Protein AF-0000000087803925 (afdb_homodimer)

Radius of gyration: 28.61 Å; Cα contacts (8 Å, |Δi|>4): 1763; chains: 2; bounding box: 64×78×68 Å

Structure (mmCIF, N/CA/C/O backbone):
data_AF-0000000087803925-model_v1
#
loop_
_entity.id
_entity.type
_entity.pdbx_description
1 polymer 'NCS2 family permease'
#
loop_
_atom_site.group_PDB
_atom_site.id
_atom_site.type_symbol
_atom_site.label_atom_id
_atom_site.label_alt_id
_atom_site.label_comp_id
_atom_site.label_asym_id
_atom_site.label_entity_id
_atom_site.label_seq_id
_atom_site.pdbx_PDB_ins_code
_atom_site.Cartn_x
_atom_site.Cartn_y
_atom_site.Cartn_z
_atom_site.occupancy
_atom_site.B_iso_or_equiv
_atom_site.auth_seq_id
_atom_site.auth_comp_id
_atom_site.auth_asym_id
_atom_site.auth_atom_id
_atom_site.pdbx_PDB_model_num
ATOM 1 N N . MET A 1 1 ? -35.594 -33.969 -35 1 20.27 1 MET A N 1
ATOM 2 C CA . MET A 1 1 ? -34.344 -34.688 -35.156 1 20.27 1 MET A CA 1
ATOM 3 C C . MET A 1 1 ? -33.25 -34.031 -34.281 1 20.27 1 MET A C 1
ATOM 5 O O . MET A 1 1 ? -32.562 -33.125 -34.719 1 20.27 1 MET A O 1
ATOM 9 N N . ARG A 1 2 ? -33.688 -33.5 -33.094 1 35.59 2 ARG A N 1
ATOM 10 C CA . ARG A 1 2 ? -32.875 -33 -31.984 1 35.59 2 ARG A CA 1
ATOM 11 C C . ARG A 1 2 ? -31.703 -33.906 -31.719 1 35.59 2 ARG A C 1
ATOM 13 O O . ARG A 1 2 ? -31.875 -35.062 -31.266 1 35.59 2 ARG A O 1
ATOM 20 N N . GLU A 1 3 ? -30.766 -33.906 -32.75 1 31.03 3 GLU A N 1
ATOM 21 C CA . GLU A 1 3 ? -29.719 -34.906 -32.969 1 31.03 3 GLU A CA 1
ATOM 22 C C . GLU A 1 3 ? -29.078 -35.344 -31.672 1 31.03 3 GLU A C 1
ATOM 24 O O . GLU A 1 3 ? -28.844 -34.531 -30.781 1 31.03 3 GLU A O 1
ATOM 29 N N . GLN A 1 4 ? -29.219 -36.5 -31.156 1 35.94 4 GLN A N 1
ATOM 30 C CA . GLN A 1 4 ? -28.562 -37.344 -30.172 1 35.94 4 GLN A CA 1
ATOM 31 C C . GLN A 1 4 ? -27.047 -37.156 -30.25 1 35.94 4 GLN A C 1
ATOM 33 O O . GLN A 1 4 ? -26.375 -37.75 -31.109 1 35.94 4 GLN A O 1
ATOM 38 N N . VAL A 1 5 ? -26.578 -36 -30.359 1 41.31 5 VAL A N 1
ATOM 39 C CA . VAL A 1 5 ? -25.125 -35.875 -30.344 1 41.31 5 VAL A CA 1
ATOM 40 C C . VAL A 1 5 ? -24.5 -36.938 -29.453 1 41.31 5 VAL A C 1
ATOM 42 O O . VAL A 1 5 ? -24.875 -37.094 -28.281 1 41.31 5 VAL A O 1
ATOM 45 N N . GLN A 1 6 ? -24.234 -38.156 -29.828 1 41.91 6 GLN A N 1
ATOM 46 C CA . GLN A 1 6 ? -23.328 -39.188 -29.328 1 41.91 6 GLN A CA 1
ATOM 47 C C . GLN A 1 6 ? -22.297 -38.594 -28.375 1 41.91 6 GLN A C 1
ATOM 49 O O . GLN A 1 6 ? -21.469 -37.75 -28.766 1 41.91 6 GLN A O 1
ATOM 54 N N . GLY A 1 7 ? -22.547 -38.312 -27.125 1 51.47 7 GLY A N 1
ATOM 55 C CA . GLY A 1 7 ? -21.766 -37.75 -26.031 1 51.47 7 GLY A CA 1
ATOM 56 C C . GLY A 1 7 ? -20.328 -38.188 -26.031 1 51.47 7 GLY A C 1
ATOM 57 O O . GLY A 1 7 ? -20.062 -39.406 -25.938 1 51.47 7 GLY A O 1
ATOM 58 N N . SER A 1 8 ? -19.344 -37.594 -26.812 1 63.66 8 SER A N 1
ATOM 59 C CA . SER A 1 8 ? -17.906 -37.812 -26.891 1 63.66 8 SER A CA 1
ATOM 60 C C . SER A 1 8 ? -17.344 -38.344 -25.578 1 63.66 8 SER A C 1
ATOM 62 O O . SER A 1 8 ? -17.984 -38.219 -24.531 1 63.66 8 SER A O 1
ATOM 64 N N . VAL A 1 9 ? -16.547 -39.531 -25.625 1 76.12 9 VAL A N 1
ATOM 65 C CA . VAL A 1 9 ? -15.828 -40.125 -24.5 1 76.12 9 VAL A CA 1
ATOM 66 C C . VAL A 1 9 ? -15.477 -39.031 -23.484 1 76.12 9 VAL A C 1
ATOM 68 O O . VAL A 1 9 ? -15.594 -39.219 -22.281 1 76.12 9 VAL A O 1
ATOM 71 N N . TRP A 1 10 ? -15.391 -37.969 -24 1 81.5 10 TRP A N 1
ATOM 72 C CA . TRP A 1 10 ? -15.008 -36.844 -23.125 1 81.5 10 TRP A CA 1
ATOM 73 C C . TRP A 1 10 ? -16.203 -36.344 -22.328 1 81.5 10 TRP A C 1
ATOM 75 O O . TRP A 1 10 ? -16.062 -35.938 -21.172 1 81.5 10 TRP A O 1
ATOM 85 N N . ASP A 1 11 ? -17.344 -36.344 -22.922 1 84.06 11 ASP A N 1
ATOM 86 C CA . ASP A 1 11 ? -18.547 -35.844 -22.25 1 84.06 11 ASP A CA 1
ATOM 87 C C . ASP A 1 11 ? -18.922 -36.781 -21.078 1 84.06 11 ASP A C 1
ATOM 89 O O . ASP A 1 11 ? -19.422 -36.281 -20.062 1 84.06 11 ASP A O 1
ATOM 93 N N . LYS A 1 12 ? -18.656 -38.031 -21.297 1 79.56 12 LYS A N 1
ATOM 94 C CA . LYS A 1 12 ? -19 -39 -20.25 1 79.56 12 LYS A CA 1
ATOM 95 C C . LYS A 1 12 ? -18 -38.906 -19.094 1 79.56 12 LYS A C 1
ATOM 97 O O . LYS A 1 12 ? -18.375 -39 -17.922 1 79.56 12 LYS A O 1
ATOM 102 N N . VAL A 1 13 ? -16.766 -38.688 -19.438 1 82.5 13 VAL A N 1
ATOM 103 C CA . VAL A 1 13 ? -15.695 -38.688 -18.438 1 82.5 13 VAL A CA 1
ATOM 104 C C . VAL A 1 13 ? -15.75 -37.406 -17.609 1 82.5 13 VAL A C 1
ATOM 106 O O . VAL A 1 13 ? -15.633 -37.469 -16.375 1 82.5 13 VAL A O 1
ATOM 109 N N . PHE A 1 14 ? -16.078 -36.312 -18.25 1 87.19 14 PHE A N 1
ATOM 110 C CA . PHE A 1 14 ? -15.977 -35.031 -17.562 1 87.19 14 PHE A CA 1
ATOM 111 C C . PHE A 1 14 ? -17.359 -34.469 -17.281 1 87.19 14 PHE A C 1
ATOM 113 O O . PHE A 1 14 ? -17.484 -33.438 -16.625 1 87.19 14 PHE A O 1
ATOM 120 N N . LYS A 1 15 ? -18.406 -35.125 -17.734 1 86.75 15 LYS A N 1
ATOM 121 C CA . LYS A 1 15 ? -19.781 -34.688 -17.516 1 86.75 15 LYS A CA 1
ATOM 122 C C . LYS A 1 15 ? -20 -33.25 -18 1 86.75 15 LYS A C 1
ATOM 124 O O . LYS A 1 15 ? -20.516 -32.406 -17.266 1 86.75 15 LYS A O 1
ATOM 129 N N . ILE A 1 16 ? -19.641 -33.031 -19.188 1 84.62 16 ILE A N 1
ATOM 130 C CA . ILE A 1 16 ? -19.609 -31.703 -19.766 1 84.62 16 ILE A CA 1
ATOM 131 C C . ILE A 1 16 ? -21.031 -31.172 -19.938 1 84.62 16 ILE A C 1
ATOM 133 O O . ILE A 1 16 ? -21.328 -30.047 -19.516 1 84.62 16 ILE A O 1
ATOM 137 N N . SER A 1 17 ? -21.891 -31.969 -20.5 1 83.5 17 SER A N 1
ATOM 138 C CA . SER A 1 17 ? -23.266 -31.562 -20.766 1 83.5 17 SER A CA 1
ATOM 139 C C . SER A 1 17 ? -24.047 -31.344 -19.469 1 83.5 17 SER A C 1
ATOM 141 O O . SER A 1 17 ? -24.891 -30.453 -19.391 1 83.5 17 SER A O 1
ATOM 143 N N . GLU A 1 18 ? -23.672 -32.094 -18.547 1 85.56 18 GLU A N 1
ATOM 144 C CA . GLU A 1 18 ? -24.344 -31.984 -17.25 1 85.56 18 GLU A CA 1
ATOM 145 C C . GLU A 1 18 ? -24 -30.656 -16.578 1 85.56 18 GLU A C 1
ATOM 147 O O . GLU A 1 18 ? -24.812 -30.109 -15.828 1 85.56 18 GLU A O 1
ATOM 152 N N . ARG A 1 19 ? -22.891 -30.172 -16.922 1 89 19 ARG A N 1
ATOM 153 C CA . ARG A 1 19 ? -22.438 -28.922 -16.312 1 89 19 ARG A CA 1
ATOM 154 C C . ARG A 1 19 ? -22.781 -27.734 -17.188 1 89 19 ARG A C 1
ATOM 156 O O . ARG A 1 19 ? -22.391 -26.594 -16.891 1 89 19 ARG A O 1
ATOM 163 N N . GLY A 1 20 ? -23.469 -27.969 -18.297 1 85.25 20 GLY A N 1
ATOM 164 C CA . GLY A 1 20 ? -23.953 -26.891 -19.125 1 85.25 20 GLY A CA 1
ATOM 165 C C . GLY A 1 20 ? -22.891 -26.312 -20.062 1 85.25 20 GLY A C 1
ATOM 166 O O . GLY A 1 20 ? -22.891 -25.125 -20.344 1 85.25 20 GLY A O 1
ATOM 167 N N . SER A 1 21 ? -21.891 -27.094 -20.391 1 91 21 SER A N 1
ATOM 168 C CA . SER A 1 21 ? -20.828 -26.656 -21.281 1 91 21 SER A CA 1
ATOM 169 C C . SER A 1 21 ? -20.75 -27.547 -22.516 1 91 21 SER A C 1
ATOM 171 O O . SER A 1 21 ? -21.656 -28.344 -22.781 1 91 21 SER A O 1
ATOM 173 N N . SER A 1 22 ? -19.828 -27.203 -23.469 1 90.31 22 SER A N 1
ATOM 174 C CA . SER A 1 22 ? -19.578 -27.969 -24.688 1 90.31 22 SER A CA 1
ATOM 175 C C . SER A 1 22 ? -18.094 -28.188 -24.906 1 90.31 22 SER A C 1
ATOM 177 O O . SER A 1 22 ? -17.266 -27.531 -24.266 1 90.31 22 SER A O 1
ATOM 179 N N . ILE A 1 23 ? -17.797 -29.141 -25.734 1 91.44 23 ILE A N 1
ATOM 180 C CA . ILE A 1 23 ? -16.406 -29.484 -26 1 91.44 23 ILE A CA 1
ATOM 181 C C . ILE A 1 23 ? -15.688 -28.266 -26.594 1 91.44 23 ILE A C 1
ATOM 183 O O . ILE A 1 23 ? -14.562 -27.953 -26.188 1 91.44 23 ILE A O 1
ATOM 187 N N . SER A 1 24 ? -16.312 -27.625 -27.484 1 91.12 24 SER A N 1
ATOM 188 C CA . SER A 1 24 ? -15.727 -26.453 -28.109 1 91.12 24 SER A CA 1
ATOM 189 C C . SER A 1 24 ? -15.5 -25.328 -27.094 1 91.12 24 SER A C 1
ATOM 191 O O . SER A 1 24 ? -14.469 -24.656 -27.125 1 91.12 24 SER A O 1
ATOM 193 N N . ARG A 1 25 ? -16.406 -25.188 -26.234 1 91.19 25 ARG A N 1
ATOM 194 C CA . ARG A 1 25 ? -16.312 -24.156 -25.203 1 91.19 25 ARG A CA 1
ATOM 195 C C . ARG A 1 25 ? -15.188 -24.469 -24.219 1 91.19 25 ARG A C 1
ATOM 197 O O . ARG A 1 25 ? -14.469 -23.578 -23.781 1 91.19 25 ARG A O 1
ATOM 204 N N . GLU A 1 26 ? -15.109 -25.719 -23.953 1 93.88 26 GLU A N 1
ATOM 205 C CA . GLU A 1 26 ? -14.078 -26.141 -23.016 1 93.88 26 GLU A CA 1
ATOM 206 C C . GLU A 1 26 ? -12.68 -25.953 -23.609 1 93.88 26 GLU A C 1
ATOM 208 O O . GLU A 1 26 ? -11.75 -25.562 -22.906 1 93.88 26 GLU A O 1
ATOM 213 N N . LEU A 1 27 ? -12.547 -26.281 -24.859 1 93.75 27 LEU A N 1
ATOM 214 C CA . LEU A 1 27 ? -11.258 -26.109 -25.516 1 93.75 27 LEU A CA 1
ATOM 215 C C . LEU A 1 27 ? -10.883 -24.641 -25.594 1 93.75 27 LEU A C 1
ATOM 217 O O . LEU A 1 27 ? -9.727 -24.266 -25.359 1 93.75 27 LEU A O 1
ATOM 221 N N . PHE A 1 28 ? -11.867 -23.891 -25.891 1 91.69 28 PHE A N 1
ATOM 222 C CA . PHE A 1 28 ? -11.625 -22.453 -25.984 1 91.69 28 PHE A CA 1
ATOM 223 C C . PHE A 1 28 ? -11.328 -21.859 -24.625 1 91.69 28 PHE A C 1
ATOM 225 O O . PHE A 1 28 ? -10.469 -20.984 -24.484 1 91.69 28 PHE A O 1
ATOM 232 N N . ALA A 1 29 ? -12.031 -22.312 -23.656 1 93.25 29 ALA A N 1
ATOM 233 C CA . ALA A 1 29 ? -11.805 -21.875 -22.281 1 93.25 29 ALA A CA 1
ATOM 234 C C . ALA A 1 29 ? -10.406 -22.234 -21.797 1 93.25 29 ALA A C 1
ATOM 236 O O . ALA A 1 29 ? -9.75 -21.453 -21.109 1 93.25 29 ALA A O 1
ATOM 237 N N . GLY A 1 30 ? -10.023 -23.406 -22.172 1 94.81 30 GLY A N 1
ATOM 238 C CA . GLY A 1 30 ? -8.68 -23.844 -21.828 1 94.81 30 GLY A CA 1
ATOM 239 C C . GLY A 1 30 ? -7.59 -23.016 -22.484 1 94.81 30 GLY A C 1
ATOM 240 O O . GLY A 1 30 ? -6.598 -22.656 -21.844 1 94.81 30 GLY A O 1
ATOM 241 N N . ALA A 1 31 ? -7.797 -22.719 -23.719 1 93 31 ALA A N 1
ATOM 242 C CA . ALA A 1 31 ? -6.84 -21.891 -24.438 1 93 31 ALA A CA 1
ATOM 243 C C . ALA A 1 31 ? -6.77 -20.484 -23.844 1 93 31 ALA A C 1
ATOM 245 O O . ALA A 1 31 ? -5.684 -19.906 -23.719 1 93 31 ALA A O 1
ATOM 246 N N . THR A 1 32 ? -7.918 -20.062 -23.531 1 90.5 32 THR A N 1
ATOM 247 C CA . THR A 1 32 ? -7.992 -18.75 -22.922 1 90.5 32 THR A CA 1
ATOM 248 C C . THR A 1 32 ? -7.254 -18.719 -21.594 1 90.5 32 THR A C 1
ATOM 250 O O . THR A 1 32 ? -6.453 -17.812 -21.344 1 90.5 32 THR A O 1
ATOM 253 N N . THR A 1 33 ? -7.492 -19.672 -20.781 1 93 33 THR A N 1
ATOM 254 C CA . THR A 1 33 ? -6.832 -19.734 -19.484 1 93 33 THR A CA 1
ATOM 255 C C . THR A 1 33 ? -5.324 -19.875 -19.641 1 93 33 THR A C 1
ATOM 257 O O . THR A 1 33 ? -4.551 -19.203 -18.953 1 93 33 THR A O 1
ATOM 260 N N . PHE A 1 34 ? -4.965 -20.688 -20.562 1 94.12 34 PHE A N 1
ATOM 261 C CA . PHE A 1 34 ? -3.541 -20.906 -20.797 1 94.12 34 PHE A CA 1
ATOM 262 C C . PHE A 1 34 ? -2.859 -19.594 -21.172 1 94.12 34 PHE A C 1
ATOM 264 O O . PHE A 1 34 ? -1.785 -19.281 -20.656 1 94.12 34 PHE A O 1
ATOM 271 N N . LEU A 1 35 ? -3.455 -18.891 -22.047 1 88.06 35 LEU A N 1
ATOM 272 C CA . LEU A 1 35 ? -2.879 -17.625 -22.484 1 88.06 35 LEU A CA 1
ATOM 273 C C . LEU A 1 35 ? -2.752 -16.656 -21.312 1 88.06 35 LEU A C 1
ATOM 275 O O . LEU A 1 35 ? -1.814 -15.859 -21.266 1 88.06 35 LEU A O 1
ATOM 279 N N . CYS A 1 36 ? -3.613 -16.797 -20.406 1 86.06 36 CYS A N 1
ATOM 280 C CA . CYS A 1 36 ? -3.613 -15.891 -19.25 1 86.06 36 CYS A CA 1
ATOM 281 C C . CYS A 1 36 ? -2.545 -16.297 -18.25 1 86.06 36 CYS A C 1
ATOM 283 O O . CYS A 1 36 ? -2.043 -15.453 -17.5 1 86.06 36 CYS A O 1
ATOM 285 N N . VAL A 1 37 ? -2.158 -17.547 -18.234 1 91.38 37 VAL A N 1
ATOM 286 C CA . VAL A 1 37 ? -1.249 -17.984 -17.188 1 91.38 37 VAL A CA 1
ATOM 287 C C . VAL A 1 37 ? 0.13 -18.266 -17.781 1 91.38 37 VAL A C 1
ATOM 289 O O . VAL A 1 37 ? 1.095 -18.5 -17.047 1 91.38 37 VAL A O 1
ATOM 292 N N . SER A 1 38 ? 0.288 -18.156 -19.062 1 89.75 38 SER A N 1
ATOM 293 C CA . SER A 1 38 ? 1.5 -18.578 -19.766 1 89.75 38 SER A CA 1
ATOM 294 C C . SER A 1 38 ? 2.686 -17.688 -19.391 1 89.75 38 SER A C 1
ATOM 296 O O . SER A 1 38 ? 3.84 -18.094 -19.562 1 89.75 38 SER A O 1
ATOM 298 N N . TYR A 1 39 ? 2.389 -16.547 -18.859 1 85.44 39 TYR A N 1
ATOM 299 C CA . TYR A 1 39 ? 3.471 -15.656 -18.438 1 85.44 39 TYR A CA 1
ATOM 300 C C . TYR A 1 39 ? 4.324 -16.297 -17.359 1 85.44 39 TYR A C 1
ATOM 302 O O . TYR A 1 39 ? 5.484 -15.93 -17.172 1 85.44 39 TYR A O 1
ATOM 310 N N . VAL A 1 40 ? 3.805 -17.312 -16.656 1 90.56 40 VAL A N 1
ATOM 311 C CA . VAL A 1 40 ? 4.492 -17.969 -15.547 1 90.56 40 VAL A CA 1
ATOM 312 C C . VAL A 1 40 ? 5.742 -18.672 -16.047 1 90.56 40 VAL A C 1
ATOM 314 O O . VAL A 1 40 ? 6.738 -18.797 -15.336 1 90.56 40 VAL A O 1
ATOM 317 N N . LEU A 1 41 ? 5.754 -19.078 -17.297 1 90.25 41 LEU A N 1
ATOM 318 C CA . LEU A 1 41 ? 6.863 -19.812 -17.906 1 90.25 41 LEU A CA 1
ATOM 319 C C . LEU A 1 41 ? 8.078 -18.906 -18.078 1 90.25 41 LEU A C 1
ATOM 321 O O . LEU A 1 41 ? 9.211 -19.391 -18.125 1 90.25 41 LEU A O 1
ATOM 325 N N . ALA A 1 42 ? 7.816 -17.656 -18.125 1 86.69 42 ALA A N 1
ATOM 326 C CA . ALA A 1 42 ? 8.906 -16.688 -18.281 1 86.69 42 ALA A CA 1
ATOM 327 C C . ALA A 1 42 ? 9.25 -16.047 -16.938 1 86.69 42 ALA A C 1
ATOM 329 O O . ALA A 1 42 ? 10.422 -15.844 -16.625 1 86.69 42 ALA A O 1
ATOM 330 N N . VAL A 1 43 ? 8.281 -15.836 -16.156 1 87.69 43 VAL A N 1
ATOM 331 C CA . VAL A 1 43 ? 8.438 -15.008 -14.969 1 87.69 43 VAL A CA 1
ATOM 332 C C . VAL A 1 43 ? 9.008 -15.844 -13.828 1 87.69 43 VAL A C 1
ATOM 334 O O . VAL A 1 43 ? 9.883 -15.383 -13.086 1 87.69 43 VAL A O 1
ATOM 337 N N . ASN A 1 44 ? 8.484 -17.016 -13.68 1 92.25 44 ASN A N 1
ATOM 338 C CA . ASN A 1 44 ? 8.93 -17.859 -12.57 1 92.25 44 ASN A CA 1
ATOM 339 C C . ASN A 1 44 ? 10.422 -18.172 -12.672 1 92.25 44 ASN A C 1
ATOM 341 O O . ASN A 1 44 ? 11.156 -18.062 -11.695 1 92.25 44 ASN A O 1
ATOM 345 N N . PRO A 1 45 ? 10.922 -18.578 -13.852 1 90.38 45 PRO A N 1
ATOM 346 C CA . PRO A 1 45 ? 12.359 -18.828 -13.977 1 90.38 45 PRO A CA 1
ATOM 347 C C . PRO A 1 45 ? 13.195 -17.562 -13.742 1 90.38 45 PRO A C 1
ATOM 349 O O . PRO A 1 45 ? 14.297 -17.656 -13.188 1 90.38 45 PRO A O 1
ATOM 352 N N . ALA A 1 46 ? 12.688 -16.531 -14.156 1 87.25 46 ALA A N 1
ATOM 353 C CA . ALA A 1 46 ? 13.391 -15.273 -13.922 1 87.25 46 ALA A CA 1
ATOM 354 C C . ALA A 1 46 ? 13.516 -14.984 -12.43 1 87.25 46 ALA A C 1
ATOM 356 O O . ALA A 1 46 ? 14.57 -14.562 -11.961 1 87.25 46 ALA A O 1
ATOM 357 N N . ILE A 1 47 ? 12.492 -15.188 -11.688 1 88.56 47 ILE A N 1
ATOM 358 C CA . ILE A 1 47 ? 12.469 -14.93 -10.258 1 88.56 47 ILE A CA 1
ATOM 359 C C . ILE A 1 47 ? 13.375 -15.922 -9.531 1 88.56 47 ILE A C 1
ATOM 361 O O . ILE A 1 47 ? 14.219 -15.523 -8.727 1 88.56 47 ILE A O 1
ATOM 365 N N . LEU A 1 48 ? 13.25 -17.188 -9.867 1 92 48 LEU A N 1
ATOM 366 C CA . LEU A 1 48 ? 14.031 -18.219 -9.18 1 92 48 LEU A CA 1
ATOM 367 C C . LEU A 1 48 ? 15.484 -18.188 -9.633 1 92 48 LEU A C 1
ATOM 369 O O . LEU A 1 48 ? 16.375 -18.672 -8.93 1 92 48 LEU A O 1
ATOM 373 N N . GLY A 1 49 ? 15.672 -17.656 -10.828 1 89.31 49 GLY A N 1
ATOM 374 C CA . GLY A 1 49 ? 17.031 -17.422 -11.266 1 89.31 49 GLY A CA 1
ATOM 375 C C . GLY A 1 49 ? 17.797 -16.469 -10.367 1 89.31 49 GLY A C 1
ATOM 376 O O . GLY A 1 49 ? 19.016 -16.609 -10.195 1 89.31 49 GLY A O 1
ATOM 377 N N . ALA A 1 50 ? 17.125 -15.602 -9.828 1 85.56 50 ALA A N 1
ATOM 378 C CA . ALA A 1 50 ? 17.734 -14.656 -8.898 1 85.56 50 ALA A CA 1
ATOM 379 C C . ALA A 1 50 ? 18.203 -15.359 -7.621 1 85.56 50 ALA A C 1
ATOM 381 O O . ALA A 1 50 ? 19.031 -14.836 -6.883 1 85.56 50 ALA A O 1
ATOM 382 N N . ALA A 1 51 ? 17.656 -16.5 -7.359 1 88.75 51 ALA A N 1
ATOM 383 C CA . ALA A 1 51 ? 18.062 -17.312 -6.211 1 88.75 51 ALA A CA 1
ATOM 384 C C . ALA A 1 51 ? 19.266 -18.188 -6.543 1 88.75 51 ALA A C 1
ATOM 386 O O . ALA A 1 51 ? 19.703 -19 -5.723 1 88.75 51 ALA A O 1
ATOM 387 N N . GLY A 1 52 ? 19.781 -18.078 -7.773 1 88.31 52 GLY A N 1
ATOM 388 C CA . GLY A 1 52 ? 20.953 -18.828 -8.172 1 88.31 52 GLY A CA 1
ATOM 389 C C . GLY A 1 52 ? 20.609 -20.156 -8.836 1 88.31 52 GLY A C 1
ATOM 390 O O . GLY A 1 52 ? 21.484 -20.984 -9.078 1 88.31 52 GLY A O 1
ATOM 391 N N . MET A 1 53 ? 19.406 -20.328 -9.109 1 91.19 53 MET A N 1
ATOM 392 C CA . MET A 1 53 ? 18.984 -21.562 -9.758 1 91.19 53 MET A CA 1
ATOM 393 C C . MET A 1 53 ? 19.156 -21.484 -11.266 1 91.19 53 MET A C 1
ATOM 395 O O . MET A 1 53 ? 19.047 -20.391 -11.852 1 91.19 53 MET A O 1
ATOM 399 N N . ASP A 1 54 ? 19.422 -22.594 -11.836 1 89.62 54 ASP A N 1
ATOM 400 C CA . ASP A 1 54 ? 19.547 -22.641 -13.289 1 89.62 54 ASP A CA 1
ATOM 401 C C . ASP A 1 54 ? 18.219 -22.312 -13.961 1 89.62 54 ASP A C 1
ATOM 403 O O . ASP A 1 54 ? 17.234 -23.047 -13.812 1 89.62 54 ASP A O 1
ATOM 407 N N . VAL A 1 55 ? 18.188 -21.312 -14.734 1 88.81 55 VAL A N 1
ATOM 408 C CA . VAL A 1 55 ? 16.969 -20.766 -15.32 1 88.81 55 VAL A CA 1
ATOM 409 C C . VAL A 1 55 ? 16.344 -21.797 -16.25 1 88.81 55 VAL A C 1
ATOM 411 O O . VAL A 1 55 ? 15.109 -21.938 -16.281 1 88.81 55 VAL A O 1
ATOM 414 N N . GLY A 1 56 ? 17.156 -22.438 -16.984 1 87.81 56 GLY A N 1
ATOM 415 C CA . GLY A 1 56 ? 16.641 -23.453 -17.875 1 87.81 56 GLY A CA 1
ATOM 416 C C . GLY A 1 56 ? 15.992 -24.625 -17.141 1 87.81 56 GLY A C 1
ATOM 417 O O . GLY A 1 56 ? 14.922 -25.094 -17.531 1 87.81 56 GLY A O 1
ATOM 418 N N . ALA A 1 57 ? 16.625 -25.047 -16.141 1 90.06 57 ALA A N 1
ATOM 419 C CA . ALA A 1 57 ? 16.078 -26.141 -15.336 1 90.06 57 ALA A CA 1
ATOM 420 C C . ALA A 1 57 ? 14.781 -25.719 -14.664 1 90.06 57 ALA A C 1
ATOM 422 O O . ALA A 1 57 ? 13.844 -26.516 -14.562 1 90.06 57 ALA A O 1
ATOM 423 N N . VAL A 1 58 ? 14.789 -24.516 -14.219 1 91.5 58 VAL A N 1
ATOM 424 C CA . VAL A 1 58 ? 13.594 -24.016 -13.539 1 91.5 58 VAL A CA 1
ATOM 425 C C . VAL A 1 58 ? 12.445 -23.906 -14.539 1 91.5 58 VAL A C 1
ATOM 427 O O . VAL A 1 58 ? 11.281 -24.125 -14.188 1 91.5 58 VAL A O 1
ATOM 430 N N . PHE A 1 59 ? 12.727 -23.531 -15.734 1 90.88 59 PHE A N 1
ATOM 431 C CA . PHE A 1 59 ? 11.711 -23.484 -16.766 1 90.88 59 PHE A CA 1
ATOM 432 C C . PHE A 1 59 ? 11.031 -24.828 -16.938 1 90.88 59 PHE A C 1
ATOM 434 O O . PHE A 1 59 ? 9.805 -24.922 -16.922 1 90.88 59 PHE A O 1
ATOM 441 N N . THR A 1 60 ? 11.859 -25.797 -17.094 1 91.69 60 THR A N 1
ATOM 442 C CA . THR A 1 60 ? 11.336 -27.141 -17.25 1 91.69 60 THR A CA 1
ATOM 443 C C . THR A 1 60 ? 10.562 -27.578 -16.016 1 91.69 60 THR A C 1
ATOM 445 O O . THR A 1 60 ? 9.492 -28.188 -16.125 1 91.69 60 THR A O 1
ATOM 448 N N . ALA A 1 61 ? 11.109 -27.297 -14.906 1 92.75 61 ALA A N 1
ATOM 449 C CA . ALA A 1 61 ? 10.453 -27.656 -13.656 1 92.75 61 ALA A CA 1
ATOM 450 C C . ALA A 1 61 ? 9.094 -26.969 -13.531 1 92.75 61 ALA A C 1
ATOM 452 O O . ALA A 1 61 ? 8.125 -27.578 -13.062 1 92.75 61 ALA A O 1
ATOM 453 N N . THR A 1 62 ? 9.062 -25.719 -13.859 1 92.5 62 THR A N 1
ATOM 454 C CA . THR A 1 62 ? 7.832 -24.938 -13.797 1 92.5 62 THR A CA 1
ATOM 455 C C . THR A 1 62 ? 6.773 -25.531 -14.727 1 92.5 62 THR A C 1
ATOM 457 O O . THR A 1 62 ? 5.621 -25.703 -14.328 1 92.5 62 THR A O 1
ATOM 460 N N . ALA A 1 63 ? 7.152 -25.844 -15.922 1 93.06 63 ALA A N 1
ATOM 461 C CA . ALA A 1 63 ? 6.215 -26.375 -16.906 1 93.06 63 ALA A CA 1
ATOM 462 C C . ALA A 1 63 ? 5.738 -27.766 -16.484 1 93.06 63 ALA A C 1
ATOM 464 O O . ALA A 1 63 ? 4.535 -28.047 -16.5 1 93.06 63 ALA A O 1
ATOM 465 N N . VAL A 1 64 ? 6.641 -28.578 -16.141 1 94.12 64 VAL A N 1
ATOM 466 C CA . VAL A 1 64 ? 6.312 -29.969 -15.82 1 94.12 64 VAL A CA 1
ATOM 467 C C . VAL A 1 64 ? 5.43 -30.016 -14.578 1 94.12 64 VAL A C 1
ATOM 469 O O . VAL A 1 64 ? 4.449 -30.766 -14.531 1 94.12 64 VAL A O 1
ATOM 472 N N . SER A 1 65 ? 5.84 -29.297 -13.617 1 94.62 65 SER A N 1
ATOM 473 C CA . SER A 1 65 ? 5.035 -29.281 -12.406 1 94.62 65 SER A CA 1
ATOM 474 C C . SER A 1 65 ? 3.641 -28.719 -12.672 1 94.62 65 SER A C 1
ATOM 476 O O . SER A 1 65 ? 2.654 -29.203 -12.102 1 94.62 65 SER A O 1
ATOM 478 N N . ALA A 1 66 ? 3.539 -27.688 -13.453 1 95.19 66 ALA A N 1
ATOM 479 C CA . ALA A 1 66 ? 2.242 -27.125 -13.828 1 95.19 66 ALA A CA 1
ATOM 480 C C . ALA A 1 66 ? 1.393 -28.156 -14.57 1 95.19 66 ALA A C 1
ATOM 482 O O . ALA A 1 66 ? 0.179 -28.234 -14.359 1 95.19 66 ALA A O 1
ATOM 483 N N . ILE A 1 67 ? 2.037 -28.922 -15.461 1 96.12 67 ILE A N 1
ATOM 484 C CA . ILE A 1 67 ? 1.347 -29.969 -16.219 1 96.12 67 ILE A CA 1
ATOM 485 C C . ILE A 1 67 ? 0.772 -31 -15.242 1 96.12 67 ILE A C 1
ATOM 487 O O . ILE A 1 67 ? -0.412 -31.344 -15.32 1 96.12 67 ILE A O 1
ATOM 491 N N . ILE A 1 68 ? 1.56 -31.438 -14.375 1 96 68 ILE A N 1
ATOM 492 C CA . ILE A 1 68 ? 1.159 -32.5 -13.453 1 96 68 ILE A CA 1
ATOM 493 C C . ILE A 1 68 ? 0.006 -32 -12.578 1 96 68 ILE A C 1
ATOM 495 O O . ILE A 1 68 ? -1.011 -32.688 -12.445 1 96 68 ILE A O 1
ATOM 499 N N . MET A 1 69 ? 0.206 -30.859 -12.008 1 95.81 69 MET A N 1
ATOM 500 C CA . MET A 1 69 ? -0.841 -30.359 -11.117 1 95.81 69 MET A CA 1
ATOM 501 C C . MET A 1 69 ? -2.129 -30.109 -11.891 1 95.81 69 MET A C 1
ATOM 503 O O . MET A 1 69 ? -3.221 -30.406 -11.406 1 95.81 69 MET A O 1
ATOM 507 N N . THR A 1 70 ? -2.027 -29.484 -13.008 1 96.75 70 THR A N 1
ATOM 508 C CA . THR A 1 70 ? -3.207 -29.188 -13.812 1 96.75 70 THR A CA 1
ATOM 509 C C . THR A 1 70 ? -3.896 -30.484 -14.258 1 96.75 70 THR A C 1
ATOM 511 O O . THR A 1 70 ? -5.129 -30.547 -14.312 1 96.75 70 THR A O 1
ATOM 514 N N . LEU A 1 71 ? -3.148 -31.453 -14.547 1 96.56 71 LEU A N 1
ATOM 515 C CA . LEU A 1 71 ? -3.709 -32.75 -14.898 1 96.56 71 LEU A CA 1
ATOM 516 C C . LEU A 1 71 ? -4.461 -33.344 -13.719 1 96.56 71 LEU A C 1
ATOM 518 O O . LEU A 1 71 ? -5.516 -33.969 -13.898 1 96.56 71 LEU A O 1
ATOM 522 N N . LEU A 1 72 ? -3.91 -33.25 -12.57 1 96.06 72 LEU A N 1
ATOM 523 C CA . LEU A 1 72 ? -4.578 -33.75 -11.383 1 96.06 72 LEU A CA 1
ATOM 524 C C . LEU A 1 72 ? -5.887 -33 -11.133 1 96.06 72 LEU A C 1
ATOM 526 O O . LEU A 1 72 ? -6.875 -33.594 -10.695 1 96.06 72 LEU A O 1
ATOM 530 N N . LEU A 1 73 ? -5.875 -31.719 -11.344 1 95.69 73 LEU A N 1
ATOM 531 C CA . LEU A 1 73 ? -7.102 -30.938 -11.195 1 95.69 73 LEU A CA 1
ATOM 532 C C . LEU A 1 73 ? -8.141 -31.375 -12.219 1 95.69 73 LEU A C 1
ATOM 534 O O . LEU A 1 73 ? -9.344 -31.406 -11.922 1 95.69 73 LEU A O 1
ATOM 538 N N . ALA A 1 74 ? -7.66 -31.703 -13.391 1 94.62 74 ALA A N 1
ATOM 539 C CA . ALA A 1 74 ? -8.539 -32.125 -14.477 1 94.62 74 ALA A CA 1
ATOM 540 C C . ALA A 1 74 ? -9.164 -33.469 -14.188 1 94.62 74 ALA A C 1
ATOM 542 O O . ALA A 1 74 ? -10.375 -33.656 -14.312 1 94.62 74 ALA A O 1
ATOM 543 N N . LEU A 1 75 ? -8.336 -34.375 -13.766 1 94.12 75 LEU A N 1
ATOM 544 C CA . LEU A 1 75 ? -8.766 -35.75 -13.688 1 94.12 75 LEU A CA 1
ATOM 545 C C . LEU A 1 75 ? -9.312 -36.094 -12.305 1 94.12 75 LEU A C 1
ATOM 547 O O . LEU A 1 75 ? -10.242 -36.875 -12.172 1 94.12 75 LEU A O 1
ATOM 551 N N . TYR A 1 76 ? -8.703 -35.562 -11.328 1 93.19 76 TYR A N 1
ATOM 552 C CA . TYR A 1 76 ? -9.102 -35.906 -9.961 1 93.19 76 TYR A CA 1
ATOM 553 C C . TYR A 1 76 ? -10.219 -34.969 -9.492 1 93.19 76 TYR A C 1
ATOM 555 O O . TYR A 1 76 ? -11.18 -35.438 -8.867 1 93.19 76 TYR A O 1
ATOM 563 N N . SER A 1 77 ? -10.172 -33.75 -9.742 1 92.94 77 SER A N 1
ATOM 564 C CA . SER A 1 77 ? -11.148 -32.781 -9.234 1 92.94 77 SER A CA 1
ATOM 565 C C . SER A 1 77 ? -12.18 -32.438 -10.305 1 92.94 77 SER A C 1
ATOM 567 O O . SER A 1 77 ? -13.242 -31.891 -9.992 1 92.94 77 SER A O 1
ATOM 569 N N . ASN A 1 78 ? -11.961 -32.656 -11.555 1 94.38 78 ASN A N 1
ATOM 570 C CA . ASN A 1 78 ? -12.828 -32.312 -12.688 1 94.38 78 ASN A CA 1
ATOM 571 C C . ASN A 1 78 ? -13.281 -30.875 -12.648 1 94.38 78 ASN A C 1
ATOM 573 O O . ASN A 1 78 ? -14.477 -30.578 -12.695 1 94.38 78 ASN A O 1
ATOM 577 N N . MET A 1 79 ? -12.289 -30.016 -12.523 1 94 79 MET A N 1
ATOM 578 C CA . MET A 1 79 ? -12.57 -28.578 -12.477 1 94 79 MET A CA 1
ATOM 579 C C . MET A 1 79 ? -11.766 -27.828 -13.531 1 94 79 MET A C 1
ATOM 581 O O . MET A 1 79 ? -10.695 -28.297 -13.938 1 94 79 MET A O 1
ATOM 585 N N . PRO A 1 80 ? -12.281 -26.812 -13.977 1 95.56 80 PRO A N 1
ATOM 586 C CA . PRO A 1 80 ? -11.609 -26.031 -15.008 1 95.56 80 PRO A CA 1
ATOM 587 C C . PRO A 1 80 ? -10.547 -25.094 -14.438 1 95.56 80 PRO A C 1
ATOM 589 O O . PRO A 1 80 ? -10.477 -23.922 -14.82 1 95.56 80 PRO A O 1
ATOM 592 N N . PHE A 1 81 ? -9.656 -25.641 -13.594 1 96.06 81 PHE A N 1
ATOM 593 C CA . PHE A 1 81 ? -8.656 -24.828 -12.914 1 96.06 81 PHE A CA 1
ATOM 594 C C . PHE A 1 81 ? -7.258 -25.156 -13.43 1 96.06 81 PHE A C 1
ATOM 596 O O . PHE A 1 81 ? -6.996 -26.281 -13.852 1 96.06 81 PHE A O 1
ATOM 603 N N . ALA A 1 82 ? -6.465 -24.125 -13.453 1 96.19 82 ALA A N 1
ATOM 604 C CA . ALA A 1 82 ? -5.043 -24.312 -13.742 1 96.19 82 ALA A CA 1
ATOM 605 C C . ALA A 1 82 ? -4.215 -24.234 -12.461 1 96.19 82 ALA A C 1
ATOM 607 O O . ALA A 1 82 ? -4.492 -23.422 -11.578 1 96.19 82 ALA A O 1
ATOM 608 N N . GLY A 1 83 ? -3.291 -25.172 -12.297 1 95.44 83 GLY A N 1
ATOM 609 C CA . GLY A 1 83 ? -2.342 -25.156 -11.195 1 95.44 83 GLY A CA 1
ATOM 610 C C . GLY A 1 83 ? -0.939 -24.766 -11.625 1 95.44 83 GLY A C 1
ATOM 611 O O . GLY A 1 83 ? -0.416 -25.281 -12.609 1 95.44 83 GLY A O 1
ATOM 612 N N . LEU A 1 84 ? -0.365 -23.812 -10.977 1 93.94 84 LEU A N 1
ATOM 613 C CA . LEU A 1 84 ? 0.967 -23.344 -11.328 1 93.94 84 LEU A CA 1
ATOM 614 C C . LEU A 1 84 ? 1.647 -22.688 -10.133 1 93.94 84 LEU A C 1
ATOM 616 O O . LEU A 1 84 ? 1.057 -22.594 -9.055 1 93.94 84 LEU A O 1
ATOM 620 N N . SER A 1 85 ? 2.973 -22.359 -10.336 1 92.69 85 SER A N 1
ATOM 621 C CA . SER A 1 85 ? 3.738 -21.672 -9.297 1 92.69 85 SER A CA 1
ATOM 622 C C . SER A 1 85 ? 3.146 -20.312 -8.984 1 92.69 85 SER A C 1
ATOM 624 O O . SER A 1 85 ? 2.84 -19.531 -9.891 1 92.69 85 SER A O 1
ATOM 626 N N . GLY A 1 86 ? 2.971 -20.062 -7.711 1 88.88 86 GLY A N 1
ATOM 627 C CA . GLY A 1 86 ? 2.41 -18.797 -7.285 1 88.88 86 GLY A CA 1
ATOM 628 C C . GLY A 1 86 ? 3.406 -17.656 -7.348 1 88.88 86 GLY A C 1
ATOM 629 O O . GLY A 1 86 ? 4.57 -17.812 -6.973 1 88.88 86 GLY A O 1
ATOM 630 N N . MET A 1 87 ? 3.004 -16.531 -7.84 1 82.56 87 MET A N 1
ATOM 631 C CA . MET A 1 87 ? 3.889 -15.383 -8.016 1 82.56 87 MET A CA 1
ATOM 632 C C . MET A 1 87 ? 4.32 -14.82 -6.664 1 82.56 87 MET A C 1
ATOM 634 O O . MET A 1 87 ? 5.484 -14.469 -6.477 1 82.56 87 MET A O 1
ATOM 638 N N . GLY A 1 88 ? 3.486 -14.766 -5.812 1 82.19 88 GLY A N 1
ATOM 639 C CA . GLY A 1 88 ? 3.842 -14.258 -4.496 1 82.19 88 GLY A CA 1
ATOM 640 C C . GLY A 1 88 ? 4.773 -15.18 -3.734 1 82.19 88 GLY A C 1
ATOM 641 O O . GLY A 1 88 ? 5.766 -14.727 -3.158 1 82.19 88 GLY A O 1
ATOM 642 N N . ILE A 1 89 ? 4.598 -16.375 -3.783 1 88.25 89 ILE A N 1
ATOM 643 C CA . ILE A 1 89 ? 5.34 -17.359 -2.996 1 88.25 89 ILE A CA 1
ATOM 644 C C . ILE A 1 89 ? 6.715 -17.594 -3.621 1 88.25 89 ILE A C 1
ATOM 646 O O . ILE A 1 89 ? 7.695 -17.828 -2.91 1 88.25 89 ILE A O 1
ATOM 650 N N . ASN A 1 90 ? 6.754 -17.469 -4.922 1 92.81 90 ASN A N 1
ATOM 651 C CA . ASN A 1 90 ? 8.062 -17.594 -5.559 1 92.81 90 ASN A CA 1
ATOM 652 C C . ASN A 1 90 ? 8.969 -16.422 -5.211 1 92.81 90 ASN A C 1
ATOM 654 O O . ASN A 1 90 ? 10.18 -16.578 -5.086 1 92.81 90 ASN A O 1
ATOM 658 N N . ALA A 1 91 ? 8.359 -15.289 -5.086 1 86.94 91 ALA A N 1
ATOM 659 C CA . ALA A 1 91 ? 9.133 -14.125 -4.656 1 86.94 91 ALA A CA 1
ATOM 660 C C . ALA A 1 91 ? 9.656 -14.312 -3.236 1 86.94 91 ALA A C 1
ATOM 662 O O . ALA A 1 91 ? 10.789 -13.93 -2.932 1 86.94 91 ALA A O 1
ATOM 663 N N . PHE A 1 92 ? 8.859 -14.852 -2.418 1 87 92 PHE A N 1
ATOM 664 C CA . PHE A 1 92 ? 9.289 -15.164 -1.061 1 87 92 PHE A CA 1
ATOM 665 C C . PHE A 1 92 ? 10.461 -16.141 -1.076 1 87 92 PHE A C 1
ATOM 667 O O . PHE A 1 92 ? 11.445 -15.945 -0.353 1 87 92 PHE A O 1
ATOM 674 N N . PHE A 1 93 ? 10.336 -17.078 -1.911 1 91.56 93 PHE A N 1
ATOM 675 C CA . PHE A 1 93 ? 11.359 -18.094 -2.084 1 91.56 93 PHE A CA 1
ATOM 676 C C . PHE A 1 93 ? 12.688 -17.469 -2.494 1 91.56 93 PHE A C 1
ATOM 678 O O . PHE A 1 93 ? 13.703 -17.656 -1.822 1 91.56 93 PHE A O 1
ATOM 685 N N . ALA A 1 94 ? 12.672 -16.688 -3.453 1 90.19 94 ALA A N 1
ATOM 686 C CA . ALA A 1 94 ? 13.906 -16.203 -4.07 1 90.19 94 ALA A CA 1
ATOM 687 C C . ALA A 1 94 ? 14.461 -15 -3.309 1 90.19 94 ALA A C 1
ATOM 689 O O . ALA A 1 94 ? 15.633 -14.984 -2.932 1 90.19 94 ALA A O 1
ATOM 690 N N . TYR A 1 95 ? 13.625 -14.125 -2.996 1 84.25 95 TYR A N 1
ATOM 691 C CA . TYR A 1 95 ? 14.141 -12.836 -2.543 1 84.25 95 TYR A CA 1
ATOM 692 C C . TYR A 1 95 ? 14.219 -12.781 -1.022 1 84.25 95 TYR A C 1
ATOM 694 O O . TYR A 1 95 ? 15.141 -12.188 -0.461 1 84.25 95 TYR A O 1
ATOM 702 N N . THR A 1 96 ? 13.289 -13.391 -0.367 1 84.44 96 THR A N 1
ATOM 703 C CA . THR A 1 96 ? 13.328 -13.352 1.091 1 84.44 96 THR A CA 1
ATOM 704 C C . THR A 1 96 ? 14.242 -14.445 1.638 1 84.44 96 THR A C 1
ATOM 706 O O . THR A 1 96 ? 15.188 -14.164 2.379 1 84.44 96 THR A O 1
ATOM 709 N N . ILE A 1 97 ? 14.094 -15.664 1.285 1 88.56 97 ILE A N 1
ATOM 710 C CA . ILE A 1 97 ? 14.789 -16.797 1.886 1 88.56 97 ILE A CA 1
ATOM 711 C C . ILE A 1 97 ? 16.234 -16.812 1.405 1 88.56 97 ILE A C 1
ATOM 713 O O . ILE A 1 97 ? 17.156 -16.953 2.211 1 88.56 97 ILE A O 1
ATOM 717 N N . VAL A 1 98 ? 16.406 -16.641 0.099 1 88.69 98 VAL A N 1
ATOM 718 C CA . VAL A 1 98 ? 17.75 -16.828 -0.447 1 88.69 98 VAL A CA 1
ATOM 719 C C . VAL A 1 98 ? 18.516 -15.516 -0.418 1 88.69 98 VAL A C 1
ATOM 721 O O . VAL A 1 98 ? 19.609 -15.445 0.154 1 88.69 98 VAL A O 1
ATOM 724 N N . VAL A 1 99 ? 17.938 -14.523 -0.952 1 82.31 99 VAL A N 1
ATOM 725 C CA . VAL A 1 99 ? 18.688 -13.273 -1.113 1 82.31 99 VAL A CA 1
ATOM 726 C C . VAL A 1 99 ? 18.781 -12.555 0.23 1 82.31 99 VAL A C 1
ATOM 728 O O . VAL A 1 99 ? 19.875 -12.195 0.664 1 82.31 99 VAL A O 1
ATOM 731 N N . GLN A 1 100 ? 17.688 -12.406 0.919 1 78.56 100 GLN A N 1
ATOM 732 C CA . GLN A 1 100 ? 17.688 -11.617 2.146 1 78.56 100 GLN A CA 1
ATOM 733 C C . GLN A 1 100 ? 18.234 -12.422 3.32 1 78.56 100 GLN A C 1
ATOM 735 O O . GLN A 1 100 ? 19.125 -11.961 4.027 1 78.56 100 GLN A O 1
ATOM 740 N N . MET A 1 101 ? 17.719 -13.633 3.541 1 83.12 101 MET A N 1
ATOM 741 C CA . MET A 1 101 ? 18.125 -14.438 4.695 1 83.12 101 MET A CA 1
ATOM 742 C C . MET A 1 101 ? 19.453 -15.133 4.438 1 83.12 101 MET A C 1
ATOM 744 O O . MET A 1 101 ? 20.109 -15.586 5.375 1 83.12 101 MET A O 1
ATOM 748 N N . GLY A 1 102 ? 19.859 -15.258 3.16 1 87.12 102 GLY A N 1
ATOM 749 C CA . GLY A 1 102 ? 21.156 -15.805 2.805 1 87.12 102 GLY A CA 1
ATOM 750 C C . GLY A 1 102 ? 21.203 -17.328 2.801 1 87.12 102 GLY A C 1
ATOM 751 O O . GLY A 1 102 ? 22.266 -17.922 2.859 1 87.12 102 GLY A O 1
ATOM 752 N N . HIS A 1 103 ? 20.094 -17.938 2.809 1 90.94 103 HIS A N 1
ATOM 753 C CA . HIS A 1 103 ? 20.047 -19.406 2.762 1 90.94 103 HIS A CA 1
ATOM 754 C C . HIS A 1 103 ? 20.141 -19.906 1.328 1 90.94 103 HIS A C 1
ATOM 756 O O . HIS A 1 103 ? 19.969 -19.141 0.38 1 90.94 103 HIS A O 1
ATOM 762 N N . SER A 1 104 ? 20.438 -21.125 1.188 1 91.31 104 SER A N 1
ATOM 763 C CA . SER A 1 104 ? 20.531 -21.734 -0.137 1 91.31 104 SER A CA 1
ATOM 764 C C . SER A 1 104 ? 19.141 -22.078 -0.677 1 91.31 104 SER A C 1
ATOM 766 O O . SER A 1 104 ? 18.172 -22.172 0.083 1 91.31 104 SER A O 1
ATOM 768 N N . PHE A 1 105 ? 19.125 -22.234 -2.008 1 92.81 105 PHE A N 1
ATOM 769 C CA . PHE A 1 105 ? 17.844 -22.641 -2.598 1 92.81 105 PHE A CA 1
ATOM 770 C C . PHE A 1 105 ? 17.469 -24.047 -2.158 1 92.81 105 PHE A C 1
ATOM 772 O O . PHE A 1 105 ? 16.281 -24.375 -2.107 1 92.81 105 PHE A O 1
ATOM 779 N N . ALA A 1 106 ? 18.438 -24.828 -1.815 1 92.44 106 ALA A N 1
ATOM 780 C CA . ALA A 1 106 ? 18.156 -26.172 -1.28 1 92.44 106 ALA A CA 1
ATOM 781 C C . ALA A 1 106 ? 17.422 -26.078 0.052 1 92.44 106 ALA A C 1
ATOM 783 O O . ALA A 1 106 ? 16.547 -26.891 0.337 1 92.44 106 ALA A O 1
ATOM 784 N N . PHE A 1 107 ? 17.797 -25.172 0.792 1 92.94 107 PHE A N 1
ATOM 785 C CA . PHE A 1 107 ? 17.125 -24.906 2.055 1 92.94 107 PHE A CA 1
ATOM 786 C C . PHE A 1 107 ? 15.664 -24.547 1.816 1 92.94 107 PHE A C 1
ATOM 788 O O . PHE A 1 107 ? 14.773 -25.047 2.5 1 92.94 107 PHE A O 1
ATOM 795 N N . ALA A 1 108 ? 15.477 -23.688 0.873 1 92.81 108 ALA A N 1
ATOM 796 C CA . ALA A 1 108 ? 14.125 -23.234 0.556 1 92.81 108 ALA A CA 1
ATOM 797 C C . ALA A 1 108 ? 13.266 -24.391 0.042 1 92.81 108 ALA A C 1
ATOM 799 O O . ALA A 1 108 ? 12.086 -24.5 0.387 1 92.81 108 ALA A O 1
ATOM 800 N N . LEU A 1 109 ? 13.883 -25.234 -0.762 1 93.88 109 LEU A N 1
ATOM 801 C CA . LEU A 1 109 ? 13.164 -26.375 -1.3 1 93.88 109 LEU A CA 1
ATOM 802 C C . LEU A 1 109 ? 12.781 -27.359 -0.188 1 93.88 109 LEU A C 1
ATOM 804 O O . LEU A 1 109 ? 11.703 -27.953 -0.224 1 93.88 109 LEU A O 1
ATOM 808 N N . THR A 1 110 ? 13.602 -27.5 0.708 1 93.62 110 THR A N 1
ATOM 809 C CA . THR A 1 110 ? 13.32 -28.359 1.842 1 93.62 110 THR A CA 1
ATOM 810 C C . THR A 1 110 ? 12.164 -27.812 2.674 1 93.62 110 THR A C 1
ATOM 812 O O . THR A 1 110 ? 11.273 -28.562 3.088 1 93.62 110 THR A O 1
ATOM 815 N N . ALA A 1 111 ? 12.258 -26.562 2.916 1 92.88 111 ALA A N 1
ATOM 816 C CA . ALA A 1 111 ? 11.172 -25.922 3.654 1 92.88 111 ALA A CA 1
ATOM 817 C C . ALA A 1 111 ? 9.844 -26.078 2.918 1 92.88 111 ALA A C 1
ATOM 819 O O . ALA A 1 111 ? 8.805 -26.266 3.545 1 92.88 111 ALA A O 1
ATOM 820 N N . GLN A 1 112 ? 9.922 -25.953 1.689 1 93.81 112 GLN A N 1
ATOM 821 C CA . GLN A 1 112 ? 8.734 -26.109 0.858 1 93.81 112 GLN A CA 1
ATOM 822 C C . GLN A 1 112 ? 8.18 -27.531 0.952 1 93.81 112 GLN A C 1
ATOM 824 O O . GLN A 1 112 ? 6.965 -27.734 0.961 1 93.81 112 GLN A O 1
ATOM 829 N N . LEU A 1 113 ? 9.023 -28.453 0.926 1 94.19 113 LEU A N 1
ATOM 830 C CA . LEU A 1 113 ? 8.602 -29.844 1.075 1 94.19 113 LEU A CA 1
ATOM 831 C C . LEU A 1 113 ? 7.871 -30.047 2.398 1 94.19 113 LEU A C 1
ATOM 833 O O . LEU A 1 113 ? 6.812 -30.672 2.438 1 94.19 113 LEU A O 1
ATOM 837 N N . ILE A 1 114 ? 8.445 -29.547 3.389 1 93.88 114 ILE A N 1
ATOM 838 C CA . ILE A 1 114 ? 7.836 -29.656 4.711 1 93.88 114 ILE A CA 1
ATOM 839 C C . ILE A 1 114 ? 6.473 -28.969 4.715 1 93.88 114 ILE A C 1
ATOM 841 O O . ILE A 1 114 ? 5.5 -29.516 5.238 1 93.88 114 ILE A O 1
ATOM 845 N N . ALA A 1 115 ? 6.477 -27.812 4.18 1 93.06 115 ALA A N 1
ATOM 846 C CA . ALA A 1 115 ? 5.227 -27.062 4.098 1 93.06 115 ALA A CA 1
ATOM 847 C C . ALA A 1 115 ? 4.188 -27.812 3.27 1 93.06 115 ALA A C 1
ATOM 849 O O . ALA A 1 115 ? 3.002 -27.812 3.605 1 93.06 115 ALA A O 1
ATOM 850 N N . GLY A 1 116 ? 4.637 -28.375 2.154 1 93.75 116 GLY A N 1
ATOM 851 C CA . GLY A 1 116 ? 3.742 -29.141 1.312 1 93.75 116 GLY A CA 1
ATOM 852 C C . GLY A 1 116 ? 3.176 -30.375 2.014 1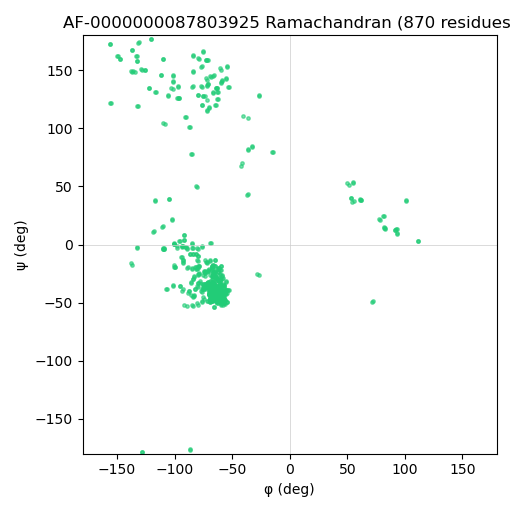 93.75 116 GLY A C 1
ATOM 853 O O . GLY A 1 116 ? 1.992 -30.688 1.866 1 93.75 116 GLY A O 1
ATOM 854 N N . LEU A 1 117 ? 3.984 -31.016 2.756 1 94.69 117 LEU A N 1
ATOM 855 C CA . LEU A 1 117 ? 3.537 -32.188 3.516 1 94.69 117 LEU A CA 1
ATOM 856 C C . LEU A 1 117 ? 2.539 -31.781 4.594 1 94.69 117 LEU A C 1
ATOM 858 O O . LEU A 1 117 ? 1.53 -32.469 4.801 1 94.69 117 LEU A O 1
ATOM 862 N N . ALA A 1 118 ? 2.877 -30.766 5.234 1 91.88 118 ALA A N 1
ATOM 863 C CA . ALA A 1 118 ? 1.948 -30.25 6.234 1 91.88 118 ALA A CA 1
ATOM 864 C C . ALA A 1 118 ? 0.621 -29.844 5.598 1 91.88 118 ALA A C 1
ATOM 866 O O . ALA A 1 118 ? -0.447 -30.094 6.168 1 91.88 118 ALA A O 1
ATOM 867 N N . PHE A 1 119 ? 0.74 -29.188 4.496 1 91.75 119 PHE A N 1
ATOM 868 C CA . PHE A 1 119 ? -0.454 -28.781 3.768 1 91.75 119 PHE A CA 1
ATOM 869 C C . PHE A 1 119 ? -1.29 -30 3.373 1 91.75 119 PHE A C 1
ATOM 871 O O . PHE A 1 119 ? -2.518 -29.969 3.48 1 91.75 119 PHE A O 1
ATOM 878 N N . LEU A 1 120 ? -0.673 -31.016 2.92 1 93.25 120 LEU A N 1
ATOM 879 C CA . LEU A 1 120 ? -1.372 -32.219 2.547 1 93.25 120 LEU A CA 1
ATOM 880 C C . LEU A 1 120 ? -2.062 -32.844 3.758 1 93.25 120 LEU A C 1
ATOM 882 O O . LEU A 1 120 ? -3.199 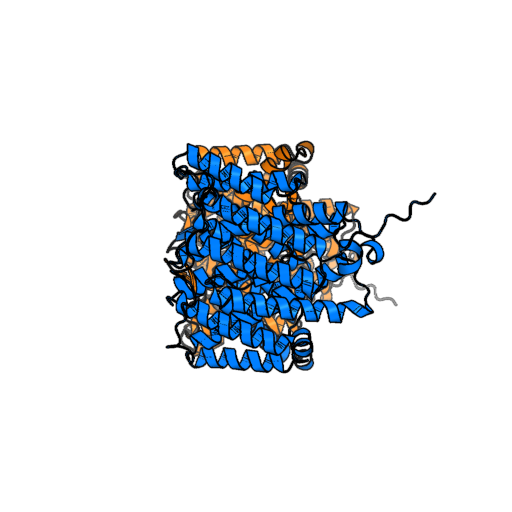-33.312 3.658 1 93.25 120 LEU A O 1
ATOM 886 N N . LEU A 1 121 ? -1.377 -32.844 4.832 1 92.44 121 LEU A N 1
ATOM 887 C CA . LEU A 1 121 ? -1.953 -33.375 6.066 1 92.44 121 LEU A CA 1
ATOM 888 C C . LEU A 1 121 ? -3.201 -32.562 6.461 1 92.44 121 LEU A C 1
ATOM 890 O O . LEU A 1 121 ? -4.203 -33.156 6.871 1 92.44 121 LEU A O 1
ATOM 894 N N . ILE A 1 122 ? -3.127 -31.359 6.328 1 87.81 122 ILE A N 1
ATOM 895 C CA . ILE A 1 122 ? -4.258 -30.5 6.664 1 87.81 122 ILE A CA 1
ATOM 896 C C . ILE A 1 122 ? -5.398 -30.734 5.676 1 87.81 122 ILE A C 1
ATOM 898 O O . ILE A 1 122 ? -6.566 -30.797 6.07 1 87.81 122 ILE A O 1
ATOM 902 N N . ALA A 1 123 ? -5.051 -30.828 4.449 1 87.69 123 ALA A N 1
ATOM 903 C CA . ALA A 1 123 ? -6.039 -30.969 3.385 1 87.69 123 ALA A CA 1
ATOM 904 C C . ALA A 1 123 ? -6.809 -32.281 3.523 1 87.69 123 ALA A C 1
ATOM 906 O O . ALA A 1 123 ? -7.973 -32.375 3.127 1 87.69 123 ALA A O 1
ATOM 907 N N . VAL A 1 124 ? -6.18 -33.25 4.074 1 90.06 124 VAL A N 1
ATOM 908 C CA . VAL A 1 124 ? -6.812 -34.562 4.168 1 90.06 124 VAL A CA 1
ATOM 909 C C . VAL A 1 124 ? -7.508 -34.719 5.523 1 90.06 124 VAL A C 1
ATOM 911 O O . VAL A 1 124 ? -8.281 -35.656 5.734 1 90.06 124 VAL A O 1
ATOM 914 N N . THR A 1 125 ? -7.25 -33.812 6.406 1 86.94 125 THR A N 1
ATOM 915 C CA . THR A 1 125 ? -7.84 -33.875 7.742 1 86.94 125 THR A CA 1
ATOM 916 C C . THR A 1 125 ? -8.883 -32.75 7.918 1 86.94 125 THR A C 1
ATOM 918 O O . THR A 1 125 ? -8.914 -31.797 7.148 1 86.94 125 THR A O 1
ATOM 921 N N . PRO A 1 126 ? -9.766 -32.906 8.867 1 80.56 126 PRO A N 1
ATOM 922 C CA . PRO A 1 126 ? -10.758 -31.859 9.125 1 80.56 126 PRO A CA 1
ATOM 923 C C . PRO A 1 126 ? -10.141 -30.578 9.703 1 80.56 126 PRO A C 1
ATOM 925 O O . PRO A 1 126 ? -10.844 -29.609 9.938 1 80.56 126 PRO A O 1
ATOM 928 N N . LEU A 1 127 ? -8.844 -30.562 9.859 1 77.25 127 LEU A N 1
ATOM 929 C CA . LEU A 1 127 ? -8.125 -29.391 10.352 1 77.25 127 LEU A CA 1
ATOM 930 C C . LEU A 1 127 ? -8.289 -28.219 9.391 1 77.25 127 LEU A C 1
ATOM 932 O O . LEU A 1 127 ? -8.133 -27.062 9.789 1 77.25 127 LEU A O 1
ATOM 936 N N . LYS A 1 128 ? -8.57 -28.609 8.195 1 73.81 128 LYS A N 1
ATOM 937 C CA . LYS A 1 128 ? -8.688 -27.547 7.195 1 73.81 128 LYS A CA 1
ATOM 938 C C . LYS A 1 128 ? -9.828 -26.594 7.535 1 73.81 128 LYS A C 1
ATOM 940 O O . LYS A 1 128 ? -9.703 -25.375 7.375 1 73.81 128 LYS A O 1
ATOM 945 N N . GLU A 1 129 ? -10.883 -27.109 8.008 1 71.06 129 GLU A N 1
ATOM 946 C CA . GLU A 1 129 ? -12.039 -26.297 8.383 1 71.06 129 GLU A CA 1
ATOM 947 C C . GLU A 1 129 ? -11.711 -25.406 9.57 1 71.06 129 GLU A C 1
ATOM 949 O O . GLU A 1 129 ? -12.133 -24.25 9.617 1 71.06 129 GLU A O 1
ATOM 954 N N . TYR A 1 130 ? -10.922 -25.984 10.461 1 71.31 130 TYR A N 1
ATOM 955 C CA . TYR A 1 130 ? -10.547 -25.234 11.656 1 71.31 130 TYR A CA 1
ATOM 956 C C . TYR A 1 130 ? -9.617 -24.078 11.305 1 71.31 130 TYR A C 1
ATOM 958 O O . TYR A 1 130 ? -9.766 -22.969 11.82 1 71.31 130 TYR A O 1
ATOM 966 N N . LEU A 1 131 ? -8.711 -24.328 10.5 1 69 131 LEU A N 1
ATOM 967 C CA . LEU A 1 131 ? -7.738 -23.297 10.125 1 69 131 LEU A CA 1
ATOM 968 C C . LEU A 1 131 ? -8.398 -22.203 9.289 1 69 131 LEU A C 1
ATOM 970 O O . LEU A 1 131 ? -8.055 -21.031 9.422 1 69 131 LEU A O 1
ATOM 974 N N . PHE A 1 132 ? -9.375 -22.656 8.555 1 65.19 132 PHE A N 1
ATOM 975 C CA . PHE A 1 132 ? -10.102 -21.719 7.707 1 65.19 132 PHE A CA 1
ATOM 976 C C . PHE A 1 132 ? -10.891 -20.734 8.555 1 65.19 132 PHE A C 1
ATOM 978 O O . PHE A 1 132 ? -10.984 -19.547 8.211 1 65.19 132 PHE A O 1
ATOM 985 N N . ASN A 1 133 ? -11.328 -21.203 9.578 1 69.75 133 ASN A N 1
ATOM 986 C CA . ASN A 1 133 ? -12.203 -20.391 10.406 1 69.75 133 ASN A CA 1
ATOM 987 C C . ASN A 1 133 ? -11.422 -19.641 11.477 1 69.75 133 ASN A C 1
ATOM 989 O O . ASN A 1 133 ? -11.93 -18.688 12.062 1 69.75 133 ASN A O 1
ATOM 993 N N . ALA A 1 134 ? -10.227 -20.078 11.648 1 73.81 134 ALA A N 1
ATOM 994 C CA . ALA A 1 134 ? -9.453 -19.516 12.758 1 73.81 134 ALA A CA 1
ATOM 995 C C . ALA A 1 134 ? -8.805 -18.203 12.359 1 73.81 134 ALA A C 1
ATOM 997 O O . ALA A 1 134 ? -8.555 -17.344 13.203 1 73.81 134 ALA A O 1
ATOM 998 N N . ILE A 1 135 ? -8.516 -18 11.133 1 76.19 135 ILE A N 1
ATOM 999 C CA . ILE A 1 135 ? -7.824 -16.781 10.719 1 76.19 135 ILE A CA 1
ATOM 1000 C C . ILE A 1 135 ? -8.844 -15.742 10.242 1 76.19 135 ILE A C 1
ATOM 1002 O O . ILE A 1 135 ? -9.648 -16.016 9.352 1 76.19 135 ILE A O 1
ATOM 1006 N N . PRO A 1 136 ? -8.781 -14.594 10.797 1 83.06 136 PRO A N 1
ATOM 1007 C CA . PRO A 1 136 ? -9.734 -13.539 10.438 1 83.06 136 PRO A CA 1
ATOM 1008 C C . PRO A 1 136 ? -9.672 -13.172 8.953 1 83.06 136 PRO A C 1
ATOM 1010 O O . PRO A 1 136 ? -8.586 -13.125 8.367 1 83.06 136 PRO A O 1
ATOM 1013 N N . TYR A 1 137 ? -10.805 -12.961 8.398 1 82.31 137 TYR A N 1
ATOM 1014 C CA . TYR A 1 137 ? -10.953 -12.617 6.988 1 82.31 137 TYR A CA 1
ATOM 1015 C C . TYR A 1 137 ? -10.133 -11.383 6.641 1 82.31 137 TYR A C 1
ATOM 1017 O O . TYR A 1 137 ? -9.547 -11.305 5.559 1 82.31 137 TYR A O 1
ATOM 1025 N N . THR A 1 138 ? -10 -10.523 7.566 1 88.81 138 THR A N 1
ATOM 1026 C CA . THR A 1 138 ? -9.266 -9.281 7.363 1 88.81 138 THR A CA 1
ATOM 1027 C C . THR A 1 138 ? -7.785 -9.555 7.133 1 88.81 138 THR A C 1
ATOM 1029 O O . THR A 1 138 ? -7.156 -8.914 6.289 1 88.81 138 THR A O 1
ATOM 1032 N N . ILE A 1 139 ? -7.281 -10.469 7.805 1 87.56 139 ILE A N 1
ATOM 1033 C CA . ILE A 1 139 ? -5.859 -10.789 7.688 1 87.56 139 ILE A CA 1
ATOM 1034 C C . ILE A 1 139 ? -5.602 -11.492 6.359 1 87.56 139 ILE A C 1
ATOM 1036 O O . ILE A 1 139 ? -4.57 -11.273 5.723 1 87.56 139 ILE A O 1
ATOM 1040 N N . LYS A 1 140 ? -6.52 -12.297 5.949 1 83.81 140 LYS A N 1
ATOM 1041 C CA . LYS A 1 140 ? -6.395 -12.977 4.664 1 83.81 140 LYS A CA 1
ATOM 1042 C C . LYS A 1 140 ? -6.309 -11.969 3.518 1 83.81 140 LYS A C 1
ATOM 1044 O O . LYS A 1 140 ? -5.449 -12.094 2.643 1 83.81 140 LYS A O 1
ATOM 1049 N N . LEU A 1 141 ? -7.176 -11.047 3.527 1 88.19 141 LEU A N 1
ATOM 1050 C CA . LEU A 1 141 ? -7.199 -10 2.51 1 88.19 141 LEU A CA 1
ATOM 1051 C C . LEU A 1 141 ? -5.926 -9.164 2.561 1 88.19 141 LEU A C 1
ATOM 1053 O O . LEU A 1 141 ? -5.387 -8.781 1.52 1 88.19 141 LEU A O 1
ATOM 1057 N N . ALA A 1 142 ? -5.48 -8.953 3.779 1 92.38 142 ALA A N 1
ATOM 1058 C CA . ALA A 1 142 ? -4.289 -8.133 3.977 1 92.38 142 ALA A CA 1
ATOM 1059 C C . ALA A 1 142 ? -3.049 -8.828 3.424 1 92.38 142 ALA A C 1
ATOM 1061 O O . ALA A 1 142 ? -2.17 -8.18 2.852 1 92.38 142 ALA A O 1
ATOM 1062 N N . VAL A 1 143 ? -3.012 -10.078 3.637 1 88.25 143 VAL A N 1
ATOM 1063 C CA . VAL A 1 143 ? -1.869 -10.844 3.148 1 88.25 143 VAL A CA 1
ATOM 1064 C C . VAL A 1 143 ? -1.815 -10.781 1.624 1 88.25 143 VAL A C 1
ATOM 1066 O O . VAL A 1 143 ? -0.749 -10.57 1.042 1 88.25 143 VAL A O 1
ATOM 1069 N N . THR A 1 144 ? -2.902 -10.922 1.013 1 85.12 144 THR A N 1
ATOM 1070 C CA . THR A 1 144 ? -2.963 -10.852 -0.442 1 85.12 144 THR A CA 1
ATOM 1071 C C . THR A 1 144 ? -2.52 -9.477 -0.934 1 85.12 144 THR A C 1
ATOM 1073 O O . THR A 1 144 ? -1.704 -9.367 -1.853 1 85.12 144 THR A O 1
ATOM 1076 N N . ALA A 1 145 ? -3.014 -8.469 -0.344 1 91.19 145 ALA A N 1
ATOM 1077 C CA . ALA A 1 145 ? -2.66 -7.102 -0.721 1 91.19 145 ALA A CA 1
ATOM 1078 C C . ALA A 1 145 ? -1.183 -6.824 -0.456 1 91.19 145 ALA A C 1
ATOM 1080 O O . ALA A 1 145 ? -0.513 -6.176 -1.262 1 91.19 145 ALA A O 1
ATOM 1081 N N . GLY A 1 146 ? -0.723 -7.305 0.685 1 92.25 146 GLY A N 1
ATOM 1082 C CA . GLY A 1 146 ? 0.677 -7.121 1.031 1 92.25 146 GLY A CA 1
ATOM 1083 C C . GLY A 1 146 ? 1.626 -7.812 0.071 1 92.25 146 GLY A C 1
ATOM 1084 O O . GLY A 1 146 ? 2.662 -7.254 -0.294 1 92.25 146 GLY A O 1
ATOM 1085 N N . ILE A 1 147 ? 1.275 -8.992 -0.299 1 88.31 147 ILE A N 1
ATOM 1086 C CA . ILE A 1 147 ? 2.072 -9.727 -1.278 1 88.31 147 ILE A CA 1
ATOM 1087 C C . ILE A 1 147 ? 2.096 -8.961 -2.6 1 88.31 147 ILE A C 1
ATOM 1089 O O . ILE A 1 147 ? 3.137 -8.875 -3.256 1 88.31 147 ILE A O 1
ATOM 1093 N N . GLY A 1 148 ? 0.979 -8.477 -2.963 1 89.81 148 GLY A N 1
ATOM 1094 C CA . GLY A 1 148 ? 0.914 -7.672 -4.172 1 89.81 148 GLY A CA 1
ATOM 1095 C C . GLY A 1 148 ? 1.891 -6.512 -4.176 1 89.81 148 GLY A C 1
ATOM 1096 O O . GLY A 1 148 ? 2.615 -6.305 -5.148 1 89.81 148 GLY A O 1
ATOM 1097 N N . LEU A 1 149 ? 1.901 -5.742 -3.092 1 93.31 149 LEU A N 1
ATOM 1098 C CA . LEU A 1 149 ? 2.826 -4.617 -2.977 1 93.31 149 LEU A CA 1
ATOM 1099 C C . LEU A 1 149 ? 4.273 -5.102 -2.998 1 93.31 149 LEU A C 1
ATOM 1101 O O . LEU A 1 149 ? 5.141 -4.445 -3.576 1 93.31 149 LEU A O 1
ATOM 1105 N N . PHE A 1 150 ? 4.426 -6.168 -2.342 1 89.81 150 PHE A N 1
ATOM 1106 C CA . PHE A 1 150 ? 5.77 -6.734 -2.277 1 89.81 150 PHE A CA 1
ATOM 1107 C C . PHE A 1 150 ? 6.258 -7.129 -3.666 1 89.81 150 PHE A C 1
ATOM 1109 O O . PHE A 1 150 ? 7.379 -6.789 -4.055 1 89.81 150 PHE A O 1
ATOM 1116 N N . ILE A 1 151 ? 5.484 -7.816 -4.414 1 88.44 151 ILE A N 1
ATOM 1117 C CA . ILE A 1 151 ? 5.859 -8.266 -5.75 1 88.44 151 ILE A CA 1
ATOM 1118 C C . ILE A 1 151 ? 6.039 -7.066 -6.672 1 88.44 151 ILE A C 1
ATOM 1120 O O . ILE A 1 151 ? 6.891 -7.082 -7.566 1 88.44 151 ILE A O 1
ATOM 1124 N N . ALA A 1 152 ? 5.207 -6.09 -6.516 1 92.19 152 ALA A N 1
ATOM 1125 C CA . ALA A 1 152 ? 5.359 -4.867 -7.297 1 92.19 152 ALA A CA 1
ATOM 1126 C C . ALA A 1 152 ? 6.719 -4.219 -7.039 1 92.19 152 ALA A C 1
ATOM 1128 O O . ALA A 1 152 ? 7.355 -3.711 -7.961 1 92.19 152 ALA A O 1
ATOM 1129 N N . LEU A 1 153 ? 7.113 -4.203 -5.793 1 91.12 153 LEU A N 1
ATOM 1130 C CA . LEU A 1 153 ? 8.414 -3.65 -5.441 1 91.12 153 LEU A CA 1
ATOM 1131 C C . LEU A 1 153 ? 9.539 -4.434 -6.113 1 91.12 153 LEU A C 1
ATOM 1133 O O . LEU A 1 153 ? 10.492 -3.846 -6.625 1 91.12 153 LEU A O 1
ATOM 1137 N N . ILE A 1 154 ? 9.422 -5.699 -6.098 1 86.19 154 ILE A N 1
ATOM 1138 C CA . ILE A 1 154 ? 10.406 -6.559 -6.738 1 86.19 154 ILE A CA 1
ATOM 1139 C C . ILE A 1 154 ? 10.461 -6.258 -8.234 1 86.19 154 ILE A C 1
ATOM 1141 O O . ILE A 1 154 ? 11.547 -6.168 -8.82 1 86.19 154 ILE A O 1
ATOM 1145 N N . GLY A 1 155 ? 9.305 -6.172 -8.844 1 88.19 155 GLY A N 1
ATOM 1146 C CA . GLY A 1 155 ? 9.258 -5.824 -10.25 1 88.19 155 GLY A CA 1
ATOM 1147 C C . GLY A 1 155 ? 9.93 -4.5 -10.57 1 88.19 155 GLY A C 1
ATOM 1148 O O . GLY A 1 155 ? 10.719 -4.41 -11.516 1 88.19 155 GLY A O 1
ATOM 1149 N N . LEU A 1 156 ? 9.641 -3.502 -9.773 1 90.94 156 LEU A N 1
ATOM 1150 C CA . LEU A 1 156 ? 10.219 -2.18 -9.984 1 90.94 156 LEU A CA 1
ATOM 1151 C C . LEU A 1 156 ? 11.727 -2.211 -9.781 1 90.94 156 LEU A C 1
ATOM 1153 O O . LEU A 1 156 ? 12.469 -1.57 -10.531 1 90.94 156 LEU A O 1
ATOM 1157 N N . SER A 1 157 ? 12.141 -2.895 -8.797 1 87.94 157 SER A N 1
ATOM 1158 C CA . SER A 1 157 ? 13.562 -2.988 -8.492 1 87.94 157 SER A CA 1
ATOM 1159 C C . SER A 1 157 ? 14.305 -3.791 -9.555 1 87.94 157 SER A C 1
ATOM 1161 O O . SER A 1 157 ? 15.43 -3.445 -9.93 1 87.94 157 SER A O 1
ATOM 1163 N N . SER A 1 158 ? 13.711 -4.879 -10.047 1 83.56 158 SER A N 1
ATOM 1164 C CA . SER A 1 158 ? 14.344 -5.727 -11.055 1 83.56 158 SER A CA 1
ATOM 1165 C C . SER A 1 158 ? 14.492 -4.992 -12.383 1 83.56 158 SER A C 1
ATOM 1167 O O . SER A 1 158 ? 15.406 -5.277 -13.156 1 83.56 158 SER A O 1
ATOM 1169 N N . ALA A 1 159 ? 13.586 -4.078 -12.625 1 86.88 159 ALA A N 1
ATOM 1170 C CA . ALA A 1 159 ? 13.625 -3.301 -13.867 1 86.88 159 ALA A CA 1
ATOM 1171 C C . ALA A 1 159 ? 14.57 -2.109 -13.734 1 86.88 159 ALA A C 1
ATOM 1173 O O . ALA A 1 159 ? 14.797 -1.383 -14.703 1 86.88 159 ALA A O 1
ATOM 1174 N N . GLY A 1 160 ? 15.031 -1.876 -12.562 1 84.06 160 GLY A N 1
ATOM 1175 C CA . GLY A 1 160 ? 15.914 -0.741 -12.344 1 84.06 160 GLY A CA 1
ATOM 1176 C C . GLY A 1 160 ? 15.172 0.567 -12.164 1 84.06 160 GLY A C 1
ATOM 1177 O O . GLY A 1 160 ? 15.773 1.642 -12.203 1 84.06 160 GLY A O 1
ATOM 1178 N N . LEU A 1 161 ? 13.938 0.486 -11.961 1 87.69 161 LEU A N 1
ATOM 1179 C CA . LEU A 1 161 ? 13.133 1.69 -11.781 1 87.69 161 LEU A CA 1
ATOM 1180 C C . LEU A 1 161 ? 13.273 2.225 -10.359 1 87.69 161 LEU A C 1
ATOM 1182 O O . LEU A 1 161 ? 13.133 3.428 -10.125 1 87.69 161 LEU A O 1
ATOM 1186 N N . ILE A 1 162 ? 13.445 1.325 -9.414 1 87.31 162 ILE A N 1
ATOM 1187 C CA . ILE A 1 162 ? 13.672 1.666 -8.016 1 87.31 162 ILE A CA 1
ATOM 1188 C C . ILE A 1 162 ? 15 1.062 -7.551 1 87.31 162 ILE A C 1
ATOM 1190 O O . ILE A 1 162 ? 15.297 -0.095 -7.852 1 87.31 162 ILE A O 1
ATOM 1194 N N . VAL A 1 163 ? 15.758 1.872 -6.867 1 81.19 163 VAL A N 1
ATOM 1195 C CA . VAL A 1 163 ? 17.078 1.417 -6.43 1 81.19 163 VAL A CA 1
ATOM 1196 C C . VAL A 1 163 ? 17.266 1.754 -4.953 1 81.19 163 VAL A C 1
ATOM 1198 O O . VAL A 1 163 ? 16.562 2.6 -4.402 1 81.19 163 VAL A O 1
ATOM 1201 N N . SER A 1 164 ? 18.156 1.039 -4.352 1 77.06 164 SER A N 1
ATOM 1202 C CA . SER A 1 164 ? 18.469 1.295 -2.947 1 77.06 164 SER A CA 1
ATOM 1203 C C . SER A 1 164 ? 19.25 2.596 -2.783 1 77.06 164 SER A C 1
ATOM 1205 O O . SER A 1 164 ? 20.062 2.959 -3.645 1 77.06 164 SER A O 1
ATOM 1207 N N . ASN A 1 165 ? 18.828 3.291 -1.795 1 73.5 165 ASN A N 1
ATOM 1208 C CA . ASN A 1 165 ? 19.516 4.523 -1.427 1 73.5 165 ASN A CA 1
ATOM 1209 C C . ASN A 1 165 ? 19.781 4.586 0.073 1 73.5 165 ASN A C 1
ATOM 1211 O O . ASN A 1 165 ? 18.859 4.496 0.882 1 73.5 165 ASN A O 1
ATOM 1215 N N . PRO A 1 166 ? 20.953 4.645 0.417 1 70 166 PRO A N 1
ATOM 1216 C CA . PRO A 1 166 ? 21.266 4.656 1.847 1 70 166 PRO A CA 1
ATOM 1217 C C . PRO A 1 166 ? 20.609 5.816 2.588 1 70 166 PRO A C 1
ATOM 1219 O O . PRO A 1 166 ? 20.297 5.695 3.773 1 70 166 PRO A O 1
ATOM 1222 N N . ALA A 1 167 ? 20.375 6.887 1.96 1 60.97 167 ALA A N 1
ATOM 1223 C CA . ALA A 1 167 ? 19.828 8.062 2.631 1 60.97 167 ALA A CA 1
ATOM 1224 C C . ALA A 1 167 ? 18.312 7.953 2.758 1 60.97 167 ALA A C 1
ATOM 1226 O O . ALA A 1 167 ? 17.734 8.312 3.791 1 60.97 167 ALA A O 1
ATOM 1227 N N . THR A 1 168 ? 17.703 7.438 1.764 1 67.25 168 THR A N 1
ATOM 1228 C CA . THR A 1 168 ? 16.234 7.434 1.749 1 67.25 168 THR A CA 1
ATOM 1229 C C . THR A 1 168 ? 15.703 6.008 1.715 1 67.25 168 THR A C 1
ATOM 1231 O O . THR A 1 168 ? 14.508 5.797 1.505 1 67.25 168 THR A O 1
ATOM 1234 N N . ILE A 1 169 ? 16.578 5.031 1.933 1 69.06 169 ILE A N 1
ATOM 1235 C CA . ILE A 1 169 ? 16.25 3.607 1.915 1 69.06 169 ILE A CA 1
ATOM 1236 C C . ILE A 1 169 ? 15.992 3.154 0.48 1 69.06 169 ILE A C 1
ATOM 1238 O O . ILE A 1 169 ? 16.625 2.211 -0.001 1 69.06 169 ILE A O 1
ATOM 1242 N N . VAL A 1 170 ? 15.055 4.062 -0.24 1 75.12 170 VAL A N 1
ATOM 1243 C CA . VAL A 1 170 ? 14.703 3.748 -1.621 1 75.12 170 VAL A CA 1
ATOM 1244 C C . VAL A 1 170 ? 14.711 5.023 -2.461 1 75.12 170 VAL A C 1
ATOM 1246 O O . VAL A 1 170 ? 14.586 6.125 -1.925 1 75.12 170 VAL A O 1
ATOM 1249 N N . SER A 1 171 ? 15.031 4.922 -3.748 1 75.06 171 SER A N 1
ATOM 1250 C CA . SER A 1 171 ? 14.992 6.055 -4.66 1 75.06 171 SER A CA 1
ATOM 1251 C C . SER A 1 171 ? 14.672 5.613 -6.082 1 75.06 171 SER A C 1
ATOM 1253 O O . SER A 1 171 ? 14.742 4.422 -6.398 1 75.06 171 SER A O 1
ATOM 1255 N N . ILE A 1 172 ? 14.273 6.57 -6.812 1 79.38 172 ILE A N 1
ATOM 1256 C CA . ILE A 1 172 ? 13.992 6.312 -8.219 1 79.38 172 ILE A CA 1
ATOM 1257 C C . ILE A 1 172 ? 15.305 6.078 -8.969 1 79.38 172 ILE A C 1
ATOM 1259 O O . ILE A 1 172 ? 16.312 6.719 -8.68 1 79.38 172 ILE A O 1
ATOM 1263 N N . GLY A 1 173 ? 15.273 5.098 -9.836 1 76.56 173 GLY A N 1
ATOM 1264 C CA . GLY A 1 173 ? 16.438 4.805 -10.648 1 76.56 173 GLY A CA 1
ATOM 1265 C C . GLY A 1 173 ? 16.5 5.621 -11.93 1 76.56 173 GLY A C 1
ATOM 1266 O O . GLY A 1 173 ? 15.703 6.539 -12.117 1 76.56 173 GLY A O 1
ATOM 1267 N N . ASP A 1 174 ? 17.5 5.309 -12.695 1 77.94 174 ASP A N 1
ATOM 1268 C CA . ASP A 1 174 ? 17.641 5.977 -13.992 1 77.94 174 ASP A CA 1
ATOM 1269 C C . ASP A 1 174 ? 16.594 5.492 -14.977 1 77.94 174 ASP A C 1
ATOM 1271 O O . ASP A 1 174 ? 16.594 4.328 -15.383 1 77.94 174 ASP A O 1
ATOM 1275 N N . LEU A 1 175 ? 15.75 6.352 -15.367 1 82.12 175 LEU A N 1
ATOM 1276 C CA . LEU A 1 175 ? 14.625 6.008 -16.219 1 82.12 175 LEU A CA 1
ATOM 1277 C C . LEU A 1 175 ? 15.055 5.926 -17.688 1 82.12 175 LEU A C 1
ATOM 1279 O O . LEU A 1 175 ? 14.305 5.426 -18.531 1 82.12 175 LEU A O 1
ATOM 1283 N N . GLN A 1 176 ? 16.188 6.297 -17.922 1 79.56 176 GLN A N 1
ATOM 1284 C CA . GLN A 1 176 ? 16.625 6.375 -19.312 1 79.56 176 GLN A CA 1
ATOM 1285 C C . GLN A 1 176 ? 17.406 5.133 -19.703 1 79.56 176 GLN A C 1
ATOM 1287 O O . GLN A 1 176 ? 17.75 4.961 -20.875 1 79.56 176 GLN A O 1
ATOM 1292 N N . THR A 1 177 ? 17.641 4.254 -18.875 1 84.31 177 THR A N 1
ATOM 1293 C CA . THR A 1 177 ? 18.297 3.004 -19.234 1 84.31 177 THR A CA 1
ATOM 1294 C C . THR A 1 177 ? 17.391 2.141 -20.109 1 84.31 177 THR A C 1
ATOM 1296 O O . THR A 1 177 ? 16.172 2.188 -19.984 1 84.31 177 THR A O 1
ATOM 1299 N N . PRO A 1 178 ? 17.953 1.489 -20.984 1 85.56 178 PRO A N 1
ATOM 1300 C CA . PRO A 1 178 ? 17.141 0.629 -21.844 1 85.56 178 PRO A CA 1
ATOM 1301 C C . PRO A 1 178 ? 16.25 -0.326 -21.062 1 85.56 178 PRO A C 1
ATOM 1303 O O . PRO A 1 178 ? 15.117 -0.591 -21.469 1 85.56 178 PRO A O 1
ATOM 1306 N N . SER A 1 179 ? 16.75 -0.834 -20.031 1 85.69 179 SER A N 1
ATOM 1307 C CA . SER A 1 179 ? 15.961 -1.738 -19.203 1 85.69 179 SER A CA 1
ATOM 1308 C C . SER A 1 179 ? 14.727 -1.042 -18.656 1 85.69 179 SER A C 1
ATOM 1310 O O . SER A 1 179 ? 13.633 -1.612 -18.656 1 85.69 179 SER A O 1
ATOM 1312 N N . SER A 1 180 ? 14.945 0.137 -18.234 1 88.19 180 SER A N 1
ATOM 1313 C CA . SER A 1 180 ? 13.836 0.906 -17.688 1 88.19 180 SER A CA 1
ATOM 1314 C C . SER A 1 180 ? 12.805 1.233 -18.766 1 88.19 180 SER A C 1
ATOM 1316 O O . SER A 1 180 ? 11.602 1.163 -18.516 1 88.19 180 SER A O 1
ATOM 1318 N N . LEU A 1 181 ? 13.242 1.57 -19.875 1 88 181 LEU A N 1
ATOM 1319 C CA . LEU A 1 181 ? 12.359 1.947 -20.969 1 88 181 LEU A CA 1
ATOM 1320 C C . LEU A 1 181 ? 11.531 0.753 -21.438 1 88 181 LEU A C 1
ATOM 1322 O O . LEU A 1 181 ? 10.352 0.897 -21.75 1 88 181 LEU A O 1
ATOM 1326 N N . ILE A 1 182 ? 12.195 -0.342 -21.469 1 89.19 182 ILE A N 1
ATOM 1327 C CA . ILE A 1 182 ? 11.5 -1.558 -21.875 1 89.19 182 ILE A CA 1
ATOM 1328 C C . ILE A 1 182 ? 10.422 -1.9 -20.844 1 89.19 182 ILE A C 1
ATOM 1330 O O . ILE A 1 182 ? 9.328 -2.328 -21.203 1 89.19 182 ILE A O 1
ATOM 1334 N N . SER A 1 183 ? 10.75 -1.737 -19.625 1 90.38 183 SER A N 1
ATOM 1335 C CA . SER A 1 183 ? 9.789 -2.023 -18.562 1 90.38 183 SER A CA 1
ATOM 1336 C C . SER A 1 183 ? 8.594 -1.079 -18.625 1 90.38 183 SER A C 1
ATOM 1338 O O . SER A 1 183 ? 7.457 -1.5 -18.422 1 90.38 183 SER A O 1
ATOM 1340 N N . ILE A 1 184 ? 8.875 0.15 -18.891 1 90.5 184 ILE A N 1
ATOM 1341 C CA . ILE A 1 184 ? 7.805 1.13 -19.016 1 90.5 184 ILE A CA 1
ATOM 1342 C C . ILE A 1 184 ? 6.906 0.765 -20.203 1 90.5 184 ILE A C 1
ATOM 1344 O O . ILE A 1 184 ? 5.676 0.808 -20.078 1 90.5 184 ILE A O 1
ATOM 1348 N N . LEU A 1 185 ? 7.508 0.411 -21.219 1 90.69 185 LEU A N 1
ATOM 1349 C CA . LEU A 1 185 ? 6.75 -0.034 -22.375 1 90.69 185 LEU A CA 1
ATOM 1350 C C . LEU A 1 185 ? 5.887 -1.242 -22.031 1 90.69 185 LEU A C 1
ATOM 1352 O O . LEU A 1 185 ? 4.723 -1.313 -22.438 1 90.69 185 LEU A O 1
ATOM 1356 N N . GLY A 1 186 ? 6.531 -2.178 -21.375 1 91.25 186 GLY A N 1
ATOM 1357 C CA . GLY A 1 186 ? 5.789 -3.361 -20.969 1 91.25 186 GLY A CA 1
ATOM 1358 C C . GLY A 1 186 ? 4.566 -3.037 -20.141 1 91.25 186 GLY A C 1
ATOM 1359 O O . GLY A 1 186 ? 3.494 -3.607 -20.344 1 91.25 186 GLY A O 1
ATOM 1360 N N . ILE A 1 187 ? 4.719 -2.131 -19.234 1 92.44 187 ILE A N 1
ATOM 1361 C CA . ILE A 1 187 ? 3.617 -1.729 -18.375 1 92.44 187 ILE A CA 1
ATOM 1362 C C . ILE A 1 187 ? 2.49 -1.132 -19.203 1 92.44 187 ILE A C 1
ATOM 1364 O O . ILE A 1 187 ? 1.32 -1.473 -19.016 1 92.44 187 ILE A O 1
ATOM 1368 N N . ILE A 1 188 ? 2.834 -0.351 -20.078 1 91.62 188 ILE A N 1
ATOM 1369 C CA . ILE A 1 188 ? 1.856 0.31 -20.938 1 91.62 188 ILE A CA 1
ATOM 1370 C C . ILE A 1 188 ? 1.142 -0.729 -21.797 1 91.62 188 ILE A C 1
ATOM 1372 O O . ILE A 1 188 ? -0.083 -0.694 -21.938 1 91.62 188 ILE A O 1
ATOM 1376 N N . LEU A 1 189 ? 1.888 -1.605 -22.344 1 92.19 189 LEU A N 1
ATOM 1377 C CA . LEU A 1 189 ? 1.312 -2.623 -23.219 1 92.19 189 LEU A CA 1
ATOM 1378 C C . LEU A 1 189 ? 0.329 -3.504 -22.453 1 92.19 189 LEU A C 1
ATOM 1380 O O . LEU A 1 189 ? -0.752 -3.816 -22.953 1 92.19 189 LEU A O 1
ATOM 1384 N N . ILE A 1 190 ? 0.742 -3.898 -21.281 1 91.25 190 ILE A N 1
ATOM 1385 C CA . ILE A 1 190 ? -0.149 -4.73 -20.469 1 91.25 190 ILE A CA 1
ATOM 1386 C C . ILE A 1 190 ? -1.436 -3.965 -20.172 1 91.25 190 ILE A C 1
ATOM 1388 O O . ILE A 1 190 ? -2.533 -4.52 -20.266 1 91.25 190 ILE A O 1
ATOM 1392 N N . ALA A 1 191 ? -1.264 -2.756 -19.844 1 90.38 191 ALA A N 1
ATOM 1393 C CA . ALA A 1 191 ? -2.426 -1.927 -19.531 1 90.38 191 ALA A CA 1
ATOM 1394 C C . ALA A 1 191 ? -3.342 -1.791 -20.75 1 90.38 191 ALA A C 1
ATOM 1396 O O . ALA A 1 191 ? -4.562 -1.897 -20.625 1 90.38 191 ALA A O 1
ATOM 1397 N N . VAL A 1 192 ? -2.783 -1.576 -21.859 1 90.69 192 VAL A N 1
ATOM 1398 C CA . VAL A 1 192 ? -3.553 -1.362 -23.078 1 90.69 192 VAL A CA 1
ATOM 1399 C C . VAL A 1 192 ? -4.25 -2.66 -23.484 1 90.69 192 VAL A C 1
ATOM 1401 O O . VAL A 1 192 ? -5.441 -2.658 -23.812 1 90.69 192 VAL A O 1
ATOM 1404 N N . PHE A 1 193 ? -3.535 -3.705 -23.469 1 91.75 193 PHE A N 1
ATOM 1405 C CA . PHE A 1 193 ? -4.113 -4.98 -23.875 1 91.75 193 PHE A CA 1
ATOM 1406 C C . PHE A 1 193 ? -5.207 -5.41 -22.891 1 91.75 193 PHE A C 1
ATOM 1408 O O . PHE A 1 193 ? -6.238 -5.941 -23.312 1 91.75 193 PHE A O 1
ATOM 1415 N N . THR A 1 194 ? -4.926 -5.227 -21.688 1 85.94 194 THR A N 1
ATOM 1416 C CA . THR A 1 194 ? -5.93 -5.57 -20.688 1 85.94 194 THR A CA 1
ATOM 1417 C C . THR A 1 194 ? -7.148 -4.66 -20.797 1 85.94 194 THR A C 1
ATOM 1419 O O . THR A 1 194 ? -8.289 -5.117 -20.688 1 85.94 194 THR A O 1
ATOM 1422 N N . GLY A 1 195 ? -6.941 -3.4 -20.984 1 86 195 GLY A N 1
ATOM 1423 C CA . GLY A 1 195 ? -8.031 -2.449 -21.156 1 86 195 GLY A CA 1
ATOM 1424 C C . GLY A 1 195 ? -8.883 -2.73 -22.391 1 86 195 GLY A C 1
ATOM 1425 O O . GLY A 1 195 ? -10.086 -2.461 -22.391 1 86 195 GLY A O 1
ATOM 1426 N N . ARG A 1 196 ? -8.242 -3.266 -23.359 1 88.88 196 ARG A N 1
ATOM 1427 C CA . ARG A 1 196 ? -8.961 -3.6 -24.594 1 88.88 196 ARG A CA 1
ATOM 1428 C C . ARG A 1 196 ? -9.477 -5.035 -24.547 1 88.88 196 ARG A C 1
ATOM 1430 O O . ARG A 1 196 ? -9.953 -5.559 -25.547 1 88.88 196 ARG A O 1
ATOM 1437 N N . ASN A 1 197 ? -9.305 -5.707 -23.484 1 85.31 197 ASN A N 1
ATOM 1438 C CA . ASN A 1 197 ? -9.797 -7.055 -23.234 1 85.31 197 ASN A CA 1
ATOM 1439 C C . ASN A 1 197 ? -9.219 -8.062 -24.219 1 85.31 197 ASN A C 1
ATOM 1441 O O . ASN A 1 197 ? -9.953 -8.859 -24.812 1 85.31 197 ASN A O 1
ATOM 1445 N N . VAL A 1 198 ? -7.98 -7.852 -24.5 1 86.31 198 VAL A N 1
ATOM 1446 C CA . VAL A 1 198 ? -7.285 -8.82 -25.344 1 86.31 198 VAL A CA 1
ATOM 1447 C C . VAL A 1 198 ? -6.945 -10.062 -24.531 1 86.31 198 VAL A C 1
ATOM 1449 O O . VAL A 1 198 ? -6.262 -9.977 -23.516 1 86.31 198 VAL A O 1
ATOM 1452 N N . LYS A 1 199 ? -7.449 -11.211 -24.953 1 82.94 199 LYS A N 1
ATOM 1453 C CA . LYS A 1 199 ? -7.133 -12.453 -24.266 1 82.94 199 LYS A CA 1
ATOM 1454 C C . LYS A 1 199 ? -5.641 -12.75 -24.328 1 82.94 199 LYS A C 1
ATOM 1456 O O . LYS A 1 199 ? -5.051 -12.742 -25.422 1 82.94 199 LYS A O 1
ATOM 1461 N N . GLY A 1 200 ? -4.992 -12.953 -23.188 1 81.81 200 GLY A N 1
ATOM 1462 C CA . GLY A 1 200 ? -3.559 -13.188 -23.141 1 81.81 200 GLY A CA 1
ATOM 1463 C C . GLY A 1 200 ? -2.742 -11.922 -23.297 1 81.81 200 GLY A C 1
ATOM 1464 O O . GLY A 1 200 ? -1.602 -11.961 -23.766 1 81.81 200 GLY A O 1
ATOM 1465 N N . GLY A 1 201 ? -3.371 -10.883 -23.016 1 86.88 201 GLY A N 1
ATOM 1466 C CA . GLY A 1 201 ? -2.738 -9.586 -23.219 1 86.88 201 GLY A CA 1
ATOM 1467 C C . GLY A 1 201 ? -1.436 -9.438 -22.453 1 86.88 201 GLY A C 1
ATOM 1468 O O . GLY A 1 201 ? -0.475 -8.852 -22.969 1 86.88 201 GLY A O 1
ATOM 1469 N N . ILE A 1 202 ? -1.362 -10.031 -21.297 1 85.62 202 ILE A N 1
ATOM 1470 C CA . ILE A 1 202 ? -0.161 -9.914 -20.484 1 85.62 202 ILE A CA 1
ATOM 1471 C C . ILE A 1 202 ? 0.995 -10.648 -21.156 1 85.62 202 ILE A C 1
ATOM 1473 O O . ILE A 1 202 ? 2.096 -10.109 -21.281 1 85.62 202 ILE A O 1
ATOM 1477 N N . PHE A 1 203 ? 0.701 -11.859 -21.625 1 84.94 203 PHE A N 1
ATOM 1478 C CA . PHE A 1 203 ? 1.726 -12.648 -22.297 1 84.94 203 PHE A CA 1
ATOM 1479 C C . PHE A 1 203 ? 2.193 -11.945 -23.562 1 84.94 203 PHE A C 1
ATOM 1481 O O . PHE A 1 203 ? 3.391 -11.898 -23.859 1 84.94 203 PHE A O 1
ATOM 1488 N N . LEU A 1 204 ? 1.292 -11.438 -24.281 1 87.94 204 LEU A N 1
ATOM 1489 C CA . LEU A 1 204 ? 1.628 -10.734 -25.516 1 87.94 204 LEU A CA 1
ATOM 1490 C C . LEU A 1 204 ? 2.516 -9.523 -25.219 1 87.94 204 LEU A C 1
ATOM 1492 O O . LEU A 1 204 ? 3.439 -9.234 -25.984 1 87.94 204 LEU A O 1
ATOM 1496 N N . ALA A 1 205 ? 2.217 -8.859 -24.203 1 90.25 205 ALA A N 1
ATOM 1497 C CA . ALA A 1 205 ? 3.016 -7.703 -23.812 1 90.25 205 ALA A CA 1
ATOM 1498 C C . ALA A 1 205 ? 4.453 -8.109 -23.484 1 90.25 205 ALA A C 1
ATOM 1500 O O . ALA A 1 205 ? 5.398 -7.406 -23.844 1 90.25 205 ALA A O 1
ATOM 1501 N N . VAL A 1 206 ? 4.609 -9.227 -22.844 1 86.31 206 VAL A N 1
ATOM 1502 C CA . VAL A 1 206 ? 5.93 -9.727 -22.469 1 86.31 206 VAL A CA 1
ATOM 1503 C C . VAL A 1 206 ? 6.73 -10.039 -23.734 1 86.31 206 VAL A C 1
ATOM 1505 O O . VAL A 1 206 ? 7.91 -9.688 -23.828 1 86.31 206 VAL A O 1
ATOM 1508 N N . ILE A 1 207 ? 6.074 -10.617 -24.672 1 87.06 207 ILE A N 1
ATOM 1509 C CA . ILE A 1 207 ? 6.738 -11 -25.906 1 87.06 207 ILE A CA 1
ATOM 1510 C C . ILE A 1 207 ? 7.156 -9.75 -26.688 1 87.06 207 ILE A C 1
ATOM 1512 O O . ILE A 1 207 ? 8.289 -9.664 -27.172 1 87.06 207 ILE A O 1
ATOM 1516 N N . ILE A 1 208 ? 6.273 -8.859 -26.812 1 90.12 208 ILE A N 1
ATOM 1517 C CA . ILE A 1 208 ? 6.578 -7.629 -27.531 1 90.12 208 ILE A CA 1
ATOM 1518 C C . ILE A 1 208 ? 7.715 -6.883 -26.844 1 90.12 208 ILE A C 1
ATOM 1520 O O . ILE A 1 208 ? 8.641 -6.398 -27.5 1 90.12 208 ILE A O 1
ATOM 1524 N N . ALA A 1 209 ? 7.625 -6.793 -25.547 1 88.62 209 ALA A N 1
ATOM 1525 C CA . ALA A 1 209 ? 8.68 -6.121 -24.781 1 88.62 209 ALA A CA 1
ATOM 1526 C C . ALA A 1 209 ? 10.023 -6.828 -24.969 1 88.62 209 ALA A C 1
ATOM 1528 O O . ALA A 1 209 ? 11.062 -6.18 -25.062 1 88.62 209 ALA A O 1
ATOM 1529 N N . ALA A 1 210 ? 9.992 -8.102 -25 1 86.44 210 ALA A N 1
ATOM 1530 C CA . ALA A 1 210 ? 11.211 -8.883 -25.188 1 86.44 210 ALA A CA 1
ATOM 1531 C C . ALA A 1 210 ? 11.805 -8.641 -26.578 1 86.44 210 ALA A C 1
ATOM 1533 O O . ALA A 1 210 ? 13.023 -8.531 -26.734 1 86.44 210 ALA A O 1
ATOM 1534 N N . VAL A 1 211 ? 10.922 -8.57 -27.531 1 87.62 211 VAL A N 1
ATOM 1535 C CA . VAL A 1 211 ? 11.367 -8.336 -28.891 1 87.62 211 VAL A CA 1
ATOM 1536 C C . VAL A 1 211 ? 11.992 -6.953 -29.016 1 87.62 211 VAL A C 1
ATOM 1538 O O . VAL A 1 211 ? 13.047 -6.793 -29.641 1 87.62 211 VAL A O 1
ATOM 1541 N N . VAL A 1 212 ? 11.375 -6.008 -28.438 1 88.31 212 VAL A N 1
ATOM 1542 C CA . VAL A 1 212 ? 11.922 -4.652 -28.453 1 88.31 212 VAL A CA 1
ATOM 1543 C C . VAL A 1 212 ? 13.25 -4.625 -27.703 1 88.31 212 VAL A C 1
ATOM 1545 O O . VAL A 1 212 ? 14.18 -3.922 -28.109 1 88.31 212 VAL A O 1
ATOM 1548 N N . GLY A 1 213 ? 13.297 -5.301 -26.625 1 84 213 GLY A N 1
ATOM 1549 C CA . GLY A 1 213 ? 14.547 -5.402 -25.891 1 84 213 GLY A CA 1
ATOM 1550 C C . GLY A 1 213 ? 15.672 -6 -26.703 1 84 213 GLY A C 1
ATOM 1551 O O . GLY A 1 213 ? 16.828 -5.602 -26.562 1 84 213 GLY A O 1
ATOM 1552 N N . PHE A 1 214 ? 15.344 -6.918 -27.516 1 82 214 PHE A N 1
ATOM 1553 C CA . PHE A 1 214 ? 16.328 -7.527 -28.406 1 82 214 PHE A CA 1
ATOM 1554 C C . PHE A 1 214 ? 16.906 -6.492 -29.359 1 82 214 PHE A C 1
ATOM 1556 O O . PHE A 1 214 ? 18.125 -6.445 -29.578 1 82 214 PHE A O 1
ATOM 1563 N N . PHE A 1 215 ? 16.047 -5.711 -29.812 1 82.56 215 PHE A N 1
ATOM 1564 C CA . PHE A 1 215 ? 16.484 -4.699 -30.766 1 82.56 215 PHE A CA 1
ATOM 1565 C C . PHE A 1 215 ? 17.297 -3.609 -30.078 1 82.56 215 PHE A C 1
ATOM 1567 O O . PHE A 1 215 ? 18.172 -2.99 -30.688 1 82.56 215 PHE A O 1
ATOM 1574 N N . CYS A 1 216 ? 17.094 -3.457 -28.812 1 81.69 216 CYS A N 1
ATOM 1575 C CA . CYS A 1 216 ? 17.828 -2.449 -28.062 1 81.69 216 CYS A CA 1
ATOM 1576 C C . CYS A 1 216 ? 19.125 -3.018 -27.5 1 81.69 216 CYS A C 1
ATOM 1578 O O . CYS A 1 216 ? 19.891 -2.305 -26.859 1 81.69 216 CYS A O 1
ATOM 1580 N N . GLY A 1 217 ? 19.375 -4.246 -27.703 1 75.5 217 GLY A N 1
ATOM 1581 C CA . GLY A 1 217 ? 20.641 -4.859 -27.344 1 75.5 217 GLY A CA 1
ATOM 1582 C C . GLY A 1 217 ? 20.656 -5.473 -25.969 1 75.5 217 GLY A C 1
ATOM 1583 O O . GLY A 1 217 ? 21.719 -5.773 -25.422 1 75.5 217 GLY A O 1
ATOM 1584 N N . ILE A 1 218 ? 19.609 -5.613 -25.422 1 74.38 218 ILE A N 1
ATOM 1585 C CA . ILE A 1 218 ? 19.562 -6.113 -24.047 1 74.38 218 ILE A CA 1
ATOM 1586 C C . ILE A 1 218 ? 19.578 -7.641 -24.062 1 74.38 218 ILE A C 1
ATOM 1588 O O . ILE A 1 218 ? 20.141 -8.266 -23.156 1 74.38 218 ILE A O 1
ATOM 1592 N N . THR A 1 219 ? 18.969 -8.25 -25.078 1 70.81 219 THR A N 1
ATOM 1593 C CA . THR A 1 219 ? 18.906 -9.711 -25.125 1 70.81 219 THR A CA 1
ATOM 1594 C C . THR A 1 219 ? 19.406 -10.227 -26.469 1 70.81 219 THR A C 1
ATOM 1596 O O . THR A 1 219 ? 19.422 -9.484 -27.469 1 70.81 219 THR A O 1
ATOM 1599 N N . LYS A 1 220 ? 19.953 -11.438 -26.375 1 72.62 220 LYS A N 1
ATOM 1600 C CA . LYS A 1 220 ? 20.406 -12.086 -27.609 1 72.62 220 LYS A CA 1
ATOM 1601 C C . LYS A 1 220 ? 19.359 -13.055 -28.141 1 72.62 220 LYS A C 1
ATOM 1603 O O . LYS A 1 220 ? 18.641 -13.68 -27.359 1 72.62 220 LYS A O 1
ATOM 1608 N N . LEU A 1 221 ? 19.172 -12.977 -29.328 1 70.31 221 LEU A N 1
ATOM 1609 C CA . LEU A 1 221 ? 18.234 -13.906 -29.953 1 70.31 221 LEU A CA 1
ATOM 1610 C C . LEU A 1 221 ? 18.719 -15.344 -29.812 1 70.31 221 LEU A C 1
ATOM 1612 O O . LEU A 1 221 ? 19.906 -15.617 -29.922 1 70.31 221 LEU A O 1
ATOM 1616 N N . PRO A 1 222 ? 17.719 -16.172 -29.438 1 69.94 222 PRO A N 1
ATOM 1617 C CA . PRO A 1 222 ? 18.125 -17.578 -29.328 1 69.94 222 PRO A CA 1
ATOM 1618 C C . PRO A 1 222 ? 18.5 -18.188 -30.688 1 69.94 222 PRO A C 1
ATOM 1620 O O . PRO A 1 222 ? 18.031 -17.719 -31.719 1 69.94 222 PRO A O 1
ATOM 1623 N N . SER A 1 223 ? 19.391 -18.984 -30.672 1 69.06 223 SER A N 1
ATOM 1624 C CA . SER A 1 223 ? 19.859 -19.641 -31.875 1 69.06 223 SER A CA 1
ATOM 1625 C C . SER A 1 223 ? 18.797 -20.578 -32.469 1 69.06 223 SER A C 1
ATOM 1627 O O . SER A 1 223 ? 18.766 -20.797 -33.688 1 69.06 223 SER A O 1
ATOM 1629 N N . THR A 1 224 ? 17.922 -21.094 -31.562 1 73.62 224 THR A N 1
ATOM 1630 C CA . THR A 1 224 ? 16.891 -22.016 -32.031 1 73.62 224 THR A CA 1
ATOM 1631 C C . THR A 1 224 ? 15.531 -21.656 -31.422 1 73.62 224 THR A C 1
ATOM 1633 O O . THR A 1 224 ? 15.469 -21.125 -30.312 1 73.62 224 THR A O 1
ATOM 1636 N N . ILE A 1 225 ? 14.555 -21.938 -32.188 1 73.69 225 ILE A N 1
ATOM 1637 C CA . ILE A 1 225 ? 13.195 -21.656 -31.75 1 73.69 225 ILE A CA 1
ATOM 1638 C C . ILE A 1 225 ? 12.656 -22.844 -30.953 1 73.69 225 ILE A C 1
ATOM 1640 O O . ILE A 1 225 ? 12.016 -22.656 -29.922 1 73.69 225 ILE A O 1
ATOM 1644 N N . PHE A 1 226 ? 12.961 -24.094 -31.406 1 78.19 226 PHE A N 1
ATOM 1645 C CA . PHE A 1 226 ? 12.484 -25.297 -30.75 1 78.19 226 PHE A CA 1
ATOM 1646 C C . PHE A 1 226 ? 13.648 -26.125 -30.203 1 78.19 226 PHE A C 1
ATOM 1648 O O . PHE A 1 226 ? 14.703 -26.203 -30.844 1 78.19 226 PHE A O 1
ATOM 1655 N N . SER A 1 227 ? 13.602 -26.547 -29 1 77.19 227 SER A N 1
ATOM 1656 C CA . SER A 1 227 ? 14.609 -27.438 -28.453 1 77.19 227 SER A CA 1
ATOM 1657 C C . SER A 1 227 ? 14 -28.391 -27.422 1 77.19 227 SER A C 1
ATOM 1659 O O . SER A 1 227 ? 12.852 -28.219 -27.016 1 77.19 227 SER A O 1
ATOM 1661 N N . MET A 1 228 ? 14.719 -29.469 -27.203 1 79.31 228 MET A N 1
ATOM 1662 C CA . MET A 1 228 ? 14.336 -30.312 -26.078 1 79.31 228 MET A CA 1
ATOM 1663 C C . MET A 1 228 ? 14.359 -29.547 -24.766 1 79.31 228 MET A C 1
ATOM 1665 O O . MET A 1 228 ? 15.188 -28.641 -24.578 1 79.31 228 MET A O 1
ATOM 1669 N N . PRO A 1 229 ? 13.336 -29.891 -23.969 1 83.25 229 PRO A N 1
ATOM 1670 C CA . PRO A 1 229 ? 13.312 -29.203 -22.672 1 83.25 229 PRO A CA 1
ATOM 1671 C C . PRO A 1 229 ? 14.633 -29.328 -21.906 1 83.25 229 PRO A C 1
ATOM 1673 O O . PRO A 1 229 ? 15.273 -30.375 -21.953 1 83.25 229 PRO A O 1
ATOM 1676 N N . PRO A 1 230 ? 15.102 -28.25 -21.344 1 79.94 230 PRO A N 1
ATOM 1677 C CA . PRO A 1 230 ? 16.328 -28.297 -20.547 1 79.94 230 PRO A CA 1
ATOM 1678 C C . PRO A 1 230 ? 16.266 -29.344 -19.438 1 79.94 230 PRO A C 1
ATOM 1680 O O . PRO A 1 230 ? 15.18 -29.656 -18.938 1 79.94 230 PRO A O 1
ATOM 1683 N N . SER A 1 231 ? 17.422 -29.797 -19.094 1 81.19 231 SER A N 1
ATOM 1684 C CA . SER A 1 231 ? 17.516 -30.875 -18.109 1 81.19 231 SER A CA 1
ATOM 1685 C C . SER A 1 231 ? 17.172 -30.375 -16.703 1 81.19 231 SER A C 1
ATOM 1687 O O . SER A 1 231 ? 17.484 -29.25 -16.344 1 81.19 231 SER A O 1
ATOM 1689 N N . LEU A 1 232 ? 16.5 -31.203 -15.977 1 83 232 LEU A N 1
ATOM 1690 C CA . LEU A 1 232 ? 16.109 -30.953 -14.594 1 83 232 LEU A CA 1
ATOM 1691 C C . LEU A 1 232 ? 17.234 -31.312 -13.633 1 83 232 LEU A C 1
ATOM 1693 O O . LEU A 1 232 ? 17.156 -31.016 -12.438 1 83 232 LEU A O 1
ATOM 1697 N N . ALA A 1 233 ? 18.297 -31.797 -14.031 1 79.5 233 ALA A N 1
ATOM 1698 C CA . ALA A 1 233 ? 19.344 -32.438 -13.234 1 79.5 233 ALA A CA 1
ATOM 1699 C C . ALA A 1 233 ? 19.938 -31.453 -12.234 1 79.5 233 ALA A C 1
ATOM 1701 O O . ALA A 1 233 ? 20.203 -31.812 -11.078 1 79.5 233 ALA A O 1
ATOM 1702 N N . PRO A 1 234 ? 20.062 -30.297 -12.539 1 78.94 234 PRO A N 1
ATOM 1703 C CA . PRO A 1 234 ? 20.734 -29.391 -11.609 1 78.94 234 PRO A CA 1
ATOM 1704 C C . PRO A 1 234 ? 19.875 -29.047 -10.391 1 78.94 234 PRO A C 1
ATOM 1706 O O . PRO A 1 234 ? 20.406 -28.594 -9.375 1 78.94 234 PRO A O 1
ATOM 1709 N N . ILE A 1 235 ? 18.609 -29.344 -10.438 1 81.81 235 ILE A N 1
ATOM 1710 C CA . ILE A 1 235 ? 17.781 -28.812 -9.367 1 81.81 235 ILE A CA 1
ATOM 1711 C C . ILE A 1 235 ? 16.891 -29.922 -8.82 1 81.81 235 ILE A C 1
ATOM 1713 O O . ILE A 1 235 ? 16.188 -29.734 -7.824 1 81.81 235 ILE A O 1
ATOM 1717 N N . TRP A 1 236 ? 17 -31.016 -9.414 1 82 236 TRP A N 1
ATOM 1718 C CA . TRP A 1 236 ? 16.109 -32.125 -9.062 1 82 236 TRP A CA 1
ATOM 1719 C C . TRP A 1 236 ? 16.469 -32.688 -7.699 1 82 236 TRP A C 1
ATOM 1721 O O . TRP A 1 236 ? 17.609 -33.062 -7.465 1 82 236 TRP A O 1
ATOM 1731 N N . PHE A 1 237 ? 15.516 -32.719 -6.832 1 80.38 237 PHE A N 1
ATOM 1732 C CA . PHE A 1 237 ? 15.617 -33.312 -5.496 1 80.38 237 PHE A CA 1
ATOM 1733 C C . PHE A 1 237 ? 16.781 -32.688 -4.727 1 80.38 237 PHE A C 1
ATOM 1735 O O . PHE A 1 237 ? 17.547 -33.406 -4.078 1 80.38 237 PHE A O 1
ATOM 1742 N N . HIS A 1 238 ? 17.016 -31.453 -4.871 1 81.5 238 HIS A N 1
ATOM 1743 C CA . HIS A 1 238 ? 18.078 -30.75 -4.152 1 81.5 238 HIS A CA 1
ATOM 1744 C C . HIS A 1 238 ? 17.609 -30.281 -2.785 1 81.5 238 HIS A C 1
ATOM 1746 O O . HIS A 1 238 ? 17.297 -29.094 -2.607 1 81.5 238 HIS A O 1
ATOM 1752 N N . TYR A 1 239 ? 17.578 -31.234 -1.872 1 86.31 239 TYR A N 1
ATOM 1753 C CA . TYR A 1 239 ? 17.141 -30.906 -0.515 1 86.31 239 TYR A CA 1
ATOM 1754 C C . TYR A 1 239 ? 18.344 -30.766 0.413 1 86.31 239 TYR A C 1
ATOM 1756 O O . TYR A 1 239 ? 19.391 -31.406 0.201 1 86.31 239 TYR A O 1
ATOM 1764 N N . ASP A 1 240 ? 18.266 -29.812 1.258 1 83.94 240 ASP A N 1
ATOM 1765 C CA . ASP A 1 240 ? 19.25 -29.672 2.328 1 83.94 240 ASP A CA 1
ATOM 1766 C C . ASP A 1 240 ? 18.641 -29.984 3.688 1 83.94 240 ASP A C 1
ATOM 1768 O O . ASP A 1 240 ? 17.938 -29.156 4.277 1 83.94 240 ASP A O 1
ATOM 1772 N N . MET A 1 241 ? 18.969 -31.188 4.219 1 84.06 241 MET A N 1
ATOM 1773 C CA . MET A 1 241 ? 18.344 -31.625 5.461 1 84.06 241 MET A CA 1
ATOM 1774 C C . MET A 1 241 ? 19.188 -31.203 6.668 1 84.06 241 MET A C 1
ATOM 1776 O O . MET A 1 241 ? 18.828 -31.5 7.809 1 84.06 241 MET A O 1
ATOM 1780 N N . SER A 1 242 ? 20.156 -30.453 6.492 1 79.5 242 SER A N 1
ATOM 1781 C CA . SER A 1 242 ? 21.078 -30.109 7.57 1 79.5 242 SER A CA 1
ATOM 1782 C C . SER A 1 242 ? 20.453 -29.125 8.555 1 79.5 242 SER A C 1
ATOM 1784 O O . SER A 1 242 ? 20.734 -29.172 9.75 1 79.5 242 SER A O 1
ATOM 1786 N N . GLU A 1 243 ? 19.516 -28.328 8.086 1 79.25 243 GLU A N 1
ATOM 1787 C CA . GLU A 1 243 ? 18.953 -27.297 8.953 1 79.25 243 GLU A CA 1
ATOM 1788 C C . GLU A 1 243 ? 17.453 -27.531 9.18 1 79.25 243 GLU A C 1
ATOM 1790 O O . GLU A 1 243 ? 16.688 -26.578 9.297 1 79.25 243 GLU A O 1
ATOM 1795 N N . LEU A 1 244 ? 17.125 -28.734 9.312 1 81.88 244 LEU A N 1
ATOM 1796 C CA . LEU A 1 244 ? 15.719 -29.094 9.414 1 81.88 244 LEU A CA 1
ATOM 1797 C C . LEU A 1 244 ? 15.109 -28.562 10.711 1 81.88 244 LEU A C 1
ATOM 1799 O O . LEU A 1 244 ? 13.938 -28.188 10.75 1 81.88 244 LEU A O 1
ATOM 1803 N N . LEU A 1 245 ? 15.914 -28.391 11.695 1 79.94 245 LEU A N 1
ATOM 1804 C CA . LEU A 1 245 ? 15.359 -28.031 12.992 1 79.94 245 LEU A CA 1
ATOM 1805 C C . LEU A 1 245 ? 15.734 -26.594 13.359 1 79.94 245 LEU A C 1
ATOM 1807 O O . LEU A 1 245 ? 15.555 -26.172 14.5 1 79.94 245 LEU A O 1
ATOM 1811 N N . SER A 1 246 ? 16.141 -25.938 12.453 1 82.06 246 SER A N 1
ATOM 1812 C CA . SER A 1 246 ? 16.5 -24.547 12.727 1 82.06 246 SER A CA 1
ATOM 1813 C C . SER A 1 246 ? 15.25 -23.672 12.844 1 82.06 246 SER A C 1
ATOM 1815 O O . SER A 1 246 ? 14.203 -24.016 12.281 1 82.06 246 SER A O 1
ATOM 1817 N N . VAL A 1 247 ? 15.383 -22.609 13.594 1 82.25 247 VAL A N 1
ATOM 1818 C CA . VAL A 1 247 ? 14.297 -21.656 13.789 1 82.25 247 VAL A CA 1
ATOM 1819 C C . VAL A 1 247 ? 13.891 -21.047 12.453 1 82.25 247 VAL A C 1
ATOM 1821 O O . VAL A 1 247 ? 12.711 -20.828 12.195 1 82.25 247 VAL A O 1
ATOM 1824 N N . ASP A 1 248 ? 14.875 -20.859 11.664 1 85.06 248 ASP A N 1
ATOM 1825 C CA . ASP A 1 248 ? 14.609 -20.281 10.344 1 85.06 248 ASP A CA 1
ATOM 1826 C C . ASP A 1 248 ? 13.758 -21.234 9.5 1 85.06 248 ASP A C 1
ATOM 1828 O O . ASP A 1 248 ? 12.883 -20.797 8.758 1 85.06 248 ASP A O 1
ATOM 1832 N N . MET A 1 249 ? 14.047 -22.5 9.664 1 89.06 249 MET A N 1
ATOM 1833 C CA . MET A 1 249 ? 13.312 -23.5 8.898 1 89.06 249 MET A CA 1
ATOM 1834 C C . MET A 1 249 ? 11.852 -23.531 9.312 1 89.06 249 MET A C 1
ATOM 1836 O O . MET A 1 249 ? 10.961 -23.594 8.461 1 89.06 249 MET A O 1
ATOM 1840 N N . VAL A 1 250 ? 11.656 -23.469 10.516 1 85.5 250 VAL A N 1
ATOM 1841 C CA . VAL A 1 250 ? 10.289 -23.5 11.023 1 85.5 250 VAL A CA 1
ATOM 1842 C C . VAL A 1 250 ? 9.539 -22.234 10.57 1 85.5 250 VAL A C 1
ATOM 1844 O O . VAL A 1 250 ? 8.383 -22.312 10.156 1 85.5 250 VAL A O 1
ATOM 1847 N N . PHE A 1 251 ? 10.234 -21.172 10.648 1 82.12 251 PHE A N 1
ATOM 1848 C CA . PHE A 1 251 ? 9.641 -19.891 10.242 1 82.12 251 PHE A CA 1
ATOM 1849 C C . PHE A 1 251 ? 9.305 -19.906 8.758 1 82.12 251 PHE A C 1
ATOM 1851 O O . PHE A 1 251 ? 8.203 -19.516 8.359 1 82.12 251 PHE A O 1
ATOM 1858 N N . VAL A 1 252 ? 10.242 -20.344 7.988 1 88.12 252 VAL A N 1
ATOM 1859 C CA . VAL A 1 252 ? 10.078 -20.344 6.535 1 88.12 252 VAL A CA 1
ATOM 1860 C C . VAL A 1 252 ? 9 -21.359 6.137 1 88.12 252 VAL A C 1
ATOM 1862 O O . VAL A 1 252 ? 8.141 -21.062 5.305 1 88.12 252 VAL A O 1
ATOM 1865 N N . ALA A 1 253 ? 9.055 -22.5 6.746 1 89.75 253 ALA A N 1
ATOM 1866 C CA . ALA A 1 253 ? 8.07 -23.531 6.449 1 89.75 253 ALA A CA 1
ATOM 1867 C C . ALA A 1 253 ? 6.664 -23.094 6.832 1 89.75 253 ALA A C 1
ATOM 1869 O O . ALA A 1 253 ? 5.703 -23.344 6.102 1 89.75 253 ALA A O 1
ATOM 1870 N N . PHE A 1 254 ? 6.578 -22.453 7.848 1 84.56 254 PHE A N 1
ATOM 1871 C CA . PHE A 1 254 ? 5.289 -21.938 8.305 1 84.56 254 PHE A CA 1
ATOM 1872 C C . PHE A 1 254 ? 4.754 -20.875 7.352 1 84.56 254 PHE A C 1
ATOM 1874 O O . PHE A 1 254 ? 3.562 -20.859 7.035 1 84.56 254 PHE A O 1
ATOM 1881 N N . THR A 1 255 ? 5.621 -20 7 1 85.25 255 THR A N 1
ATOM 1882 C CA . THR A 1 255 ? 5.219 -18.922 6.094 1 85.25 255 THR A CA 1
ATOM 1883 C C . THR A 1 255 ? 4.738 -19.5 4.762 1 85.25 255 THR A C 1
ATOM 1885 O O . THR A 1 255 ? 3.711 -19.078 4.23 1 85.25 255 THR A O 1
ATOM 1888 N N . PHE A 1 256 ? 5.5 -20.453 4.277 1 90.19 256 PHE A N 1
ATOM 1889 C CA . PHE A 1 256 ? 5.086 -21.141 3.053 1 90.19 256 PHE A CA 1
ATOM 1890 C C . PHE A 1 256 ? 3.703 -21.75 3.215 1 90.19 256 PHE A C 1
ATOM 1892 O O . PHE A 1 256 ? 2.846 -21.609 2.34 1 90.19 256 PHE A O 1
ATOM 1899 N N . LEU A 1 257 ? 3.545 -22.406 4.277 1 87.44 257 LEU A N 1
ATOM 1900 C CA . LEU A 1 257 ? 2.295 -23.109 4.539 1 87.44 257 LEU A CA 1
ATOM 1901 C C . LEU A 1 257 ? 1.131 -22.141 4.637 1 87.44 257 LEU A C 1
ATOM 1903 O O . LEU A 1 257 ? 0.094 -22.328 3.996 1 87.44 257 LEU A O 1
ATOM 1907 N N . PHE A 1 258 ? 1.357 -21.125 5.355 1 80.44 258 PHE A N 1
ATOM 1908 C CA . PHE A 1 258 ? 0.295 -20.156 5.621 1 80.44 258 PHE A CA 1
ATOM 1909 C C . PHE A 1 258 ? -0.095 -19.422 4.344 1 80.44 258 PHE A C 1
ATOM 1911 O O . PHE A 1 258 ? -1.281 -19.297 4.035 1 80.44 258 PHE A O 1
ATOM 1918 N N . VAL A 1 259 ? 0.847 -18.953 3.67 1 83.19 259 VAL A N 1
ATOM 1919 C CA . VAL A 1 259 ? 0.59 -18.188 2.457 1 83.19 259 VAL A CA 1
ATOM 1920 C C . VAL A 1 259 ? -0.059 -19.078 1.403 1 83.19 259 VAL A C 1
ATOM 1922 O O . VAL A 1 259 ? -0.998 -18.672 0.72 1 83.19 259 VAL A O 1
ATOM 1925 N N . ASN A 1 260 ? 0.478 -20.25 1.307 1 87.19 260 ASN A N 1
ATOM 1926 C CA . ASN A 1 260 ? -0.061 -21.188 0.326 1 87.19 260 ASN A CA 1
ATOM 1927 C C . ASN A 1 260 ? -1.499 -21.578 0.654 1 87.19 260 ASN A C 1
ATOM 1929 O O . ASN A 1 260 ? -2.355 -21.609 -0.232 1 87.19 260 ASN A O 1
ATOM 1933 N N . LEU A 1 261 ? -1.74 -21.938 1.843 1 82.44 261 LEU A N 1
ATOM 1934 C CA . LEU A 1 261 ? -3.068 -22.359 2.271 1 82.44 261 LEU A CA 1
ATOM 1935 C C . LEU A 1 261 ? -4.098 -21.266 2.012 1 82.44 261 LEU A C 1
ATOM 1937 O O . LEU A 1 261 ? -5.164 -21.531 1.452 1 82.44 261 LEU A O 1
ATOM 1941 N N . PHE A 1 262 ? -3.775 -20.141 2.297 1 75.69 262 PHE A N 1
ATOM 1942 C CA . PHE A 1 262 ? -4.738 -19.047 2.195 1 75.69 262 PHE A CA 1
ATOM 1943 C C . PHE A 1 262 ? -4.941 -18.641 0.741 1 75.69 262 PHE A C 1
ATOM 1945 O O . PHE A 1 262 ? -6.051 -18.281 0.339 1 75.69 262 PHE A O 1
ATOM 1952 N N . ASN A 1 263 ? -3.859 -18.609 0.041 1 81.25 263 ASN A N 1
ATOM 1953 C CA . ASN A 1 263 ? -3.986 -18.312 -1.382 1 81.25 263 ASN A CA 1
ATOM 1954 C C . ASN A 1 263 ? -4.883 -19.328 -2.088 1 81.25 263 ASN A C 1
ATOM 1956 O O . ASN A 1 263 ? -5.742 -18.953 -2.889 1 81.25 263 ASN A O 1
ATOM 1960 N N . VAL A 1 264 ? -4.711 -20.547 -1.725 1 86.31 264 VAL A N 1
ATOM 1961 C CA . VAL A 1 264 ? -5.469 -21.609 -2.379 1 86.31 264 VAL A CA 1
ATOM 1962 C C . VAL A 1 264 ? -6.934 -21.547 -1.953 1 86.31 264 VAL A C 1
ATOM 1964 O O . VAL A 1 264 ? -7.832 -21.578 -2.797 1 86.31 264 VAL A O 1
ATOM 1967 N N . VAL A 1 265 ? -7.219 -21.453 -0.73 1 79.69 265 VAL A N 1
ATOM 1968 C CA . VAL A 1 265 ? -8.586 -21.438 -0.218 1 79.69 265 VAL A CA 1
ATOM 1969 C C . VAL A 1 265 ? -9.328 -20.219 -0.766 1 79.69 265 VAL A C 1
ATOM 1971 O O . VAL A 1 265 ? -10.477 -20.328 -1.204 1 79.69 265 VAL A O 1
ATOM 1974 N N . GLY A 1 266 ? -8.75 -19.141 -0.674 1 75.12 266 GLY A N 1
ATOM 1975 C CA . GLY A 1 266 ? -9.383 -17.938 -1.166 1 75.12 266 GLY A CA 1
ATOM 1976 C C . GLY A 1 266 ? -9.742 -18 -2.637 1 75.12 266 GLY A C 1
ATOM 1977 O O . GLY A 1 266 ? -10.844 -17.609 -3.029 1 75.12 266 GLY A O 1
ATOM 1978 N N . VAL A 1 267 ? -8.875 -18.438 -3.416 1 84.56 267 VAL A N 1
ATOM 1979 C CA . VAL A 1 267 ? -9.086 -18.531 -4.859 1 84.56 267 VAL A CA 1
ATOM 1980 C C . VAL A 1 267 ? -10.141 -19.594 -5.164 1 84.56 267 VAL A C 1
ATOM 1982 O O . VAL A 1 267 ? -10.992 -19.391 -6.039 1 84.56 267 VAL A O 1
ATOM 1985 N N . LEU A 1 268 ? -10.172 -20.641 -4.398 1 87.62 268 LEU A N 1
ATOM 1986 C CA . LEU A 1 268 ? -11.102 -21.734 -4.652 1 87.62 268 LEU A CA 1
ATOM 1987 C C . LEU A 1 268 ? -12.539 -21.297 -4.359 1 87.62 268 LEU A C 1
ATOM 1989 O O . LEU A 1 268 ? -13.461 -21.672 -5.086 1 87.62 268 LEU A O 1
ATOM 1993 N N . ILE A 1 269 ? -12.68 -20.641 -3.322 1 79.94 269 ILE A N 1
ATOM 1994 C CA . ILE A 1 269 ? -14.023 -20.156 -2.998 1 79.94 269 ILE A CA 1
ATOM 1995 C C . ILE A 1 269 ? -14.547 -19.281 -4.133 1 79.94 269 ILE A C 1
ATOM 1997 O O . ILE A 1 269 ? -15.68 -19.453 -4.582 1 79.94 269 ILE A O 1
ATOM 2001 N N . GLY A 1 270 ? -13.797 -18.438 -4.59 1 80 270 GLY A N 1
ATOM 2002 C CA . GLY A 1 270 ? -14.195 -17.562 -5.684 1 80 270 GLY A CA 1
ATOM 2003 C C . GLY A 1 270 ? -14.445 -18.312 -6.98 1 80 270 GLY A C 1
ATOM 2004 O O . GLY A 1 270 ? -15.461 -18.094 -7.645 1 80 270 GLY A O 1
ATOM 2005 N N . LEU A 1 271 ? -13.562 -19.172 -7.312 1 89.5 271 LEU A N 1
ATOM 2006 C CA . LEU A 1 271 ? -13.617 -19.859 -8.602 1 89.5 271 LEU A CA 1
ATOM 2007 C C . LEU A 1 271 ? -14.75 -20.875 -8.625 1 89.5 271 LEU A C 1
ATOM 2009 O O . LEU A 1 271 ? -15.375 -21.094 -9.664 1 89.5 271 LEU A O 1
ATOM 2013 N N . THR A 1 272 ? -14.992 -21.5 -7.488 1 90.25 272 THR A N 1
ATOM 2014 C CA . THR A 1 272 ? -16.062 -22.484 -7.453 1 90.25 272 THR A CA 1
ATOM 2015 C C . THR A 1 272 ? -17.422 -21.812 -7.602 1 90.25 272 THR A C 1
ATOM 2017 O O . THR A 1 272 ? -18.328 -22.359 -8.227 1 90.25 272 THR A O 1
ATOM 2020 N N . ASN A 1 273 ? -17.516 -20.719 -7.039 1 85.81 273 ASN A N 1
ATOM 2021 C CA . ASN A 1 273 ? -18.75 -19.938 -7.215 1 85.81 273 ASN A CA 1
ATOM 2022 C C . ASN A 1 273 ? -18.922 -19.484 -8.656 1 85.81 273 ASN A C 1
ATOM 2024 O O . ASN A 1 273 ? -20.016 -19.562 -9.211 1 85.81 273 ASN A O 1
ATOM 2028 N N . GLN A 1 274 ? -17.922 -19.078 -9.219 1 88.12 274 GLN A N 1
ATOM 2029 C CA . GLN A 1 274 ? -17.984 -18.594 -10.594 1 88.12 274 GLN A CA 1
ATOM 2030 C C . GLN A 1 274 ? -18.25 -19.734 -11.57 1 88.12 274 GLN A C 1
ATOM 2032 O O . GLN A 1 274 ? -18.891 -19.531 -12.602 1 88.12 274 GLN A O 1
ATOM 2037 N N . ALA A 1 275 ? -17.703 -20.828 -11.258 1 91.06 275 ALA A N 1
ATOM 2038 C CA . ALA A 1 275 ? -17.875 -22.016 -12.109 1 91.06 275 ALA A CA 1
ATOM 2039 C C . ALA A 1 275 ? -19.266 -22.625 -11.891 1 91.06 275 ALA A C 1
ATOM 2041 O O . ALA A 1 275 ? -19.594 -23.656 -12.5 1 91.06 275 ALA A O 1
ATOM 2042 N N . GLU A 1 276 ? -20.047 -22 -10.945 1 88.81 276 GLU A N 1
ATOM 2043 C CA . GLU A 1 276 ? -21.422 -22.391 -10.672 1 88.81 276 GLU A CA 1
ATOM 2044 C C . GLU A 1 276 ? -21.5 -23.828 -10.172 1 88.81 276 GLU A C 1
ATOM 2046 O O . GLU A 1 276 ? -22.312 -24.625 -10.641 1 88.81 276 GLU A O 1
ATOM 2051 N N . VAL A 1 277 ? -20.578 -24.203 -9.383 1 89.81 277 VAL A N 1
ATOM 2052 C CA . VAL A 1 277 ? -20.656 -25.484 -8.695 1 89.81 277 VAL A CA 1
ATOM 2053 C C . VAL A 1 277 ? -21.812 -25.469 -7.695 1 89.81 277 VAL A C 1
ATOM 2055 O O . VAL A 1 277 ? -21.953 -24.516 -6.93 1 89.81 277 VAL A O 1
ATOM 2058 N N . PRO A 1 278 ? -22.641 -26.453 -7.719 1 88.06 278 PRO A N 1
ATOM 2059 C CA . PRO A 1 278 ? -23.75 -26.484 -6.758 1 88.06 278 PRO A CA 1
ATOM 2060 C C . PRO A 1 278 ? -23.281 -26.375 -5.312 1 88.06 278 PRO A C 1
ATOM 2062 O O . PRO A 1 278 ? -22.25 -26.953 -4.949 1 88.06 278 PRO A O 1
ATOM 2065 N N . GLN A 1 279 ? -23.984 -25.703 -4.527 1 85 279 GLN A N 1
ATOM 2066 C CA . GLN A 1 279 ? -23.625 -25.375 -3.152 1 85 279 GLN A CA 1
ATOM 2067 C C . GLN A 1 279 ? -23.328 -26.625 -2.338 1 85 279 GLN A C 1
ATOM 2069 O O . GLN A 1 279 ? -22.422 -26.625 -1.489 1 85 279 GLN A O 1
ATOM 2074 N N . ASP A 1 280 ? -24.047 -27.625 -2.562 1 85.69 280 ASP A N 1
ATOM 2075 C CA . ASP A 1 280 ? -23.891 -28.859 -1.804 1 85.69 280 ASP A CA 1
ATOM 2076 C C . ASP A 1 280 ? -22.609 -29.594 -2.182 1 85.69 280 ASP A C 1
ATOM 2078 O O . ASP A 1 280 ? -22.125 -30.453 -1.435 1 85.69 280 ASP A O 1
ATOM 2082 N N . LYS A 1 281 ? -22 -29.234 -3.285 1 89.56 281 LYS A N 1
ATOM 2083 C CA . LYS A 1 281 ? -20.797 -29.922 -3.752 1 89.56 281 LYS A CA 1
ATOM 2084 C C . LYS A 1 281 ? -19.562 -29.031 -3.609 1 89.56 281 LYS A C 1
ATOM 2086 O O . LYS A 1 281 ? -18.453 -29.484 -3.854 1 89.56 281 LYS A O 1
ATOM 2091 N N . GLN A 1 282 ? -19.75 -27.875 -3.211 1 88.06 282 GLN A N 1
ATOM 2092 C CA . GLN A 1 282 ? -18.672 -26.891 -3.178 1 88.06 282 GLN A CA 1
ATOM 2093 C C . GLN A 1 282 ? -17.578 -27.312 -2.209 1 88.06 282 GLN A C 1
ATOM 2095 O O . GLN A 1 282 ? -16.391 -27.25 -2.541 1 88.06 282 GLN A O 1
ATOM 2100 N N . LEU A 1 283 ? -17.984 -27.812 -1.125 1 81.94 283 LEU A N 1
ATOM 2101 C CA . LEU A 1 283 ? -17.016 -28.203 -0.117 1 81.94 283 LEU A CA 1
ATOM 2102 C C . LEU A 1 283 ? -16.188 -29.391 -0.586 1 81.94 283 LEU A C 1
ATOM 2104 O O . LEU A 1 283 ? -14.984 -29.469 -0.326 1 81.94 283 LEU A O 1
ATOM 2108 N N . GLY A 1 284 ? -16.812 -30.281 -1.148 1 86.38 284 GLY A N 1
ATOM 2109 C CA . GLY A 1 284 ? -16.125 -31.453 -1.684 1 86.38 284 GLY A CA 1
ATOM 2110 C C . GLY A 1 284 ? -15.117 -31.094 -2.77 1 86.38 284 GLY A C 1
ATOM 2111 O O . GLY A 1 284 ? -14 -31.625 -2.779 1 86.38 284 GLY A O 1
ATOM 2112 N N . VAL A 1 285 ? -15.547 -30.266 -3.631 1 90.38 285 VAL A N 1
ATOM 2113 C CA . VAL A 1 285 ? -14.695 -29.844 -4.734 1 90.38 285 VAL A CA 1
ATOM 2114 C C . VAL A 1 285 ? -13.5 -29.047 -4.188 1 90.38 285 VAL A C 1
ATOM 2116 O O . VAL A 1 285 ? -12.367 -29.266 -4.617 1 90.38 285 VAL A O 1
ATOM 2119 N N . GLN A 1 286 ? -13.781 -28.188 -3.268 1 88.5 286 GLN A N 1
ATOM 2120 C CA . GLN A 1 286 ? -12.711 -27.391 -2.672 1 88.5 286 GLN A CA 1
ATOM 2121 C C . GLN A 1 286 ? -11.703 -28.281 -1.944 1 88.5 286 GLN A C 1
ATOM 2123 O O . GLN A 1 286 ? -10.492 -28.031 -2.023 1 88.5 286 GLN A O 1
ATOM 2128 N N . SER A 1 287 ? -12.203 -29.219 -1.288 1 88.62 287 SER A N 1
ATOM 2129 C CA . SER A 1 287 ? -11.328 -30.156 -0.583 1 88.62 287 SER A CA 1
ATOM 2130 C C . SER A 1 287 ? -10.445 -30.922 -1.555 1 88.62 287 SER A C 1
ATOM 2132 O O . SER A 1 287 ? -9.25 -31.125 -1.3 1 88.62 287 SER A O 1
ATOM 2134 N N . SER A 1 288 ? -11.016 -31.406 -2.564 1 92.75 288 SER A N 1
ATOM 2135 C CA . SER A 1 288 ? -10.258 -32.125 -3.578 1 92.75 288 SER A CA 1
ATOM 2136 C C . SER A 1 288 ? -9.18 -31.25 -4.199 1 92.75 288 SER A C 1
ATOM 2138 O O . SER A 1 288 ? -8.047 -31.703 -4.406 1 92.75 288 SER A O 1
ATOM 2140 N N . CYS A 1 289 ? -9.508 -30.047 -4.5 1 93.44 289 CYS A N 1
ATOM 2141 C CA . CYS A 1 289 ? -8.555 -29.109 -5.098 1 93.44 289 CYS A CA 1
ATOM 2142 C C . CYS A 1 289 ? -7.441 -28.766 -4.117 1 93.44 289 CYS A C 1
ATOM 2144 O O . CYS A 1 289 ? -6.297 -28.547 -4.527 1 93.44 289 CYS A O 1
ATOM 2146 N N . MET A 1 290 ? -7.773 -28.734 -2.898 1 91.44 290 MET A N 1
ATOM 2147 C CA . MET A 1 290 ? -6.766 -28.469 -1.875 1 91.44 290 MET A CA 1
ATOM 2148 C C . MET A 1 290 ? -5.75 -29.594 -1.803 1 91.44 290 MET A C 1
ATOM 2150 O O . MET A 1 290 ? -4.551 -29.359 -1.667 1 91.44 290 MET A O 1
ATOM 2154 N N . LYS A 1 291 ? -6.238 -30.75 -1.861 1 93.69 291 LYS A N 1
ATOM 2155 C CA . LYS A 1 291 ? -5.352 -31.906 -1.863 1 93.69 291 LYS A CA 1
ATOM 2156 C C . LYS A 1 291 ? -4.395 -31.859 -3.055 1 93.69 291 LYS A C 1
ATOM 2158 O O . LYS A 1 291 ? -3.201 -32.125 -2.908 1 93.69 291 LYS A O 1
ATOM 2163 N N . VAL A 1 292 ? -4.996 -31.516 -4.148 1 95.44 292 VAL A N 1
ATOM 2164 C CA . VAL A 1 292 ? -4.195 -31.453 -5.367 1 95.44 292 VAL A CA 1
ATOM 2165 C C . VAL A 1 292 ? -3.16 -30.344 -5.242 1 95.44 292 VAL A C 1
ATOM 2167 O O . VAL A 1 292 ? -2.023 -30.484 -5.703 1 95.44 292 VAL A O 1
ATOM 2170 N N . SER A 1 293 ? -3.521 -29.234 -4.691 1 93.94 293 SER A N 1
ATOM 2171 C CA . SER A 1 293 ? -2.594 -28.125 -4.504 1 93.94 293 SER A CA 1
ATOM 2172 C C . SER A 1 293 ? -1.443 -28.516 -3.582 1 93.94 293 SER A C 1
ATOM 2174 O O . SER A 1 293 ? -0.297 -28.125 -3.811 1 93.94 293 SER A O 1
ATOM 2176 N N . ALA A 1 294 ? -1.782 -29.219 -2.527 1 94.31 294 ALA A N 1
ATOM 2177 C CA . ALA A 1 294 ? -0.747 -29.719 -1.623 1 94.31 294 ALA A CA 1
ATOM 2178 C C . ALA A 1 294 ? 0.218 -30.656 -2.35 1 94.31 294 ALA A C 1
ATOM 2180 O O . ALA A 1 294 ? 1.437 -30.547 -2.189 1 94.31 294 ALA A O 1
ATOM 2181 N N . LEU A 1 295 ? -0.318 -31.516 -3.117 1 94.94 295 LEU A N 1
ATOM 2182 C CA . LEU A 1 295 ? 0.505 -32.438 -3.895 1 94.94 295 LEU A CA 1
ATOM 2183 C C . LEU A 1 295 ? 1.354 -31.688 -4.91 1 94.94 295 LEU A C 1
ATOM 2185 O O . LEU A 1 295 ? 2.506 -32.031 -5.156 1 94.94 295 LEU A O 1
ATOM 2189 N N . GLY A 1 296 ? 0.709 -30.75 -5.547 1 93.94 296 GLY A N 1
ATOM 2190 C CA . GLY A 1 296 ? 1.46 -29.922 -6.473 1 93.94 296 GLY A CA 1
ATOM 2191 C C . GLY A 1 296 ? 2.652 -29.234 -5.832 1 93.94 296 GLY A C 1
ATOM 2192 O O . GLY A 1 296 ? 3.713 -29.125 -6.449 1 93.94 296 GLY A O 1
ATOM 2193 N N . THR A 1 297 ? 2.471 -28.766 -4.652 1 93.88 297 THR A N 1
ATOM 2194 C CA . THR A 1 297 ? 3.545 -28.109 -3.916 1 93.88 297 THR A CA 1
ATOM 2195 C C . THR A 1 297 ? 4.664 -29.109 -3.602 1 93.88 297 THR A C 1
ATOM 2197 O O . THR A 1 297 ? 5.848 -28.766 -3.691 1 93.88 297 THR A O 1
ATOM 2200 N N . ILE A 1 298 ? 4.32 -30.297 -3.252 1 95.25 298 ILE A N 1
ATOM 2201 C CA . ILE A 1 298 ? 5.301 -31.328 -2.967 1 95.25 298 ILE A CA 1
ATOM 2202 C C . ILE A 1 298 ? 6.07 -31.688 -4.238 1 95.25 298 ILE A C 1
ATOM 2204 O O . ILE A 1 298 ? 7.301 -31.75 -4.227 1 95.25 298 ILE A O 1
ATOM 2208 N N . ILE A 1 299 ? 5.34 -31.828 -5.293 1 94.5 299 ILE A N 1
ATOM 2209 C CA . ILE A 1 299 ? 5.953 -32.156 -6.574 1 94.5 299 ILE A CA 1
ATOM 2210 C C . ILE A 1 299 ? 6.832 -31 -7.039 1 94.5 299 ILE A C 1
ATOM 2212 O O . ILE A 1 299 ? 7.93 -31.219 -7.559 1 94.5 299 ILE A O 1
ATOM 2216 N N . GLY A 1 300 ? 6.324 -29.844 -6.875 1 92.88 300 GLY A N 1
ATOM 2217 C CA . GLY A 1 300 ? 7.125 -28.672 -7.211 1 92.88 300 GLY A CA 1
ATOM 2218 C C . GLY A 1 300 ? 8.438 -28.609 -6.461 1 92.88 300 GLY A C 1
ATOM 2219 O O . GLY A 1 300 ? 9.469 -28.25 -7.035 1 92.88 300 GLY A O 1
ATOM 2220 N N . SER A 1 301 ? 8.375 -28.938 -5.227 1 93.25 301 SER A N 1
ATOM 2221 C CA . SER A 1 301 ? 9.594 -28.938 -4.422 1 93.25 301 SER A CA 1
ATOM 2222 C C . SER A 1 301 ? 10.578 -30 -4.902 1 93.25 301 SER A C 1
ATOM 2224 O O . SER A 1 301 ? 11.789 -29.797 -4.887 1 93.25 301 SER A O 1
ATOM 2226 N N . ALA A 1 302 ? 10.094 -31.125 -5.289 1 92.75 302 ALA A N 1
ATOM 2227 C CA . ALA A 1 302 ? 10.938 -32.219 -5.766 1 92.75 302 ALA A CA 1
ATOM 2228 C C . ALA A 1 302 ? 11.57 -31.875 -7.113 1 92.75 302 ALA A C 1
ATOM 2230 O O . ALA A 1 302 ? 12.719 -32.219 -7.375 1 92.75 302 ALA A O 1
ATOM 2231 N N . LEU A 1 303 ? 10.828 -31.203 -7.953 1 93.06 303 LEU A N 1
ATOM 2232 C CA . LEU A 1 303 ? 11.312 -30.844 -9.281 1 93.06 303 LEU A CA 1
ATOM 2233 C C . LEU A 1 303 ? 12.203 -29.609 -9.227 1 93.06 303 LEU A C 1
ATOM 2235 O O . LEU A 1 303 ? 12.992 -29.359 -10.141 1 93.06 303 LEU A O 1
ATOM 2239 N N . GLY A 1 304 ? 12.07 -28.844 -8.203 1 92.44 304 GLY A N 1
ATOM 2240 C CA . GLY A 1 304 ? 12.938 -27.688 -8.039 1 92.44 304 GLY A CA 1
ATOM 2241 C C . GLY A 1 304 ? 12.281 -26.375 -8.445 1 92.44 304 GLY A C 1
ATOM 2242 O O . GLY A 1 304 ? 12.898 -25.547 -9.109 1 92.44 304 GLY A O 1
ATOM 2243 N N . THR A 1 305 ? 11.047 -26.25 -8.172 1 92.75 305 THR A N 1
ATOM 2244 C CA . THR A 1 305 ? 10.352 -24.984 -8.43 1 92.75 305 THR A CA 1
ATOM 2245 C C . THR A 1 305 ? 9.555 -24.547 -7.207 1 92.75 305 THR A C 1
ATOM 2247 O O . THR A 1 305 ? 9.578 -25.219 -6.172 1 92.75 305 THR A O 1
ATOM 2250 N N . SER A 1 306 ? 8.984 -23.375 -7.258 1 92.19 306 SER A N 1
ATOM 2251 C CA . SER A 1 306 ? 8.289 -22.766 -6.129 1 92.19 306 SER A CA 1
ATOM 2252 C C . SER A 1 306 ? 6.926 -23.406 -5.906 1 92.19 306 SER A C 1
ATOM 2254 O O . SER A 1 306 ? 6.449 -24.172 -6.746 1 92.19 306 SER A O 1
ATOM 2256 N N . PRO A 1 307 ? 6.309 -23.141 -4.73 1 90.75 307 PRO A N 1
ATOM 2257 C CA . PRO A 1 307 ? 5.035 -23.781 -4.406 1 90.75 307 PRO A CA 1
ATOM 2258 C C . PRO A 1 307 ? 3.938 -23.469 -5.418 1 90.75 307 PRO A C 1
ATOM 2260 O O . PRO A 1 307 ? 3.906 -22.359 -5.98 1 90.75 307 PRO A O 1
ATOM 2263 N N . HIS A 1 308 ? 3.041 -24.438 -5.531 1 92.94 308 HIS A N 1
ATOM 2264 C CA . HIS A 1 308 ? 1.977 -24.344 -6.523 1 92.94 308 HIS A CA 1
ATOM 2265 C C . HIS A 1 308 ? 0.667 -23.906 -5.883 1 92.94 308 HIS A C 1
ATOM 2267 O O . HIS A 1 308 ? 0.401 -24.203 -4.723 1 92.94 308 HIS A O 1
ATOM 2273 N N . ILE A 1 309 ? -0.043 -23.156 -6.652 1 91.81 309 ILE A N 1
ATOM 2274 C CA . ILE A 1 309 ? -1.364 -22.688 -6.25 1 91.81 309 ILE A CA 1
ATOM 2275 C C . ILE A 1 309 ? -2.338 -22.812 -7.422 1 91.81 309 ILE A C 1
ATOM 2277 O O . ILE A 1 309 ? -1.931 -23.125 -8.539 1 91.81 309 ILE A O 1
ATOM 2281 N N . VAL A 1 310 ? -3.637 -22.656 -7.062 1 93.62 310 VAL A N 1
ATOM 2282 C CA . VAL A 1 310 ? -4.652 -22.562 -8.109 1 93.62 310 VAL A CA 1
ATOM 2283 C C . VAL A 1 310 ? -4.668 -21.156 -8.695 1 93.62 310 VAL A C 1
ATOM 2285 O O . VAL A 1 310 ? -4.734 -20.172 -7.957 1 93.62 310 VAL A O 1
ATOM 2288 N N . ALA A 1 311 ? -4.59 -21.125 -9.953 1 92.06 311 ALA A N 1
ATOM 2289 C CA . ALA A 1 311 ? -4.461 -19.828 -10.617 1 92.06 311 ALA A CA 1
ATOM 2290 C C . ALA A 1 311 ? -5.793 -19.078 -10.625 1 92.06 311 ALA A C 1
ATOM 2292 O O . ALA A 1 311 ? -6.805 -19.609 -11.094 1 92.06 311 ALA A O 1
ATOM 2293 N N . VAL A 1 312 ? -5.723 -17.922 -10.188 1 86.94 312 VAL A N 1
ATOM 2294 C CA . VAL A 1 312 ? -6.914 -17.078 -10.195 1 86.94 312 VAL A CA 1
ATOM 2295 C C . VAL A 1 312 ? -7.309 -16.766 -11.641 1 86.94 312 VAL A C 1
ATOM 2297 O O . VAL A 1 312 ? -8.484 -16.531 -11.93 1 86.94 312 VAL A O 1
ATOM 2300 N N . GLU A 1 313 ? -6.406 -16.828 -12.555 1 87.12 313 GLU A N 1
ATOM 2301 C CA . GLU A 1 313 ? -6.629 -16.562 -13.969 1 87.12 313 GLU A CA 1
ATOM 2302 C C . GLU A 1 313 ? -7.578 -17.578 -14.594 1 87.12 313 GLU A C 1
ATOM 2304 O O . GLU A 1 313 ? -8.109 -17.359 -15.688 1 87.12 313 GLU A O 1
ATOM 2309 N N . SER A 1 314 ? -7.801 -18.625 -13.867 1 93.94 314 SER A N 1
ATOM 2310 C CA . SER A 1 314 ? -8.766 -19.609 -14.336 1 93.94 314 SER A CA 1
ATOM 2311 C C . SER A 1 314 ? -10.148 -19 -14.508 1 93.94 314 SER A C 1
ATOM 2313 O O . SER A 1 314 ? -10.984 -19.531 -15.242 1 93.94 314 SER A O 1
ATOM 2315 N N . ALA A 1 315 ? -10.367 -17.969 -13.859 1 88.81 315 ALA A N 1
ATOM 2316 C CA . ALA A 1 315 ? -11.633 -17.25 -13.961 1 88.81 315 ALA A CA 1
ATOM 2317 C C . ALA A 1 315 ? -11.914 -16.844 -15.406 1 88.81 315 ALA A C 1
ATOM 2319 O O . ALA A 1 315 ? -13.062 -16.812 -15.844 1 88.81 315 ALA A O 1
ATOM 2320 N N . ALA A 1 316 ? -10.883 -16.531 -16.125 1 87.69 316 ALA A N 1
ATOM 2321 C CA . ALA A 1 316 ? -11.039 -16.125 -17.531 1 87.69 316 ALA A CA 1
ATOM 2322 C C . ALA A 1 316 ? -11.617 -17.25 -18.359 1 87.69 316 ALA A C 1
ATOM 2324 O O . ALA A 1 316 ? -12.477 -17.031 -19.219 1 87.69 316 ALA A O 1
ATOM 2325 N N . GLY A 1 317 ? -11.117 -18.406 -18.141 1 92.06 317 GLY A N 1
ATOM 2326 C CA . GLY A 1 317 ? -11.664 -19.562 -18.844 1 92.06 317 GLY A CA 1
ATOM 2327 C C . GLY A 1 317 ? -13.086 -19.891 -18.438 1 92.06 317 GLY A C 1
ATOM 2328 O O . GLY A 1 317 ? -13.906 -20.266 -19.281 1 92.06 317 GLY A O 1
ATOM 2329 N N . ILE A 1 318 ? -13.359 -19.75 -17.188 1 92.75 318 ILE A N 1
ATOM 2330 C CA . ILE A 1 318 ? -14.711 -19.984 -16.688 1 92.75 318 ILE A CA 1
ATOM 2331 C C . ILE A 1 318 ? -15.688 -19 -17.328 1 92.75 318 ILE A C 1
ATOM 2333 O O . ILE A 1 318 ? -16.812 -19.375 -17.672 1 92.75 318 ILE A O 1
ATOM 2337 N N . ALA A 1 319 ? -15.266 -17.844 -17.484 1 87.69 319 ALA A N 1
ATOM 2338 C CA . ALA A 1 319 ? -16.109 -16.797 -18.094 1 87.69 319 ALA A CA 1
ATOM 2339 C C . ALA A 1 319 ? -16.438 -17.141 -19.531 1 87.69 319 ALA A C 1
ATOM 2341 O O . ALA A 1 319 ? -17.484 -16.75 -20.047 1 87.69 319 ALA A O 1
ATOM 2342 N N . GLU A 1 320 ? -15.492 -17.844 -20.156 1 90.25 320 GLU A N 1
ATOM 2343 C CA . GLU A 1 320 ? -15.711 -18.266 -21.531 1 90.25 320 GLU A CA 1
ATOM 2344 C C . GLU A 1 320 ? -16.594 -19.5 -21.609 1 90.25 320 GLU A C 1
ATOM 2346 O O . GLU A 1 320 ? -16.891 -20 -22.688 1 90.25 320 GLU A O 1
ATOM 2351 N N . GLY A 1 321 ? -16.922 -19.984 -20.422 1 89.81 321 GLY A N 1
ATOM 2352 C CA . GLY A 1 321 ? -17.859 -21.109 -20.391 1 89.81 321 GLY A CA 1
ATOM 2353 C C . GLY A 1 321 ? -17.219 -22.406 -19.938 1 89.81 321 GLY A C 1
ATOM 2354 O O . GLY A 1 321 ? -17.859 -23.453 -19.953 1 89.81 321 GLY A O 1
ATOM 2355 N N . GLY A 1 322 ? -15.945 -22.391 -19.562 1 93.44 322 GLY A N 1
ATOM 2356 C CA . GLY A 1 322 ? -15.32 -23.578 -19.016 1 93.44 322 GLY A CA 1
ATOM 2357 C C . GLY A 1 322 ? -15.922 -24.016 -17.703 1 93.44 322 GLY A C 1
ATOM 2358 O O . GLY A 1 322 ? -16.172 -23.188 -16.812 1 93.44 322 GLY A O 1
ATOM 2359 N N . ARG A 1 323 ? -16.188 -25.344 -17.578 1 93.19 323 ARG A N 1
ATOM 2360 C CA . ARG A 1 323 ? -16.859 -25.812 -16.375 1 93.19 323 ARG A CA 1
ATOM 2361 C C . ARG A 1 323 ? -16.219 -27.094 -15.867 1 93.19 323 ARG A C 1
ATOM 2363 O O . ARG A 1 323 ? -16.344 -27.438 -14.695 1 93.19 323 ARG A O 1
ATOM 2370 N N . THR A 1 324 ? -15.492 -27.703 -16.719 1 93.19 324 THR A N 1
ATOM 2371 C CA . THR A 1 324 ? -15.086 -29.062 -16.359 1 93.19 324 THR A CA 1
ATOM 2372 C C . THR A 1 324 ? -13.578 -29.219 -16.5 1 93.19 324 THR A C 1
ATOM 2374 O O . THR A 1 324 ? -12.867 -28.266 -16.828 1 93.19 324 THR A O 1
ATOM 2377 N N . GLY A 1 325 ? -13.188 -30.453 -16.219 1 94.31 325 GLY A N 1
ATOM 2378 C CA . GLY A 1 325 ? -11.781 -30.797 -16.281 1 94.31 325 GLY A CA 1
ATOM 2379 C C . GLY A 1 325 ? -11.227 -30.812 -17.688 1 94.31 325 GLY A C 1
ATOM 2380 O O . GLY A 1 325 ? -10.016 -30.734 -17.891 1 94.31 325 GLY A O 1
ATOM 2381 N N . LEU A 1 326 ? -12.055 -30.797 -18.641 1 94 326 LEU A N 1
ATOM 2382 C CA . LEU A 1 326 ? -11.57 -30.734 -20.016 1 94 326 LEU A CA 1
ATOM 2383 C C . LEU A 1 326 ? -10.844 -29.422 -20.281 1 94 326 LEU A C 1
ATOM 2385 O O . LEU A 1 326 ? -9.883 -29.375 -21.047 1 94 326 LEU A O 1
ATOM 2389 N N . THR A 1 327 ? -11.336 -28.406 -19.688 1 95.12 327 THR A N 1
ATOM 2390 C CA . THR A 1 327 ? -10.641 -27.125 -19.734 1 95.12 327 THR A CA 1
ATOM 2391 C C . THR A 1 327 ? -9.227 -27.25 -19.188 1 95.12 327 THR A C 1
ATOM 2393 O O . THR A 1 327 ? -8.266 -26.797 -19.812 1 95.12 327 THR A O 1
ATOM 2396 N N . ALA A 1 328 ? -9.109 -27.875 -18.062 1 96.44 328 ALA A N 1
ATOM 2397 C CA . ALA A 1 328 ? -7.812 -28.078 -17.422 1 96.44 328 ALA A CA 1
ATOM 2398 C C . ALA A 1 328 ? -6.914 -28.969 -18.281 1 96.44 328 ALA A C 1
ATOM 2400 O O . ALA A 1 328 ? -5.703 -28.766 -18.344 1 96.44 328 ALA A O 1
ATOM 2401 N N . LEU A 1 329 ? -7.504 -29.938 -18.844 1 95.69 329 LEU A N 1
ATOM 2402 C CA . LEU A 1 329 ? -6.75 -30.828 -19.719 1 95.69 329 LEU A CA 1
ATOM 2403 C C . LEU A 1 329 ? -6.18 -30.062 -20.906 1 95.69 329 LEU A C 1
ATOM 2405 O O . LEU A 1 329 ? -5.051 -30.328 -21.328 1 95.69 329 LEU A O 1
ATOM 2409 N N . THR A 1 330 ? -6.988 -29.266 -21.453 1 95.81 330 THR A N 1
ATOM 2410 C CA . THR A 1 330 ? -6.531 -28.438 -22.547 1 95.81 330 THR A CA 1
ATOM 2411 C C . THR A 1 330 ? -5.359 -27.562 -22.125 1 95.81 330 THR A C 1
ATOM 2413 O O . THR A 1 330 ? -4.387 -27.406 -22.859 1 95.81 330 THR A O 1
ATOM 2416 N N . ILE A 1 331 ? -5.449 -26.969 -20.953 1 96.44 331 ILE A N 1
ATOM 2417 C CA . ILE A 1 331 ? -4.375 -26.141 -20.422 1 96.44 331 ILE A CA 1
ATOM 2418 C C . ILE A 1 331 ? -3.096 -26.969 -20.312 1 96.44 331 ILE A C 1
ATOM 2420 O O . ILE A 1 331 ? -2.025 -26.531 -20.734 1 96.44 331 ILE A O 1
ATOM 2424 N N . ALA A 1 332 ? -3.229 -28.156 -19.734 1 96.62 332 ALA A N 1
ATOM 2425 C CA . ALA A 1 332 ? -2.084 -29.062 -19.578 1 96.62 332 ALA A CA 1
ATOM 2426 C C . ALA A 1 332 ? -1.456 -29.391 -20.922 1 96.62 332 ALA A C 1
ATOM 2428 O O . ALA A 1 332 ? -0.23 -29.453 -21.047 1 96.62 332 ALA A O 1
ATOM 2429 N N . GLY A 1 333 ? -2.275 -29.625 -21.844 1 95.31 333 GLY A N 1
ATOM 2430 C CA . GLY A 1 333 ? -1.781 -29.891 -23.188 1 95.31 333 GLY A CA 1
ATOM 2431 C C . GLY A 1 333 ? -0.984 -28.75 -23.781 1 95.31 333 GLY A C 1
ATOM 2432 O O . GLY A 1 333 ? 0.042 -28.969 -24.422 1 95.31 333 GLY A O 1
ATOM 2433 N N . LEU A 1 334 ? -1.465 -27.656 -23.562 1 94.5 334 LEU A N 1
ATOM 2434 C CA . LEU A 1 334 ? -0.779 -26.484 -24.094 1 94.5 334 LEU A CA 1
ATOM 2435 C C . LEU A 1 334 ? 0.528 -26.234 -23.344 1 94.5 334 LEU A C 1
ATOM 2437 O O . LEU A 1 334 ? 1.497 -25.75 -23.922 1 94.5 334 LEU A O 1
ATOM 2441 N N . PHE A 1 335 ? 0.592 -26.547 -22.094 1 94.38 335 PHE A N 1
ATOM 2442 C CA . PHE A 1 335 ? 1.841 -26.484 -21.359 1 94.38 335 PHE A CA 1
ATOM 2443 C C . PHE A 1 335 ? 2.859 -27.469 -21.906 1 94.38 335 PHE A C 1
ATOM 2445 O O . PHE A 1 335 ? 4.055 -27.172 -21.969 1 94.38 335 PHE A O 1
ATOM 2452 N N . ILE A 1 336 ? 2.404 -28.641 -22.25 1 94.25 336 ILE A N 1
ATOM 2453 C CA . ILE A 1 336 ? 3.293 -29.625 -22.844 1 94.25 336 ILE A CA 1
ATOM 2454 C C . ILE A 1 336 ? 3.895 -29.078 -24.141 1 94.25 336 ILE A C 1
ATOM 2456 O O . ILE A 1 336 ? 5.098 -29.219 -24.375 1 94.25 336 ILE A O 1
ATOM 2460 N N . ALA A 1 337 ? 3.084 -28.469 -24.859 1 91 337 ALA A N 1
ATOM 2461 C CA . ALA A 1 337 ? 3.549 -27.875 -26.109 1 91 337 ALA A CA 1
ATOM 2462 C C . ALA A 1 337 ? 4.555 -26.75 -25.828 1 91 337 ALA A C 1
ATOM 2464 O O . ALA A 1 337 ? 5.492 -26.562 -26.609 1 91 337 ALA A O 1
ATOM 2465 N N . SER A 1 338 ? 4.34 -26.062 -24.812 1 90.31 338 SER A N 1
ATOM 2466 C CA . SER A 1 338 ? 5.184 -24.922 -24.484 1 90.31 338 SER A CA 1
ATOM 2467 C C . SER A 1 338 ? 6.57 -25.359 -24.047 1 90.31 338 SER A C 1
ATOM 2469 O O . SER A 1 338 ? 7.52 -24.578 -24.078 1 90.31 338 SER A O 1
ATOM 2471 N N . LEU A 1 339 ? 6.754 -26.609 -23.594 1 90 339 LEU A N 1
ATOM 2472 C CA . LEU A 1 339 ? 8.039 -27.156 -23.172 1 90 339 LEU A CA 1
ATOM 2473 C C . LEU A 1 339 ? 9.047 -27.094 -24.328 1 90 339 LEU A C 1
ATOM 2475 O O . LEU A 1 339 ? 10.25 -26.938 -24.094 1 90 339 LEU A O 1
ATOM 2479 N N . PHE A 1 340 ? 8.531 -27.125 -25.469 1 87.75 340 PHE A N 1
ATOM 2480 C CA . PHE A 1 340 ? 9.398 -27.172 -26.641 1 87.75 340 PHE A CA 1
ATOM 2481 C C . PHE A 1 340 ? 9.742 -25.766 -27.109 1 87.75 340 PHE A C 1
ATOM 2483 O O . PHE A 1 340 ? 10.578 -25.594 -28 1 87.75 340 PHE A O 1
ATOM 2490 N N . LEU A 1 341 ? 9.211 -24.812 -26.5 1 83.25 341 LEU A N 1
ATOM 2491 C CA . LEU A 1 341 ? 9.48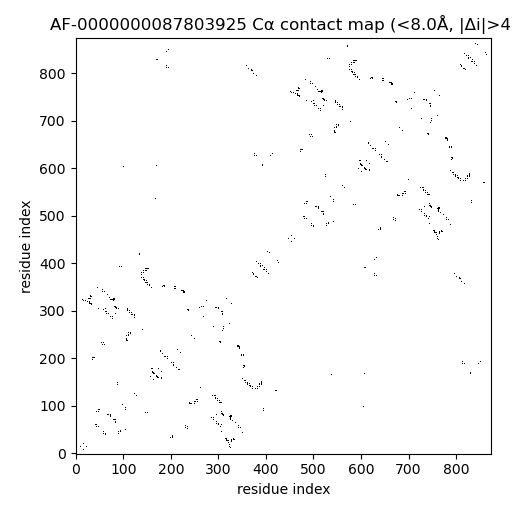4 -23.422 -26.844 1 83.25 341 LEU A CA 1
ATOM 2492 C C . LEU A 1 341 ? 10.453 -22.797 -25.859 1 83.25 341 LEU A C 1
ATOM 2494 O O . LEU A 1 341 ? 10.594 -21.578 -25.797 1 83.25 341 LEU A O 1
ATOM 2498 N N . ALA A 1 342 ? 11.188 -23.531 -25.188 1 81.25 342 ALA A N 1
ATOM 2499 C CA . ALA A 1 342 ? 12.094 -23.125 -24.109 1 81.25 342 ALA A CA 1
ATOM 2500 C C . ALA A 1 342 ? 13.109 -22.094 -24.609 1 81.25 342 ALA A C 1
ATOM 2502 O O . ALA A 1 342 ? 13.383 -21.109 -23.938 1 81.25 342 ALA A O 1
ATOM 2503 N N . PRO A 1 343 ? 13.711 -22.297 -25.766 1 77.69 343 PRO A N 1
ATOM 2504 C CA . PRO A 1 343 ? 14.727 -21.344 -26.203 1 77.69 343 PRO A CA 1
ATOM 2505 C C . PRO A 1 343 ? 14.18 -19.922 -26.391 1 77.69 343 PRO A C 1
ATOM 2507 O O . PRO A 1 343 ? 14.898 -18.953 -26.156 1 77.69 343 PRO A O 1
ATOM 2510 N N . LEU A 1 344 ? 12.977 -19.844 -26.703 1 77 344 LEU A N 1
ATOM 2511 C CA . LEU A 1 344 ? 12.359 -18.531 -26.891 1 77 344 LEU A CA 1
ATOM 2512 C C . LEU A 1 344 ? 12.094 -17.859 -25.547 1 77 344 LEU A C 1
ATOM 2514 O O . LEU A 1 344 ? 12.281 -16.656 -25.406 1 77 344 LEU A O 1
ATOM 2518 N N . LEU A 1 345 ? 11.734 -18.594 -24.688 1 77.12 345 LEU A N 1
ATOM 2519 C CA . LEU A 1 345 ? 11.258 -18.047 -23.422 1 77.12 345 LEU A CA 1
ATOM 2520 C C . LEU A 1 345 ? 12.43 -17.766 -22.484 1 77.12 345 LEU A C 1
ATOM 2522 O O . LEU A 1 345 ? 12.336 -16.891 -21.609 1 77.12 345 LEU A O 1
ATOM 2526 N N . MET A 1 346 ? 13.523 -18.406 -22.75 1 74.88 346 MET A N 1
ATOM 2527 C CA . MET A 1 346 ? 14.695 -18.234 -21.891 1 74.88 346 MET A CA 1
ATOM 2528 C C . MET A 1 346 ? 15.438 -16.953 -22.234 1 74.88 346 MET A C 1
ATOM 2530 O O . MET A 1 346 ? 16.234 -16.453 -21.438 1 74.88 346 MET A O 1
ATOM 2534 N N . VAL A 1 347 ? 15.109 -16.406 -23.328 1 77.38 347 VAL A N 1
ATOM 2535 C CA . VAL A 1 347 ? 15.82 -15.211 -23.75 1 77.38 347 VAL A CA 1
ATOM 2536 C C . VAL A 1 347 ? 15.07 -13.969 -23.281 1 77.38 347 VAL A C 1
ATOM 2538 O O . VAL A 1 347 ? 15.562 -12.844 -23.406 1 77.38 347 VAL A O 1
ATOM 2541 N N . ILE A 1 348 ? 14.016 -14.188 -22.672 1 80.69 348 ILE A N 1
ATOM 2542 C CA . ILE A 1 348 ? 13.227 -13.047 -22.219 1 80.69 348 ILE A CA 1
ATOM 2543 C C . ILE A 1 348 ? 13.945 -12.336 -21.078 1 80.69 348 ILE A C 1
ATOM 2545 O O . ILE A 1 348 ? 14.203 -12.938 -20.031 1 80.69 348 ILE A O 1
ATOM 2549 N N . PRO A 1 349 ? 14.297 -11.133 -21.281 1 81.19 349 PRO A N 1
ATOM 2550 C CA . PRO A 1 349 ? 15.008 -10.398 -20.234 1 81.19 349 PRO A CA 1
ATOM 2551 C C . PRO A 1 349 ? 14.109 -10.039 -19.047 1 81.19 349 PRO A C 1
ATOM 2553 O O . PRO A 1 349 ? 12.891 -9.969 -19.188 1 81.19 349 PRO A O 1
ATOM 2556 N N . VAL A 1 350 ? 14.734 -9.805 -18 1 80.56 350 VAL A N 1
ATOM 2557 C CA . VAL A 1 350 ? 14.047 -9.445 -16.766 1 80.56 350 VAL A CA 1
ATOM 2558 C C . VAL A 1 350 ? 13.242 -8.164 -16.984 1 80.56 350 VAL A C 1
ATOM 2560 O O . VAL A 1 350 ? 12.148 -8.016 -16.438 1 80.56 350 VAL A O 1
ATOM 2563 N N . ALA A 1 351 ? 13.742 -7.328 -17.75 1 85.88 351 ALA A N 1
ATOM 2564 C CA . ALA A 1 351 ? 13.078 -6.059 -18.031 1 85.88 351 ALA A CA 1
ATOM 2565 C C . ALA A 1 351 ? 11.711 -6.289 -18.672 1 85.88 351 ALA A C 1
ATOM 2567 O O . ALA A 1 351 ? 10.805 -5.465 -18.531 1 85.88 351 ALA A O 1
ATOM 2568 N N . ALA A 1 352 ? 11.578 -7.387 -19.312 1 87.31 352 ALA A N 1
ATOM 2569 C CA . ALA A 1 352 ? 10.328 -7.684 -20.016 1 87.31 352 ALA A CA 1
ATOM 2570 C C . ALA A 1 352 ? 9.336 -8.391 -19.094 1 87.31 352 ALA A C 1
ATOM 2572 O O . ALA A 1 352 ? 8.133 -8.383 -19.359 1 87.31 352 ALA A O 1
ATOM 2573 N N . THR A 1 353 ? 9.82 -8.969 -18.031 1 85 353 THR A N 1
ATOM 2574 C CA . THR A 1 353 ? 8.938 -9.695 -17.141 1 85 353 THR A CA 1
ATOM 2575 C C . THR A 1 353 ? 8.578 -8.836 -15.922 1 85 353 THR A C 1
ATOM 2577 O O . THR A 1 353 ? 7.551 -9.055 -15.281 1 85 353 THR A O 1
ATOM 2580 N N . ALA A 1 354 ? 9.352 -7.832 -15.664 1 89.31 354 ALA A N 1
ATOM 2581 C CA . ALA A 1 354 ? 9.156 -6.957 -14.508 1 89.31 354 ALA A CA 1
ATOM 2582 C C . ALA A 1 354 ? 7.773 -6.309 -14.547 1 89.31 354 ALA A C 1
ATOM 2584 O O . ALA A 1 354 ? 7.09 -6.23 -13.523 1 89.31 354 ALA A O 1
ATOM 2585 N N . PRO A 1 355 ? 7.324 -5.898 -15.719 1 91.5 355 PRO A N 1
ATOM 2586 C CA . PRO A 1 355 ? 6.012 -5.254 -15.789 1 91.5 355 PRO A CA 1
ATOM 2587 C C . PRO A 1 355 ? 4.879 -6.18 -15.344 1 91.5 355 PRO A C 1
ATOM 2589 O O . PRO A 1 355 ? 3.871 -5.711 -14.805 1 91.5 355 PRO A O 1
ATOM 2592 N N . VAL A 1 356 ? 5.078 -7.438 -15.57 1 88.44 356 VAL A N 1
ATOM 2593 C CA . VAL A 1 356 ? 4.062 -8.414 -15.18 1 88.44 356 VAL A CA 1
ATOM 2594 C C . VAL A 1 356 ? 3.912 -8.422 -13.664 1 88.44 356 VAL A C 1
ATOM 2596 O O . VAL A 1 356 ? 2.795 -8.445 -13.148 1 88.44 356 VAL A O 1
ATOM 2599 N N . LEU A 1 357 ? 4.996 -8.344 -13.016 1 87.06 357 LEU A N 1
ATOM 2600 C CA . LEU A 1 357 ? 4.977 -8.344 -11.555 1 87.06 357 LEU A CA 1
ATOM 2601 C C . LEU A 1 357 ? 4.254 -7.113 -11.023 1 87.06 357 LEU A C 1
ATOM 2603 O O . LEU A 1 357 ? 3.484 -7.207 -10.062 1 87.06 357 LEU A O 1
ATOM 2607 N N . ILE A 1 358 ? 4.438 -6.043 -11.656 1 91.69 358 ILE A N 1
ATOM 2608 C CA . ILE A 1 358 ? 3.822 -4.793 -11.227 1 91.69 358 ILE A CA 1
ATOM 2609 C C . ILE A 1 358 ? 2.309 -4.875 -11.414 1 91.69 358 ILE A C 1
ATOM 2611 O O . ILE A 1 358 ? 1.547 -4.562 -10.5 1 91.69 358 ILE A O 1
ATOM 2615 N N . VAL A 1 359 ? 1.883 -5.344 -12.539 1 89.94 359 VAL A N 1
ATOM 2616 C CA . VAL A 1 359 ? 0.458 -5.348 -12.852 1 89.94 359 VAL A CA 1
ATOM 2617 C C . VAL A 1 359 ? -0.244 -6.438 -12.047 1 89.94 359 VAL A C 1
ATOM 2619 O O . VAL A 1 359 ? -1.386 -6.262 -11.617 1 89.94 359 VAL A O 1
ATOM 2622 N N . VAL A 1 360 ? 0.383 -7.543 -11.891 1 85.25 360 VAL A N 1
ATOM 2623 C CA . VAL A 1 360 ? -0.177 -8.586 -11.039 1 85.25 360 VAL A CA 1
ATOM 2624 C C . VAL A 1 360 ? -0.331 -8.07 -9.609 1 85.25 360 VAL A C 1
ATOM 2626 O O . VAL A 1 360 ? -1.317 -8.367 -8.938 1 85.25 360 VAL A O 1
ATOM 2629 N N . GLY A 1 361 ? 0.678 -7.34 -9.164 1 89.12 361 GLY A N 1
ATOM 2630 C CA . GLY A 1 361 ? 0.572 -6.699 -7.867 1 89.12 361 GLY A CA 1
ATOM 2631 C C . GLY A 1 361 ? -0.656 -5.82 -7.734 1 89.12 361 GLY A C 1
ATOM 2632 O O . GLY A 1 361 ? -1.299 -5.797 -6.68 1 89.12 361 GLY A O 1
ATOM 2633 N N . LEU A 1 362 ? -0.958 -5.133 -8.797 1 91 362 LEU A N 1
ATOM 2634 C CA . LEU A 1 362 ? -2.152 -4.297 -8.828 1 91 362 LEU A CA 1
ATOM 2635 C C . LEU A 1 362 ? -3.408 -5.133 -8.594 1 91 362 LEU A C 1
ATOM 2637 O O . LEU A 1 362 ? -4.262 -4.766 -7.781 1 91 362 LEU A O 1
ATOM 2641 N N . PHE A 1 363 ? -3.518 -6.254 -9.258 1 84.94 363 PHE A N 1
ATOM 2642 C CA . PHE A 1 363 ? -4.699 -7.098 -9.141 1 84.94 363 PHE A CA 1
ATOM 2643 C C . PHE A 1 363 ? -4.824 -7.664 -7.73 1 84.94 363 PHE A C 1
ATOM 2645 O O . PHE A 1 363 ? -5.93 -7.805 -7.207 1 84.94 363 PHE A O 1
ATOM 2652 N N . MET A 1 364 ? -3.715 -7.918 -7.164 1 83.81 364 MET A N 1
ATOM 2653 C CA . MET A 1 364 ? -3.721 -8.469 -5.812 1 83.81 364 MET A CA 1
ATOM 2654 C C . MET A 1 364 ? -4.047 -7.395 -4.785 1 83.81 364 MET A C 1
ATOM 2656 O O . MET A 1 364 ? -4.758 -7.652 -3.811 1 83.81 364 MET A O 1
ATOM 2660 N N . MET A 1 365 ? -3.621 -6.188 -5.016 1 88.38 365 MET A N 1
ATOM 2661 C CA . MET A 1 365 ? -3.863 -5.07 -4.105 1 88.38 365 MET A CA 1
ATOM 2662 C C . MET A 1 365 ? -5.348 -4.73 -4.047 1 88.38 365 MET A C 1
ATOM 2664 O O . MET A 1 365 ? -5.824 -4.172 -3.059 1 88.38 365 MET A O 1
ATOM 2668 N N . ALA A 1 366 ? -6.086 -5.062 -5.043 1 86.62 366 ALA A N 1
ATOM 2669 C CA . ALA A 1 366 ? -7.512 -4.754 -5.121 1 86.62 366 ALA A CA 1
ATOM 2670 C C . ALA A 1 366 ? -8.273 -5.379 -3.957 1 86.62 366 ALA A C 1
ATOM 2672 O O . ALA A 1 366 ? -9.359 -4.918 -3.6 1 86.62 366 ALA A O 1
ATOM 2673 N N . SER A 1 367 ? -7.676 -6.363 -3.309 1 86.31 367 SER A N 1
ATOM 2674 C CA . SER A 1 367 ? -8.344 -7.031 -2.195 1 86.31 367 SER A CA 1
ATOM 2675 C C . SER A 1 367 ? -8.523 -6.086 -1.011 1 86.31 367 SER A C 1
ATOM 2677 O O . SER A 1 367 ? -9.359 -6.32 -0.141 1 86.31 367 SER A O 1
ATOM 2679 N N . VAL A 1 368 ? -7.805 -5.016 -0.983 1 90 368 VAL A N 1
ATOM 2680 C CA . VAL A 1 368 ? -7.832 -4.062 0.122 1 90 368 VAL A CA 1
ATOM 2681 C C . VAL A 1 368 ? -9.211 -3.414 0.213 1 90 368 VAL A C 1
ATOM 2683 O O . VAL A 1 368 ? -9.609 -2.939 1.278 1 90 368 VAL A O 1
ATOM 2686 N N . LYS A 1 369 ? -9.953 -3.4 -0.867 1 88 369 LYS A N 1
ATOM 2687 C CA . LYS A 1 369 ? -11.266 -2.76 -0.926 1 88 369 LYS A CA 1
ATOM 2688 C C . LYS A 1 369 ? -12.242 -3.42 0.042 1 88 369 LYS A C 1
ATOM 2690 O O . LYS A 1 369 ? -13.188 -2.783 0.504 1 88 369 LYS A O 1
ATOM 2695 N N . ASP A 1 370 ? -11.961 -4.598 0.428 1 88.12 370 ASP A N 1
ATOM 2696 C CA . ASP A 1 370 ? -12.898 -5.355 1.254 1 88.12 370 ASP A CA 1
ATOM 2697 C C . ASP A 1 370 ? -12.484 -5.316 2.725 1 88.12 370 ASP A C 1
ATOM 2699 O O . ASP A 1 370 ? -13.148 -5.914 3.574 1 88.12 370 ASP A O 1
ATOM 2703 N N . ILE A 1 371 ? -11.445 -4.648 3.016 1 90.12 371 ILE A N 1
ATOM 2704 C CA . ILE A 1 371 ? -10.992 -4.527 4.398 1 90.12 371 ILE A CA 1
ATOM 2705 C C . ILE A 1 371 ? -11.742 -3.389 5.09 1 90.12 371 ILE A C 1
ATOM 2707 O O . ILE A 1 371 ? -11.922 -2.314 4.512 1 90.12 371 ILE A O 1
ATOM 2711 N N . ASP A 1 372 ? -12.156 -3.625 6.277 1 87.81 372 ASP A N 1
ATOM 2712 C CA . ASP A 1 372 ? -12.812 -2.588 7.07 1 87.81 372 ASP A CA 1
ATOM 2713 C C . ASP A 1 372 ? -11.781 -1.763 7.844 1 87.81 372 ASP A C 1
ATOM 2715 O O . ASP A 1 372 ? -11.43 -2.1 8.977 1 87.81 372 ASP A O 1
ATOM 2719 N N . PHE A 1 373 ? -11.477 -0.639 7.371 1 86.75 373 PHE A N 1
ATOM 2720 C CA . PHE A 1 373 ? -10.484 0.227 8 1 86.75 373 PHE A CA 1
ATOM 2721 C C . PHE A 1 373 ? -11.133 1.098 9.07 1 86.75 373 PHE A C 1
ATOM 2723 O O . PHE A 1 373 ? -10.438 1.766 9.844 1 86.75 373 PHE A O 1
ATOM 2730 N N . GLY A 1 374 ? -12.438 1.075 9.141 1 82.38 374 GLY A N 1
ATOM 2731 C CA . GLY A 1 374 ? -13.133 1.854 10.156 1 82.38 374 GLY A CA 1
ATOM 2732 C C . GLY A 1 374 ? -12.969 1.299 11.555 1 82.38 374 GLY A C 1
ATOM 2733 O O . GLY A 1 374 ? -12.969 2.051 12.531 1 82.38 374 GLY A O 1
ATOM 2734 N N . ASP A 1 375 ? -12.867 0.01 11.648 1 87.88 375 ASP A N 1
ATOM 2735 C CA . ASP A 1 375 ? -12.578 -0.652 12.914 1 87.88 375 ASP A CA 1
ATOM 2736 C C . ASP A 1 375 ? -11.07 -0.824 13.109 1 87.88 375 ASP A C 1
ATOM 2738 O O . ASP A 1 375 ? -10.453 -1.683 12.484 1 87.88 375 ASP A O 1
ATOM 2742 N N . ILE A 1 376 ? -10.555 -0.075 14.023 1 89.56 376 ILE A N 1
ATOM 2743 C CA . ILE A 1 376 ? -9.109 -0.025 14.203 1 89.56 376 ILE A CA 1
ATOM 2744 C C . ILE A 1 376 ? -8.594 -1.397 14.633 1 89.56 376 ILE A C 1
ATOM 2746 O O . ILE A 1 376 ? -7.453 -1.76 14.336 1 89.56 376 ILE A O 1
ATOM 2750 N N . SER A 1 377 ? -9.453 -2.197 15.328 1 90.81 377 SER A N 1
ATOM 2751 C CA . SER A 1 377 ? -9.031 -3.521 15.773 1 90.81 377 SER A CA 1
ATOM 2752 C C . SER A 1 377 ? -8.82 -4.461 14.594 1 90.81 377 SER A C 1
ATOM 2754 O O . SER A 1 377 ? -8.102 -5.457 14.703 1 90.81 377 SER A O 1
ATOM 2756 N N . GLU A 1 378 ? -9.375 -4.125 13.453 1 91.88 378 GLU A N 1
ATOM 2757 C CA . GLU A 1 378 ? -9.195 -4.887 12.219 1 91.88 378 GLU A CA 1
ATOM 2758 C C . GLU A 1 378 ? -8.289 -4.148 11.242 1 91.88 378 GLU A C 1
ATOM 2760 O O . GLU A 1 378 ? -7.434 -4.758 10.594 1 91.88 378 GLU A O 1
ATOM 2765 N N . GLY A 1 379 ? -8.484 -2.902 11.25 1 93 379 GLY A N 1
ATOM 2766 C CA . GLY A 1 379 ? -7.805 -2.078 10.266 1 93 379 GLY A CA 1
ATOM 2767 C C . GLY A 1 379 ? -6.312 -1.972 10.508 1 93 379 GLY A C 1
ATOM 2768 O O . GLY A 1 379 ? -5.52 -2.055 9.562 1 93 379 GLY A O 1
ATOM 2769 N N . LEU A 1 380 ? -5.934 -1.807 11.695 1 94.56 380 LEU A N 1
ATOM 2770 C CA . LEU A 1 380 ? -4.52 -1.6 11.992 1 94.56 380 LEU A CA 1
ATOM 2771 C C . LEU A 1 380 ? -3.719 -2.875 11.75 1 94.56 380 LEU A C 1
ATOM 2773 O O . LEU A 1 380 ? -2.676 -2.842 11.094 1 94.56 380 LEU A O 1
ATOM 2777 N N . PRO A 1 381 ? -4.184 -3.988 12.297 1 94.31 381 PRO A N 1
ATOM 2778 C CA . PRO A 1 381 ? -3.461 -5.223 11.992 1 94.31 381 PRO A CA 1
ATOM 2779 C C . PRO A 1 381 ? -3.361 -5.488 10.492 1 94.31 381 PRO A C 1
ATOM 2781 O O . PRO A 1 381 ? -2.32 -5.941 10.008 1 94.31 381 PRO A O 1
ATOM 2784 N N . ALA A 1 382 ? -4.449 -5.238 9.789 1 94.62 382 ALA A N 1
ATOM 2785 C CA . ALA A 1 382 ? -4.438 -5.41 8.336 1 94.62 382 ALA A CA 1
ATOM 2786 C C . ALA A 1 382 ? -3.424 -4.477 7.68 1 94.62 382 ALA A C 1
ATOM 2788 O O . ALA A 1 382 ? -2.674 -4.891 6.793 1 94.62 382 ALA A O 1
ATOM 2789 N N . PHE A 1 383 ? -3.447 -3.309 8.102 1 95.56 383 PHE A N 1
ATOM 2790 C CA . PHE A 1 383 ? -2.547 -2.307 7.543 1 95.56 383 PHE A CA 1
ATOM 2791 C C . PHE A 1 383 ? -1.093 -2.68 7.805 1 95.56 383 PHE A C 1
ATOM 2793 O O . PHE A 1 383 ? -0.25 -2.582 6.91 1 95.56 383 PHE A O 1
ATOM 2800 N N . LEU A 1 384 ? -0.787 -3.094 9.008 1 95.5 384 LEU A N 1
ATOM 2801 C CA . LEU A 1 384 ? 0.572 -3.488 9.359 1 95.5 384 LEU A CA 1
ATOM 2802 C C . LEU A 1 384 ? 1.019 -4.695 8.539 1 95.5 384 LEU A C 1
ATOM 2804 O O . LEU A 1 384 ? 2.182 -4.781 8.141 1 95.5 384 LEU A O 1
ATOM 2808 N N . THR A 1 385 ? 0.128 -5.605 8.359 1 93.69 385 THR A N 1
ATOM 2809 C CA . THR A 1 385 ? 0.434 -6.746 7.504 1 93.69 385 THR A CA 1
ATOM 2810 C C . THR A 1 385 ? 0.812 -6.285 6.102 1 93.69 385 THR A C 1
ATOM 2812 O O . THR A 1 385 ? 1.806 -6.746 5.535 1 93.69 385 THR A O 1
ATOM 2815 N N . ILE A 1 386 ? 0.062 -5.387 5.555 1 94.44 386 ILE A N 1
ATOM 2816 C CA . ILE A 1 386 ? 0.198 -4.922 4.18 1 94.44 386 ILE A CA 1
ATOM 2817 C C . ILE A 1 386 ? 1.523 -4.184 4.012 1 94.44 386 ILE A C 1
ATOM 2819 O O . ILE A 1 386 ? 2.281 -4.461 3.08 1 94.44 386 ILE A O 1
ATOM 2823 N N . ILE A 1 387 ? 1.845 -3.299 4.895 1 94.88 387 ILE A N 1
ATOM 2824 C CA . ILE A 1 387 ? 2.965 -2.393 4.66 1 94.88 387 ILE A CA 1
ATOM 2825 C C . ILE A 1 387 ? 4.27 -3.072 5.062 1 94.88 387 ILE A C 1
ATOM 2827 O O . ILE A 1 387 ? 5.328 -2.783 4.496 1 94.88 387 ILE A O 1
ATOM 2831 N N . MET A 1 388 ? 4.242 -3.961 6.02 1 93.12 388 MET A N 1
ATOM 2832 C CA . MET A 1 388 ? 5.484 -4.547 6.523 1 93.12 388 MET A CA 1
ATOM 2833 C C . MET A 1 388 ? 6.062 -5.539 5.52 1 93.12 388 MET A C 1
ATOM 2835 O O . MET A 1 388 ? 7.27 -5.781 5.504 1 93.12 388 MET A O 1
ATOM 2839 N N . MET A 1 389 ? 5.305 -6.117 4.656 1 91.12 389 MET A N 1
ATOM 2840 C CA . MET A 1 389 ? 5.805 -7.082 3.686 1 91.12 389 MET A CA 1
ATOM 2841 C C . MET A 1 389 ? 6.758 -6.418 2.695 1 91.12 389 MET A C 1
ATOM 2843 O O . MET A 1 389 ? 7.914 -6.824 2.568 1 91.12 389 MET A O 1
ATOM 2847 N N . PRO A 1 390 ? 6.293 -5.336 2.053 1 91.19 390 PRO A N 1
ATOM 2848 C CA . PRO A 1 390 ? 7.238 -4.688 1.145 1 91.19 390 PRO A CA 1
ATOM 2849 C C . PRO A 1 390 ? 8.328 -3.906 1.883 1 91.19 390 PRO A C 1
ATOM 2851 O O . PRO A 1 390 ? 9.484 -3.902 1.46 1 91.19 390 PRO A O 1
ATOM 2854 N N . PHE A 1 391 ? 8.016 -3.316 3.023 1 91.62 391 PHE A N 1
ATOM 2855 C CA . PHE A 1 391 ? 8.953 -2.424 3.689 1 91.62 391 PHE A CA 1
ATOM 2856 C C . PHE A 1 391 ? 10.008 -3.221 4.461 1 91.62 391 PHE A C 1
ATOM 2858 O O . PHE A 1 391 ? 11.094 -2.713 4.742 1 91.62 391 PHE A O 1
ATOM 2865 N N . ALA A 1 392 ? 9.68 -4.391 4.852 1 87.81 392 ALA A N 1
ATOM 2866 C CA . ALA A 1 392 ? 10.672 -5.254 5.488 1 87.81 392 ALA A CA 1
ATOM 2867 C C . ALA A 1 392 ? 11.219 -6.281 4.5 1 87.81 392 ALA A C 1
ATOM 2869 O O . ALA A 1 392 ? 12.047 -7.121 4.867 1 87.81 392 ALA A O 1
ATOM 2870 N N . TYR A 1 393 ? 10.734 -6.207 3.301 1 84 393 TYR A N 1
ATOM 2871 C CA . TYR A 1 393 ? 11.148 -7.121 2.24 1 84 393 TYR A CA 1
ATOM 2872 C C . TYR A 1 393 ? 10.992 -8.57 2.678 1 84 393 TYR A C 1
ATOM 2874 O O . TYR A 1 393 ? 11.898 -9.391 2.49 1 84 393 TYR A O 1
ATOM 2882 N N . SER A 1 394 ? 9.898 -8.859 3.391 1 84 394 SER A N 1
ATOM 2883 C CA . SER A 1 394 ? 9.648 -10.195 3.912 1 84 394 SER A CA 1
ATOM 2884 C C . SER A 1 394 ? 8.164 -10.438 4.145 1 84 394 SER A C 1
ATOM 2886 O O . SER A 1 394 ? 7.527 -9.711 4.918 1 84 394 SER A O 1
ATOM 2888 N N . ILE A 1 395 ? 7.684 -11.484 3.459 1 87 395 ILE A N 1
ATOM 2889 C CA . ILE A 1 395 ? 6.289 -11.867 3.645 1 87 395 ILE A CA 1
ATOM 2890 C C . ILE A 1 395 ? 6.074 -12.367 5.07 1 87 395 ILE A C 1
ATOM 2892 O O . ILE A 1 395 ? 5.062 -12.047 5.703 1 87 395 ILE A O 1
ATOM 2896 N N . GLY A 1 396 ? 7.094 -13.055 5.598 1 83.69 396 GLY A N 1
ATOM 2897 C CA . GLY A 1 396 ? 7.02 -13.594 6.945 1 83.69 396 GLY A CA 1
ATOM 2898 C C . GLY A 1 396 ? 6.879 -12.523 8.008 1 83.69 396 GLY A C 1
ATOM 2899 O O . GLY A 1 396 ? 6.055 -12.641 8.922 1 83.69 396 GLY A O 1
ATOM 2900 N N . VAL A 1 397 ? 7.605 -11.484 7.879 1 87.38 397 VAL A N 1
ATOM 2901 C CA . VAL A 1 397 ? 7.566 -10.391 8.844 1 87.38 397 VAL A CA 1
ATOM 2902 C C . VAL A 1 397 ? 6.199 -9.703 8.797 1 87.38 397 VAL A C 1
ATOM 2904 O O . VAL A 1 397 ? 5.656 -9.32 9.828 1 87.38 397 VAL A O 1
ATOM 2907 N N . GLY A 1 398 ? 5.672 -9.555 7.609 1 90.12 398 GLY A N 1
ATOM 2908 C CA . GLY A 1 398 ? 4.344 -8.977 7.473 1 90.12 398 GLY A CA 1
ATOM 2909 C C . GLY A 1 398 ? 3.271 -9.766 8.203 1 90.12 398 GLY A C 1
ATOM 2910 O O . GLY A 1 398 ? 2.447 -9.195 8.914 1 90.12 398 GLY A O 1
ATOM 2911 N N . ILE A 1 399 ? 3.326 -11.023 8.008 1 87.25 399 ILE A N 1
ATOM 2912 C CA . ILE A 1 399 ? 2.346 -11.898 8.648 1 87.25 399 ILE A CA 1
ATOM 2913 C C . ILE A 1 399 ? 2.523 -11.852 10.164 1 87.25 399 ILE A C 1
ATOM 2915 O O . ILE A 1 399 ? 1.542 -11.789 10.906 1 87.25 399 ILE A O 1
ATOM 2919 N N . GLU A 1 400 ? 3.727 -11.906 10.57 1 88.12 400 GLU A N 1
ATOM 2920 C CA . GLU A 1 400 ? 4.031 -11.852 11.992 1 88.12 400 GLU A CA 1
ATOM 2921 C C . GLU A 1 400 ? 3.463 -10.586 12.633 1 88.12 400 GLU A C 1
ATOM 2923 O O . GLU A 1 400 ? 2.781 -10.656 13.656 1 88.12 400 GLU A O 1
ATOM 2928 N N . TRP A 1 401 ? 3.719 -9.492 12.07 1 91.31 401 TRP A N 1
ATOM 2929 C CA . TRP A 1 401 ? 3.256 -8.219 12.617 1 91.31 401 TRP A CA 1
ATOM 2930 C C . TRP A 1 401 ? 1.734 -8.133 12.578 1 91.31 401 TRP A C 1
ATOM 2932 O O . TRP A 1 401 ? 1.115 -7.582 13.492 1 91.31 401 TRP A O 1
ATOM 2942 N N . GLY A 1 402 ? 1.18 -8.641 11.523 1 91.62 402 GLY A N 1
ATOM 2943 C CA . GLY A 1 402 ? -0.271 -8.648 11.422 1 91.62 402 GLY A CA 1
ATOM 2944 C C . GLY A 1 402 ? -0.943 -9.516 12.469 1 91.62 402 GLY A C 1
ATOM 2945 O O . GLY A 1 402 ? -1.868 -9.062 13.148 1 91.62 402 GLY A O 1
ATOM 2946 N N . LEU A 1 403 ? -0.438 -10.664 12.633 1 88.94 403 LEU A N 1
ATOM 2947 C CA . LEU A 1 403 ? -1.041 -11.609 13.562 1 88.94 403 LEU A CA 1
ATOM 2948 C C . LEU A 1 403 ? -0.856 -11.156 15.008 1 88.94 403 LEU A C 1
ATOM 2950 O O . LEU A 1 403 ? -1.799 -11.195 15.805 1 88.94 403 LEU A O 1
ATOM 2954 N N . ILE A 1 404 ? 0.31 -10.766 15.359 1 91.94 404 ILE A N 1
ATOM 2955 C CA . ILE A 1 404 ? 0.597 -10.344 16.719 1 91.94 404 ILE A CA 1
ATOM 2956 C C . ILE A 1 404 ? -0.227 -9.102 17.062 1 91.94 404 ILE A C 1
ATOM 2958 O O . ILE A 1 404 ? -0.825 -9.016 18.141 1 91.94 404 ILE A O 1
ATOM 2962 N N . SER A 1 405 ? -0.215 -8.18 16.188 1 93.44 405 SER A N 1
ATOM 2963 C CA . SER A 1 405 ? -0.97 -6.957 16.438 1 93.44 405 SER A CA 1
ATOM 2964 C C . SER A 1 405 ? -2.463 -7.246 16.562 1 93.44 405 SER A C 1
ATOM 2966 O O . SER A 1 405 ? -3.15 -6.648 17.391 1 93.44 405 SER A O 1
ATOM 2968 N N . TYR A 1 406 ? -2.951 -8.109 15.695 1 93 406 TYR A N 1
ATOM 2969 C CA . TYR A 1 406 ? -4.363 -8.469 15.734 1 93 406 TYR A CA 1
ATOM 2970 C C . TYR A 1 406 ? -4.742 -9.008 17.109 1 93 406 TYR A C 1
ATOM 2972 O O . TYR A 1 406 ? -5.723 -8.562 17.719 1 93 406 TYR A O 1
ATOM 2980 N N . VAL A 1 407 ? -3.979 -9.906 17.625 1 92.88 407 VAL A N 1
ATOM 2981 C CA . VAL A 1 407 ? -4.258 -10.539 18.906 1 92.88 407 VAL A CA 1
ATOM 2982 C C . VAL A 1 407 ? -4.109 -9.523 20.047 1 92.88 407 VAL A C 1
ATOM 2984 O O . VAL A 1 407 ? -4.973 -9.422 20.922 1 92.88 407 VAL A O 1
ATOM 2987 N N . LEU A 1 408 ? -3.072 -8.766 20.016 1 92.19 408 LEU A N 1
ATOM 2988 C CA . LEU A 1 408 ? -2.801 -7.801 21.078 1 92.19 408 LEU A CA 1
ATOM 2989 C C . LEU A 1 408 ? -3.891 -6.734 21.125 1 92.19 408 LEU A C 1
ATOM 2991 O O . LEU A 1 408 ? -4.383 -6.398 22.219 1 92.19 408 LEU A O 1
ATOM 2995 N N . ILE A 1 409 ? -4.254 -6.227 20 1 91.69 409 ILE A N 1
ATOM 2996 C CA . ILE A 1 409 ? -5.223 -5.133 19.953 1 91.69 409 ILE A CA 1
ATOM 2997 C C . ILE A 1 409 ? -6.602 -5.652 20.344 1 91.69 409 ILE A C 1
ATOM 2999 O O . ILE A 1 409 ? -7.344 -4.984 21.078 1 91.69 409 ILE A O 1
ATOM 3003 N N . LYS A 1 410 ? -6.945 -6.812 19.844 1 93.19 410 LYS A N 1
ATOM 3004 C CA . LYS A 1 410 ? -8.242 -7.391 20.188 1 93.19 410 LYS A CA 1
ATOM 3005 C C . LYS A 1 410 ? -8.336 -7.664 21.688 1 93.19 410 LYS A C 1
ATOM 3007 O O . LYS A 1 410 ? -9.367 -7.398 22.312 1 93.19 410 LYS A O 1
ATOM 3012 N N . VAL A 1 411 ? -7.289 -8.133 22.281 1 92.06 411 VAL A N 1
ATOM 3013 C CA . VAL A 1 411 ? -7.273 -8.453 23.703 1 92.06 411 VAL A CA 1
ATOM 3014 C C . VAL A 1 411 ? -7.332 -7.164 24.531 1 92.06 411 VAL A C 1
ATOM 3016 O O . VAL A 1 411 ? -8.094 -7.066 25.484 1 92.06 411 VAL A O 1
ATOM 3019 N N . LEU A 1 412 ? -6.656 -6.152 24.141 1 91.81 412 LEU A N 1
ATOM 3020 C CA . LEU A 1 412 ? -6.539 -4.922 24.906 1 91.81 412 LEU A CA 1
ATOM 3021 C C . LEU A 1 412 ? -7.754 -4.023 24.688 1 91.81 412 LEU A C 1
ATOM 3023 O O . LEU A 1 412 ? -8.008 -3.107 25.484 1 91.81 412 LEU A O 1
ATOM 3027 N N . THR A 1 413 ? -8.445 -4.273 23.641 1 90.06 413 THR A N 1
ATOM 3028 C CA . THR A 1 413 ? -9.664 -3.516 23.406 1 90.06 413 THR A CA 1
ATOM 3029 C C . THR A 1 413 ? -10.875 -4.262 23.969 1 90.06 413 THR A C 1
ATOM 3031 O O . THR A 1 413 ? -12.016 -3.816 23.797 1 90.06 413 THR A O 1
ATOM 3034 N N . GLY A 1 414 ? -10.688 -5.375 24.516 1 87.12 414 GLY A N 1
ATOM 3035 C CA . GLY A 1 414 ? -11.742 -6.117 25.203 1 87.12 414 GLY A CA 1
ATOM 3036 C C . GLY A 1 414 ? -12.469 -7.086 24.281 1 87.12 414 GLY A C 1
ATOM 3037 O O . GLY A 1 414 ? -13.531 -7.598 24.641 1 87.12 414 GLY A O 1
ATOM 3038 N N . LYS A 1 415 ? -11.961 -7.324 23.172 1 90.69 415 LYS A N 1
ATOM 3039 C CA . LYS A 1 415 ? -12.586 -8.242 22.219 1 90.69 415 LYS A CA 1
ATOM 3040 C C . LYS A 1 415 ? -11.836 -9.57 22.172 1 90.69 415 LYS A C 1
ATOM 3042 O O . LYS A 1 415 ? -11.609 -10.109 21.078 1 90.69 415 LYS A O 1
ATOM 3047 N N . TYR A 1 416 ? -11.406 -10.031 23.25 1 87.88 416 TYR A N 1
ATOM 3048 C CA . TYR A 1 416 ? -10.578 -11.234 23.328 1 87.88 416 TYR A CA 1
ATOM 3049 C C . TYR A 1 416 ? -11.359 -12.461 22.875 1 87.88 416 TYR A C 1
ATOM 3051 O O . TYR A 1 416 ? -10.766 -13.453 22.438 1 87.88 416 TYR A O 1
ATOM 3059 N N . ARG A 1 417 ? -12.672 -12.484 22.812 1 85.12 417 ARG A N 1
ATOM 3060 C CA . ARG A 1 417 ? -13.492 -13.633 22.422 1 85.12 417 ARG A CA 1
ATOM 3061 C C . ARG A 1 417 ? -13.516 -13.797 20.906 1 85.12 417 ARG A C 1
ATOM 3063 O O . ARG A 1 417 ? -13.844 -14.875 20.406 1 85.12 417 ARG A O 1
ATOM 3070 N N . ASP A 1 418 ? -13.164 -12.75 20.234 1 85.31 418 ASP A N 1
ATOM 3071 C CA . ASP A 1 418 ? -13.18 -12.789 18.781 1 85.31 418 ASP A CA 1
ATOM 3072 C C . ASP A 1 418 ? -11.938 -13.492 18.234 1 85.31 418 ASP A C 1
ATOM 3074 O O . ASP A 1 418 ? -11.891 -13.852 17.062 1 85.31 418 ASP A O 1
ATOM 3078 N N . VAL A 1 419 ? -11.023 -13.734 19.125 1 88.62 419 VAL A N 1
ATOM 3079 C CA . VAL A 1 419 ? -9.75 -14.297 18.703 1 88.62 419 VAL A CA 1
ATOM 3080 C C . VAL A 1 419 ? -9.758 -15.812 18.891 1 88.62 419 VAL A C 1
ATOM 3082 O O . VAL A 1 419 ? -10.109 -16.312 19.969 1 88.62 419 VAL A O 1
ATOM 3085 N N . SER A 1 420 ? -9.461 -16.531 17.844 1 85.25 420 SER A N 1
ATOM 3086 C CA . SER A 1 420 ? -9.422 -17.984 17.906 1 85.25 420 SER A CA 1
ATOM 3087 C C . SER A 1 420 ? -8.195 -18.484 18.672 1 85.25 420 SER A C 1
ATOM 3089 O O . SER A 1 420 ? -7.219 -17.75 18.828 1 85.25 420 SER A O 1
ATOM 3091 N N . GLY A 1 421 ? -8.281 -19.688 19.156 1 84.19 421 GLY A N 1
ATOM 3092 C CA . GLY A 1 421 ? -7.16 -20.297 19.859 1 84.19 421 GLY A CA 1
ATOM 3093 C C . GLY A 1 421 ? -5.918 -20.438 19 1 84.19 421 GLY A C 1
ATOM 3094 O O . GLY A 1 421 ? -4.797 -20.266 19.484 1 84.19 421 GLY A O 1
ATOM 3095 N N . VAL A 1 422 ? -6.172 -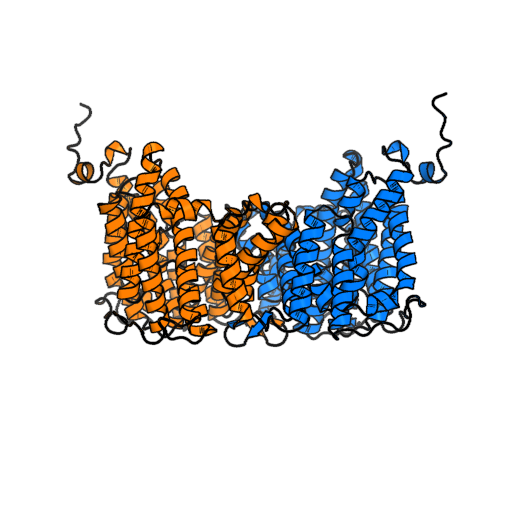20.672 17.797 1 78.44 422 VAL A N 1
ATOM 3096 C CA . VAL A 1 422 ? -5.066 -20.828 16.859 1 78.44 422 VAL A CA 1
ATOM 3097 C C . VAL A 1 422 ? -4.297 -19.516 16.75 1 78.44 422 VAL A C 1
ATOM 3099 O O . VAL A 1 422 ? -3.066 -19.5 16.719 1 78.44 422 VAL A O 1
ATOM 3102 N N . MET A 1 423 ? -5.035 -18.453 16.719 1 84.94 423 MET A N 1
ATOM 3103 C CA . MET A 1 423 ? -4.395 -17.156 16.609 1 84.94 423 MET A CA 1
ATOM 3104 C C . MET A 1 423 ? -3.551 -16.844 17.844 1 84.94 423 MET A C 1
ATOM 3106 O O . MET A 1 423 ? -2.469 -16.266 17.719 1 84.94 423 MET A O 1
ATOM 3110 N N . TYR A 1 424 ? -4.078 -17.219 19 1 88.38 424 TYR A N 1
ATOM 3111 C CA . TYR A 1 424 ? -3.324 -17.031 20.234 1 88.38 424 TYR A CA 1
ATOM 3112 C C . TYR A 1 424 ? -2.043 -17.859 20.234 1 88.38 424 TYR A C 1
ATOM 3114 O O . TYR A 1 424 ? -0.983 -17.375 20.641 1 88.38 424 TYR A O 1
ATOM 3122 N N . PHE A 1 425 ? -2.229 -19 19.766 1 84.06 425 PHE A N 1
ATOM 3123 C CA . PHE A 1 425 ? -1.09 -19.906 19.719 1 84.06 425 PHE A CA 1
ATOM 3124 C C . PHE A 1 425 ? -0.022 -19.375 18.766 1 84.06 425 PHE A C 1
ATOM 3126 O O . PHE A 1 425 ? 1.163 -19.359 19.094 1 84.06 425 PHE A O 1
ATOM 3133 N N . LEU A 1 426 ? -0.415 -18.984 17.656 1 79.31 426 LEU A N 1
ATOM 3134 C CA . LEU A 1 426 ? 0.519 -18.469 16.672 1 79.31 426 LEU A CA 1
ATOM 3135 C C . LEU A 1 426 ? 1.201 -17.203 17.156 1 79.31 426 LEU A C 1
ATOM 3137 O O . LEU A 1 426 ? 2.406 -17.031 16.969 1 79.31 426 LEU A O 1
ATOM 3141 N N . ALA A 1 427 ? 0.42 -16.328 17.672 1 86.31 427 ALA A N 1
ATOM 3142 C CA . ALA A 1 427 ? 0.983 -15.086 18.203 1 86.31 427 ALA A CA 1
ATOM 3143 C C . ALA A 1 427 ? 2.051 -15.375 19.25 1 86.31 427 ALA A C 1
ATOM 3145 O O . ALA A 1 427 ? 3.096 -14.727 19.281 1 86.31 427 ALA A O 1
ATOM 3146 N N . LEU A 1 428 ? 1.782 -16.328 20.094 1 85.81 428 LEU A N 1
ATOM 3147 C CA . LEU A 1 428 ? 2.721 -16.688 21.156 1 85.81 428 LEU A CA 1
ATOM 3148 C C . LEU A 1 428 ? 4.02 -17.219 20.562 1 85.81 428 LEU A C 1
ATOM 3150 O O . LEU A 1 428 ? 5.109 -16.875 21.031 1 85.81 428 LEU A O 1
ATOM 3154 N N . ILE A 1 429 ? 3.9 -18.016 19.594 1 79.44 429 ILE A N 1
ATOM 3155 C CA . ILE A 1 429 ? 5.074 -18.594 18.953 1 79.44 429 ILE A CA 1
ATOM 3156 C C . ILE A 1 429 ? 5.934 -17.484 18.344 1 79.44 429 ILE A C 1
ATOM 3158 O O . ILE A 1 429 ? 7.16 -17.516 18.469 1 79.44 429 ILE A O 1
ATOM 3162 N N . PHE A 1 430 ? 5.309 -16.562 17.703 1 82.38 430 PHE A N 1
ATOM 3163 C CA . PHE A 1 430 ? 6.051 -15.5 17.047 1 82.38 430 PHE A CA 1
ATOM 3164 C C . PHE A 1 430 ? 6.684 -14.562 18.062 1 82.38 430 PHE A C 1
ATOM 3166 O O . PHE A 1 430 ? 7.781 -14.055 17.844 1 82.38 430 PHE A O 1
ATOM 3173 N N . ILE A 1 431 ? 6.008 -14.32 19.094 1 84.5 431 ILE A N 1
ATOM 3174 C CA . ILE A 1 431 ? 6.555 -13.469 20.141 1 84.5 431 ILE A CA 1
ATOM 3175 C C . ILE A 1 431 ? 7.77 -14.148 20.766 1 84.5 431 ILE A C 1
ATOM 3177 O O . ILE A 1 431 ? 8.789 -13.508 21.031 1 84.5 431 ILE A O 1
ATOM 3181 N N . LEU A 1 432 ? 7.641 -15.422 20.984 1 79.94 432 LEU A N 1
ATOM 3182 C CA . LEU A 1 432 ? 8.742 -16.188 21.578 1 79.94 432 LEU A CA 1
ATOM 3183 C C . LEU A 1 432 ? 9.938 -16.203 20.625 1 79.94 432 LEU A C 1
ATOM 3185 O O . LEU A 1 432 ? 11.086 -16.141 21.078 1 79.94 432 LEU A O 1
ATOM 3189 N N . LYS A 1 433 ? 9.648 -16.266 19.422 1 76.62 433 LYS A N 1
ATOM 3190 C CA . LYS A 1 433 ? 10.727 -16.219 18.438 1 76.62 433 LYS A CA 1
ATOM 3191 C C . LYS A 1 433 ? 11.484 -14.898 18.5 1 76.62 433 LYS A C 1
ATOM 3193 O O . LYS A 1 433 ? 12.711 -14.875 18.391 1 76.62 433 LYS A O 1
ATOM 3198 N N . GLU A 1 434 ? 10.789 -13.883 18.641 1 76.5 434 GLU A N 1
ATOM 3199 C CA . GLU A 1 434 ? 11.398 -12.562 18.656 1 76.5 434 GLU A CA 1
ATOM 3200 C C . GLU A 1 434 ? 12.203 -12.352 19.938 1 76.5 434 GLU A C 1
ATOM 3202 O O . GLU A 1 434 ? 13.234 -11.672 19.938 1 76.5 434 GLU A O 1
ATOM 3207 N N . ILE A 1 435 ? 11.695 -12.938 20.938 1 75.38 435 ILE A N 1
ATOM 3208 C CA . ILE A 1 435 ? 12.375 -12.773 22.219 1 75.38 435 ILE A CA 1
ATOM 3209 C C . ILE A 1 435 ? 13.641 -13.633 22.25 1 75.38 435 ILE A C 1
ATOM 3211 O O . ILE A 1 435 ? 14.672 -13.203 22.766 1 75.38 435 ILE A O 1
ATOM 3215 N N . PHE A 1 436 ? 13.547 -14.766 21.641 1 68.31 436 PHE A N 1
ATOM 3216 C CA . PHE A 1 436 ? 14.672 -15.68 21.75 1 68.31 436 PHE A CA 1
ATOM 3217 C C . PHE A 1 436 ? 15.641 -15.508 20.594 1 68.31 436 PHE A C 1
ATOM 3219 O O . PHE A 1 436 ? 16.75 -16.047 20.609 1 68.31 436 PHE A O 1
ATOM 3226 N N . MET A 1 437 ? 15.258 -14.828 19.578 1 60.72 437 MET A N 1
ATOM 3227 C CA . MET A 1 437 ? 16.188 -14.602 18.484 1 60.72 437 MET A CA 1
ATOM 3228 C C . MET A 1 437 ? 16.922 -13.266 18.656 1 60.72 437 MET A C 1
ATOM 3230 O O . MET A 1 437 ? 16.312 -12.273 19.047 1 60.72 437 MET A O 1
ATOM 3234 N N . MET B 1 1 ? -42.781 29.375 30.062 1 20.81 1 MET B N 1
ATOM 3235 C CA . MET B 1 1 ? -41.781 30.406 30.281 1 20.81 1 MET B CA 1
ATOM 3236 C C . MET B 1 1 ? -40.469 30 29.641 1 20.81 1 MET B C 1
ATOM 3238 O O . MET B 1 1 ? -39.688 29.281 30.25 1 20.81 1 MET B O 1
ATOM 3242 N N . ARG B 1 2 ? -40.531 29.422 28.422 1 35.41 2 ARG B N 1
ATOM 3243 C CA . ARG B 1 2 ? -39.5 28.984 27.5 1 35.41 2 ARG B CA 1
ATOM 3244 C C . ARG B 1 2 ? -38.344 30 27.422 1 35.41 2 ARG B C 1
ATOM 3246 O O . ARG B 1 2 ? -38.562 31.125 26.984 1 35.41 2 ARG B O 1
ATOM 3253 N N . GLU B 1 3 ? -37.562 30.078 28.562 1 31.69 3 GLU B N 1
ATOM 3254 C CA . GLU B 1 3 ? -36.625 31.141 28.938 1 31.69 3 GLU B CA 1
ATOM 3255 C C . GLU B 1 3 ? -35.906 31.703 27.719 1 31.69 3 GLU B C 1
ATOM 3257 O O . GLU B 1 3 ? -35.5 30.938 26.844 1 31.69 3 GLU B O 1
ATOM 3262 N N . GLN B 1 4 ? -36.094 32.844 27.219 1 36.25 4 GLN B N 1
ATOM 3263 C CA . GLN B 1 4 ? -35.406 33.781 26.328 1 36.25 4 GLN B CA 1
ATOM 3264 C C . GLN B 1 4 ? -33.906 33.781 26.562 1 36.25 4 GLN B C 1
ATOM 3266 O O . GLN B 1 4 ? -33.406 34.406 27.5 1 36.25 4 GLN B O 1
ATOM 3271 N N . VAL B 1 5 ? -33.344 32.688 26.719 1 41.88 5 VAL B N 1
ATOM 3272 C CA . VAL B 1 5 ? -31.891 32.719 26.859 1 41.88 5 VAL B CA 1
ATOM 3273 C C . VAL B 1 5 ? -31.297 33.844 26.047 1 41.88 5 VAL B C 1
ATOM 3275 O O . VAL B 1 5 ? -31.578 33.969 24.844 1 41.88 5 VAL B O 1
ATOM 3278 N N . GLN B 1 6 ? -31.172 35.094 26.438 1 41.97 6 GLN B N 1
ATOM 3279 C CA . GLN B 1 6 ? -30.328 36.219 26.047 1 41.97 6 GLN B CA 1
ATOM 3280 C C . GLN B 1 6 ? -29.156 35.75 25.188 1 41.97 6 GLN B C 1
ATOM 3282 O O . GLN B 1 6 ? -28.312 35 25.656 1 41.97 6 GLN B O 1
ATOM 3287 N N . GLY B 1 7 ? -29.234 35.469 23.922 1 51.59 7 GLY B N 1
ATOM 3288 C CA . GLY B 1 7 ? -28.328 35.031 22.891 1 51.59 7 GLY B CA 1
ATOM 3289 C C . GLY B 1 7 ? -26.938 35.625 23.016 1 51.59 7 GLY B C 1
ATOM 3290 O O . GLY B 1 7 ? -26.766 36.844 22.953 1 51.59 7 GLY B O 1
ATOM 3291 N N . SER B 1 8 ? -25.969 35.094 23.906 1 64.06 8 SER B N 1
ATOM 3292 C CA . SER B 1 8 ? -24.578 35.438 24.141 1 64.06 8 SER B CA 1
ATOM 3293 C C . SER B 1 8 ? -23.938 36.062 22.891 1 64.06 8 SER B C 1
ATOM 3295 O O . SER B 1 8 ? -24.422 35.875 21.781 1 64.06 8 SER B O 1
ATOM 3297 N N . VAL B 1 9 ? -23.25 37.312 23.047 1 76.44 9 VAL B N 1
ATOM 3298 C CA . VAL B 1 9 ? -22.469 37.969 22 1 76.44 9 VAL B CA 1
ATOM 3299 C C . VAL B 1 9 ? -21.891 36.938 21.047 1 76.44 9 VAL B C 1
ATOM 3301 O O . VAL B 1 9 ? -21.906 37.125 19.828 1 76.44 9 VAL B O 1
ATOM 3304 N N . TRP B 1 10 ? -21.75 35.875 21.547 1 81.94 10 TRP B N 1
ATOM 3305 C CA . TRP B 1 10 ? -21.172 34.812 20.734 1 81.94 10 TRP B CA 1
ATOM 3306 C C . TRP B 1 10 ? -22.219 34.188 19.812 1 81.94 10 TRP B C 1
ATOM 3308 O O . TRP B 1 10 ? -21.906 33.844 18.672 1 81.94 10 TRP B O 1
ATOM 3318 N N . ASP B 1 11 ? -23.406 34.094 20.281 1 84.25 11 ASP B N 1
ATOM 3319 C CA . ASP B 1 11 ? -24.469 33.5 19.469 1 84.25 11 ASP B CA 1
ATOM 3320 C C . ASP B 1 11 ? -24.812 34.375 18.266 1 84.25 11 ASP B C 1
ATOM 3322 O O . ASP B 1 11 ? -25.141 33.875 17.203 1 84.25 11 ASP B O 1
ATOM 3326 N N . LYS B 1 12 ? -24.703 35.656 18.531 1 80.12 12 LYS B N 1
ATOM 3327 C CA . LYS B 1 12 ? -25 36.594 17.438 1 80.12 12 LYS B CA 1
ATOM 3328 C C . LYS B 1 12 ? -23.891 36.625 16.406 1 80.12 12 LYS B C 1
ATOM 3330 O O . LYS B 1 12 ? -24.141 36.688 15.203 1 80.12 12 LYS B O 1
ATOM 3335 N N . VAL B 1 13 ? -22.672 36.5 16.875 1 82.69 13 VAL B N 1
ATOM 3336 C CA . VAL B 1 13 ? -21.5 36.625 16.016 1 82.69 13 VAL B CA 1
ATOM 3337 C C . VAL B 1 13 ? -21.344 35.344 15.18 1 82.69 13 VAL B C 1
ATOM 3339 O O . VAL B 1 13 ? -21.094 35.406 13.977 1 82.69 13 VAL B O 1
ATOM 3342 N N . PHE B 1 14 ? -21.625 34.219 15.789 1 87.5 14 PHE B N 1
ATOM 3343 C CA . PHE B 1 14 ? -21.328 32.969 15.125 1 87.5 14 PHE B CA 1
ATOM 3344 C C . PHE B 1 14 ? -22.594 32.25 14.688 1 87.5 14 PHE B C 1
ATOM 3346 O O . PHE B 1 14 ? -22.547 31.203 14.031 1 87.5 14 PHE B O 1
ATOM 3353 N N . LYS B 1 15 ? -23.75 32.781 15.023 1 86.88 15 LYS B N 1
ATOM 3354 C CA . LYS B 1 15 ? -25.047 32.219 14.656 1 86.88 15 LYS B CA 1
ATOM 3355 C C . LYS B 1 15 ? -25.156 30.781 15.117 1 86.88 15 LYS B C 1
ATOM 3357 O O . LYS B 1 15 ? -25.5 29.891 14.328 1 86.88 15 LYS B O 1
ATOM 3362 N N . ILE B 1 16 ? -24.922 30.578 16.328 1 84.81 16 ILE B N 1
ATOM 3363 C CA . ILE B 1 16 ? -24.812 29.25 16.922 1 84.81 16 ILE B CA 1
ATOM 3364 C C . ILE B 1 16 ? -26.188 28.578 16.938 1 84.81 16 ILE B C 1
ATOM 3366 O O . ILE B 1 16 ? -26.344 27.438 16.5 1 84.81 16 ILE B O 1
ATOM 3370 N N . SER B 1 17 ? -27.188 29.281 17.406 1 83.62 17 SER B N 1
ATOM 3371 C CA . SER B 1 17 ? -28.531 28.734 17.516 1 83.62 17 SER B CA 1
ATOM 3372 C C . SER B 1 17 ? -29.141 28.453 16.141 1 83.62 17 SER B C 1
ATOM 3374 O O . SER B 1 17 ? -29.875 27.484 15.977 1 83.62 17 SER B O 1
ATOM 3376 N N . GLU B 1 18 ? -28.75 29.25 15.258 1 85.62 18 GLU B N 1
ATOM 3377 C CA . GLU B 1 18 ? -29.25 29.062 13.906 1 85.62 18 GLU B CA 1
ATOM 3378 C C . GLU B 1 18 ? -28.719 27.766 13.281 1 85.62 18 GLU B C 1
ATOM 3380 O O . GLU B 1 18 ? -29.375 27.156 12.445 1 85.62 18 GLU B O 1
ATOM 3385 N N . ARG B 1 19 ? -27.594 27.391 13.742 1 89.06 19 ARG B N 1
ATOM 3386 C CA . ARG B 1 19 ? -26.969 26.203 13.195 1 89.06 19 ARG B CA 1
ATOM 3387 C C . ARG B 1 19 ? -27.281 24.984 14.039 1 89.06 19 ARG B C 1
ATOM 3389 O O . ARG B 1 19 ? -26.719 23.906 13.805 1 89.06 19 ARG B O 1
ATOM 3396 N N . GLY B 1 20 ? -28.094 25.156 15.07 1 85.19 20 GLY B N 1
ATOM 3397 C CA . GLY B 1 20 ? -28.562 24.016 15.852 1 85.19 20 GLY B CA 1
ATOM 3398 C C . GLY B 1 20 ? -27.547 23.562 16.891 1 85.19 20 GLY B C 1
ATOM 3399 O O . GLY B 1 20 ? -27.469 22.359 17.188 1 85.19 20 GLY B O 1
ATOM 3400 N N . SER B 1 21 ? -26.672 24.438 17.328 1 91.06 21 SER B N 1
ATOM 3401 C CA . SER B 1 21 ? -25.672 24.109 18.344 1 91.06 21 SER B CA 1
ATOM 3402 C C . SER B 1 21 ? -25.828 25 19.562 1 91.06 21 SER B C 1
ATOM 3404 O O . SER B 1 21 ? -26.828 25.688 19.719 1 91.06 21 SER B O 1
ATOM 3406 N N . SER B 1 22 ? -24.984 24.75 20.609 1 90.31 22 SER B N 1
ATOM 3407 C CA . SER B 1 22 ? -24.953 25.531 21.828 1 90.31 22 SER B CA 1
ATOM 3408 C C . SER B 1 22 ? -23.516 25.891 22.219 1 90.31 22 SER B C 1
ATOM 3410 O O . SER B 1 22 ? -22.562 25.344 21.672 1 90.31 22 SER B O 1
ATOM 3412 N N . ILE B 1 23 ? -23.422 26.875 23.062 1 91.5 23 ILE B N 1
ATOM 3413 C CA . ILE B 1 23 ? -22.109 27.344 23.484 1 91.5 23 ILE B CA 1
ATOM 3414 C C . ILE B 1 23 ? -21.344 26.219 24.156 1 91.5 23 ILE B C 1
ATOM 3416 O O . ILE B 1 23 ? -20.156 26.016 23.875 1 91.5 23 ILE B O 1
ATOM 3420 N N . SER B 1 24 ? -22 25.5 24.984 1 91.25 24 SER B N 1
ATOM 3421 C CA . SER B 1 24 ? -21.359 24.391 25.672 1 91.25 24 SER B CA 1
ATOM 3422 C C . SER B 1 24 ? -20.906 23.312 24.703 1 91.25 24 SER B C 1
ATOM 3424 O O . SER B 1 24 ? -19.828 22.75 24.844 1 91.25 24 SER B O 1
ATOM 3426 N N . ARG B 1 25 ? -21.688 23.078 23.75 1 91.25 25 ARG B N 1
ATOM 3427 C CA . ARG B 1 25 ? -21.375 22.078 22.734 1 91.25 25 ARG B CA 1
ATOM 3428 C C . ARG B 1 25 ? -20.188 22.516 21.875 1 91.25 25 ARG B C 1
ATOM 3430 O O . ARG B 1 25 ? -19.344 21.703 21.531 1 91.25 25 ARG B O 1
ATOM 3437 N N . GLU B 1 26 ? -20.219 23.75 21.609 1 93.94 26 GLU B N 1
ATOM 3438 C CA . GLU B 1 26 ? -19.141 24.281 20.781 1 93.94 26 GLU B CA 1
ATOM 3439 C C . GLU B 1 26 ? -17.812 24.25 21.531 1 93.94 26 GLU B C 1
ATOM 3441 O O . GLU B 1 26 ? -16.766 23.953 20.938 1 93.94 26 GLU B O 1
ATOM 3446 N N . LEU B 1 27 ? -17.844 24.578 22.781 1 93.81 27 LEU B N 1
ATOM 3447 C CA . LEU B 1 27 ? -16.625 24.531 23.578 1 93.81 27 LEU B CA 1
ATOM 3448 C C . LEU B 1 27 ? -16.109 23.109 23.719 1 93.81 27 LEU B C 1
ATOM 3450 O O . LEU B 1 27 ? -14.906 22.859 23.594 1 93.81 27 LEU B O 1
ATOM 3454 N N . PHE B 1 28 ? -17.031 22.25 23.891 1 91.75 28 PHE B N 1
ATOM 3455 C CA . PHE B 1 28 ? -16.656 20.844 24.031 1 91.75 28 PHE B CA 1
ATOM 3456 C C . PHE B 1 28 ? -16.156 20.297 22.688 1 91.75 28 PHE B C 1
ATOM 3458 O O . PHE B 1 28 ? -15.195 19.531 22.656 1 91.75 28 PHE B O 1
ATOM 3465 N N . ALA B 1 29 ? -16.781 20.688 21.656 1 93.44 29 ALA B N 1
ATOM 3466 C CA . ALA B 1 29 ? -16.359 20.281 20.312 1 93.44 29 ALA B CA 1
ATOM 3467 C C . ALA B 1 29 ? -14.961 20.797 20 1 93.44 29 ALA B C 1
ATOM 3469 O O . ALA B 1 29 ? -14.156 20.094 19.391 1 93.44 29 ALA B O 1
ATOM 3470 N N . GLY B 1 30 ? -14.75 21.984 20.406 1 94.94 30 GLY B N 1
ATOM 3471 C CA . GLY B 1 30 ? -13.43 22.578 20.203 1 94.94 30 GLY B CA 1
ATOM 3472 C C . GLY B 1 30 ? -12.344 21.859 20.984 1 94.94 30 GLY B C 1
ATOM 3473 O O . GLY B 1 30 ? -11.25 21.609 20.453 1 94.94 30 GLY B O 1
ATOM 3474 N N . ALA B 1 31 ? -12.641 21.547 22.188 1 93.12 31 ALA B N 1
ATOM 3475 C CA . ALA B 1 31 ? -11.688 20.812 23.016 1 93.12 31 ALA B CA 1
ATOM 3476 C C . ALA B 1 31 ? -11.414 19.422 22.438 1 93.12 31 ALA B C 1
ATOM 3478 O O . ALA B 1 31 ? -10.266 18.969 22.438 1 93.12 31 ALA B O 1
ATOM 3479 N N . THR B 1 32 ? -12.477 18.891 22 1 90.75 32 THR B N 1
ATOM 3480 C CA . THR B 1 32 ? -12.344 17.562 21.391 1 90.75 32 THR B CA 1
ATOM 3481 C C . THR B 1 32 ? -11.461 17.625 20.156 1 90.75 32 THR B C 1
ATOM 3483 O O . THR B 1 32 ? -10.555 16.797 19.984 1 90.75 32 THR B O 1
ATOM 3486 N N . THR B 1 33 ? -11.703 18.547 19.312 1 93.19 33 THR B N 1
ATOM 3487 C CA . THR B 1 33 ? -10.914 18.688 18.094 1 93.19 33 THR B CA 1
ATOM 3488 C C . THR B 1 33 ? -9.453 18.984 18.422 1 93.19 33 THR B C 1
ATOM 3490 O O . THR B 1 33 ? -8.547 18.406 17.812 1 93.19 33 THR B O 1
ATOM 3493 N N . PHE B 1 34 ? -9.289 19.828 19.359 1 94.25 34 PHE B N 1
ATOM 3494 C CA . PHE B 1 34 ? -7.934 20.188 19.75 1 94.25 34 PHE B CA 1
ATOM 3495 C C . PHE B 1 34 ? -7.168 18.953 20.219 1 94.25 34 PHE B C 1
ATOM 3497 O O . PHE B 1 34 ? -6.016 18.75 19.828 1 94.25 34 PHE B O 1
ATOM 3504 N N . LEU B 1 35 ? -7.777 18.188 21.016 1 88.38 35 LEU B N 1
ATOM 3505 C CA . LEU B 1 35 ? -7.125 16.984 21.516 1 88.38 35 LEU B CA 1
ATOM 3506 C C . LEU B 1 35 ? -6.77 16.047 20.375 1 88.38 35 LEU B C 1
ATOM 3508 O O . LEU B 1 35 ? -5.758 15.344 20.438 1 88.38 35 LEU B O 1
ATOM 3512 N N . CYS B 1 36 ? -7.531 16.094 19.375 1 86.25 36 CYS B N 1
ATOM 3513 C CA . CYS B 1 36 ? -7.312 15.203 18.234 1 86.25 36 CYS B CA 1
ATOM 3514 C C . CYS B 1 36 ? -6.191 15.719 17.344 1 86.25 36 CYS B C 1
ATOM 3516 O O . CYS B 1 36 ? -5.527 14.938 16.672 1 86.25 36 CYS B O 1
ATOM 3518 N N . VAL B 1 37 ? -5.941 17 17.375 1 91.5 37 VAL B N 1
ATOM 3519 C CA . VAL B 1 37 ? -4.973 17.547 16.422 1 91.5 37 VAL B CA 1
ATOM 3520 C C . VAL B 1 37 ? -3.703 17.969 17.156 1 91.5 37 VAL B C 1
ATOM 3522 O O . VAL B 1 37 ? -2.697 18.312 16.531 1 91.5 37 VAL B O 1
ATOM 3525 N N . SER B 1 38 ? -3.678 17.859 18.453 1 89.94 38 SER B N 1
ATOM 3526 C CA . SER B 1 38 ? -2.6 18.391 19.281 1 89.94 38 SER B CA 1
ATOM 3527 C C . SER B 1 38 ? -1.294 17.641 19.031 1 89.94 38 SER B C 1
ATOM 3529 O O . SER B 1 38 ? -0.213 18.156 19.328 1 89.94 38 SER B O 1
ATOM 3531 N N . TYR B 1 39 ? -1.401 16.469 18.484 1 85.62 39 TYR B N 1
ATOM 3532 C CA . TYR B 1 39 ? -0.194 15.711 18.203 1 85.62 39 TYR B CA 1
ATOM 3533 C C . TYR B 1 39 ? 0.701 16.453 17.219 1 85.62 39 TYR B C 1
ATOM 3535 O O . TYR B 1 39 ? 1.908 16.203 17.156 1 85.62 39 TYR B O 1
ATOM 3543 N N . VAL B 1 40 ? 0.149 17.406 16.453 1 90.81 40 VAL B N 1
ATOM 3544 C CA . VAL B 1 40 ? 0.886 18.125 15.414 1 90.81 40 VAL B CA 1
ATOM 3545 C C . VAL B 1 40 ? 1.993 18.969 16.062 1 90.81 40 VAL B C 1
ATOM 3547 O O . VAL B 1 40 ? 3.041 19.188 15.453 1 90.81 40 VAL B O 1
ATOM 3550 N N . LEU B 1 41 ? 1.832 19.359 17.297 1 90.38 41 LEU B N 1
ATOM 3551 C CA . LEU B 1 41 ? 2.785 20.203 18.016 1 90.38 41 LEU B CA 1
ATOM 3552 C C . LEU B 1 41 ? 4.062 19.422 18.328 1 90.38 41 LEU B C 1
ATOM 3554 O O . LEU B 1 41 ? 5.125 20.016 18.5 1 90.38 41 LEU B O 1
ATOM 3558 N N . ALA B 1 42 ? 3.924 18.141 18.344 1 86.81 42 ALA B N 1
ATOM 3559 C CA . ALA B 1 42 ? 5.086 17.297 18.609 1 86.81 42 ALA B CA 1
ATOM 3560 C C . ALA B 1 42 ? 5.637 16.703 17.328 1 86.81 42 ALA B C 1
ATOM 3562 O O . ALA B 1 42 ? 6.852 16.625 17.141 1 86.81 42 ALA B O 1
ATOM 3563 N N . VAL B 1 43 ? 4.785 16.406 16.453 1 87.88 43 VAL B N 1
ATOM 3564 C CA . VAL B 1 43 ? 5.156 15.602 15.289 1 87.88 43 VAL B CA 1
ATOM 3565 C C . VAL B 1 43 ? 5.766 16.5 14.211 1 87.88 43 VAL B C 1
ATOM 3567 O O . VAL B 1 43 ? 6.758 16.141 13.578 1 87.88 43 VAL B O 1
ATOM 3570 N N . ASN B 1 44 ? 5.133 17.609 13.992 1 92.44 44 ASN B N 1
ATOM 3571 C CA . ASN B 1 44 ? 5.613 18.5 12.945 1 92.44 44 ASN B CA 1
ATOM 3572 C C . ASN B 1 44 ? 7.039 18.969 13.211 1 92.44 44 ASN B C 1
ATOM 3574 O O . ASN B 1 44 ? 7.891 18.938 12.32 1 92.44 44 ASN B O 1
ATOM 3578 N N . PRO B 1 45 ? 7.371 19.406 14.43 1 90.44 45 PRO B N 1
ATOM 3579 C CA . PRO B 1 45 ? 8.75 19.797 14.719 1 90.44 45 PRO B CA 1
ATOM 3580 C C . PRO B 1 45 ? 9.734 18.641 14.578 1 90.44 45 PRO B C 1
ATOM 3582 O O . PRO B 1 45 ? 10.875 18.844 14.148 1 90.44 45 PRO B O 1
ATOM 3585 N N . ALA B 1 46 ? 9.281 17.562 14.953 1 87.38 46 ALA B N 1
ATOM 3586 C CA . ALA B 1 46 ? 10.141 16.375 14.805 1 87.38 46 ALA B CA 1
ATOM 3587 C C . ALA B 1 46 ? 10.453 16.109 13.336 1 87.38 46 ALA B C 1
ATOM 3589 O O . ALA B 1 46 ? 11.602 15.805 12.984 1 87.38 46 ALA B O 1
ATOM 3590 N N . ILE B 1 47 ? 9.516 16.219 12.484 1 88.69 47 ILE B N 1
ATOM 3591 C CA . ILE B 1 47 ? 9.672 15.969 11.062 1 88.69 47 ILE B CA 1
ATOM 3592 C C . ILE B 1 47 ? 10.547 17.047 10.438 1 88.69 47 ILE B C 1
ATOM 3594 O O . ILE B 1 47 ? 11.508 16.75 9.727 1 88.69 47 ILE B O 1
ATOM 3598 N N . LEU B 1 48 ? 10.258 18.312 10.742 1 92 48 LEU B N 1
ATOM 3599 C CA . LEU B 1 48 ? 11 19.406 10.141 1 92 48 LEU B CA 1
ATOM 3600 C C . LEU B 1 48 ? 12.391 19.531 10.75 1 92 48 LEU B C 1
ATOM 3602 O O . LEU B 1 48 ? 13.297 20.109 10.148 1 92 48 LEU B O 1
ATOM 3606 N N . GLY B 1 49 ? 12.492 19 11.961 1 89.38 49 GLY B N 1
ATOM 3607 C CA . GLY B 1 49 ? 13.82 18.906 12.547 1 89.38 49 GLY B CA 1
ATOM 3608 C C . GLY B 1 49 ? 14.773 18.047 11.742 1 89.38 49 GLY B C 1
ATOM 3609 O O . GLY B 1 49 ? 15.977 18.312 11.695 1 89.38 49 GLY B O 1
ATOM 3610 N N . ALA B 1 50 ? 14.258 17.109 11.141 1 85.56 50 ALA B N 1
ATOM 3611 C CA . ALA B 1 50 ? 15.055 16.234 10.289 1 85.56 50 ALA B CA 1
ATOM 3612 C C . ALA B 1 50 ? 15.57 17 9.062 1 85.56 50 ALA B C 1
ATOM 3614 O O . ALA B 1 50 ? 16.531 16.562 8.422 1 85.56 50 ALA B O 1
ATOM 3615 N N . ALA B 1 51 ? 14.953 18.078 8.742 1 88.69 51 ALA B N 1
ATOM 3616 C CA . ALA B 1 51 ? 15.391 18.938 7.637 1 88.69 51 ALA B CA 1
ATOM 3617 C C . ALA B 1 51 ? 16.469 19.922 8.094 1 88.69 51 ALA B C 1
ATOM 3619 O O . ALA B 1 51 ? 16.891 20.781 7.32 1 88.69 51 ALA B O 1
ATOM 3620 N N . GLY B 1 52 ? 16.844 19.859 9.375 1 88.38 52 GLY B N 1
ATOM 3621 C CA . GLY B 1 52 ? 17.875 20.734 9.898 1 88.38 52 GLY B CA 1
ATOM 3622 C C . GLY B 1 52 ? 17.328 22 10.516 1 88.38 52 GLY B C 1
ATOM 3623 O O . GLY B 1 52 ? 18.094 22.906 10.852 1 88.38 52 GLY B O 1
ATOM 3624 N N . MET B 1 53 ? 16.094 22.047 10.648 1 91.19 53 MET B N 1
ATOM 3625 C CA . MET B 1 53 ? 15.484 23.234 11.242 1 91.19 53 MET B CA 1
ATOM 3626 C C . MET B 1 53 ? 15.508 23.156 12.766 1 91.19 53 MET B C 1
ATOM 3628 O O . MET B 1 53 ? 15.445 22.062 13.328 1 91.19 53 MET B O 1
ATOM 3632 N N . ASP B 1 54 ? 15.594 24.297 13.359 1 89.62 54 ASP B N 1
ATOM 3633 C CA . ASP B 1 54 ? 15.539 24.344 14.812 1 89.62 54 ASP B CA 1
ATOM 3634 C C . ASP B 1 54 ? 14.188 23.875 15.336 1 89.62 54 ASP B C 1
ATOM 3636 O O . ASP B 1 54 ? 13.164 24.5 15.078 1 89.62 54 ASP B O 1
ATOM 3640 N N . VAL B 1 55 ? 14.18 22.875 16.109 1 88.81 55 VAL B N 1
ATOM 3641 C CA . VAL B 1 55 ? 12.961 22.203 16.562 1 88.81 55 VAL B CA 1
ATOM 3642 C C . VAL B 1 55 ? 12.125 23.156 17.406 1 88.81 55 VAL B C 1
ATOM 3644 O O . VAL B 1 55 ? 10.898 23.172 17.297 1 88.81 55 VAL B O 1
ATOM 3647 N N . GLY B 1 56 ? 12.797 23.859 18.234 1 87.75 56 GLY B N 1
ATOM 3648 C CA . GLY B 1 56 ? 12.086 24.828 19.062 1 87.75 56 GLY B CA 1
ATOM 3649 C C . GLY B 1 56 ? 11.406 25.922 18.25 1 87.75 56 GLY B C 1
ATOM 3650 O O . GLY B 1 56 ? 10.258 26.281 18.531 1 87.75 56 GLY B O 1
ATOM 3651 N N . ALA B 1 57 ? 12.086 26.406 17.312 1 90.06 57 ALA B N 1
ATOM 3652 C CA . ALA B 1 57 ? 11.531 27.438 16.453 1 90.06 57 ALA B CA 1
ATOM 3653 C C . ALA B 1 57 ? 10.359 26.906 15.633 1 90.06 57 ALA B C 1
ATOM 3655 O O . ALA B 1 57 ? 9.359 27.594 15.422 1 90.06 57 ALA B O 1
ATOM 3656 N N . VAL B 1 58 ? 10.539 25.703 15.203 1 91.5 58 VAL B N 1
ATOM 3657 C CA . VAL B 1 58 ? 9.484 25.078 14.406 1 91.5 58 VAL B CA 1
ATOM 3658 C C . VAL B 1 58 ? 8.25 24.844 15.266 1 91.5 58 VAL B C 1
ATOM 3660 O O . VAL B 1 58 ? 7.117 24.953 14.789 1 91.5 58 VAL B O 1
ATOM 3663 N N . PHE B 1 59 ? 8.438 24.516 16.484 1 90.94 59 PHE B N 1
ATOM 3664 C CA . PHE B 1 59 ? 7.32 24.344 17.406 1 90.94 59 PHE B CA 1
ATOM 3665 C C . PHE B 1 59 ? 6.492 25.625 17.484 1 90.94 59 PHE B C 1
ATOM 3667 O O . PHE B 1 59 ? 5.27 25.594 17.344 1 90.94 59 PHE B O 1
ATOM 3674 N N . THR B 1 60 ? 7.199 26.656 17.734 1 91.75 60 THR B N 1
ATOM 3675 C CA . THR B 1 60 ? 6.527 27.953 17.844 1 91.75 60 THR B CA 1
ATOM 3676 C C . THR B 1 60 ? 5.852 28.312 16.516 1 91.75 60 THR B C 1
ATOM 3678 O O . THR B 1 60 ? 4.719 28.797 16.516 1 91.75 60 THR B O 1
ATOM 3681 N N . ALA B 1 61 ? 6.543 28.094 15.477 1 92.81 61 ALA B N 1
ATOM 3682 C CA . ALA B 1 61 ? 5.992 28.391 14.156 1 92.81 61 ALA B CA 1
ATOM 3683 C C . ALA B 1 61 ? 4.734 27.578 13.898 1 92.81 61 ALA B C 1
ATOM 3685 O O . ALA B 1 61 ? 3.768 28.078 13.312 1 92.81 61 ALA B O 1
ATOM 3686 N N . THR B 1 62 ? 4.793 26.312 14.219 1 92.62 62 THR B N 1
ATOM 3687 C CA . THR B 1 62 ? 3.662 25.406 14.031 1 92.62 62 THR B CA 1
ATOM 3688 C C . THR B 1 62 ? 2.453 25.875 14.836 1 92.62 62 THR B C 1
ATOM 3690 O O . THR B 1 62 ? 1.341 25.953 14.305 1 92.62 62 THR B O 1
ATOM 3693 N N . ALA B 1 63 ? 2.666 26.234 16.062 1 93.12 63 ALA B N 1
ATOM 3694 C CA . ALA B 1 63 ? 1.577 26.672 16.922 1 93.12 63 ALA B CA 1
ATOM 3695 C C . ALA B 1 63 ? 1.005 28 16.469 1 93.12 63 ALA B C 1
ATOM 3697 O O . ALA B 1 63 ? -0.213 28.156 16.328 1 93.12 63 ALA B O 1
ATOM 3698 N N . VAL B 1 64 ? 1.849 28.906 16.203 1 94.19 64 VAL B N 1
ATOM 3699 C CA . VAL B 1 64 ? 1.418 30.25 15.844 1 94.19 64 VAL B CA 1
ATOM 3700 C C . VAL B 1 64 ? 0.676 30.219 14.516 1 94.19 64 VAL B C 1
ATOM 3702 O O . VAL B 1 64 ? -0.365 30.859 14.359 1 94.19 64 VAL B O 1
ATOM 3705 N N . SER B 1 65 ? 1.265 29.562 13.617 1 94.75 65 SER B N 1
ATOM 3706 C CA . SER B 1 65 ? 0.604 29.469 12.32 1 94.75 65 SER B CA 1
ATOM 3707 C C . SER B 1 65 ? -0.745 28.766 12.438 1 94.75 65 SER B C 1
ATOM 3709 O O . SER B 1 65 ? -1.704 29.141 11.758 1 94.75 65 SER B O 1
ATOM 3711 N N . ALA B 1 66 ? -0.827 27.719 13.203 1 95.25 66 ALA B N 1
ATOM 3712 C CA . ALA B 1 66 ? -2.092 27.016 13.43 1 95.25 66 ALA B CA 1
ATOM 3713 C C . ALA B 1 66 ? -3.121 27.953 14.07 1 95.25 66 ALA B C 1
ATOM 3715 O O . ALA B 1 66 ? -4.305 27.906 13.727 1 95.25 66 ALA B O 1
ATOM 3716 N N . ILE B 1 67 ? -2.658 28.766 15.023 1 96.19 67 ILE B N 1
ATOM 3717 C CA . ILE B 1 67 ? -3.531 29.734 15.688 1 96.19 67 ILE B CA 1
ATOM 3718 C C . ILE B 1 67 ? -4.102 30.703 14.656 1 96.19 67 ILE B C 1
ATOM 3720 O O . ILE B 1 67 ? -5.316 30.922 14.602 1 96.19 67 ILE B O 1
ATOM 3724 N N . ILE B 1 68 ? -3.271 31.234 13.891 1 96.12 68 ILE B N 1
ATOM 3725 C CA . ILE B 1 68 ? -3.678 32.25 12.922 1 96.12 68 ILE B CA 1
ATOM 3726 C C . ILE B 1 68 ? -4.668 31.641 11.93 1 96.12 68 ILE B C 1
ATOM 3728 O O . ILE B 1 68 ? -5.73 32.219 11.68 1 96.12 68 ILE B O 1
ATOM 3732 N N . MET B 1 69 ? -4.297 30.531 11.383 1 95.94 69 MET B N 1
ATOM 3733 C CA . MET B 1 69 ? -5.18 29.938 10.383 1 95.94 69 MET B CA 1
ATOM 3734 C C . MET B 1 69 ? -6.512 29.531 11.016 1 95.94 69 MET B C 1
ATOM 3736 O O . MET B 1 69 ? -7.57 29.719 10.414 1 95.94 69 MET B O 1
ATOM 3740 N N . THR B 1 70 ? -6.469 28.922 12.141 1 96.81 70 THR B N 1
ATOM 3741 C CA . THR B 1 70 ? -7.691 28.5 12.812 1 96.81 70 THR B CA 1
ATOM 3742 C C . THR B 1 70 ? -8.555 29.703 13.172 1 96.81 70 THR B C 1
ATOM 3744 O O . THR B 1 70 ? -9.789 29.641 13.094 1 96.81 70 THR B O 1
ATOM 3747 N N . LEU B 1 71 ? -7.953 30.75 13.539 1 96.56 71 LEU B N 1
ATOM 3748 C CA . LEU B 1 71 ? -8.68 31.984 13.82 1 96.56 71 LEU B CA 1
ATOM 3749 C C . LEU B 1 71 ? -9.359 32.5 12.562 1 96.56 71 LEU B C 1
ATOM 3751 O O . LEU B 1 71 ? -10.484 33 12.625 1 96.56 71 LEU B O 1
ATOM 3755 N N . LEU B 1 72 ? -8.672 32.469 11.492 1 96.12 72 LEU B N 1
ATOM 3756 C CA . LEU B 1 72 ? -9.258 32.906 10.227 1 96.12 72 LEU B CA 1
ATOM 3757 C C . LEU B 1 72 ? -10.445 32.031 9.836 1 96.12 72 LEU B C 1
ATOM 3759 O O . LEU B 1 72 ? -11.438 32.5 9.305 1 96.12 72 LEU B O 1
ATOM 3763 N N . LEU B 1 73 ? -10.32 30.75 10.055 1 95.75 73 LEU B N 1
ATOM 3764 C CA . LEU B 1 73 ? -11.438 29.844 9.773 1 95.75 73 LEU B CA 1
ATOM 3765 C C . LEU B 1 73 ? -12.625 30.156 10.68 1 95.75 73 LEU B C 1
ATOM 3767 O O . LEU B 1 73 ? -13.773 30.062 10.25 1 95.75 73 LEU B O 1
ATOM 3771 N N . ALA B 1 74 ? -12.312 30.531 11.891 1 94.69 74 ALA B N 1
ATOM 3772 C CA . ALA B 1 74 ? -13.344 30.859 12.875 1 94.69 74 ALA B CA 1
ATOM 3773 C C . ALA B 1 74 ? -14.07 32.156 12.516 1 94.69 74 ALA B C 1
ATOM 3775 O O . ALA B 1 74 ? -15.305 32.188 12.508 1 94.69 74 ALA B O 1
ATOM 3776 N N . LEU B 1 75 ? -13.297 33.125 12.172 1 94.19 75 LEU B N 1
ATOM 3777 C CA . LEU B 1 75 ? -13.859 34.469 12.047 1 94.19 75 LEU B CA 1
ATOM 3778 C C . LEU B 1 75 ? -14.281 34.719 10.602 1 94.19 75 LEU B C 1
ATOM 3780 O O . LEU B 1 75 ? -15.258 35.438 10.367 1 94.19 75 LEU B O 1
ATOM 3784 N N . TYR B 1 76 ? -13.516 34.281 9.711 1 93.25 76 TYR B N 1
ATOM 3785 C CA . TYR B 1 76 ? -13.789 34.562 8.312 1 93.25 76 TYR B CA 1
ATOM 3786 C C . TYR B 1 76 ? -14.75 33.531 7.723 1 93.25 76 TYR B C 1
ATOM 3788 O O . TYR B 1 76 ? -15.688 33.906 7.004 1 93.25 76 TYR B O 1
ATOM 3796 N N . SER B 1 77 ? -14.594 32.312 7.98 1 92.94 77 SER B N 1
ATOM 3797 C CA . SER B 1 77 ? -15.406 31.266 7.371 1 92.94 77 SER B CA 1
ATOM 3798 C C . SER B 1 77 ? -16.5 30.797 8.328 1 92.94 77 SER B C 1
ATOM 3800 O O . SER B 1 77 ? -17.469 30.156 7.906 1 92.94 77 SER B O 1
ATOM 3802 N N . ASN B 1 78 ? -16.453 31.031 9.594 1 94.44 78 ASN B N 1
ATOM 3803 C CA . ASN B 1 78 ? -17.406 30.609 10.617 1 94.44 78 ASN B CA 1
ATOM 3804 C C . ASN B 1 78 ? -17.688 29.125 10.547 1 94.44 78 ASN B C 1
ATOM 3806 O O . ASN B 1 78 ? -18.859 28.703 10.461 1 94.44 78 ASN B O 1
ATOM 3810 N N . MET B 1 79 ? -16.625 28.359 10.531 1 94 79 MET B N 1
ATOM 3811 C CA . MET B 1 79 ? -16.75 26.906 10.469 1 94 79 MET B CA 1
ATOM 3812 C C . MET B 1 79 ? -15.977 26.25 11.609 1 94 79 MET B C 1
ATOM 3814 O O . MET B 1 79 ? -15.016 26.812 12.125 1 94 79 MET B O 1
ATOM 3818 N N . PRO B 1 80 ? -16.438 25.188 12.008 1 95.62 80 PRO B N 1
ATOM 3819 C CA . PRO B 1 80 ? -15.797 24.469 13.109 1 95.62 80 PRO B CA 1
ATOM 3820 C C . PRO B 1 80 ? -14.594 23.656 12.664 1 95.62 80 PRO B C 1
ATOM 3822 O O . PRO B 1 80 ? -14.445 22.484 13.062 1 95.62 80 PRO B O 1
ATOM 3825 N N . PHE B 1 81 ? -13.68 24.281 11.914 1 96.12 81 PHE B N 1
ATOM 3826 C CA . PHE B 1 81 ? -12.531 23.578 11.359 1 96.12 81 PHE B CA 1
ATOM 3827 C C . PHE B 1 81 ? -11.234 24.047 12.016 1 96.12 81 PHE B C 1
ATOM 3829 O O . PHE B 1 81 ? -11.141 25.203 12.453 1 96.12 81 PHE B O 1
ATOM 3836 N N . ALA B 1 82 ? -10.344 23.109 12.141 1 96.25 82 ALA B N 1
ATOM 3837 C CA . ALA B 1 82 ? -8.992 23.438 12.578 1 96.25 82 ALA B CA 1
ATOM 3838 C C . ALA B 1 82 ? -8.023 23.469 11.398 1 96.25 82 ALA B C 1
ATOM 3840 O O . ALA B 1 82 ? -8.125 22.641 10.484 1 96.25 82 ALA B O 1
ATOM 3841 N N . GLY B 1 83 ? -7.203 24.484 11.328 1 95.5 83 GLY B N 1
ATOM 3842 C CA . GLY B 1 83 ? -6.145 24.578 10.336 1 95.5 83 GLY B CA 1
ATOM 3843 C C . GLY B 1 83 ? -4.762 24.328 10.914 1 95.5 83 GLY B C 1
ATOM 3844 O O . GLY B 1 83 ? -4.406 24.906 11.953 1 95.5 83 GLY B O 1
ATOM 3845 N N . LEU B 1 84 ? -4.02 23.469 10.336 1 94.06 84 LEU B N 1
ATOM 3846 C CA . LEU B 1 84 ? -2.689 23.125 10.828 1 94.06 84 LEU B CA 1
ATOM 3847 C C . LEU B 1 84 ? -1.82 22.562 9.711 1 94.06 84 LEU B C 1
ATOM 3849 O O . LEU B 1 84 ? -2.275 22.438 8.57 1 94.06 84 LEU B O 1
ATOM 3853 N N . SER B 1 85 ? -0.499 22.359 10.062 1 92.81 85 SER B N 1
ATOM 3854 C CA . SER B 1 85 ? 0.441 21.781 9.109 1 92.81 85 SER B CA 1
ATOM 3855 C C . SER B 1 85 ? 0.033 20.359 8.734 1 92.81 85 SER B C 1
ATOM 3857 O O . SER B 1 85 ? -0.289 19.547 9.602 1 92.81 85 SER B O 1
ATOM 3859 N N . GLY B 1 86 ? 0.022 20.125 7.449 1 89.12 86 GLY B N 1
ATOM 3860 C CA . GLY B 1 86 ? -0.352 18.797 6.969 1 89.12 86 GLY B CA 1
ATOM 3861 C C . GLY B 1 86 ? 0.744 17.766 7.148 1 89.12 86 GLY B C 1
ATOM 3862 O O . GLY B 1 86 ? 1.918 18.047 6.906 1 89.12 86 GLY B O 1
ATOM 3863 N N . MET B 1 87 ? 0.41 16.609 7.609 1 82.69 87 MET B N 1
ATOM 3864 C CA . MET B 1 87 ? 1.385 15.555 7.887 1 82.69 87 MET B CA 1
ATOM 3865 C C . MET B 1 87 ? 2.014 15.039 6.598 1 82.69 87 MET B C 1
ATOM 3867 O O . MET B 1 87 ? 3.225 14.812 6.539 1 82.69 87 MET B O 1
ATOM 3871 N N . GLY B 1 88 ? 1.302 14.891 5.656 1 82.25 88 GLY B N 1
ATOM 3872 C CA . GLY B 1 88 ? 1.85 14.43 4.391 1 82.25 88 GLY B CA 1
ATOM 3873 C C . GLY B 1 88 ? 2.756 15.445 3.727 1 82.25 88 GLY B C 1
ATOM 3874 O O . GLY B 1 88 ? 3.842 15.102 3.256 1 82.25 88 GLY B O 1
ATOM 3875 N N . ILE B 1 89 ? 2.457 16.625 3.752 1 88.31 89 ILE B N 1
ATOM 3876 C CA . ILE B 1 89 ? 3.176 17.688 3.047 1 88.31 89 ILE B CA 1
ATOM 3877 C C . ILE B 1 89 ? 4.445 18.047 3.814 1 88.31 89 ILE B C 1
ATOM 3879 O O . ILE B 1 89 ? 5.465 18.391 3.213 1 88.31 89 ILE B O 1
ATOM 3883 N N . ASN B 1 90 ? 4.355 17.938 5.109 1 92.88 90 ASN B N 1
ATOM 3884 C CA . ASN B 1 90 ? 5.566 18.188 5.887 1 92.88 90 ASN B CA 1
ATOM 3885 C C . ASN B 1 90 ? 6.625 17.109 5.641 1 92.88 90 ASN B C 1
ATOM 3887 O O . ASN B 1 90 ? 7.82 17.406 5.648 1 92.88 90 ASN B O 1
ATOM 3891 N N . ALA B 1 91 ? 6.16 15.922 5.445 1 86.94 91 ALA B N 1
ATOM 3892 C CA . ALA B 1 91 ? 7.094 14.852 5.105 1 86.94 91 ALA B CA 1
ATOM 3893 C C . ALA B 1 91 ? 7.742 15.102 3.748 1 86.94 91 ALA B C 1
ATOM 3895 O O . ALA B 1 91 ? 8.938 14.844 3.57 1 86.94 91 ALA B O 1
ATOM 3896 N N . PHE B 1 92 ? 6.969 15.555 2.854 1 87.06 92 PHE B N 1
ATOM 3897 C CA . PHE B 1 92 ? 7.504 15.93 1.55 1 87.06 92 PHE B CA 1
ATOM 3898 C C . PHE B 1 92 ? 8.562 17.016 1.69 1 87.06 92 PHE B C 1
ATOM 3900 O O . PHE B 1 92 ? 9.625 16.938 1.069 1 87.06 92 PHE B O 1
ATOM 3907 N N . PHE B 1 93 ? 8.266 17.938 2.508 1 91.44 93 PHE B N 1
ATOM 3908 C CA . PHE B 1 93 ? 9.156 19.062 2.793 1 91.44 93 PHE B CA 1
ATOM 3909 C C . PHE B 1 93 ? 10.484 18.562 3.344 1 91.44 93 PHE B C 1
ATOM 3911 O O . PHE B 1 93 ? 11.547 18.859 2.785 1 91.44 93 PHE B O 1
ATOM 3918 N N . ALA B 1 94 ? 10.445 17.781 4.297 1 90.25 94 ALA B N 1
ATOM 3919 C CA . ALA B 1 94 ? 11.648 17.422 5.043 1 90.25 94 ALA B CA 1
ATOM 3920 C C . ALA B 1 94 ? 12.406 16.281 4.352 1 90.25 94 ALA B C 1
ATOM 3922 O O . ALA B 1 94 ? 13.609 16.391 4.109 1 90.25 94 ALA B O 1
ATOM 3923 N N . TYR B 1 95 ? 11.703 15.336 3.951 1 84.31 95 TYR B N 1
ATOM 3924 C CA . TYR B 1 95 ? 12.391 14.109 3.562 1 84.31 95 TYR B CA 1
ATOM 3925 C C . TYR B 1 95 ? 12.633 14.078 2.059 1 84.31 95 TYR B C 1
ATOM 3927 O O . TYR B 1 95 ? 13.664 13.57 1.6 1 84.31 95 TYR B O 1
ATOM 3935 N N . THR B 1 96 ? 11.734 14.594 1.299 1 84.38 96 THR B N 1
ATOM 3936 C CA . THR B 1 96 ? 11.938 14.578 -0.146 1 84.38 96 THR B CA 1
ATOM 3937 C C . THR B 1 96 ? 12.781 15.766 -0.589 1 84.38 96 THR B C 1
ATOM 3939 O O . THR B 1 96 ? 13.82 15.586 -1.227 1 84.38 96 THR B O 1
ATOM 3942 N N . ILE B 1 97 ? 12.469 16.953 -0.253 1 88.56 97 ILE B N 1
ATOM 3943 C CA . ILE B 1 97 ? 13.109 18.156 -0.775 1 88.56 97 ILE B CA 1
ATOM 3944 C C . ILE B 1 97 ? 14.484 18.328 -0.14 1 88.56 97 ILE B C 1
ATOM 3946 O O . ILE B 1 97 ? 15.469 18.562 -0.839 1 88.56 97 ILE B O 1
ATOM 3950 N N . VAL B 1 98 ? 14.531 18.141 1.176 1 88.62 98 VAL B N 1
ATOM 3951 C CA . VAL B 1 98 ? 15.773 18.484 1.864 1 88.62 98 VAL B CA 1
ATOM 3952 C C . VAL B 1 98 ? 16.672 17.25 1.926 1 88.62 98 VAL B C 1
ATOM 3954 O O . VAL B 1 98 ? 17.828 17.297 1.484 1 88.62 98 VAL B O 1
ATOM 3957 N N . VAL B 1 99 ? 16.156 16.203 2.395 1 82.25 99 VAL B N 1
ATOM 3958 C CA . VAL B 1 99 ? 17 15.039 2.641 1 82.25 99 VAL B CA 1
ATOM 3959 C C . VAL B 1 99 ? 17.312 14.352 1.318 1 82.25 99 VAL B C 1
ATOM 3961 O O . VAL B 1 99 ? 18.484 14.102 1.011 1 82.25 99 VAL B O 1
ATOM 3964 N N . GLN B 1 100 ? 16.328 14.094 0.517 1 78.06 100 GLN B N 1
ATOM 3965 C CA . GLN B 1 100 ? 16.531 13.32 -0.701 1 78.06 100 GLN B CA 1
ATOM 3966 C C . GLN B 1 100 ? 17.125 14.188 -1.809 1 78.06 100 GLN B C 1
ATOM 3968 O O . GLN B 1 100 ? 18.141 13.828 -2.416 1 78.06 100 GLN B O 1
ATOM 3973 N N . MET B 1 101 ? 16.516 15.336 -2.094 1 82.94 101 MET B N 1
ATOM 3974 C CA . MET B 1 101 ? 16.953 16.188 -3.197 1 82.94 101 MET B CA 1
ATOM 3975 C C . MET B 1 101 ? 18.172 17.016 -2.799 1 82.94 101 MET B C 1
ATOM 3977 O O . MET B 1 101 ? 18.891 17.531 -3.66 1 82.94 101 MET B O 1
ATOM 3981 N N . GLY B 1 102 ? 18.422 17.188 -1.479 1 87.19 102 GLY B N 1
ATOM 3982 C CA . GLY B 1 102 ? 19.625 17.859 -0.986 1 87.19 102 GLY B CA 1
ATOM 3983 C C . GLY B 1 102 ? 19.484 19.359 -0.986 1 87.19 102 GLY B C 1
ATOM 3984 O O . GLY B 1 102 ? 20.5 20.078 -0.925 1 87.19 102 GLY B O 1
ATOM 3985 N N . HIS B 1 103 ? 18.328 19.859 -1.117 1 91 103 HIS B N 1
ATOM 3986 C CA . HIS B 1 103 ? 18.125 21.312 -1.08 1 91 103 HIS B CA 1
ATOM 3987 C C . HIS B 1 103 ? 18 21.812 0.354 1 91 103 HIS B C 1
ATOM 3989 O O . HIS B 1 103 ? 17.812 21.016 1.281 1 91 103 HIS B O 1
ATOM 3995 N N . SER B 1 104 ? 18.172 23.062 0.532 1 91.25 104 SER B N 1
ATOM 3996 C CA . SER B 1 104 ? 18.047 23.656 1.855 1 91.25 104 SER B CA 1
ATOM 3997 C C . SER B 1 104 ? 16.578 23.859 2.238 1 91.25 104 SER B C 1
ATOM 3999 O O . SER B 1 104 ? 15.703 23.844 1.375 1 91.25 104 SER B O 1
ATOM 4001 N N . PHE B 1 105 ? 16.391 23.984 3.553 1 92.88 105 PHE B N 1
ATOM 4002 C CA . PHE B 1 105 ? 15.031 24.25 3.998 1 92.88 105 PHE B CA 1
ATOM 4003 C C . PHE B 1 105 ? 14.547 25.609 3.514 1 92.88 105 PHE B C 1
ATOM 4005 O O . PHE B 1 105 ? 13.344 25.828 3.338 1 92.88 105 PHE B O 1
ATOM 4012 N N . ALA B 1 106 ? 15.461 26.5 3.281 1 92.56 106 ALA B N 1
ATOM 4013 C CA . ALA B 1 106 ? 15.109 27.797 2.715 1 92.56 106 ALA B CA 1
ATOM 4014 C C . ALA B 1 106 ? 14.531 27.641 1.31 1 92.56 106 ALA B C 1
ATOM 4016 O O . ALA B 1 106 ? 13.617 28.375 0.926 1 92.56 106 ALA B O 1
ATOM 4017 N N . PHE B 1 107 ? 15.086 26.781 0.613 1 92.94 107 PHE B N 1
ATOM 4018 C CA . PHE B 1 107 ? 14.578 26.469 -0.714 1 92.94 107 PHE B CA 1
ATOM 4019 C C . PHE B 1 107 ? 13.148 25.953 -0.634 1 92.94 107 PHE B C 1
ATOM 4021 O O . PHE B 1 107 ? 12.289 26.375 -1.413 1 92.94 107 PHE B O 1
ATOM 4028 N N . ALA B 1 108 ? 12.945 25.062 0.287 1 92.81 108 ALA B N 1
ATOM 4029 C CA . ALA B 1 108 ? 11.617 24.484 0.456 1 92.81 108 ALA B CA 1
ATOM 4030 C C . ALA B 1 108 ? 10.594 25.531 0.87 1 92.81 108 ALA B C 1
ATOM 4032 O O . ALA B 1 108 ? 9.461 25.531 0.397 1 92.81 108 ALA B O 1
ATOM 4033 N N . LEU B 1 109 ? 11.031 26.422 1.735 1 93.88 109 LEU B N 1
ATOM 4034 C CA . LEU B 1 109 ? 10.148 27.5 2.188 1 93.88 109 LEU B CA 1
ATOM 4035 C C . LEU B 1 109 ? 9.789 28.422 1.038 1 93.88 109 LEU B C 1
ATOM 4037 O O . LEU B 1 109 ? 8.656 28.906 0.952 1 93.88 109 LEU B O 1
ATOM 4041 N N . THR B 1 110 ? 10.688 28.656 0.239 1 93.69 110 THR B N 1
ATOM 4042 C CA . THR B 1 110 ? 10.438 29.516 -0.922 1 93.69 110 THR B CA 1
ATOM 4043 C C . THR B 1 110 ? 9.445 28.859 -1.874 1 93.69 110 THR B C 1
ATOM 4045 O O . THR B 1 110 ? 8.539 29.516 -2.385 1 93.69 110 THR B O 1
ATOM 4048 N N . ALA B 1 111 ? 9.695 27.609 -2.1 1 92.94 111 ALA B N 1
ATOM 4049 C CA . ALA B 1 111 ? 8.773 26.875 -2.951 1 92.94 111 ALA B CA 1
ATOM 4050 C C . ALA B 1 111 ? 7.363 26.875 -2.369 1 92.94 111 ALA B C 1
ATOM 4052 O O . ALA B 1 111 ? 6.379 26.953 -3.107 1 92.94 111 ALA B O 1
ATOM 4053 N N . GLN B 1 112 ? 7.312 26.75 -1.142 1 93.88 112 GLN B N 1
ATOM 4054 C CA . GLN B 1 112 ? 6.027 26.781 -0.448 1 93.88 112 GLN B CA 1
ATOM 4055 C C . GLN B 1 112 ? 5.348 28.141 -0.604 1 93.88 112 GLN B C 1
ATOM 4057 O O . GLN B 1 112 ? 4.125 28.219 -0.748 1 93.88 112 GLN B O 1
ATOM 4062 N N . LEU B 1 113 ? 6.082 29.141 -0.487 1 94.25 113 LEU B N 1
ATOM 4063 C CA . LEU B 1 113 ? 5.535 30.469 -0.685 1 94.25 113 LEU B CA 1
ATOM 4064 C C . LEU B 1 113 ? 4.938 30.609 -2.08 1 94.25 113 LEU B C 1
ATOM 4066 O O . LEU B 1 113 ? 3.826 31.125 -2.234 1 94.25 113 LEU B O 1
ATOM 4070 N N . ILE B 1 114 ? 5.664 30.188 -3.004 1 93.94 114 ILE B N 1
ATOM 4071 C CA . ILE B 1 114 ? 5.195 30.25 -4.387 1 93.94 114 ILE B CA 1
ATOM 4072 C C . ILE B 1 114 ? 3.92 29.422 -4.535 1 93.94 114 ILE B C 1
ATOM 4074 O O . ILE B 1 114 ? 2.957 29.875 -5.164 1 93.94 114 ILE B O 1
ATOM 4078 N N . ALA B 1 115 ? 3.986 28.266 -3.996 1 93.12 115 ALA B N 1
ATOM 4079 C CA . ALA B 1 115 ? 2.818 27.391 -4.051 1 93.12 115 ALA B CA 1
ATOM 4080 C C . ALA B 1 115 ? 1.624 28.016 -3.344 1 93.12 115 ALA B C 1
ATOM 4082 O O . ALA B 1 115 ? 0.487 27.906 -3.807 1 93.12 115 ALA B O 1
ATOM 4083 N N . GLY B 1 116 ? 1.884 28.609 -2.186 1 93.81 116 GLY B N 1
ATOM 4084 C CA . GLY B 1 116 ? 0.826 29.281 -1.45 1 93.81 116 GLY B CA 1
ATOM 4085 C C . GLY B 1 116 ? 0.214 30.438 -2.215 1 93.81 116 GLY B C 1
ATOM 4086 O O . GLY B 1 116 ? -1.005 30.625 -2.199 1 93.81 116 GLY B O 1
ATOM 4087 N N . LEU B 1 117 ? 1.026 31.188 -2.865 1 94.69 117 LEU B N 1
ATOM 4088 C CA . LEU B 1 117 ? 0.547 32.312 -3.674 1 94.69 117 LEU B CA 1
ATOM 4089 C C . LEU B 1 117 ? -0.278 31.797 -4.855 1 94.69 117 LEU B C 1
ATOM 4091 O O . LEU B 1 117 ? -1.325 32.375 -5.172 1 94.69 117 LEU B O 1
ATOM 4095 N N . ALA B 1 118 ? 0.234 30.828 -5.449 1 91.88 118 ALA B N 1
ATOM 4096 C CA . ALA B 1 118 ? -0.519 30.234 -6.551 1 91.88 118 ALA B CA 1
ATOM 4097 C C . ALA B 1 118 ? -1.859 29.688 -6.062 1 91.88 118 ALA B C 1
ATOM 4099 O O . ALA B 1 118 ? -2.877 29.828 -6.746 1 91.88 118 ALA B O 1
ATOM 4100 N N . PHE B 1 119 ? -1.796 29.047 -4.945 1 91.75 119 PHE B N 1
ATOM 4101 C CA . PHE B 1 119 ? -3.014 28.5 -4.352 1 91.75 119 PHE B CA 1
ATOM 4102 C C . PHE B 1 119 ? -4.012 29.609 -4.059 1 91.75 119 PHE B C 1
ATOM 4104 O O . PHE B 1 119 ? -5.211 29.469 -4.301 1 91.75 119 PHE B O 1
ATOM 4111 N N . LEU B 1 120 ? -3.555 30.688 -3.541 1 93.25 120 LEU B N 1
ATOM 4112 C CA . LEU B 1 120 ? -4.414 31.828 -3.252 1 93.25 120 LEU B CA 1
ATOM 4113 C C . LEU B 1 120 ? -5.027 32.375 -4.531 1 93.25 120 LEU B C 1
ATOM 4115 O O . LEU B 1 120 ? -6.211 32.719 -4.559 1 93.25 120 LEU B O 1
ATOM 4119 N N . LEU B 1 121 ? -4.234 32.438 -5.531 1 92.44 121 LEU B N 1
ATOM 4120 C CA . LEU B 1 121 ? -4.723 32.906 -6.824 1 92.44 121 LEU B CA 1
ATOM 4121 C C . LEU B 1 121 ? -5.828 32 -7.352 1 92.44 121 LEU B C 1
ATOM 4123 O O . LEU B 1 121 ? -6.836 32.5 -7.875 1 92.44 121 LEU B O 1
ATOM 4127 N N . ILE B 1 122 ? -5.641 30.812 -7.195 1 87.81 122 ILE B N 1
ATOM 4128 C CA . ILE B 1 122 ? -6.633 29.844 -7.656 1 87.81 122 ILE B CA 1
ATOM 4129 C C . ILE B 1 122 ? -7.895 29.938 -6.805 1 87.81 122 ILE B C 1
ATOM 4131 O O . ILE B 1 122 ? -9.008 29.891 -7.324 1 87.81 122 ILE B O 1
ATOM 4135 N N . ALA B 1 123 ? -7.695 30.062 -5.543 1 87.75 123 ALA B N 1
ATOM 4136 C CA . ALA B 1 123 ? -8.805 30.094 -4.598 1 87.75 123 ALA B CA 1
ATOM 4137 C C . ALA B 1 123 ? -9.688 31.328 -4.824 1 87.75 123 ALA B C 1
ATOM 4139 O O . ALA B 1 123 ? -10.891 31.281 -4.57 1 87.75 123 ALA B O 1
ATOM 4140 N N . VAL B 1 124 ? -9.109 32.375 -5.305 1 90.25 124 VAL B N 1
ATOM 4141 C CA . VAL B 1 124 ? -9.852 33.594 -5.477 1 90.25 124 VAL B CA 1
ATOM 4142 C C . VAL B 1 124 ? -10.414 33.688 -6.895 1 90.25 124 VAL B C 1
ATOM 4144 O O . VAL B 1 124 ? -11.258 34.531 -7.191 1 90.25 124 VAL B O 1
ATOM 4147 N N . THR B 1 125 ? -9.969 32.812 -7.746 1 86.88 125 THR B N 1
ATOM 4148 C CA . THR B 1 125 ? -10.414 32.812 -9.141 1 86.88 125 THR B CA 1
ATOM 4149 C C . THR B 1 125 ? -11.305 31.609 -9.422 1 86.88 125 THR B C 1
ATOM 4151 O O . THR B 1 125 ? -11.32 30.641 -8.656 1 86.88 125 THR B O 1
ATOM 4154 N N . PRO B 1 126 ? -12.086 31.656 -10.445 1 80.56 126 PRO B N 1
ATOM 4155 C CA . PRO B 1 126 ? -12.93 30.516 -10.805 1 80.56 126 PRO B CA 1
ATOM 4156 C C . PRO B 1 126 ? -12.117 29.328 -11.312 1 80.56 126 PRO B C 1
ATOM 4158 O O . PRO B 1 126 ? -12.688 28.281 -11.625 1 80.56 126 PRO B O 1
ATOM 4161 N N . LEU B 1 127 ? -10.82 29.453 -11.336 1 77.25 127 LEU B N 1
ATOM 4162 C CA . LEU B 1 127 ? -9.938 28.359 -11.742 1 77.25 127 LEU B CA 1
ATOM 4163 C C . LEU B 1 127 ? -10.078 27.172 -10.805 1 77.25 127 LEU B C 1
ATOM 4165 O O . LEU B 1 127 ? -9.75 26.047 -11.18 1 77.25 127 LEU B O 1
ATOM 4169 N N . LYS B 1 128 ? -10.523 27.5 -9.641 1 73.75 128 LYS B N 1
ATOM 4170 C CA . LYS B 1 128 ? -10.633 26.422 -8.664 1 73.75 128 LYS B CA 1
ATOM 4171 C C . LYS B 1 128 ? -11.625 25.359 -9.125 1 73.75 128 LYS B C 1
ATOM 4173 O O . LYS B 1 128 ? -11.391 24.172 -8.953 1 73.75 128 LYS B O 1
ATOM 4178 N N . GLU B 1 129 ? -12.664 25.766 -9.711 1 71 129 GLU B N 1
ATOM 4179 C CA . GLU B 1 129 ? -13.672 24.828 -10.203 1 71 129 GLU B CA 1
ATOM 4180 C C . GLU B 1 129 ? -13.125 23.984 -11.359 1 71 129 GLU B C 1
ATOM 4182 O O . GLU B 1 129 ? -13.414 22.797 -11.445 1 71 129 GLU B O 1
ATOM 4187 N N . TYR B 1 130 ? -12.312 24.672 -12.156 1 71.31 130 TYR B N 1
ATOM 4188 C CA . TYR B 1 130 ? -11.734 23.969 -13.305 1 71.31 130 TYR B CA 1
ATOM 4189 C C . TYR B 1 130 ? -10.727 22.922 -12.852 1 71.31 130 TYR B C 1
ATOM 4191 O O . TYR B 1 130 ? -10.695 21.812 -13.375 1 71.31 130 TYR B O 1
ATOM 4199 N N . LEU B 1 131 ? -9.945 23.25 -11.945 1 69 131 LEU B N 1
ATOM 4200 C CA . LEU B 1 131 ? -8.914 22.344 -11.469 1 69 131 LEU B CA 1
ATOM 4201 C C . LEU B 1 131 ? -9.539 21.172 -10.711 1 69 131 LEU B C 1
ATOM 4203 O O . LEU B 1 131 ? -9.07 20.031 -10.812 1 69 131 LEU B O 1
ATOM 4207 N N . PHE B 1 132 ? -10.633 21.516 -10.086 1 65.19 132 PHE B N 1
ATOM 4208 C CA . PHE B 1 132 ? -11.344 20.484 -9.328 1 65.19 132 PHE B CA 1
ATOM 4209 C C . PHE B 1 132 ? -11.93 19.438 -10.258 1 65.19 132 PHE B C 1
ATOM 4211 O O . PHE B 1 132 ? -11.938 18.25 -9.93 1 65.19 132 PHE B O 1
ATOM 4218 N N . ASN B 1 133 ? -12.297 19.859 -11.32 1 69.69 133 ASN B N 1
ATOM 4219 C CA . ASN B 1 133 ? -12.984 18.969 -12.242 1 69.69 133 ASN B CA 1
ATOM 4220 C C . ASN B 1 133 ? -12.016 18.312 -13.219 1 69.69 133 ASN B C 1
ATOM 4222 O O . ASN B 1 133 ? -12.352 17.312 -13.852 1 69.69 133 ASN B O 1
ATOM 4226 N N . ALA B 1 134 ? -10.867 18.875 -13.273 1 73.81 134 ALA B N 1
ATOM 4227 C CA . ALA B 1 134 ? -9.922 18.406 -14.281 1 73.81 134 ALA B CA 1
ATOM 4228 C C . ALA B 1 134 ? -9.18 17.172 -13.805 1 73.81 134 ALA B C 1
ATOM 4230 O O . ALA B 1 134 ? -8.758 16.344 -14.617 1 73.81 134 ALA B O 1
ATOM 4231 N N . ILE B 1 135 ? -9.008 16.984 -12.562 1 76.31 135 ILE B N 1
ATOM 4232 C CA . ILE B 1 135 ? -8.242 15.844 -12.062 1 76.31 135 ILE B CA 1
ATOM 4233 C C . ILE B 1 135 ? -9.195 14.703 -11.695 1 76.31 135 ILE B C 1
ATOM 4235 O O . ILE B 1 135 ? -10.117 14.898 -10.898 1 76.31 135 ILE B O 1
ATOM 4239 N N . PRO B 1 136 ? -8.953 13.562 -12.227 1 83.12 136 PRO B N 1
ATOM 4240 C CA . PRO B 1 136 ? -9.82 12.414 -11.961 1 83.12 136 PRO B CA 1
ATOM 4241 C C . PRO B 1 136 ? -9.891 12.047 -10.484 1 83.12 136 PRO B C 1
ATOM 4243 O O . PRO B 1 136 ? -8.875 12.109 -9.781 1 83.12 136 PRO B O 1
ATOM 4246 N N . TYR B 1 137 ? -11.047 11.727 -10.055 1 82.25 137 TYR B N 1
ATOM 4247 C CA . TYR B 1 137 ? -11.312 11.367 -8.672 1 82.25 137 TYR B CA 1
ATOM 4248 C C . TYR B 1 137 ? -10.422 10.211 -8.219 1 82.25 137 TYR B C 1
ATOM 4250 O O . TYR B 1 137 ? -9.953 10.188 -7.082 1 82.25 137 TYR B O 1
ATOM 4258 N N . THR B 1 138 ? -10.102 9.383 -9.133 1 88.88 138 THR B N 1
ATOM 4259 C CA . THR B 1 138 ? -9.273 8.219 -8.844 1 88.88 138 THR B CA 1
ATOM 4260 C C . THR B 1 138 ? -7.863 8.633 -8.445 1 88.88 138 THR B C 1
ATOM 4262 O O . THR B 1 138 ? -7.266 8.055 -7.539 1 88.88 138 THR B O 1
ATOM 4265 N N . ILE B 1 139 ? -7.383 9.602 -9.07 1 87.56 139 ILE B N 1
ATOM 4266 C CA . ILE B 1 139 ? -6.027 10.062 -8.797 1 87.56 139 ILE B CA 1
ATOM 4267 C C . ILE B 1 139 ? -5.988 10.781 -7.449 1 87.56 139 ILE B C 1
ATOM 4269 O O . ILE B 1 139 ? -5.012 10.664 -6.703 1 87.56 139 ILE B O 1
ATOM 4273 N N . LYS B 1 140 ? -7.023 11.492 -7.148 1 83.75 140 LYS B N 1
ATOM 4274 C CA . LYS B 1 140 ? -7.109 12.172 -5.859 1 83.75 140 LYS B CA 1
ATOM 4275 C C . LYS B 1 140 ? -7.051 11.172 -4.707 1 83.75 140 LYS B C 1
ATOM 4277 O O . LYS B 1 140 ? -6.309 11.375 -3.744 1 83.75 140 LYS B O 1
ATOM 4282 N N . LEU B 1 141 ? -7.809 10.164 -4.809 1 88.19 141 LEU B N 1
ATOM 4283 C CA . LEU B 1 141 ? -7.84 9.109 -3.795 1 88.19 141 LEU B CA 1
ATOM 4284 C C . LEU B 1 141 ? -6.488 8.406 -3.701 1 88.19 141 LEU B C 1
ATOM 4286 O O . LEU B 1 141 ? -6.031 8.078 -2.605 1 88.19 141 LEU B O 1
ATOM 4290 N N . ALA B 1 142 ? -5.898 8.258 -4.863 1 92.38 142 ALA B N 1
ATOM 4291 C CA . ALA B 1 142 ? -4.613 7.562 -4.922 1 92.38 142 ALA B CA 1
ATOM 4292 C C . ALA B 1 142 ? -3.518 8.375 -4.238 1 92.38 142 ALA B C 1
ATOM 4294 O O . ALA B 1 142 ? -2.645 7.82 -3.572 1 92.38 142 ALA B O 1
ATOM 4295 N N . VAL B 1 143 ? -3.582 9.625 -4.457 1 88.19 143 VAL B N 1
ATOM 4296 C CA . VAL B 1 143 ? -2.584 10.5 -3.852 1 88.19 143 VAL B CA 1
ATOM 4297 C C . VAL B 1 143 ? -2.691 10.43 -2.33 1 88.19 143 VAL B C 1
ATOM 4299 O O . VAL B 1 143 ? -1.678 10.336 -1.634 1 88.19 143 VAL B O 1
ATOM 4302 N N . THR B 1 144 ? -3.846 10.453 -1.836 1 85.12 144 THR B N 1
ATOM 4303 C CA . THR B 1 144 ? -4.059 10.367 -0.396 1 85.12 144 THR B CA 1
ATOM 4304 C C . THR B 1 144 ? -3.529 9.047 0.148 1 85.12 144 THR B C 1
ATOM 4306 O O . THR B 1 144 ? -2.811 9.023 1.149 1 85.12 144 THR B O 1
ATOM 4309 N N . ALA B 1 145 ? -3.85 7.996 -0.488 1 91.25 145 ALA B N 1
ATOM 4310 C CA . ALA B 1 145 ? -3.398 6.672 -0.068 1 91.25 145 ALA B CA 1
ATOM 4311 C C . ALA B 1 145 ? -1.88 6.551 -0.17 1 91.25 145 ALA B C 1
ATOM 4313 O O . ALA B 1 145 ? -1.236 5.969 0.705 1 91.25 145 ALA B O 1
ATOM 4314 N N . GLY B 1 146 ? -1.356 7.082 -1.259 1 92.31 146 GLY B N 1
ATOM 4315 C CA . GLY B 1 146 ? 0.085 7.047 -1.451 1 92.31 146 GLY B CA 1
ATOM 4316 C C . GLY B 1 146 ? 0.847 7.828 -0.396 1 92.31 146 GLY B C 1
ATOM 4317 O O . GLY B 1 146 ? 1.89 7.375 0.083 1 92.31 146 GLY B O 1
ATOM 4318 N N . ILE B 1 147 ? 0.337 8.969 -0.068 1 88.31 147 ILE B N 1
ATOM 4319 C CA . ILE B 1 147 ? 0.943 9.773 0.987 1 88.31 147 ILE B CA 1
ATOM 4320 C C . ILE B 1 147 ? 0.899 9.008 2.309 1 88.31 147 ILE B C 1
ATOM 4322 O O . ILE B 1 147 ? 1.864 9.031 3.076 1 88.31 147 ILE B O 1
ATOM 4326 N N . GLY B 1 148 ? -0.194 8.406 2.551 1 89.94 148 GLY B N 1
ATOM 4327 C CA . GLY B 1 148 ? -0.309 7.59 3.75 1 89.94 148 GLY B CA 1
ATOM 4328 C C . GLY B 1 148 ? 0.776 6.535 3.863 1 89.94 148 GLY B C 1
ATOM 4329 O O . GLY B 1 148 ? 1.408 6.398 4.914 1 89.94 148 GLY B O 1
ATOM 4330 N N . LEU B 1 149 ? 0.988 5.785 2.791 1 93.38 149 LEU B N 1
ATOM 4331 C CA . LEU B 1 149 ? 2.029 4.762 2.783 1 93.38 149 LEU B CA 1
ATOM 4332 C C . LEU B 1 149 ? 3.408 5.391 2.961 1 93.38 149 LEU B C 1
ATOM 4334 O O . LEU B 1 149 ? 4.27 4.824 3.635 1 93.38 149 LEU B O 1
ATOM 4338 N N . PHE B 1 150 ? 3.525 6.465 2.318 1 89.81 150 PHE B N 1
ATOM 4339 C CA . PHE B 1 150 ? 4.801 7.168 2.395 1 89.81 150 PHE B CA 1
ATOM 4340 C C . PHE B 1 150 ? 5.094 7.602 3.826 1 89.81 150 PHE B C 1
ATOM 4342 O O . PHE B 1 150 ? 6.191 7.379 4.336 1 89.81 150 PHE B O 1
ATOM 4349 N N . ILE B 1 151 ? 4.172 8.203 4.488 1 88.62 151 ILE B N 1
ATOM 4350 C CA . ILE B 1 151 ? 4.352 8.688 5.852 1 88.62 151 ILE B CA 1
ATOM 4351 C C . ILE B 1 151 ? 4.551 7.504 6.797 1 88.62 151 ILE B C 1
ATOM 4353 O O . ILE B 1 151 ? 5.297 7.598 7.773 1 88.62 151 ILE B O 1
ATOM 4357 N N . ALA B 1 152 ? 3.846 6.441 6.555 1 92.44 152 ALA B N 1
ATOM 4358 C CA . ALA B 1 152 ? 4.039 5.238 7.355 1 92.44 152 ALA B CA 1
ATOM 4359 C C . ALA B 1 152 ? 5.477 4.734 7.25 1 92.44 152 ALA B C 1
ATOM 4361 O O . ALA B 1 152 ? 6.062 4.289 8.242 1 92.44 152 ALA B O 1
ATOM 4362 N N . LEU B 1 153 ? 6.004 4.77 6.051 1 91.25 153 LEU B N 1
ATOM 4363 C CA . LEU B 1 153 ? 7.391 4.355 5.844 1 91.25 153 LEU B CA 1
ATOM 4364 C C . LEU B 1 153 ? 8.344 5.25 6.633 1 91.25 153 LEU B C 1
ATOM 4366 O O . LEU B 1 153 ? 9.289 4.758 7.25 1 91.25 153 LEU B O 1
ATOM 4370 N N . ILE B 1 154 ? 8.094 6.496 6.59 1 86.38 154 ILE B N 1
ATOM 4371 C CA . ILE B 1 154 ? 8.914 7.453 7.332 1 86.38 154 ILE B CA 1
ATOM 4372 C C . ILE B 1 154 ? 8.836 7.148 8.828 1 86.38 154 ILE B C 1
ATOM 4374 O O . ILE B 1 154 ? 9.852 7.168 9.523 1 86.38 154 ILE B O 1
ATOM 4378 N N . GLY B 1 155 ? 7.641 6.941 9.312 1 88.38 155 GLY B N 1
ATOM 4379 C CA . GLY B 1 155 ? 7.469 6.586 10.711 1 88.38 155 GLY B CA 1
ATOM 4380 C C . GLY B 1 155 ? 8.234 5.336 11.109 1 88.38 155 GLY B C 1
ATOM 4381 O O . GLY B 1 155 ? 8.922 5.32 12.133 1 88.38 155 GLY B O 1
ATOM 4382 N N . LEU B 1 156 ? 8.133 4.312 10.289 1 91.06 156 LEU B N 1
ATOM 4383 C CA . LEU B 1 156 ? 8.82 3.055 10.57 1 91.06 156 LEU B CA 1
ATOM 4384 C C . LEU B 1 156 ? 10.328 3.24 10.531 1 91.06 156 LEU B C 1
ATOM 4386 O O . LEU B 1 156 ? 11.055 2.676 11.359 1 91.06 156 LEU B O 1
ATOM 4390 N N . SER B 1 157 ? 10.781 3.965 9.586 1 88 157 SER B N 1
ATOM 4391 C CA . SER B 1 157 ? 12.211 4.203 9.438 1 88 157 SER B CA 1
ATOM 4392 C C . SER B 1 157 ? 12.75 5.074 10.57 1 88 157 SER B C 1
ATOM 4394 O O . SER B 1 157 ? 13.859 4.844 11.062 1 88 157 SER B O 1
ATOM 4396 N N . SER B 1 158 ? 11.992 6.09 10.992 1 83.62 158 SER B N 1
ATOM 4397 C CA . SER B 1 158 ? 12.422 6.996 12.047 1 83.62 158 SER B CA 1
ATOM 4398 C C . SER B 1 158 ? 12.5 6.273 13.391 1 83.62 158 SER B C 1
ATOM 4400 O O . SER B 1 158 ? 13.289 6.652 14.258 1 83.62 158 SER B O 1
ATOM 4402 N N . ALA B 1 159 ? 11.672 5.27 13.539 1 86.88 159 ALA B N 1
ATOM 4403 C CA . ALA B 1 159 ? 11.664 4.496 14.781 1 86.88 159 ALA B CA 1
ATOM 4404 C C . ALA B 1 159 ? 12.734 3.406 14.758 1 86.88 159 ALA B C 1
ATOM 4406 O O . ALA B 1 159 ? 12.93 2.701 15.75 1 86.88 159 ALA B O 1
ATOM 4407 N N . GLY B 1 160 ? 13.328 3.232 13.656 1 84.25 160 GLY B N 1
ATOM 4408 C CA . GLY B 1 160 ? 14.344 2.195 13.531 1 84.25 160 GLY B CA 1
ATOM 4409 C C . GLY B 1 160 ? 13.758 0.818 13.281 1 84.25 160 GLY B C 1
ATOM 4410 O O . GLY B 1 160 ? 14.461 -0.19 13.398 1 84.25 160 GLY B O 1
ATOM 4411 N N . LEU B 1 161 ? 12.547 0.763 12.945 1 87.81 161 LEU B N 1
ATOM 4412 C CA . LEU B 1 161 ? 11.898 -0.517 12.688 1 87.81 161 LEU B CA 1
ATOM 4413 C C . LEU B 1 161 ? 12.25 -1.031 11.289 1 87.81 161 LEU B C 1
ATOM 4415 O O . LEU B 1 161 ? 12.258 -2.242 11.055 1 87.81 161 LEU B O 1
ATOM 4419 N N . ILE B 1 162 ? 12.43 -0.108 10.367 1 87.44 162 ILE B N 1
ATOM 4420 C CA . ILE B 1 162 ? 12.844 -0.418 9 1 87.44 162 ILE B CA 1
ATOM 4421 C C . ILE B 1 162 ? 14.148 0.319 8.68 1 87.44 162 ILE B C 1
ATOM 4423 O O . ILE B 1 162 ? 14.297 1.497 9.008 1 87.44 162 ILE B O 1
ATOM 4427 N N . VAL B 1 163 ? 15.047 -0.403 8.086 1 81.44 163 VAL B N 1
ATOM 4428 C CA . VAL B 1 163 ? 16.359 0.187 7.793 1 81.44 163 VAL B CA 1
ATOM 4429 C C . VAL B 1 163 ? 16.75 -0.117 6.348 1 81.44 163 VAL B C 1
ATOM 4431 O O . VAL B 1 163 ? 16.188 -1.023 5.727 1 81.44 163 VAL B O 1
ATOM 4434 N N . SER B 1 164 ? 17.625 0.687 5.84 1 77.06 164 SER B N 1
ATOM 4435 C CA . SER B 1 164 ? 18.109 0.474 4.48 1 77.06 164 SER B CA 1
ATOM 4436 C C . SER B 1 164 ? 19.031 -0.74 4.406 1 77.06 164 SER B C 1
ATOM 4438 O O . SER B 1 164 ? 19.766 -1.023 5.352 1 77.06 164 SER B O 1
ATOM 4440 N N . ASN B 1 165 ? 18.781 -1.463 3.379 1 73.56 165 ASN B N 1
ATOM 4441 C CA . ASN B 1 165 ? 19.625 -2.619 3.094 1 73.56 165 ASN B CA 1
ATOM 4442 C C . ASN B 1 165 ? 20.062 -2.643 1.633 1 73.56 165 ASN B C 1
ATOM 4444 O O . ASN B 1 165 ? 19.234 -2.633 0.726 1 73.56 165 ASN B O 1
ATOM 4448 N N . PRO B 1 166 ? 21.266 -2.592 1.433 1 69.75 166 PRO B N 1
ATOM 4449 C CA . PRO B 1 166 ? 21.734 -2.561 0.047 1 69.75 166 PRO B CA 1
ATOM 4450 C C . PRO B 1 166 ? 21.281 -3.773 -0.761 1 69.75 166 PRO B C 1
ATOM 4452 O O . PRO B 1 166 ? 21.094 -3.674 -1.977 1 69.75 166 PRO B O 1
ATOM 4455 N N . ALA B 1 167 ? 21.094 -4.863 -0.158 1 61.09 167 ALA B N 1
ATOM 4456 C CA . ALA B 1 167 ? 20.734 -6.078 -0.886 1 61.09 167 ALA B CA 1
ATOM 4457 C C . ALA B 1 167 ? 19.234 -6.125 -1.178 1 61.09 167 ALA B C 1
ATOM 4459 O O . ALA B 1 167 ? 18.828 -6.527 -2.268 1 61.09 167 ALA B O 1
ATOM 4460 N N . THR B 1 168 ? 18.469 -5.691 -0.253 1 66.94 168 THR B N 1
ATOM 4461 C CA . THR B 1 168 ? 17.031 -5.84 -0.394 1 66.94 168 THR B CA 1
ATOM 4462 C C . THR B 1 168 ? 16.344 -4.473 -0.422 1 66.94 168 THR B C 1
ATOM 4464 O O . THR B 1 168 ? 15.117 -4.387 -0.33 1 66.94 168 THR B O 1
ATOM 4467 N N . ILE B 1 169 ? 17.141 -3.4 -0.558 1 69 169 ILE B N 1
ATOM 4468 C CA . ILE B 1 169 ? 16.672 -2.018 -0.582 1 69 169 ILE B CA 1
ATOM 4469 C C . ILE B 1 169 ? 16.219 -1.603 0.815 1 69 169 ILE B C 1
ATOM 4471 O O . ILE B 1 169 ? 16.703 -0.609 1.362 1 69 169 ILE B O 1
ATOM 4475 N N . VAL B 1 170 ? 15.281 -2.602 1.427 1 75.31 170 VAL B N 1
ATOM 4476 C CA . VAL B 1 170 ? 14.758 -2.332 2.762 1 75.31 170 VAL B CA 1
ATOM 4477 C C . VAL B 1 170 ? 14.805 -3.607 3.602 1 75.31 170 VAL B C 1
ATOM 4479 O O . VAL B 1 170 ? 14.859 -4.715 3.061 1 75.31 170 VAL B O 1
ATOM 4482 N N . SER B 1 171 ? 14.977 -3.479 4.914 1 75.12 171 SER B N 1
ATOM 4483 C CA . SER B 1 171 ? 14.953 -4.617 5.824 1 75.12 171 SER B CA 1
ATOM 4484 C C . SER B 1 171 ? 14.438 -4.219 7.199 1 75.12 171 SER B C 1
ATOM 4486 O O . SER B 1 171 ? 14.352 -3.029 7.52 1 75.12 171 SER B O 1
ATOM 4488 N N . ILE B 1 172 ? 14.062 -5.219 7.887 1 79.75 172 ILE B N 1
ATOM 4489 C CA . ILE B 1 172 ? 13.609 -5.004 9.258 1 79.75 172 ILE B CA 1
ATOM 4490 C C . ILE B 1 172 ? 14.805 -4.641 10.141 1 79.75 172 ILE B C 1
ATOM 4492 O O . ILE B 1 172 ? 15.898 -5.168 9.961 1 79.75 172 ILE B O 1
ATOM 4496 N N . GLY B 1 173 ? 14.578 -3.674 10.992 1 76.81 173 GLY B N 1
ATOM 4497 C CA . GLY B 1 173 ? 15.617 -3.266 11.93 1 76.81 173 GLY B CA 1
ATOM 4498 C C . GLY B 1 173 ? 15.617 -4.078 13.211 1 76.81 173 GLY B C 1
ATOM 4499 O O . GLY B 1 173 ? 14.898 -5.074 13.32 1 76.81 173 GLY B O 1
ATOM 4500 N N . ASP B 1 174 ? 16.5 -3.666 14.078 1 77.94 174 ASP B N 1
ATOM 4501 C CA . ASP B 1 174 ? 16.562 -4.32 15.383 1 77.94 174 ASP B CA 1
ATOM 4502 C C . ASP B 1 174 ? 15.359 -3.955 16.25 1 77.94 174 ASP B C 1
ATOM 4504 O O . ASP B 1 174 ? 15.203 -2.797 16.641 1 77.94 174 ASP B O 1
ATOM 4508 N N . LEU B 1 175 ? 14.594 -4.898 16.547 1 82 175 LEU B N 1
ATOM 4509 C CA . LEU B 1 175 ? 13.352 -4.68 17.266 1 82 175 LEU B CA 1
ATOM 4510 C C . LEU B 1 175 ? 13.609 -4.559 18.766 1 82 175 LEU B C 1
ATOM 4512 O O . LEU B 1 175 ? 12.727 -4.145 19.531 1 82 175 LEU B O 1
ATOM 4516 N N . GLN B 1 176 ? 14.75 -4.809 19.125 1 79.31 176 GLN B N 1
ATOM 4517 C CA . GLN B 1 176 ? 15.031 -4.848 20.562 1 79.31 176 GLN B CA 1
ATOM 4518 C C . GLN B 1 176 ? 15.641 -3.535 21.031 1 79.31 176 GLN B C 1
ATOM 4520 O O . GLN B 1 176 ? 15.844 -3.342 22.234 1 79.31 176 GLN B O 1
ATOM 4525 N N . THR B 1 177 ? 15.859 -2.629 20.25 1 84.25 177 THR B N 1
ATOM 4526 C CA . THR B 1 177 ? 16.344 -1.32 20.672 1 84.25 177 THR B CA 1
ATOM 4527 C C . THR B 1 177 ? 15.266 -0.562 21.438 1 84.25 177 THR B C 1
ATOM 4529 O O . THR B 1 177 ? 14.078 -0.737 21.172 1 84.25 177 THR B O 1
ATOM 4532 N N . PRO B 1 178 ? 15.656 0.135 22.344 1 85.5 178 PRO B N 1
ATOM 4533 C CA . PRO B 1 178 ? 14.672 0.9 23.125 1 85.5 178 PRO B CA 1
ATOM 4534 C C . PRO B 1 178 ? 13.773 1.763 22.234 1 85.5 178 PRO B C 1
ATOM 4536 O O . PRO B 1 178 ? 12.586 1.906 22.516 1 85.5 178 PRO B O 1
ATOM 4539 N N . SER B 1 179 ? 14.328 2.326 21.266 1 85.62 179 SER B N 1
ATOM 4540 C CA . SER B 1 179 ? 13.547 3.15 20.359 1 85.62 179 SER B CA 1
ATOM 4541 C C . SER B 1 179 ? 12.453 2.332 19.672 1 85.62 179 SER B C 1
ATOM 4543 O O . SER B 1 179 ? 11.312 2.787 19.547 1 85.62 179 SER B O 1
ATOM 4545 N N . SER B 1 180 ? 12.836 1.188 19.297 1 88.19 180 SER B N 1
ATOM 4546 C CA . SER B 1 180 ? 11.875 0.311 18.641 1 88.19 180 SER B CA 1
ATOM 4547 C C . SER B 1 180 ? 10.781 -0.13 19.594 1 88.19 180 SER B C 1
ATOM 4549 O O . SER B 1 180 ? 9.609 -0.186 19.219 1 88.19 180 SER B O 1
ATOM 4551 N N . LEU B 1 181 ? 11.125 -0.428 20.734 1 88.12 181 LEU B N 1
ATOM 4552 C CA . LEU B 1 181 ? 10.172 -0.903 21.734 1 88.12 181 LEU B CA 1
ATOM 4553 C C . LEU B 1 181 ? 9.18 0.196 22.109 1 88.12 181 LEU B C 1
ATOM 4555 O O . LEU B 1 181 ? 7.992 -0.071 22.297 1 88.12 181 LEU B O 1
ATOM 4559 N N . ILE B 1 182 ? 9.719 1.359 22.219 1 89.19 182 ILE B N 1
ATOM 4560 C CA . ILE B 1 182 ? 8.859 2.492 22.531 1 89.19 182 ILE B CA 1
ATOM 4561 C C . ILE B 1 182 ? 7.875 2.73 21.391 1 89.19 182 ILE B C 1
ATOM 4563 O O . ILE B 1 182 ? 6.707 3.041 21.641 1 89.19 182 ILE B O 1
ATOM 4567 N N . SER B 1 183 ? 8.352 2.611 20.219 1 90.5 183 SER B N 1
ATOM 4568 C CA . SER B 1 183 ? 7.488 2.803 19.062 1 90.5 183 SER B CA 1
ATOM 4569 C C . SER B 1 183 ? 6.395 1.741 19 1 90.5 183 SER B C 1
ATOM 4571 O O . SER B 1 183 ? 5.246 2.043 18.672 1 90.5 183 SER B O 1
ATOM 4573 N N . ILE B 1 184 ? 6.77 0.554 19.281 1 90.56 184 ILE B N 1
ATOM 4574 C CA . ILE B 1 184 ? 5.793 -0.533 19.297 1 90.56 184 ILE B CA 1
ATOM 4575 C C . ILE B 1 184 ? 4.738 -0.271 20.375 1 90.56 184 ILE B C 1
ATOM 4577 O O . ILE B 1 184 ? 3.543 -0.441 20.125 1 90.56 184 ILE B O 1
ATOM 4581 N N . LEU B 1 185 ? 5.184 0.125 21.438 1 90.75 185 LEU B N 1
ATOM 4582 C CA . LEU B 1 185 ? 4.262 0.482 22.516 1 90.75 185 LEU B CA 1
ATOM 4583 C C . LEU B 1 185 ? 3.32 1.598 22.078 1 90.75 185 LEU B C 1
ATOM 4585 O O . LEU B 1 185 ? 2.119 1.545 22.344 1 90.75 185 LEU B O 1
ATOM 4589 N N . GLY B 1 186 ? 3.938 2.602 21.484 1 91.31 186 GLY B N 1
ATOM 4590 C CA . GLY B 1 186 ? 3.127 3.703 21 1 91.31 186 GLY B CA 1
ATOM 4591 C C . GLY B 1 186 ? 2.043 3.262 20.031 1 91.31 186 GLY B C 1
ATOM 4592 O O . GLY B 1 186 ? 0.901 3.719 20.125 1 91.31 186 GLY B O 1
ATOM 4593 N N . ILE B 1 187 ? 2.389 2.385 19.156 1 92.5 187 ILE B N 1
ATOM 4594 C CA . ILE B 1 187 ? 1.435 1.878 18.188 1 92.5 187 ILE B CA 1
ATOM 4595 C C . ILE B 1 187 ? 0.29 1.165 18.891 1 92.5 187 ILE B C 1
ATOM 4597 O O . ILE B 1 187 ? -0.882 1.384 18.578 1 92.5 187 ILE B O 1
ATOM 4601 N N . ILE B 1 188 ? 0.614 0.422 19.812 1 91.62 188 ILE B N 1
ATOM 4602 C CA . ILE B 1 188 ? -0.378 -0.339 20.562 1 91.62 188 ILE B CA 1
ATOM 4603 C C . ILE B 1 188 ? -1.285 0.616 21.328 1 91.62 188 ILE B C 1
ATOM 4605 O O . ILE B 1 188 ? -2.508 0.455 21.328 1 91.62 188 ILE B O 1
ATOM 4609 N N . LEU B 1 189 ? -0.702 1.556 21.938 1 92.25 189 LEU B N 1
ATOM 4610 C CA . LEU B 1 189 ? -1.47 2.504 22.734 1 92.25 189 LEU B CA 1
ATOM 4611 C C . LEU B 1 189 ? -2.447 3.283 21.859 1 92.25 189 LEU B C 1
ATOM 4613 O O . LEU B 1 189 ? -3.604 3.48 22.25 1 92.25 189 LEU B O 1
ATOM 4617 N N . ILE B 1 190 ? -1.947 3.727 20.75 1 91.38 190 ILE B N 1
ATOM 4618 C CA . ILE B 1 190 ? -2.826 4.465 19.859 1 91.38 190 ILE B CA 1
ATOM 4619 C C . ILE B 1 190 ? -3.988 3.576 19.422 1 91.38 190 ILE B C 1
ATOM 4621 O O . ILE B 1 190 ? -5.141 4.016 19.391 1 91.38 190 ILE B O 1
ATOM 4625 N N . ALA B 1 191 ? -3.662 2.393 19.109 1 90.38 191 ALA B N 1
ATOM 4626 C CA . ALA B 1 191 ? -4.691 1.449 18.688 1 90.38 191 ALA B CA 1
ATOM 4627 C C . ALA B 1 191 ? -5.719 1.215 19.797 1 90.38 191 ALA B C 1
ATOM 4629 O O . ALA B 1 191 ? -6.922 1.193 19.531 1 90.38 191 ALA B O 1
ATOM 4630 N N . VAL B 1 192 ? -5.266 1.056 20.953 1 90.62 192 VAL B N 1
ATOM 4631 C CA . VAL B 1 192 ? -6.137 0.76 22.078 1 90.62 192 VAL B CA 1
ATOM 4632 C C . VAL B 1 192 ? -7.004 1.977 22.406 1 90.62 192 VAL B C 1
ATOM 4634 O O . VAL B 1 192 ? -8.211 1.851 22.594 1 90.62 192 VAL B O 1
ATOM 4637 N N . PHE B 1 193 ? -6.402 3.088 22.469 1 91.81 193 PHE B N 1
ATOM 4638 C CA . PHE B 1 193 ? -7.152 4.297 22.797 1 91.81 193 PHE B CA 1
ATOM 4639 C C . PHE B 1 193 ? -8.164 4.621 21.703 1 91.81 193 PHE B C 1
ATOM 4641 O O . PHE B 1 193 ? -9.289 5.039 22 1 91.81 193 PHE B O 1
ATOM 4648 N N . THR B 1 194 ? -7.734 4.469 20.531 1 85.94 194 THR B N 1
ATOM 4649 C CA . THR B 1 194 ? -8.648 4.715 19.422 1 85.94 194 THR B CA 1
ATOM 4650 C C . THR B 1 194 ? -9.773 3.684 19.406 1 85.94 194 THR B C 1
ATOM 4652 O O . THR B 1 194 ? -10.93 4.02 19.156 1 85.94 194 THR B O 1
ATOM 4655 N N . GLY B 1 195 ? -9.461 2.451 19.625 1 85.94 195 GLY B N 1
ATOM 4656 C CA . GLY B 1 195 ? -10.453 1.394 19.688 1 85.94 195 GLY B CA 1
ATOM 4657 C C . GLY B 1 195 ? -11.461 1.578 20.797 1 85.94 195 GLY B C 1
ATOM 4658 O O . GLY B 1 195 ? -12.625 1.188 20.672 1 85.94 195 GLY B O 1
ATOM 4659 N N . ARG B 1 196 ? -11 2.164 21.844 1 88.94 196 ARG B N 1
ATOM 4660 C CA . ARG B 1 196 ? -11.883 2.416 22.969 1 88.94 196 ARG B CA 1
ATOM 4661 C C . ARG B 1 196 ? -12.531 3.793 22.859 1 88.94 196 ARG B C 1
ATOM 4663 O O . ARG B 1 196 ? -13.172 4.258 23.812 1 88.94 196 ARG B O 1
ATOM 4670 N N . ASN B 1 197 ? -12.312 4.48 21.828 1 85.25 197 ASN B N 1
ATOM 4671 C CA . ASN B 1 197 ? -12.914 5.773 21.516 1 85.25 197 ASN B CA 1
ATOM 4672 C C . ASN B 1 197 ? -12.547 6.828 22.562 1 85.25 197 ASN B C 1
ATOM 4674 O O . ASN B 1 197 ? -13.422 7.543 23.062 1 85.25 197 ASN B O 1
ATOM 4678 N N . VAL B 1 198 ? -11.344 6.742 22.984 1 86.44 198 VAL B N 1
ATOM 4679 C CA . VAL B 1 198 ? -10.852 7.77 23.891 1 86.44 198 VAL B CA 1
ATOM 4680 C C . VAL B 1 198 ? -10.555 9.047 23.109 1 86.44 198 VAL B C 1
ATOM 4682 O O . VAL B 1 198 ? -9.75 9.039 22.172 1 86.44 198 VAL B O 1
ATOM 4685 N N . LYS B 1 199 ? -11.219 10.125 23.469 1 82.94 199 LYS B N 1
ATOM 4686 C CA . LYS B 1 199 ? -10.953 11.398 22.812 1 82.94 199 LYS B CA 1
ATOM 4687 C C . LYS B 1 199 ? -9.516 11.859 23.047 1 82.94 199 LYS B C 1
ATOM 4689 O O . LYS B 1 199 ? -9.055 11.906 24.188 1 82.94 199 LYS B O 1
ATOM 4694 N N . GLY B 1 200 ? -8.773 12.133 21.969 1 81.88 200 GLY B N 1
ATOM 4695 C CA . GLY B 1 200 ? -7.371 12.516 22.094 1 81.88 200 GLY B CA 1
ATOM 4696 C C . GLY B 1 200 ? -6.453 11.328 22.344 1 81.88 200 GLY B C 1
ATOM 4697 O O . GLY B 1 200 ? -5.375 11.492 22.906 1 81.88 200 GLY B O 1
ATOM 4698 N N . GLY B 1 201 ? -6.938 10.242 22 1 87.06 201 GLY B N 1
ATOM 4699 C CA . GLY B 1 201 ? -6.199 9.016 22.266 1 87.06 201 GLY B CA 1
ATOM 4700 C C . GLY B 1 201 ? -4.816 9.0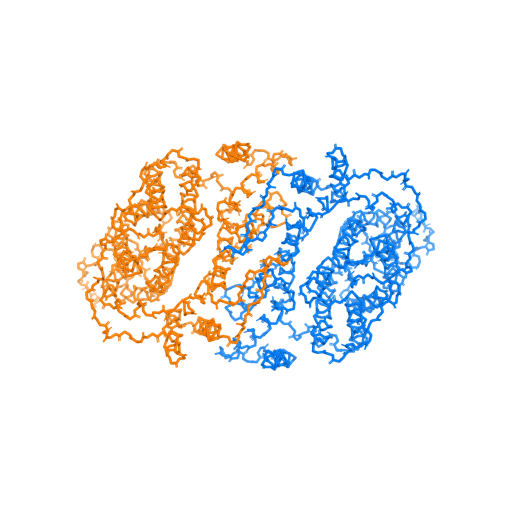08 21.656 1 87.06 201 GLY B C 1
ATOM 4701 O O . GLY B 1 201 ? -3.861 8.523 22.266 1 87.06 201 GLY B O 1
ATOM 4702 N N . ILE B 1 202 ? -4.68 9.594 20.5 1 85.69 202 ILE B N 1
ATOM 4703 C CA . ILE B 1 202 ? -3.395 9.617 19.812 1 85.69 202 ILE B CA 1
ATOM 4704 C C . ILE B 1 202 ? -2.396 10.453 20.609 1 85.69 202 ILE B C 1
ATOM 4706 O O . ILE B 1 202 ? -1.265 10.031 20.844 1 85.69 202 ILE B O 1
ATOM 4710 N N . PHE B 1 203 ? -2.857 11.625 21.031 1 85 203 PHE B N 1
ATOM 4711 C CA . PHE B 1 203 ? -1.994 12.508 21.812 1 85 203 PHE B CA 1
ATOM 4712 C C . PHE B 1 203 ? -1.603 11.859 23.125 1 85 203 PHE B C 1
ATOM 4714 O O . PHE B 1 203 ? -0.443 11.93 23.547 1 85 203 PHE B O 1
ATOM 4721 N N . LEU B 1 204 ? -2.521 11.266 23.75 1 87.94 204 LEU B N 1
ATOM 4722 C CA . LEU B 1 204 ? -2.252 10.586 25.016 1 87.94 204 LEU B CA 1
ATOM 4723 C C . LEU B 1 204 ? -1.218 9.484 24.828 1 87.94 204 LEU B C 1
ATOM 4725 O O . LEU B 1 204 ? -0.358 9.281 25.688 1 87.94 204 LEU B O 1
ATOM 4729 N N . ALA B 1 205 ? -1.326 8.797 23.766 1 90.31 205 ALA B N 1
ATOM 4730 C CA . ALA B 1 205 ? -0.374 7.73 23.484 1 90.31 205 ALA B CA 1
ATOM 4731 C C . ALA B 1 205 ? 1.039 8.289 23.328 1 90.31 205 ALA B C 1
ATOM 4733 O O . ALA B 1 205 ? 2.006 7.68 23.781 1 90.31 205 ALA B O 1
ATOM 4734 N N . VAL B 1 206 ? 1.147 9.414 22.688 1 86.56 206 VAL B N 1
ATOM 4735 C CA . VAL B 1 206 ? 2.443 10.047 22.469 1 86.56 206 VAL B CA 1
ATOM 4736 C C . VAL B 1 206 ? 3.062 10.43 23.812 1 86.56 206 VAL B C 1
ATOM 4738 O O . VAL B 1 206 ? 4.254 10.203 24.031 1 86.56 206 VAL B O 1
ATOM 4741 N N . ILE B 1 207 ? 2.25 10.93 24.672 1 87.12 207 ILE B N 1
ATOM 4742 C CA . ILE B 1 207 ? 2.729 11.375 25.969 1 87.12 207 ILE B CA 1
ATOM 4743 C C . ILE B 1 207 ? 3.188 10.172 26.781 1 87.12 207 ILE B C 1
ATOM 4745 O O . ILE B 1 207 ? 4.262 10.195 27.391 1 87.12 207 ILE B O 1
ATOM 4749 N N . ILE B 1 208 ? 2.381 9.188 26.812 1 90.19 208 ILE B N 1
ATOM 4750 C CA . ILE B 1 208 ? 2.727 7.996 27.578 1 90.19 208 ILE B CA 1
ATOM 4751 C C . ILE B 1 208 ? 4.004 7.375 27.031 1 90.19 208 ILE B C 1
ATOM 4753 O O . ILE B 1 208 ? 4.895 6.98 27.781 1 90.19 208 ILE B O 1
ATOM 4757 N N . ALA B 1 209 ? 4.078 7.277 25.734 1 88.69 209 ALA B N 1
ATOM 4758 C CA . ALA B 1 209 ? 5.273 6.723 25.094 1 88.69 209 ALA B CA 1
ATOM 4759 C C . ALA B 1 209 ? 6.504 7.562 25.422 1 88.69 209 ALA B C 1
ATOM 4761 O O . ALA B 1 209 ? 7.594 7.023 25.625 1 88.69 209 ALA B O 1
ATOM 4762 N N . ALA B 1 210 ? 6.348 8.828 25.438 1 86.5 210 ALA B N 1
ATOM 4763 C CA . ALA B 1 210 ? 7.449 9.734 25.766 1 86.5 210 ALA B CA 1
ATOM 4764 C C . ALA B 1 210 ? 7.902 9.547 27.219 1 86.5 210 ALA B C 1
ATOM 4766 O O . ALA B 1 210 ? 9.102 9.562 27.5 1 86.5 210 ALA B O 1
ATOM 4767 N N . VAL B 1 211 ? 6.93 9.375 28.062 1 87.62 211 VAL B N 1
ATOM 4768 C CA . VAL B 1 211 ? 7.234 9.188 29.469 1 87.62 211 VAL B CA 1
ATOM 4769 C C . VAL B 1 211 ? 7.988 7.871 29.656 1 87.62 211 VAL B C 1
ATOM 4771 O O . VAL B 1 211 ? 8.969 7.812 30.406 1 87.62 211 VAL B O 1
ATOM 4774 N N . VAL B 1 212 ? 7.535 6.867 29.016 1 88.25 212 VAL B N 1
ATOM 4775 C CA . VAL B 1 212 ? 8.211 5.574 29.109 1 88.25 212 VAL B CA 1
ATOM 4776 C C . VAL B 1 212 ? 9.609 5.684 28.516 1 88.25 212 VAL B C 1
ATOM 4778 O O . VAL B 1 212 ? 10.555 5.078 29.031 1 88.25 212 VAL B O 1
ATOM 4781 N N . GLY B 1 213 ? 9.711 6.371 27.453 1 84.06 213 GLY B N 1
ATOM 4782 C CA . GLY B 1 213 ? 11.016 6.598 26.844 1 84.06 213 GLY B CA 1
ATOM 4783 C C . GLY B 1 213 ? 11.984 7.305 27.781 1 84.06 213 GLY B C 1
ATOM 4784 O O . GLY B 1 213 ? 13.18 7.027 27.766 1 84.06 213 GLY B O 1
ATOM 4785 N N . PHE B 1 214 ? 11.477 8.18 28.547 1 82.06 214 PHE B N 1
ATOM 4786 C CA . PHE B 1 214 ? 12.289 8.883 29.531 1 82.06 214 PHE B CA 1
ATOM 4787 C C . PHE B 1 214 ? 12.867 7.906 30.547 1 82.06 214 PHE B C 1
ATOM 4789 O O . PHE B 1 214 ? 14.047 7.984 30.906 1 82.06 214 PHE B O 1
ATOM 4796 N N . PHE B 1 215 ? 12.055 7.039 30.906 1 82.5 215 PHE B N 1
ATOM 4797 C CA . PHE B 1 215 ? 12.492 6.078 31.922 1 82.5 215 PHE B CA 1
ATOM 4798 C C . PHE B 1 215 ? 13.469 5.078 31.328 1 82.5 215 PHE B C 1
ATOM 4800 O O . PHE B 1 215 ? 14.336 4.551 32.031 1 82.5 215 PHE B O 1
ATOM 4807 N N . CYS B 1 216 ? 13.422 4.91 30.047 1 81.62 216 CYS B N 1
ATOM 4808 C CA . CYS B 1 216 ? 14.328 3.986 29.375 1 81.62 216 CYS B CA 1
ATOM 4809 C C . CYS B 1 216 ? 15.617 4.688 28.969 1 81.62 216 CYS B C 1
ATOM 4811 O O . CYS B 1 216 ? 16.516 4.062 28.422 1 81.62 216 CYS B O 1
ATOM 4813 N N . GLY B 1 217 ? 15.711 5.938 29.172 1 75.5 217 GLY B N 1
ATOM 4814 C CA . GLY B 1 217 ? 16.938 6.68 28.969 1 75.5 217 GLY B CA 1
ATOM 4815 C C . GLY B 1 217 ? 17.031 7.301 27.578 1 75.5 217 GLY B C 1
ATOM 4816 O O . GLY B 1 217 ? 18.109 7.723 27.156 1 75.5 217 GLY B O 1
ATOM 4817 N N . ILE B 1 218 ? 16.047 7.332 26.922 1 74.31 218 ILE B N 1
ATOM 4818 C CA . ILE B 1 218 ? 16.094 7.832 25.562 1 74.31 218 ILE B CA 1
ATOM 4819 C C . ILE B 1 218 ? 15.945 9.352 25.562 1 74.31 218 ILE B C 1
ATOM 4821 O O . ILE B 1 218 ? 16.5 10.039 24.703 1 74.31 218 ILE B O 1
ATOM 4825 N N . THR B 1 219 ? 15.18 9.883 26.531 1 70.56 219 THR B N 1
ATOM 4826 C CA . THR B 1 219 ? 14.961 11.328 26.562 1 70.56 219 THR B CA 1
ATOM 4827 C C . THR B 1 219 ? 15.273 11.891 27.953 1 70.56 219 THR B C 1
ATOM 4829 O O . THR B 1 219 ? 15.281 11.156 28.938 1 70.56 219 THR B O 1
ATOM 4832 N N . LYS B 1 220 ? 15.688 13.156 27.891 1 72.12 220 LYS B N 1
ATOM 4833 C CA . LYS B 1 220 ? 15.953 13.852 29.156 1 72.12 220 LYS B CA 1
ATOM 4834 C C . LYS B 1 220 ? 14.758 14.695 29.578 1 72.12 220 LYS B C 1
ATOM 4836 O O . LYS B 1 220 ? 14.031 15.227 28.734 1 72.12 220 LYS B O 1
ATOM 4841 N N . LEU B 1 221 ? 14.484 14.609 30.75 1 69.88 221 LEU B N 1
ATOM 4842 C CA . LEU B 1 221 ? 13.398 15.422 31.281 1 69.88 221 LEU B CA 1
ATOM 4843 C C . LEU B 1 221 ? 13.727 16.906 31.156 1 69.88 221 LEU B C 1
ATOM 4845 O O . LEU B 1 221 ? 14.867 17.312 31.375 1 69.88 221 LEU B O 1
ATOM 4849 N N . PRO B 1 222 ? 12.664 17.609 30.672 1 69.62 222 PRO B N 1
ATOM 4850 C CA . PRO B 1 222 ? 12.922 19.047 30.594 1 69.62 222 PRO B CA 1
ATOM 4851 C C . PRO B 1 222 ? 13.102 19.688 31.969 1 69.62 222 PRO B C 1
ATOM 4853 O O . PRO B 1 222 ? 12.586 19.188 32.969 1 69.62 222 PRO B O 1
ATOM 4856 N N . SER B 1 223 ? 13.883 20.594 32.031 1 68.94 223 SER B N 1
ATOM 4857 C CA . SER B 1 223 ? 14.164 21.297 33.281 1 68.94 223 SER B CA 1
ATOM 4858 C C . SER B 1 223 ? 12.961 22.094 33.75 1 68.94 223 SER B C 1
ATOM 4860 O O . SER B 1 223 ? 12.781 22.312 34.938 1 68.94 223 SER B O 1
ATOM 4862 N N . THR B 1 224 ? 12.117 22.5 32.781 1 73.44 224 THR B N 1
ATOM 4863 C CA . THR B 1 224 ? 10.953 23.312 33.125 1 73.44 224 THR B CA 1
ATOM 4864 C C . THR B 1 224 ? 9.719 22.828 32.375 1 73.44 224 THR B C 1
ATOM 4866 O O . THR B 1 224 ? 9.82 22.297 31.266 1 73.44 224 THR B O 1
ATOM 4869 N N . ILE B 1 225 ? 8.641 23.016 33.062 1 73.69 225 ILE B N 1
ATOM 4870 C CA . ILE B 1 225 ? 7.375 22.594 32.469 1 73.69 225 ILE B CA 1
ATOM 4871 C C . ILE B 1 225 ? 6.809 23.734 31.609 1 73.69 225 ILE B C 1
ATOM 4873 O O . ILE B 1 225 ? 6.297 23.484 30.516 1 73.69 225 ILE B O 1
ATOM 4877 N N . PHE B 1 226 ? 6.922 24.984 32.094 1 78.19 226 PHE B N 1
ATOM 4878 C CA . PHE B 1 226 ? 6.395 26.141 31.391 1 78.19 226 PHE B CA 1
ATOM 4879 C C . PHE B 1 226 ? 7.52 27.094 30.969 1 78.19 226 PHE B C 1
ATOM 4881 O O . PHE B 1 226 ? 8.492 27.266 31.719 1 78.19 226 PHE B O 1
ATOM 4888 N N . SER B 1 227 ? 7.555 27.516 29.766 1 77.19 227 SER B N 1
ATOM 4889 C CA . SER B 1 227 ? 8.516 28.516 29.312 1 77.19 227 SER B CA 1
ATOM 4890 C C . SER B 1 227 ? 7.934 29.406 28.219 1 77.19 227 SER B C 1
ATOM 4892 O O . SER B 1 227 ? 6.859 29.109 27.688 1 77.19 227 SER B O 1
ATOM 4894 N N . MET B 1 228 ? 8.562 30.531 28.078 1 79.25 228 MET B N 1
ATOM 4895 C CA . MET B 1 228 ? 8.219 31.359 26.922 1 79.25 228 MET B CA 1
ATOM 4896 C C . MET B 1 228 ? 8.461 30.594 25.625 1 79.25 228 MET B C 1
ATOM 4898 O O . MET B 1 228 ? 9.398 29.797 25.531 1 79.25 228 MET B O 1
ATOM 4902 N N . PRO B 1 229 ? 7.496 30.844 24.703 1 83.06 229 PRO B N 1
ATOM 4903 C CA . PRO B 1 229 ? 7.684 30.156 23.422 1 83.06 229 PRO B CA 1
ATOM 4904 C C . PRO B 1 229 ? 9.055 30.422 22.812 1 83.06 229 PRO B C 1
ATOM 4906 O O . PRO B 1 229 ? 9.578 31.531 22.906 1 83.06 229 PRO B O 1
ATOM 4909 N N . PRO B 1 230 ? 9.695 29.406 22.312 1 79.88 230 PRO B N 1
ATOM 4910 C CA . PRO B 1 230 ? 10.984 29.594 21.656 1 79.88 230 PRO B CA 1
ATOM 4911 C C . PRO B 1 230 ? 10.938 30.625 20.531 1 79.88 230 PRO B C 1
ATOM 4913 O O . PRO B 1 230 ? 9.891 30.828 19.922 1 79.88 230 PRO B O 1
ATOM 4916 N N . SER B 1 231 ? 12.086 31.188 20.312 1 81 231 SER B N 1
ATOM 4917 C CA . SER B 1 231 ? 12.172 32.281 19.344 1 81 231 SER B CA 1
ATOM 4918 C C . SER B 1 231 ? 12.031 31.75 17.922 1 81 231 SER B C 1
ATOM 4920 O O . SER B 1 231 ? 12.5 30.656 17.594 1 81 231 SER B O 1
ATOM 4922 N N . LEU B 1 232 ? 11.367 32.531 17.109 1 83.06 232 LEU B N 1
ATOM 4923 C CA . LEU B 1 232 ? 11.156 32.25 15.695 1 83.06 232 LEU B CA 1
ATOM 4924 C C . LEU B 1 232 ? 12.336 32.719 14.859 1 83.06 232 LEU B C 1
ATOM 4926 O O . LEU B 1 232 ? 12.406 32.438 13.656 1 83.06 232 LEU B O 1
ATOM 4930 N N . ALA B 1 233 ? 13.289 33.312 15.375 1 79.62 233 ALA B N 1
ATOM 4931 C CA . ALA B 1 233 ? 14.344 34.062 14.695 1 79.62 233 ALA B CA 1
ATOM 4932 C C . ALA B 1 233 ? 15.141 33.156 13.766 1 79.62 233 ALA B C 1
ATOM 4934 O O . ALA B 1 233 ? 15.492 33.531 12.648 1 79.62 233 ALA B O 1
ATOM 4935 N N . PRO B 1 234 ? 15.352 32 14.086 1 78.94 234 PRO B N 1
ATOM 4936 C CA . PRO B 1 234 ? 16.203 31.172 13.242 1 78.94 234 PRO B CA 1
ATOM 4937 C C . PRO B 1 234 ? 15.531 30.766 11.938 1 78.94 234 PRO B C 1
ATOM 4939 O O . PRO B 1 234 ? 16.203 30.359 10.984 1 78.94 234 PRO B O 1
ATOM 4942 N N . ILE B 1 235 ? 14.242 30.922 11.852 1 81.94 235 ILE B N 1
ATOM 4943 C CA . ILE B 1 235 ? 13.586 30.328 10.695 1 81.94 235 ILE B CA 1
ATOM 4944 C C . ILE B 1 235 ? 12.648 31.328 10.055 1 81.94 235 ILE B C 1
ATOM 4946 O O . ILE B 1 235 ? 12.086 31.078 8.984 1 81.94 235 ILE B O 1
ATOM 4950 N N . TRP B 1 236 ? 12.578 32.438 10.656 1 82.06 236 TRP B N 1
ATOM 4951 C CA . TRP B 1 236 ? 11.617 33.406 10.188 1 82.06 236 TRP B CA 1
ATOM 4952 C C . TRP B 1 236 ? 12.07 34.031 8.875 1 82.06 236 TRP B C 1
ATOM 4954 O O . TRP B 1 236 ? 13.195 34.562 8.781 1 82.06 236 TRP B O 1
ATOM 4964 N N . PHE B 1 237 ? 11.219 34 7.902 1 80.38 237 PHE B N 1
ATOM 4965 C CA . PHE B 1 237 ? 11.406 34.594 6.586 1 80.38 237 PHE B CA 1
ATOM 4966 C C . PHE B 1 237 ? 12.703 34.094 5.953 1 80.38 237 PHE B C 1
ATOM 4968 O O . PHE B 1 237 ? 13.453 34.875 5.379 1 80.38 237 PHE B O 1
ATOM 4975 N N . HIS B 1 238 ? 13.055 32.906 6.133 1 81.38 238 HIS B N 1
ATOM 4976 C CA . HIS B 1 238 ? 14.258 32.312 5.535 1 81.38 238 HIS B CA 1
ATOM 4977 C C . HIS B 1 238 ? 13.984 31.812 4.129 1 81.38 238 HIS B C 1
ATOM 4979 O O . HIS B 1 238 ? 13.828 30.594 3.92 1 81.38 238 HIS B O 1
ATOM 4985 N N . TYR B 1 239 ? 13.945 32.781 3.207 1 86.12 239 TYR B N 1
ATOM 4986 C CA . TYR B 1 239 ? 13.703 32.406 1.811 1 86.12 239 TYR B CA 1
ATOM 4987 C C . TYR B 1 239 ? 15.008 32.406 1.021 1 86.12 239 TYR B C 1
ATOM 4989 O O . TYR B 1 239 ? 15.945 33.156 1.344 1 86.12 239 TYR B O 1
ATOM 4997 N N . ASP B 1 240 ? 15.125 31.453 0.181 1 83.88 240 ASP B N 1
ATOM 4998 C CA . ASP B 1 240 ? 16.219 31.422 -0.775 1 83.88 240 ASP B CA 1
ATOM 4999 C C . ASP B 1 240 ? 15.734 31.703 -2.193 1 83.88 240 ASP B C 1
ATOM 5001 O O . ASP B 1 240 ? 15.195 30.797 -2.854 1 83.88 240 ASP B O 1
ATOM 5005 N N . MET B 1 241 ? 15.992 32.938 -2.686 1 83.94 241 MET B N 1
ATOM 5006 C CA . MET B 1 241 ? 15.469 33.312 -3.992 1 83.94 241 MET B CA 1
ATOM 5007 C C . MET B 1 241 ? 16.469 33 -5.098 1 83.94 241 MET B C 1
ATOM 5009 O O . MET B 1 241 ? 16.203 33.25 -6.273 1 83.94 241 MET B O 1
ATOM 5013 N N . SER B 1 242 ? 17.484 32.344 -4.801 1 79.5 242 SER B N 1
ATOM 5014 C CA . SER B 1 242 ? 18.547 32.125 -5.773 1 79.5 242 SER B CA 1
ATOM 5015 C C . SER B 1 242 ? 18.141 31.078 -6.812 1 79.5 242 SER B C 1
ATOM 5017 O O . SER B 1 242 ? 18.547 31.156 -7.973 1 79.5 242 SER B O 1
ATOM 5019 N N . GLU B 1 243 ? 17.25 30.188 -6.449 1 79.19 243 GLU B N 1
ATOM 5020 C CA . GLU B 1 243 ? 16.891 29.094 -7.359 1 79.19 243 GLU B CA 1
ATOM 5021 C C . GLU B 1 243 ? 15.422 29.172 -7.758 1 79.19 243 GLU B C 1
ATOM 5023 O O . GLU B 1 243 ? 14.773 28.156 -7.953 1 79.19 243 GLU B O 1
ATOM 5028 N N . LEU B 1 244 ? 14.984 30.328 -7.93 1 81.81 244 LEU B N 1
ATOM 5029 C CA . LEU B 1 244 ? 13.57 30.547 -8.188 1 81.81 244 LEU B CA 1
ATOM 5030 C C . LEU B 1 244 ? 13.172 29.969 -9.547 1 81.81 244 LEU B C 1
ATOM 5032 O O . LEU B 1 244 ? 12.055 29.469 -9.711 1 81.81 244 LEU B O 1
ATOM 5036 N N . LEU B 1 245 ? 14.094 29.906 -10.422 1 80.25 245 LEU B N 1
ATOM 5037 C CA . LEU B 1 245 ? 13.727 29.484 -11.773 1 80.25 245 LEU B CA 1
ATOM 5038 C C . LEU B 1 245 ? 14.289 28.109 -12.094 1 80.25 245 LEU B C 1
ATOM 5040 O O . LEU B 1 245 ? 14.273 27.672 -13.25 1 80.25 245 LEU B O 1
ATOM 5044 N N . SER B 1 246 ? 14.664 27.484 -11.156 1 82.19 246 SER B N 1
ATOM 5045 C CA . SER B 1 246 ? 15.188 26.141 -11.383 1 82.19 246 SER B CA 1
ATOM 5046 C C . SER B 1 246 ? 14.062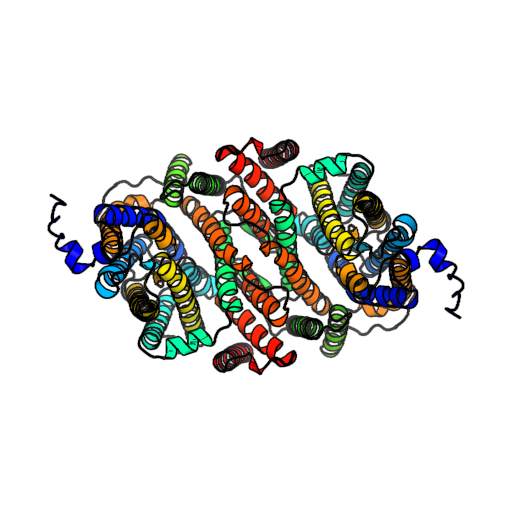 25.156 -11.633 1 82.19 246 SER B C 1
ATOM 5048 O O . SER B 1 246 ? 12.93 25.375 -11.195 1 82.19 246 SER B O 1
ATOM 5050 N N . VAL B 1 247 ? 14.383 24.109 -12.359 1 82.25 247 VAL B N 1
ATOM 5051 C CA . VAL B 1 247 ? 13.43 23.047 -12.672 1 82.25 247 VAL B CA 1
ATOM 5052 C C . VAL B 1 247 ? 12.953 22.391 -11.383 1 82.25 247 VAL B C 1
ATOM 5054 O O . VAL B 1 247 ? 11.773 22.031 -11.258 1 82.25 247 VAL B O 1
ATOM 5057 N N . ASP B 1 248 ? 13.852 22.281 -10.484 1 85.06 248 ASP B N 1
ATOM 5058 C CA . ASP B 1 248 ? 13.5 21.688 -9.203 1 85.06 248 ASP B CA 1
ATOM 5059 C C . ASP B 1 248 ? 12.469 22.531 -8.469 1 85.06 248 ASP B C 1
ATOM 5061 O O . ASP B 1 248 ? 11.562 22 -7.82 1 85.06 248 ASP B O 1
ATOM 5065 N N . MET B 1 249 ? 12.648 23.812 -8.617 1 89.12 249 MET B N 1
ATOM 5066 C CA . MET B 1 249 ? 11.727 24.719 -7.938 1 89.12 249 MET B CA 1
ATOM 5067 C C . MET B 1 249 ? 10.32 24.609 -8.516 1 89.12 249 MET B C 1
ATOM 5069 O O . MET B 1 249 ? 9.336 24.578 -7.77 1 89.12 249 MET B O 1
ATOM 5073 N N . VAL B 1 250 ? 10.273 24.547 -9.727 1 85.44 250 VAL B N 1
ATOM 5074 C CA . VAL B 1 250 ? 8.977 24.422 -10.391 1 85.44 250 VAL B CA 1
ATOM 5075 C C . VAL B 1 250 ? 8.328 23.094 -10.008 1 85.44 250 VAL B C 1
ATOM 5077 O O . VAL B 1 250 ? 7.125 23.047 -9.727 1 85.44 250 VAL B O 1
ATOM 5080 N N . PHE B 1 251 ? 9.125 22.109 -10.008 1 82.12 251 PHE B N 1
ATOM 5081 C CA . PHE B 1 251 ? 8.625 20.781 -9.656 1 82.12 251 PHE B CA 1
ATOM 5082 C C . PHE B 1 251 ? 8.125 20.75 -8.219 1 82.12 251 PHE B C 1
ATOM 5084 O O . PHE B 1 251 ? 7.035 20.234 -7.949 1 82.12 251 PHE B O 1
ATOM 5091 N N . VAL B 1 252 ? 8.906 21.266 -7.352 1 88.12 252 VAL B N 1
ATOM 5092 C CA . VAL B 1 252 ? 8.586 21.234 -5.93 1 88.12 252 VAL B CA 1
ATOM 5093 C C . VAL B 1 252 ? 7.371 22.125 -5.66 1 88.12 252 VAL B C 1
ATOM 5095 O O . VAL B 1 252 ? 6.461 21.734 -4.926 1 88.12 252 VAL B O 1
ATOM 5098 N N . ALA B 1 253 ? 7.371 23.266 -6.266 1 89.81 253 ALA B N 1
ATOM 5099 C CA . ALA B 1 253 ? 6.258 24.203 -6.082 1 89.81 253 ALA B CA 1
ATOM 5100 C C . ALA B 1 253 ? 4.957 23.609 -6.617 1 89.81 253 ALA B C 1
ATOM 5102 O O . ALA B 1 253 ? 3.9 23.75 -6 1 89.81 253 ALA B O 1
ATOM 5103 N N . PHE B 1 254 ? 5.055 22.969 -7.637 1 84.56 254 PHE B N 1
ATOM 5104 C CA . PHE B 1 254 ? 3.883 22.344 -8.234 1 84.56 254 PHE B CA 1
ATOM 5105 C C . PHE B 1 254 ? 3.363 21.219 -7.344 1 84.56 254 PHE B C 1
ATOM 5107 O O . PHE B 1 254 ? 2.154 21.078 -7.156 1 84.56 254 PHE B O 1
ATOM 5114 N N . THR B 1 255 ? 4.266 20.422 -6.891 1 85.12 255 THR B N 1
ATOM 5115 C CA . THR B 1 255 ? 3.879 19.312 -6.031 1 85.12 255 THR B CA 1
ATOM 5116 C C . THR B 1 255 ? 3.203 19.812 -4.762 1 85.12 255 THR B C 1
ATOM 5118 O O . THR B 1 255 ? 2.174 19.281 -4.344 1 85.12 255 THR B O 1
ATOM 5121 N N . PHE B 1 256 ? 3.803 20.844 -4.195 1 90.19 256 PHE B N 1
ATOM 5122 C CA . PHE B 1 256 ? 3.189 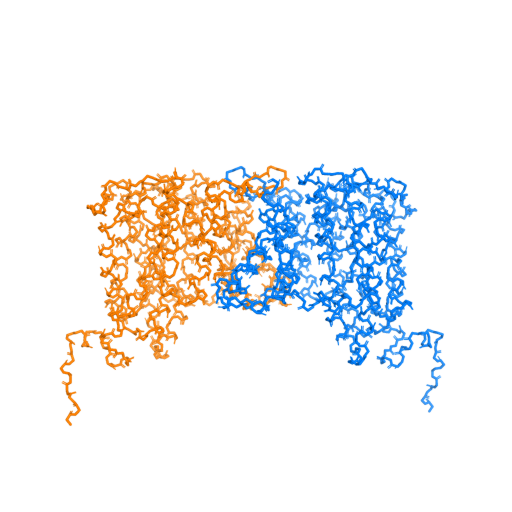21.469 -3.025 1 90.19 256 PHE B CA 1
ATOM 5123 C C . PHE B 1 256 ? 1.772 21.938 -3.338 1 90.19 256 PHE B C 1
ATOM 5125 O O . PHE B 1 256 ? 0.847 21.688 -2.562 1 90.19 256 PHE B O 1
ATOM 5132 N N . LEU B 1 257 ? 1.664 22.594 -4.414 1 87.38 257 LEU B N 1
ATOM 5133 C CA . LEU B 1 257 ? 0.382 23.156 -4.812 1 87.38 257 LEU B CA 1
ATOM 5134 C C . LEU B 1 257 ? -0.655 22.062 -5.031 1 87.38 257 LEU B C 1
ATOM 5136 O O . LEU B 1 257 ? -1.77 22.141 -4.508 1 87.38 257 LEU B O 1
ATOM 5140 N N . PHE B 1 258 ? -0.243 21.078 -5.719 1 80.31 258 PHE B N 1
ATOM 5141 C CA . PHE B 1 258 ? -1.163 20.016 -6.09 1 80.31 258 PHE B CA 1
ATOM 5142 C C . PHE B 1 258 ? -1.606 19.234 -4.859 1 80.31 258 PHE B C 1
ATOM 5144 O O . PHE B 1 258 ? -2.797 18.969 -4.68 1 80.31 258 PHE B O 1
ATOM 5151 N N . VAL B 1 259 ? -0.697 18.859 -4.082 1 83.19 259 VAL B N 1
ATOM 5152 C CA . VAL B 1 259 ? -0.999 18.047 -2.898 1 83.19 259 VAL B CA 1
ATOM 5153 C C . VAL B 1 259 ? -1.849 18.875 -1.927 1 83.19 259 VAL B C 1
ATOM 5155 O O . VAL B 1 259 ? -2.807 18.359 -1.347 1 83.19 259 VAL B O 1
ATOM 5158 N N . ASN B 1 260 ? -1.451 20.094 -1.781 1 87 260 ASN B N 1
ATOM 5159 C CA . ASN B 1 260 ? -2.188 20.969 -0.867 1 87 260 ASN B CA 1
ATOM 5160 C C . ASN B 1 260 ? -3.615 21.203 -1.349 1 87 260 ASN B C 1
ATOM 5162 O O . ASN B 1 260 ? -4.559 21.141 -0.559 1 87 260 ASN B O 1
ATOM 5166 N N . LEU B 1 261 ? -3.768 21.547 -2.561 1 82.38 261 LEU B N 1
ATOM 5167 C CA . LEU B 1 261 ? -5.078 21.828 -3.131 1 82.38 261 LEU B CA 1
ATOM 5168 C C . LEU B 1 261 ? -6.012 20.641 -2.979 1 82.38 261 LEU B C 1
ATOM 5170 O O . LEU B 1 261 ? -7.152 20.781 -2.537 1 82.38 261 LEU B O 1
ATOM 5174 N N . PHE B 1 262 ? -5.543 19.547 -3.221 1 75.56 262 PHE B N 1
ATOM 5175 C CA . PHE B 1 262 ? -6.395 18.375 -3.221 1 75.56 262 PHE B CA 1
ATOM 5176 C C . PHE B 1 262 ? -6.699 17.922 -1.797 1 75.56 262 PHE B C 1
ATOM 5178 O O . PHE B 1 262 ? -7.801 17.438 -1.515 1 75.56 262 PHE B O 1
ATOM 5185 N N . ASN B 1 263 ? -5.707 18 -0.987 1 81.06 263 ASN B N 1
ATOM 5186 C CA . ASN B 1 263 ? -5.953 17.672 0.414 1 81.06 263 ASN B CA 1
ATOM 5187 C C . ASN B 1 263 ? -7.02 18.578 1.019 1 81.06 263 ASN B C 1
ATOM 5189 O O . ASN B 1 263 ? -7.906 18.109 1.735 1 81.06 263 ASN B O 1
ATOM 5193 N N . VAL B 1 264 ? -6.945 19.828 0.68 1 86.31 264 VAL B N 1
ATOM 5194 C CA . VAL B 1 264 ? -7.875 20.797 1.246 1 86.31 264 VAL B CA 1
ATOM 5195 C C . VAL B 1 264 ? -9.273 20.578 0.665 1 86.31 264 VAL B C 1
ATOM 5197 O O . VAL B 1 264 ? -10.258 20.5 1.405 1 86.31 264 VAL B O 1
ATOM 5200 N N . VAL B 1 265 ? -9.414 20.469 -0.587 1 79.5 265 VAL B N 1
ATOM 5201 C CA . VAL B 1 265 ? -10.711 20.312 -1.244 1 79.5 265 VAL B CA 1
ATOM 5202 C C . VAL B 1 265 ? -11.375 19.016 -0.781 1 79.5 265 VAL B C 1
ATOM 5204 O O . VAL B 1 265 ? -12.57 19.016 -0.472 1 79.5 265 VAL B O 1
ATOM 5207 N N . GLY B 1 266 ? -10.68 18.016 -0.804 1 75.06 266 GLY B N 1
ATOM 5208 C CA . GLY B 1 266 ? -11.234 16.734 -0.382 1 75.06 266 GLY B CA 1
ATOM 5209 C C . GLY B 1 266 ? -11.758 16.75 1.04 1 75.06 266 GLY B C 1
ATOM 5210 O O . GLY B 1 266 ? -12.852 16.234 1.31 1 75.06 266 GLY B O 1
ATOM 5211 N N . VAL B 1 267 ? -11.031 17.281 1.905 1 84.56 267 VAL B N 1
ATOM 5212 C CA . VAL B 1 267 ? -11.406 17.328 3.314 1 84.56 267 VAL B CA 1
ATOM 5213 C C . VAL B 1 267 ? -12.594 18.266 3.502 1 84.56 267 VAL B C 1
ATOM 5215 O O . VAL B 1 267 ? -13.508 17.984 4.277 1 84.56 267 VAL B O 1
ATOM 5218 N N . LEU B 1 268 ? -12.648 19.312 2.736 1 87.62 268 LEU B N 1
ATOM 5219 C CA . LEU B 1 268 ? -13.711 20.297 2.881 1 87.62 268 LEU B CA 1
ATOM 5220 C C . LEU B 1 268 ? -15.055 19.719 2.438 1 87.62 268 LEU B C 1
ATOM 5222 O O . LEU B 1 268 ? -16.078 20 3.055 1 87.62 268 LEU B O 1
ATOM 5226 N N . ILE B 1 269 ? -15.016 19.062 1.394 1 79.88 269 ILE B N 1
ATOM 5227 C CA . ILE B 1 269 ? -16.25 18.453 0.927 1 79.88 269 ILE B CA 1
ATOM 5228 C C . ILE B 1 269 ? -16.797 17.516 2 1 79.88 269 ILE B C 1
ATOM 5230 O O . ILE B 1 269 ? -18 17.562 2.32 1 79.88 269 ILE B O 1
ATOM 5234 N N . GLY B 1 270 ? -16.031 16.75 2.533 1 80.12 270 GLY B N 1
ATOM 5235 C CA . GLY B 1 270 ? -16.453 15.836 3.582 1 80.12 270 GLY B CA 1
ATOM 5236 C C . GLY B 1 270 ? -16.906 16.547 4.844 1 80.12 270 GLY B C 1
ATOM 5237 O O . GLY B 1 270 ? -17.969 16.219 5.395 1 80.12 270 GLY B O 1
ATOM 5238 N N . LEU B 1 271 ? -16.172 17.484 5.266 1 89.5 271 LEU B N 1
ATOM 5239 C CA . LEU B 1 271 ? -16.438 18.156 6.539 1 89.5 271 LEU B CA 1
ATOM 5240 C C . LEU B 1 271 ? -17.656 19.047 6.434 1 89.5 271 LEU B C 1
ATOM 5242 O O . LEU B 1 271 ? -18.422 19.188 7.398 1 89.5 271 LEU B O 1
ATOM 5246 N N . THR B 1 272 ? -17.844 19.656 5.273 1 90.19 272 THR B N 1
ATOM 5247 C CA . THR B 1 272 ? -19 20.531 5.121 1 90.19 272 THR B CA 1
ATOM 5248 C C . THR B 1 272 ? -20.297 19.703 5.125 1 90.19 272 THR B C 1
ATOM 5250 O O . THR B 1 272 ? -21.312 20.156 5.645 1 90.19 272 THR B O 1
ATOM 5253 N N . ASN B 1 273 ? -20.219 18.625 4.566 1 85.81 273 ASN B N 1
ATOM 5254 C CA . ASN B 1 273 ? -21.359 17.719 4.609 1 85.81 273 ASN B CA 1
ATOM 5255 C C . ASN B 1 273 ? -21.641 17.234 6.031 1 85.81 273 ASN B C 1
ATOM 5257 O O . ASN B 1 273 ? -22.797 17.188 6.461 1 85.81 273 ASN B O 1
ATOM 5261 N N . GLN B 1 274 ? -20.688 16.922 6.691 1 88.19 274 GLN B N 1
ATOM 5262 C CA . GLN B 1 274 ? -20.844 16.438 8.055 1 88.19 274 GLN B CA 1
ATOM 5263 C C . GLN B 1 274 ? -21.344 17.531 8.992 1 88.19 274 GLN B C 1
ATOM 5265 O O . GLN B 1 274 ? -22.062 17.266 9.945 1 88.19 274 GLN B O 1
ATOM 5270 N N . ALA B 1 275 ? -20.859 18.703 8.734 1 91.19 275 ALA B N 1
ATOM 5271 C CA . ALA B 1 275 ? -21.266 19.844 9.547 1 91.19 275 ALA B CA 1
ATOM 5272 C C . ALA B 1 275 ? -22.672 20.312 9.18 1 91.19 275 ALA B C 1
ATOM 5274 O O . ALA B 1 275 ? -23.156 21.297 9.742 1 91.19 275 ALA B O 1
ATOM 5275 N N . GLU B 1 276 ? -23.266 19.609 8.172 1 88.88 276 GLU B N 1
ATOM 5276 C CA . GLU B 1 276 ? -24.641 19.859 7.746 1 88.88 276 GLU B CA 1
ATOM 5277 C C . GLU B 1 276 ? -24.812 21.297 7.227 1 88.88 276 GLU B C 1
ATOM 5279 O O . GLU B 1 276 ? -25.75 21.984 7.594 1 88.88 276 GLU B O 1
ATOM 5284 N N . VAL B 1 277 ? -23.844 21.75 6.543 1 89.75 277 VAL B N 1
ATOM 5285 C CA . VAL B 1 277 ? -23.984 23.031 5.84 1 89.75 277 VAL B CA 1
ATOM 5286 C C . VAL B 1 277 ? -25.016 22.891 4.719 1 89.75 277 VAL B C 1
ATOM 5288 O O . VAL B 1 277 ? -24.969 21.922 3.947 1 89.75 277 VAL B O 1
ATOM 5291 N N . PRO B 1 278 ? -25.953 23.797 4.645 1 88.06 278 PRO B N 1
ATOM 5292 C CA . PRO B 1 278 ? -26.938 23.703 3.564 1 88.06 278 PRO B CA 1
ATOM 5293 C C . PRO B 1 278 ? -26.297 23.656 2.18 1 88.06 278 PRO B C 1
ATOM 5295 O O . PRO B 1 278 ? -25.297 24.328 1.932 1 88.06 278 PRO B O 1
ATOM 5298 N N . GLN B 1 279 ? -26.844 22.922 1.325 1 84.94 279 GLN B N 1
ATOM 5299 C CA . GLN B 1 279 ? -26.297 22.625 0.002 1 84.94 279 GLN B CA 1
ATOM 5300 C C . GLN B 1 279 ? -26.047 23.906 -0.781 1 84.94 279 GLN B C 1
ATOM 5302 O O . GLN B 1 279 ? -25.062 24.016 -1.523 1 84.94 279 GLN B O 1
ATOM 5307 N N . ASP B 1 280 ? -26.891 24.828 -0.643 1 85.5 280 ASP B N 1
ATOM 5308 C CA . ASP B 1 280 ? -26.781 26.078 -1.39 1 85.5 280 ASP B CA 1
ATOM 5309 C C . ASP B 1 280 ? -25.625 26.938 -0.878 1 85.5 280 ASP B C 1
ATOM 5311 O O . ASP B 1 280 ? -25.156 27.844 -1.576 1 85.5 280 ASP B O 1
ATOM 5315 N N . LYS B 1 281 ? -25.125 26.641 0.291 1 89.56 281 LYS B N 1
ATOM 5316 C CA . LYS B 1 281 ? -24.062 27.453 0.884 1 89.56 281 LYS B CA 1
ATOM 5317 C C . LYS B 1 281 ? -22.734 26.703 0.884 1 89.56 281 LYS B C 1
ATOM 5319 O O . LYS B 1 281 ? -21.688 27.266 1.246 1 89.56 281 LYS B O 1
ATOM 5324 N N . GLN B 1 282 ? -22.75 25.516 0.471 1 87.88 282 GLN B N 1
ATOM 5325 C CA . GLN B 1 282 ? -21.578 24.656 0.564 1 87.88 282 GLN B CA 1
ATOM 5326 C C . GLN B 1 282 ? -20.422 25.203 -0.281 1 87.88 282 GLN B C 1
ATOM 5328 O O . GLN B 1 282 ? -19.281 25.266 0.179 1 87.88 282 GLN B O 1
ATOM 5333 N N . LEU B 1 283 ? -20.766 25.656 -1.412 1 81.81 283 LEU B N 1
ATOM 5334 C CA . LEU B 1 283 ? -19.734 26.156 -2.309 1 81.81 283 LEU B CA 1
ATOM 5335 C C . LEU B 1 283 ? -19.094 27.422 -1.758 1 81.81 283 LEU B C 1
ATOM 5337 O O . LEU B 1 283 ? -17.891 27.625 -1.885 1 81.81 283 LEU B O 1
ATOM 5341 N N . GLY B 1 284 ? -19.859 28.234 -1.265 1 86.31 284 GLY B N 1
ATOM 5342 C CA . GLY B 1 284 ? -19.359 29.469 -0.663 1 86.31 284 GLY B CA 1
ATOM 5343 C C . GLY B 1 284 ? -18.453 29.219 0.528 1 86.31 284 GLY B C 1
ATOM 5344 O O . GLY B 1 284 ? -17.406 29.844 0.66 1 86.31 284 GLY B O 1
ATOM 5345 N N . VAL B 1 285 ? -18.891 28.344 1.338 1 90.31 285 VAL B N 1
ATOM 5346 C CA . VAL B 1 285 ? -18.109 28 2.529 1 90.31 285 VAL B CA 1
ATOM 5347 C C . VAL B 1 285 ? -16.797 27.344 2.121 1 90.31 285 VAL B C 1
ATOM 5349 O O . VAL B 1 285 ? -15.742 27.656 2.672 1 90.31 285 VAL B O 1
ATOM 5352 N N . GLN B 1 286 ? -16.891 26.469 1.18 1 88.5 286 GLN B N 1
ATOM 5353 C CA . GLN B 1 286 ? -15.68 25.781 0.71 1 88.5 286 GLN B CA 1
ATOM 5354 C C . GLN B 1 286 ? -14.695 26.766 0.095 1 88.5 286 GLN B C 1
ATOM 5356 O O . GLN B 1 286 ? -13.484 26.656 0.305 1 88.5 286 GLN B O 1
ATOM 5361 N N . SER B 1 287 ? -15.211 27.672 -0.62 1 88.5 287 SER B N 1
ATOM 5362 C CA . SER B 1 287 ? -14.367 28.688 -1.229 1 88.5 287 SER B CA 1
ATOM 5363 C C . SER B 1 287 ? -13.68 29.547 -0.169 1 88.5 287 SER B C 1
ATOM 5365 O O . SER B 1 287 ? -12.5 29.859 -0.294 1 88.5 287 SER B O 1
ATOM 5367 N N . SER B 1 288 ? -14.406 29.938 0.767 1 92.81 288 SER B N 1
ATOM 5368 C CA . SER B 1 288 ? -13.844 30.734 1.854 1 92.81 288 SER B CA 1
ATOM 5369 C C . SER B 1 288 ? -12.75 29.969 2.594 1 92.81 288 SER B C 1
ATOM 5371 O O . SER B 1 288 ? -11.703 30.531 2.924 1 92.81 288 SER B O 1
ATOM 5373 N N . CYS B 1 289 ? -12.992 28.734 2.867 1 93.44 289 CYS B N 1
ATOM 5374 C CA . CYS B 1 289 ? -12.023 27.906 3.57 1 93.44 289 CYS B CA 1
ATOM 5375 C C . CYS B 1 289 ? -10.773 27.688 2.721 1 93.44 289 CYS B C 1
ATOM 5377 O O . CYS B 1 289 ? -9.664 27.594 3.252 1 93.44 289 CYS B O 1
ATOM 5379 N N . MET B 1 290 ? -10.961 27.625 1.472 1 91.38 290 MET B N 1
ATOM 5380 C CA . MET B 1 290 ? -9.82 27.469 0.566 1 91.38 290 MET B CA 1
ATOM 5381 C C . MET B 1 290 ? -8.93 28.703 0.603 1 91.38 290 MET B C 1
ATOM 5383 O O . MET B 1 290 ? -7.703 28.594 0.603 1 91.38 290 MET B O 1
ATOM 5387 N N . LYS B 1 291 ? -9.539 29.797 0.603 1 93.75 291 LYS B N 1
ATOM 5388 C CA . LYS B 1 291 ? -8.781 31.047 0.698 1 93.75 291 LYS B CA 1
ATOM 5389 C C . LYS B 1 291 ? -7.969 31.094 1.987 1 93.75 291 LYS B C 1
ATOM 5391 O O . LYS B 1 291 ? -6.801 31.484 1.974 1 93.75 291 LYS B O 1
ATOM 5396 N N . VAL B 1 292 ? -8.648 30.688 3.008 1 95.5 292 VAL B N 1
ATOM 5397 C CA . VAL B 1 292 ? -7.984 30.688 4.309 1 95.5 292 VAL B CA 1
ATOM 5398 C C . VAL B 1 292 ? -6.828 29.703 4.305 1 95.5 292 VAL B C 1
ATOM 5400 O O . VAL B 1 292 ? -5.773 29.953 4.887 1 95.5 292 VAL B O 1
ATOM 5403 N N . SER B 1 293 ? -7.012 28.562 3.723 1 94 293 SER B N 1
ATOM 5404 C CA . SER B 1 293 ? -5.953 27.562 3.643 1 94 293 SER B CA 1
ATOM 5405 C C . SER B 1 293 ? -4.758 28.078 2.852 1 94 293 SER B C 1
ATOM 5407 O O . SER B 1 293 ? -3.609 27.812 3.205 1 94 293 SER B O 1
ATOM 5409 N N . ALA B 1 294 ? -5.055 28.75 1.768 1 94.38 294 ALA B N 1
ATOM 5410 C CA . ALA B 1 294 ? -3.982 29.359 0.98 1 94.38 294 ALA B CA 1
ATOM 5411 C C . ALA B 1 294 ? -3.207 30.391 1.804 1 94.38 294 ALA B C 1
ATOM 5413 O O . ALA B 1 294 ? -1.976 30.406 1.776 1 94.38 294 ALA B O 1
ATOM 5414 N N . LEU B 1 295 ? -3.912 31.172 2.49 1 95 295 LEU B N 1
ATOM 5415 C CA . LEU B 1 295 ? -3.281 32.188 3.346 1 95 295 LEU B CA 1
ATOM 5416 C C . LEU B 1 295 ? -2.473 31.516 4.453 1 95 295 LEU B C 1
ATOM 5418 O O . LEU B 1 295 ? -1.398 32 4.82 1 95 295 LEU B O 1
ATOM 5422 N N . GLY B 1 296 ? -3.09 30.531 5.031 1 94.06 296 GLY B N 1
ATOM 5423 C CA . GLY B 1 296 ? -2.361 29.766 6.039 1 94.06 296 GLY B CA 1
ATOM 5424 C C . GLY B 1 296 ? -1.04 29.219 5.535 1 94.06 296 GLY B C 1
ATOM 5425 O O . GLY B 1 296 ? -0.048 29.203 6.27 1 94.06 296 GLY B O 1
ATOM 5426 N N . THR B 1 297 ? -1.042 28.734 4.344 1 94 297 THR B N 1
ATOM 5427 C CA . THR B 1 297 ? 0.168 28.203 3.73 1 94 297 THR B CA 1
ATOM 5428 C C . THR B 1 297 ? 1.208 29.297 3.531 1 94 297 THR B C 1
ATOM 5430 O O . THR B 1 297 ? 2.4 29.078 3.75 1 94 297 THR B O 1
ATOM 5433 N N . ILE B 1 298 ? 0.78 30.438 3.137 1 95.38 298 ILE B N 1
ATOM 5434 C CA . ILE B 1 298 ? 1.67 31.578 2.953 1 95.38 298 ILE B CA 1
ATOM 5435 C C . ILE B 1 298 ? 2.256 32 4.301 1 95.38 298 ILE B C 1
ATOM 5437 O O . ILE B 1 298 ? 3.467 32.219 4.422 1 95.38 298 ILE B O 1
ATOM 5441 N N . ILE B 1 299 ? 1.407 32.062 5.266 1 94.56 299 ILE B N 1
ATOM 5442 C CA . ILE B 1 299 ? 1.842 32.469 6.602 1 94.56 299 ILE B CA 1
ATOM 5443 C C . ILE B 1 299 ? 2.781 31.406 7.168 1 94.56 299 ILE B C 1
ATOM 5445 O O . ILE B 1 299 ? 3.787 31.734 7.805 1 94.56 299 ILE B O 1
ATOM 5449 N N . GLY B 1 300 ? 2.416 30.188 6.969 1 93 300 GLY B N 1
ATOM 5450 C CA . GLY B 1 300 ? 3.291 29.109 7.398 1 93 300 GLY B CA 1
ATOM 5451 C C . GLY B 1 300 ? 4.68 29.188 6.793 1 93 300 GLY B C 1
ATOM 5452 O O . GLY B 1 300 ? 5.676 28.938 7.477 1 93 300 GLY B O 1
ATOM 5453 N N . SER B 1 301 ? 4.711 29.516 5.555 1 93.31 301 SER B N 1
ATOM 5454 C CA . SER B 1 301 ? 6.004 29.656 4.883 1 93.31 301 SER B CA 1
ATOM 5455 C C . SER B 1 301 ? 6.812 30.812 5.461 1 93.31 301 SER B C 1
ATOM 5457 O O . SER B 1 301 ? 8.039 30.719 5.578 1 93.31 301 SER B O 1
ATOM 5459 N N . ALA B 1 302 ? 6.18 31.859 5.789 1 92.81 302 ALA B N 1
ATOM 5460 C CA . ALA B 1 302 ? 6.852 33.031 6.348 1 92.81 302 ALA B CA 1
ATOM 5461 C C . ALA B 1 302 ? 7.363 32.75 7.758 1 92.81 302 ALA B C 1
ATOM 5463 O O . ALA B 1 302 ? 8.438 33.219 8.141 1 92.81 302 ALA B O 1
ATOM 5464 N N . LEU B 1 303 ? 6.613 32 8.523 1 93.19 303 LEU B N 1
ATOM 5465 C CA . LEU B 1 303 ? 6.984 31.688 9.898 1 93.19 303 LEU B CA 1
ATOM 5466 C C . LEU B 1 303 ? 7.992 30.547 9.945 1 93.19 303 LEU B C 1
ATOM 5468 O O . LEU B 1 303 ? 8.695 30.375 10.945 1 93.19 303 LEU B O 1
ATOM 5472 N N . GLY B 1 304 ? 8.047 29.766 8.914 1 92.5 304 GLY B N 1
ATOM 5473 C CA . GLY B 1 304 ? 9.047 28.703 8.852 1 92.5 304 GLY B CA 1
ATOM 5474 C C . GLY B 1 304 ? 8.484 27.344 9.195 1 92.5 304 GLY B C 1
ATOM 5475 O O . GLY B 1 304 ? 9.109 26.578 9.93 1 92.5 304 GLY B O 1
ATOM 5476 N N . THR B 1 305 ? 7.312 27.078 8.781 1 92.81 305 THR B N 1
ATOM 5477 C CA . THR B 1 305 ? 6.73 25.75 8.969 1 92.81 305 THR B CA 1
ATOM 5478 C C . THR B 1 305 ? 6.117 25.25 7.664 1 92.81 305 THR B C 1
ATOM 5480 O O . THR B 1 305 ? 6.176 25.922 6.637 1 92.81 305 THR B O 1
ATOM 5483 N N . SER B 1 306 ? 5.676 24.016 7.656 1 92.31 306 SER B N 1
ATOM 5484 C CA . SER B 1 306 ? 5.18 23.344 6.461 1 92.31 306 SER B CA 1
ATOM 5485 C C . SER B 1 306 ? 3.787 23.844 6.086 1 92.31 306 SER B C 1
ATOM 5487 O O . SER B 1 306 ? 3.145 24.562 6.867 1 92.31 306 SER B O 1
ATOM 5489 N N . PRO B 1 307 ? 3.34 23.516 4.859 1 90.44 307 PRO B N 1
ATOM 5490 C CA . PRO B 1 307 ? 2.051 24.031 4.391 1 90.44 307 PRO B CA 1
ATOM 5491 C C . PRO B 1 307 ? 0.884 23.594 5.273 1 90.44 307 PRO B C 1
ATOM 5493 O O . PRO B 1 307 ? 0.911 22.5 5.848 1 90.44 307 PRO B O 1
ATOM 5496 N N . HIS B 1 308 ? -0.126 24.469 5.266 1 93.06 308 HIS B N 1
ATOM 5497 C CA . HIS B 1 308 ? -1.276 24.266 6.137 1 93.06 308 HIS B CA 1
ATOM 5498 C C . HIS B 1 308 ? -2.455 23.688 5.363 1 93.06 308 HIS B C 1
ATOM 5500 O O . HIS B 1 308 ? -2.623 23.969 4.176 1 93.06 308 HIS B O 1
ATOM 5506 N N . ILE B 1 309 ? -3.17 22.875 6.062 1 91.81 309 ILE B N 1
ATOM 5507 C CA . ILE B 1 309 ? -4.383 22.266 5.527 1 91.81 309 ILE B CA 1
ATOM 5508 C C . ILE B 1 309 ? -5.484 22.297 6.582 1 91.81 309 ILE B C 1
ATOM 5510 O O . ILE B 1 309 ? -5.234 22.641 7.738 1 91.81 309 ILE B O 1
ATOM 5514 N N . VAL B 1 310 ? -6.715 22 6.09 1 93.69 310 VAL B N 1
ATOM 5515 C CA . VAL B 1 310 ? -7.82 21.797 7.016 1 93.69 310 VAL B CA 1
ATOM 5516 C C . VAL B 1 310 ? -7.75 20.391 7.609 1 93.69 310 VAL B C 1
ATOM 5518 O O . VAL B 1 310 ? -7.629 19.406 6.875 1 93.69 310 VAL B O 1
ATOM 5521 N N . ALA B 1 311 ? -7.809 20.359 8.867 1 92.19 311 ALA B N 1
ATOM 5522 C CA . ALA B 1 311 ? -7.621 19.078 9.547 1 92.19 311 ALA B CA 1
ATOM 5523 C C . ALA B 1 311 ? -8.859 18.203 9.414 1 92.19 311 ALA B C 1
ATOM 5525 O O . ALA B 1 311 ? -9.969 18.625 9.758 1 92.19 311 ALA B O 1
ATOM 5526 N N . VAL B 1 312 ? -8.617 17.047 8.984 1 87.06 312 VAL B N 1
ATOM 5527 C CA . VAL B 1 312 ? -9.703 16.094 8.867 1 87.06 312 VAL B CA 1
ATOM 5528 C C . VAL B 1 312 ? -10.219 15.727 10.258 1 87.06 312 VAL B C 1
ATOM 5530 O O . VAL B 1 312 ? -11.391 15.375 10.422 1 87.06 312 VAL B O 1
ATOM 5533 N N . GLU B 1 313 ? -9.438 15.875 11.266 1 87.31 313 GLU B N 1
ATOM 5534 C CA . GLU B 1 313 ? -9.781 15.562 12.648 1 87.31 313 GLU B CA 1
ATOM 5535 C C . GLU B 1 313 ? -10.891 16.469 13.164 1 87.31 313 GLU B C 1
ATOM 5537 O O . GLU B 1 313 ? -11.516 16.188 14.188 1 87.31 313 GLU B O 1
ATOM 5542 N N . SER B 1 314 ? -11.141 17.5 12.414 1 94.06 314 SER B N 1
ATOM 5543 C CA . SER B 1 314 ? -12.25 18.391 12.781 1 94.06 314 SER B CA 1
ATOM 5544 C C . SER B 1 314 ? -13.578 17.625 12.797 1 94.06 314 SER B C 1
ATOM 5546 O O . SER B 1 314 ? -14.539 18.062 13.438 1 94.06 314 SER B O 1
ATOM 5548 N N . ALA B 1 315 ? -13.609 16.594 12.133 1 88.94 315 ALA B N 1
ATOM 5549 C CA . ALA B 1 315 ? -14.797 15.734 12.102 1 88.94 315 ALA B CA 1
ATOM 5550 C C . ALA B 1 315 ? -15.188 15.289 13.508 1 88.94 315 ALA B C 1
ATOM 5552 O O . ALA B 1 315 ? -16.375 15.141 13.805 1 88.94 315 ALA B O 1
ATOM 5553 N N . ALA B 1 316 ? -14.219 15.086 14.336 1 87.88 316 ALA B N 1
ATOM 5554 C CA . ALA B 1 316 ? -14.484 14.656 15.711 1 87.88 316 ALA B CA 1
ATOM 5555 C C . ALA B 1 316 ? -15.266 15.719 16.484 1 87.88 316 ALA B C 1
ATOM 5557 O O . ALA B 1 316 ? -16.172 15.398 17.234 1 87.88 316 ALA B O 1
ATOM 5558 N N . GLY B 1 317 ? -14.867 16.922 16.297 1 92.19 317 GLY B N 1
ATOM 5559 C CA . GLY B 1 317 ? -15.594 18 16.938 1 92.19 317 GLY B CA 1
ATOM 5560 C C . GLY B 1 317 ? -17 18.172 16.375 1 92.19 317 GLY B C 1
ATOM 5561 O O . GLY B 1 317 ? -17.938 18.469 17.125 1 92.19 317 GLY B O 1
ATOM 5562 N N . ILE B 1 318 ? -17.109 18.016 15.109 1 92.88 318 ILE B N 1
ATOM 5563 C CA . ILE B 1 318 ? -18.422 18.125 14.461 1 92.88 318 ILE B CA 1
ATOM 5564 C C . ILE B 1 318 ? -19.344 17.031 14.992 1 92.88 318 ILE B C 1
ATOM 5566 O O . ILE B 1 318 ? -20.531 17.281 15.219 1 92.88 318 ILE B O 1
ATOM 5570 N N . ALA B 1 319 ? -18.844 15.922 15.195 1 88 319 ALA B N 1
ATOM 5571 C CA . ALA B 1 319 ? -19.625 14.805 15.719 1 88 319 ALA B CA 1
ATOM 5572 C C . ALA B 1 319 ? -20.141 15.102 17.125 1 88 319 ALA B C 1
ATOM 5574 O O . ALA B 1 319 ? -21.188 14.602 17.516 1 88 319 ALA B O 1
ATOM 5575 N N . GLU B 1 320 ? -19.359 15.898 17.844 1 90.31 320 GLU B N 1
ATOM 5576 C CA . GLU B 1 320 ? -19.781 16.281 19.188 1 90.31 320 GLU B CA 1
ATOM 5577 C C . GLU B 1 320 ? -20.781 17.422 19.141 1 90.31 320 GLU B C 1
ATOM 5579 O O . GLU B 1 320 ? -21.25 17.891 20.188 1 90.31 320 GLU B O 1
ATOM 5584 N N . GLY B 1 321 ? -21.031 17.875 17.938 1 89.88 321 GLY B N 1
ATOM 5585 C CA . GLY B 1 321 ? -22.062 18.891 17.797 1 89.88 321 GLY B CA 1
ATOM 5586 C C . GLY B 1 321 ? -21.516 20.25 17.406 1 89.88 321 GLY B C 1
ATOM 5587 O O . GLY B 1 321 ? -22.25 21.234 17.344 1 89.88 321 GLY B O 1
ATOM 5588 N N . GLY B 1 322 ? -20.203 20.375 17.172 1 93.56 322 GLY B N 1
ATOM 5589 C CA . GLY B 1 322 ? -19.656 21.625 16.688 1 93.56 322 GLY B CA 1
ATOM 5590 C C . GLY B 1 322 ? -20.156 22 15.305 1 93.56 322 GLY B C 1
ATOM 5591 O O . GLY B 1 322 ? -20.219 21.156 14.406 1 93.56 322 GLY B O 1
ATOM 5592 N N . ARG B 1 323 ? -20.547 23.297 15.164 1 93.19 323 ARG B N 1
ATOM 5593 C CA . ARG B 1 323 ? -21.109 23.703 13.883 1 93.19 323 ARG B CA 1
ATOM 5594 C C . ARG B 1 323 ? -20.578 25.062 13.445 1 93.19 323 ARG B C 1
ATOM 5596 O O . ARG B 1 323 ? -20.594 25.391 12.266 1 93.19 323 ARG B O 1
ATOM 5603 N N . THR B 1 324 ? -20.016 25.734 14.359 1 93.31 324 THR B N 1
ATOM 5604 C CA . THR B 1 324 ? -19.719 27.125 14.055 1 93.31 324 THR B CA 1
ATOM 5605 C C . THR B 1 324 ? -18.25 27.438 14.352 1 93.31 324 THR B C 1
ATOM 5607 O O . THR B 1 324 ? -17.5 26.562 14.773 1 93.31 324 THR B O 1
ATOM 5610 N N . GLY B 1 325 ? -17.969 28.719 14.102 1 94.44 325 GLY B N 1
ATOM 5611 C CA . GLY B 1 325 ? -16.609 29.203 14.32 1 94.44 325 GLY B CA 1
ATOM 5612 C C . GLY B 1 325 ? -16.219 29.25 15.781 1 94.44 325 GLY B C 1
ATOM 5613 O O . GLY B 1 325 ? -15.031 29.312 16.109 1 94.44 325 GLY B O 1
ATOM 5614 N N . LEU B 1 326 ? -17.141 29.156 16.641 1 94.12 326 LEU B N 1
ATOM 5615 C CA . LEU B 1 326 ? -16.797 29.141 18.062 1 94.12 326 LEU B CA 1
ATOM 5616 C C . LEU B 1 326 ? -15.977 27.891 18.391 1 94.12 326 LEU B C 1
ATOM 5618 O O . LEU B 1 326 ? -15.102 27.953 19.266 1 94.12 326 LEU B O 1
ATOM 5622 N N . THR B 1 327 ? -16.297 26.828 17.75 1 95.25 327 THR B N 1
ATOM 5623 C CA . THR B 1 327 ? -15.477 25.641 17.891 1 95.25 327 THR B CA 1
ATOM 5624 C C . THR B 1 327 ? -14.031 25.906 17.5 1 95.25 327 THR B C 1
ATOM 5626 O O . THR B 1 327 ? -13.102 25.562 18.234 1 95.25 327 THR B O 1
ATOM 5629 N N . ALA B 1 328 ? -13.859 26.562 16.391 1 96.5 328 ALA B N 1
ATOM 5630 C CA . ALA B 1 328 ? -12.531 26.891 15.898 1 96.5 328 ALA B CA 1
ATOM 5631 C C . ALA B 1 328 ? -11.828 27.875 16.828 1 96.5 328 ALA B C 1
ATOM 5633 O O . ALA B 1 328 ? -10.609 27.797 17.031 1 96.5 328 ALA B O 1
ATOM 5634 N N . LEU B 1 329 ? -12.57 28.766 17.328 1 95.75 329 LEU B N 1
ATOM 5635 C CA . LEU B 1 329 ? -12.016 29.719 18.266 1 95.75 329 LEU B CA 1
ATOM 5636 C C . LEU B 1 329 ? -11.5 29.016 19.516 1 95.75 329 LEU B C 1
ATOM 5638 O O . LEU B 1 329 ? -10.461 29.391 20.062 1 95.75 329 LEU B O 1
ATOM 5642 N N . THR B 1 330 ? -12.273 28.141 19.969 1 95.88 330 THR B N 1
ATOM 5643 C CA . THR B 1 330 ? -11.859 27.344 21.125 1 95.88 330 THR B CA 1
ATOM 5644 C C . THR B 1 330 ? -10.562 26.594 20.828 1 95.88 330 THR B C 1
ATOM 5646 O O . THR B 1 330 ? -9.664 26.547 21.672 1 95.88 330 THR B O 1
ATOM 5649 N N . ILE B 1 331 ? -10.461 26.016 19.672 1 96.56 331 ILE B N 1
ATOM 5650 C CA . ILE B 1 331 ? -9.258 25.312 19.25 1 96.56 331 ILE B CA 1
ATOM 5651 C C . ILE B 1 331 ? -8.062 26.266 19.281 1 96.56 331 ILE B C 1
ATOM 5653 O O . ILE B 1 331 ? -7.008 25.938 19.828 1 96.56 331 ILE B O 1
ATOM 5657 N N . ALA B 1 332 ? -8.25 27.438 18.688 1 96.69 332 ALA B N 1
ATOM 5658 C CA . ALA B 1 332 ? -7.195 28.438 18.656 1 96.69 332 ALA B CA 1
ATOM 5659 C C . ALA B 1 332 ? -6.754 28.828 20.062 1 96.69 332 ALA B C 1
ATOM 5661 O O . ALA B 1 332 ? -5.562 29.016 20.312 1 96.69 332 ALA B O 1
ATOM 5662 N N . GLY B 1 333 ? -7.695 28.969 20.891 1 95.38 333 GLY B N 1
ATOM 5663 C CA . GLY B 1 333 ? -7.383 29.297 22.266 1 95.38 333 GLY B CA 1
ATOM 5664 C C . GLY B 1 333 ? -6.539 28.234 22.953 1 95.38 333 GLY B C 1
ATOM 5665 O O . GLY B 1 333 ? -5.621 28.547 23.703 1 95.38 333 GLY B O 1
ATOM 5666 N N . LEU B 1 334 ? -6.879 27.094 22.688 1 94.62 334 LEU B N 1
ATOM 5667 C CA . LEU B 1 334 ? -6.137 26 23.297 1 94.62 334 LEU B CA 1
ATOM 5668 C C . LEU B 1 334 ? -4.738 25.891 22.703 1 94.62 334 LEU B C 1
ATOM 5670 O O . LEU B 1 334 ? -3.795 25.5 23.391 1 94.62 334 LEU B O 1
ATOM 5674 N N . PHE B 1 335 ? -4.57 26.219 21.469 1 94.44 335 PHE B N 1
ATOM 5675 C CA . PHE B 1 335 ? -3.248 26.281 20.875 1 94.44 335 PHE B CA 1
ATOM 5676 C C . PHE B 1 335 ? -2.406 27.375 21.531 1 94.44 335 PHE B C 1
ATOM 5678 O O . PHE B 1 335 ? -1.201 27.203 21.719 1 94.44 335 PHE B O 1
ATOM 5685 N N . ILE B 1 336 ? -3.018 28.484 21.812 1 94.31 336 ILE B N 1
ATOM 5686 C CA . ILE B 1 336 ? -2.309 29.562 22.5 1 94.31 336 ILE B CA 1
ATOM 5687 C C . ILE B 1 336 ? -1.8 29.062 23.844 1 94.31 336 ILE B C 1
ATOM 5689 O O . ILE B 1 336 ? -0.653 29.328 24.219 1 94.31 336 ILE B O 1
ATOM 5693 N N . ALA B 1 337 ? -2.615 28.359 24.469 1 91 337 ALA B N 1
ATOM 5694 C CA . ALA B 1 337 ? -2.23 27.812 25.766 1 91 337 ALA B CA 1
ATOM 5695 C C . ALA B 1 337 ? -1.092 26.812 25.625 1 91 337 ALA B C 1
ATOM 5697 O O . ALA B 1 337 ? -0.225 26.703 26.5 1 91 337 ALA B O 1
ATOM 5698 N N . SER B 1 338 ? -1.115 26.125 24.594 1 90.38 338 SER B N 1
ATOM 5699 C CA . SER B 1 338 ? -0.126 25.062 24.359 1 90.38 338 SER B CA 1
ATOM 5700 C C . SER B 1 338 ? 1.249 25.656 24.078 1 90.38 338 SER B C 1
ATOM 5702 O O . SER B 1 338 ? 2.266 24.984 24.219 1 90.38 338 SER B O 1
ATOM 5704 N N . LEU B 1 339 ? 1.34 26.906 23.641 1 89.88 339 LEU B N 1
ATOM 5705 C CA . LEU B 1 339 ? 2.604 27.594 23.359 1 89.88 339 LEU B CA 1
ATOM 5706 C C . LEU B 1 339 ? 3.479 27.641 24.609 1 89.88 339 LEU B C 1
ATOM 5708 O O . LEU B 1 339 ? 4.707 27.594 24.516 1 89.88 339 LEU B O 1
ATOM 5712 N N . PHE B 1 340 ? 2.848 27.594 25.688 1 87.81 340 PHE B N 1
ATOM 5713 C CA . PHE B 1 340 ? 3.578 27.719 26.938 1 87.81 340 PHE B CA 1
ATOM 5714 C C . PHE B 1 340 ? 4.012 26.359 27.453 1 87.81 340 PHE B C 1
ATOM 5716 O O . PHE B 1 340 ? 4.762 26.266 28.438 1 87.81 340 PHE B O 1
ATOM 5723 N N . LEU B 1 341 ? 3.662 25.344 26.797 1 83.19 341 LEU B N 1
ATOM 5724 C CA . LEU B 1 341 ? 4.047 23.984 27.172 1 83.19 341 LEU B CA 1
ATOM 5725 C C . LEU B 1 341 ? 5.18 23.484 26.297 1 83.19 341 LEU B C 1
ATOM 5727 O O . LEU B 1 341 ? 5.449 22.281 26.266 1 83.19 341 LEU B O 1
ATOM 5731 N N . ALA B 1 342 ? 5.91 24.297 25.719 1 81.25 342 ALA B N 1
ATOM 5732 C CA . ALA B 1 342 ? 6.961 23.984 24.75 1 81.25 342 ALA B CA 1
ATOM 5733 C C . ALA B 1 342 ? 8.016 23.062 25.359 1 81.25 342 ALA B C 1
ATOM 5735 O O . ALA B 1 342 ? 8.469 22.109 24.719 1 81.25 342 ALA B O 1
ATOM 5736 N N . PRO B 1 343 ? 8.461 23.312 26.562 1 77.69 343 PRO B N 1
ATOM 5737 C CA . PRO B 1 343 ? 9.516 22.469 27.125 1 77.69 343 PRO B CA 1
ATOM 5738 C C . PRO B 1 343 ? 9.102 21 27.234 1 77.69 343 PRO B C 1
ATOM 5740 O O . PRO B 1 343 ? 9.938 20.109 27.094 1 77.69 343 PRO B O 1
ATOM 5743 N N . LEU B 1 344 ? 7.887 20.797 27.422 1 76.81 344 LEU B N 1
ATOM 5744 C CA . LEU B 1 344 ? 7.387 19.422 27.531 1 76.81 344 LEU B CA 1
ATOM 5745 C C . LEU B 1 344 ? 7.348 18.734 26.172 1 76.81 344 LEU B C 1
ATOM 5747 O O . LEU B 1 344 ? 7.672 17.562 26.062 1 76.81 344 LEU B O 1
ATOM 5751 N N . LEU B 1 345 ? 7.023 19.438 25.281 1 77.31 345 LEU B N 1
ATOM 5752 C CA . LEU B 1 345 ? 6.762 18.859 23.969 1 77.31 345 LEU B CA 1
ATOM 5753 C C . LEU B 1 345 ? 8.055 18.703 23.172 1 77.31 345 LEU B C 1
ATOM 5755 O O . LEU B 1 345 ? 8.156 17.828 22.297 1 77.31 345 LEU B O 1
ATOM 5759 N N . MET B 1 346 ? 9.039 19.453 23.562 1 74.75 346 MET B N 1
ATOM 5760 C CA . MET B 1 346 ? 10.32 19.422 22.844 1 74.75 346 MET B CA 1
ATOM 5761 C C . MET B 1 346 ? 11.133 18.203 23.266 1 74.75 346 MET B C 1
ATOM 5763 O O . MET B 1 346 ? 12.062 17.797 22.562 1 74.75 346 MET B O 1
ATOM 5767 N N . VAL B 1 347 ? 10.734 17.625 24.297 1 77.31 347 VAL B N 1
ATOM 5768 C CA . VAL B 1 347 ? 11.508 16.5 24.812 1 77.31 347 VAL B CA 1
ATOM 5769 C C . VAL B 1 347 ? 10.945 15.195 24.25 1 77.31 347 VAL B C 1
ATOM 5771 O O . VAL B 1 347 ? 11.531 14.125 24.438 1 77.31 347 VAL B O 1
ATOM 5774 N N . ILE B 1 348 ? 9.953 15.312 23.531 1 80.81 348 ILE B N 1
ATOM 5775 C CA . ILE B 1 348 ? 9.336 14.102 23 1 80.81 348 ILE B CA 1
ATOM 5776 C C . ILE B 1 348 ? 10.25 13.477 21.953 1 80.81 348 ILE B C 1
ATOM 5778 O O . ILE B 1 348 ? 10.555 14.109 20.938 1 80.81 348 ILE B O 1
ATOM 5782 N N . PRO B 1 349 ? 10.695 12.305 22.188 1 81.38 349 PRO B N 1
ATOM 5783 C CA . PRO B 1 349 ? 11.586 11.656 21.234 1 81.38 349 PRO B CA 1
ATOM 5784 C C . PRO B 1 349 ? 10.867 11.219 19.953 1 81.38 349 PRO B C 1
ATOM 5786 O O . PRO B 1 349 ? 9.648 11.016 19.969 1 81.38 349 PRO B O 1
ATOM 5789 N N . VAL B 1 350 ? 11.625 11.055 18.984 1 80.75 350 VAL B N 1
ATOM 5790 C CA . VAL B 1 350 ? 11.117 10.633 17.688 1 80.75 350 VAL B CA 1
ATOM 5791 C C . VAL B 1 350 ? 10.43 9.273 17.812 1 80.75 350 VAL B C 1
ATOM 5793 O O . VAL B 1 350 ? 9.422 9.016 17.156 1 80.75 350 VAL B O 1
ATOM 5796 N N . ALA B 1 351 ? 10.93 8.492 18.641 1 86.06 351 ALA B N 1
ATOM 5797 C CA . ALA B 1 351 ? 10.367 7.156 18.859 1 86.06 351 ALA B CA 1
ATOM 5798 C C . ALA B 1 351 ? 8.922 7.238 19.344 1 86.06 351 ALA B C 1
ATOM 5800 O O . ALA B 1 351 ? 8.133 6.324 19.109 1 86.06 351 ALA B O 1
ATOM 5801 N N . ALA B 1 352 ? 8.609 8.312 19.953 1 87.38 352 ALA B N 1
ATOM 5802 C CA . ALA B 1 352 ? 7.273 8.477 20.516 1 87.38 352 ALA B CA 1
ATOM 5803 C C . ALA B 1 352 ? 6.316 9.086 19.5 1 87.38 352 ALA B C 1
ATOM 5805 O O . ALA B 1 352 ? 5.098 8.945 19.625 1 87.38 352 ALA B O 1
ATOM 5806 N N . THR B 1 353 ? 6.852 9.719 18.5 1 85.19 353 THR B N 1
ATOM 5807 C CA . THR B 1 353 ? 5.996 10.359 17.5 1 85.19 353 THR B CA 1
ATOM 5808 C C . THR B 1 353 ? 5.867 9.477 16.266 1 85.19 353 THR B C 1
ATOM 5810 O O . THR B 1 353 ? 4.898 9.594 15.508 1 85.19 353 THR B O 1
ATOM 5813 N N . ALA B 1 354 ? 6.766 8.562 16.094 1 89.31 354 ALA B N 1
ATOM 5814 C CA . ALA B 1 354 ? 6.785 7.684 14.93 1 89.31 354 ALA B CA 1
ATOM 5815 C C . ALA B 1 354 ? 5.488 6.887 14.82 1 89.31 354 ALA B C 1
ATOM 5817 O O . ALA B 1 354 ? 4.93 6.746 13.727 1 89.31 354 ALA B O 1
ATOM 5818 N N . PRO B 1 355 ? 4.961 6.43 15.93 1 91.56 355 PRO B N 1
ATOM 5819 C CA . PRO B 1 355 ? 3.723 5.652 15.859 1 91.56 355 PRO B CA 1
ATOM 5820 C C . PRO B 1 355 ? 2.553 6.453 15.289 1 91.56 355 PRO B C 1
ATOM 5822 O O . PRO B 1 355 ? 1.665 5.887 14.648 1 91.56 355 PRO B O 1
ATOM 5825 N N . VAL B 1 356 ? 2.588 7.723 15.531 1 88.56 356 VAL B N 1
ATOM 5826 C CA . VAL B 1 356 ? 1.524 8.586 15.023 1 88.56 356 VAL B CA 1
ATOM 5827 C C . VAL B 1 356 ? 1.54 8.586 13.5 1 88.56 356 VAL B C 1
ATOM 5829 O O . VAL B 1 356 ? 0.488 8.5 12.859 1 88.56 356 VAL B O 1
ATOM 5832 N N . LEU B 1 357 ? 2.686 8.625 12.969 1 87.31 357 LEU B N 1
ATOM 5833 C CA . LEU B 1 357 ? 2.826 8.633 11.516 1 87.31 357 LEU B CA 1
ATOM 5834 C C . LEU B 1 357 ? 2.299 7.332 10.914 1 87.31 357 LEU B C 1
ATOM 5836 O O . LEU B 1 357 ? 1.632 7.352 9.883 1 87.31 357 LEU B O 1
ATOM 5840 N N . ILE B 1 358 ? 2.527 6.289 11.57 1 91.88 358 ILE B N 1
ATOM 5841 C CA . ILE B 1 358 ? 2.094 4.984 11.086 1 91.88 358 ILE B CA 1
ATOM 5842 C C . ILE B 1 358 ? 0.569 4.91 11.102 1 91.88 358 ILE B C 1
ATOM 5844 O O . ILE B 1 358 ? -0.051 4.523 10.109 1 91.88 358 ILE B O 1
ATOM 5848 N N . VAL B 1 359 ? -0.02 5.32 12.172 1 90.06 359 VAL B N 1
ATOM 5849 C CA . VAL B 1 359 ? -1.464 5.18 12.328 1 90.06 359 VAL B CA 1
ATOM 5850 C C . VAL B 1 359 ? -2.18 6.195 11.445 1 90.06 359 VAL B C 1
ATOM 5852 O O . VAL B 1 359 ? -3.244 5.906 10.891 1 90.06 359 VAL B O 1
ATOM 5855 N N . VAL B 1 360 ? -1.655 7.359 11.352 1 85.38 360 VAL B N 1
ATOM 5856 C CA . VAL B 1 360 ? -2.223 8.344 10.438 1 85.38 360 VAL B CA 1
ATOM 5857 C C . VAL B 1 360 ? -2.166 7.816 9 1 85.38 360 VAL B C 1
ATOM 5859 O O . VAL B 1 360 ? -3.098 8.016 8.219 1 85.38 360 VAL B O 1
ATOM 5862 N N . GLY B 1 361 ? -1.041 7.195 8.68 1 89.25 361 GLY B N 1
ATOM 5863 C CA . GLY B 1 361 ? -0.939 6.551 7.379 1 89.25 361 GLY B CA 1
ATOM 5864 C C . GLY B 1 361 ? -2.049 5.547 7.121 1 89.25 361 GLY B C 1
ATOM 5865 O O . GLY B 1 361 ? -2.568 5.461 6.004 1 89.25 361 GLY B O 1
ATOM 5866 N N . LEU B 1 362 ? -2.395 4.832 8.148 1 91.12 362 LEU B N 1
ATOM 5867 C CA . LEU B 1 362 ? -3.496 3.879 8.055 1 91.12 362 LEU B CA 1
ATOM 5868 C C . LEU B 1 362 ? -4.797 4.582 7.68 1 91.12 362 LEU B C 1
ATOM 5870 O O . LEU B 1 362 ? -5.512 4.137 6.785 1 91.12 362 LEU B O 1
ATOM 5874 N N . PHE B 1 363 ? -5.094 5.688 8.32 1 85.12 363 PHE B N 1
ATOM 5875 C CA . PHE B 1 363 ? -6.332 6.41 8.07 1 85.12 363 PHE B CA 1
ATOM 5876 C C . PHE B 1 363 ? -6.359 6.965 6.652 1 85.12 363 PHE B C 1
ATOM 5878 O O . PHE B 1 363 ? -7.414 6.988 6.012 1 85.12 363 PHE B O 1
ATOM 5885 N N . MET B 1 364 ? -5.23 7.332 6.211 1 83.94 364 MET B N 1
ATOM 5886 C CA . MET B 1 364 ? -5.145 7.887 4.863 1 83.94 364 MET B CA 1
ATOM 5887 C C . MET B 1 364 ? -5.246 6.785 3.814 1 83.94 364 MET B C 1
ATOM 5889 O O . MET B 1 364 ? -5.867 6.977 2.766 1 83.94 364 MET B O 1
ATOM 5893 N N . MET B 1 365 ? -4.727 5.629 4.094 1 88.62 365 MET B N 1
ATOM 5894 C CA . MET B 1 365 ? -4.758 4.5 3.172 1 88.62 365 MET B CA 1
ATOM 5895 C C . MET B 1 365 ? -6.188 4.012 2.953 1 88.62 365 MET B C 1
ATOM 5897 O O . MET B 1 365 ? -6.492 3.416 1.92 1 88.62 365 MET B O 1
ATOM 5901 N N . ALA B 1 366 ? -7.066 4.262 3.857 1 86.69 366 ALA B N 1
ATOM 5902 C CA . ALA B 1 366 ? -8.453 3.816 3.783 1 86.69 366 ALA B CA 1
ATOM 5903 C C . ALA B 1 366 ? -9.141 4.367 2.535 1 86.69 366 ALA B C 1
ATOM 5905 O O . ALA B 1 366 ? -10.133 3.803 2.066 1 86.69 366 ALA B O 1
ATOM 5906 N N . SER B 1 367 ? -8.578 5.41 1.949 1 86.38 367 SER B N 1
ATOM 5907 C CA . SER B 1 367 ? -9.18 6.012 0.765 1 86.38 367 SER B CA 1
ATOM 5908 C C . SER B 1 367 ? -9.133 5.059 -0.424 1 86.38 367 SER B C 1
ATOM 5910 O O . SER B 1 367 ? -9.898 5.215 -1.382 1 86.38 367 SER B O 1
ATOM 5912 N N . VAL B 1 368 ? -8.312 4.066 -0.365 1 90.12 368 VAL B N 1
ATOM 5913 C CA . VAL B 1 368 ? -8.125 3.121 -1.46 1 90.12 368 VAL B CA 1
ATOM 5914 C C . VAL B 1 368 ? -9.422 2.34 -1.694 1 90.12 368 VAL B C 1
ATOM 5916 O O . VAL B 1 368 ? -9.656 1.832 -2.793 1 90.12 368 VAL B O 1
ATOM 5919 N N . LYS B 1 369 ? -10.273 2.246 -0.703 1 88.06 369 LYS B N 1
ATOM 5920 C CA . LYS B 1 369 ? -11.516 1.481 -0.782 1 88.06 369 LYS B CA 1
ATOM 5921 C C . LYS B 1 369 ? -12.438 2.043 -1.856 1 88.06 369 LYS B C 1
ATOM 5923 O O . LYS B 1 369 ? -13.266 1.316 -2.416 1 88.06 369 LYS B O 1
ATOM 5928 N N . ASP B 1 370 ? -12.234 3.246 -2.217 1 88.06 370 ASP B N 1
ATOM 5929 C CA . ASP B 1 370 ? -13.141 3.914 -3.146 1 88.06 370 ASP B CA 1
ATOM 5930 C C . ASP B 1 370 ? -12.57 3.924 -4.562 1 88.06 370 ASP B C 1
ATOM 5932 O O . ASP B 1 370 ? -13.188 4.461 -5.484 1 88.06 370 ASP B O 1
ATOM 5936 N N . ILE B 1 371 ? -11.445 3.361 -4.73 1 90.19 371 ILE B N 1
ATOM 5937 C CA . ILE B 1 371 ? -10.828 3.299 -6.051 1 90.19 371 ILE B CA 1
ATOM 5938 C C . ILE B 1 371 ? -11.367 2.094 -6.816 1 90.19 371 ILE B C 1
ATOM 5940 O O . ILE B 1 371 ? -11.492 1 -6.258 1 90.19 371 ILE B O 1
ATOM 5944 N N . ASP B 1 372 ? -11.68 2.299 -8.039 1 87.69 372 ASP B N 1
ATOM 5945 C CA . ASP B 1 372 ? -12.133 1.204 -8.898 1 87.69 372 ASP B CA 1
ATOM 5946 C C . ASP B 1 372 ? -10.945 0.493 -9.547 1 87.69 372 ASP B C 1
ATOM 5948 O O . ASP B 1 372 ? -10.5 0.875 -10.633 1 87.69 372 ASP B O 1
ATOM 5952 N N . PHE B 1 373 ? -10.57 -0.601 -9.039 1 86.81 373 PHE B N 1
ATOM 5953 C CA . PHE B 1 373 ? -9.438 -1.357 -9.555 1 86.81 373 PHE B CA 1
ATOM 5954 C C . PHE B 1 373 ? -9.875 -2.285 -10.68 1 86.81 373 PHE B C 1
ATOM 5956 O O . PHE B 1 373 ? -9.031 -2.873 -11.367 1 86.81 373 PHE B O 1
ATOM 5963 N N . GLY B 1 374 ? -11.156 -2.393 -10.891 1 82.5 374 GLY B N 1
ATOM 5964 C CA . GLY B 1 374 ? -11.656 -3.234 -11.969 1 82.5 374 GLY B CA 1
ATOM 5965 C C . GLY B 1 374 ? -11.398 -2.66 -13.344 1 82.5 374 GLY B C 1
ATOM 5966 O O . GLY B 1 374 ? -11.203 -3.406 -14.312 1 82.5 374 GLY B O 1
ATOM 5967 N N . ASP B 1 375 ? -11.43 -1.357 -13.445 1 87.94 375 ASP B N 1
ATOM 5968 C CA . ASP B 1 375 ? -11.07 -0.667 -14.68 1 87.94 375 ASP B CA 1
ATOM 5969 C C . ASP B 1 375 ? -9.578 -0.345 -14.703 1 87.94 375 ASP B C 1
ATOM 5971 O O . ASP B 1 375 ? -9.117 0.574 -14.023 1 87.94 375 ASP B O 1
ATOM 5975 N N . ILE B 1 376 ? -8.883 -1.036 -15.555 1 89.56 376 ILE B N 1
ATOM 5976 C CA . ILE B 1 376 ? -7.43 -0.941 -15.57 1 89.56 376 ILE B CA 1
ATOM 5977 C C . ILE B 1 376 ? -7.008 0.477 -15.953 1 89.56 376 ILE B C 1
ATOM 5979 O O . ILE B 1 376 ? -5.945 0.949 -15.531 1 89.56 376 ILE B O 1
ATOM 5983 N N . SER B 1 377 ? -7.855 1.194 -16.734 1 90.81 377 SER B N 1
ATOM 5984 C CA . SER B 1 377 ? -7.527 2.557 -17.141 1 90.81 377 SER B CA 1
ATOM 5985 C C . SER B 1 377 ? -7.535 3.508 -15.953 1 90.81 377 SER B C 1
ATOM 5987 O O . SER B 1 377 ? -6.91 4.57 -15.992 1 90.81 377 SER B O 1
ATOM 5989 N N . GLU B 1 378 ? -8.188 3.109 -14.875 1 91.94 378 GLU B N 1
ATOM 5990 C CA . GLU B 1 378 ? -8.219 3.881 -13.633 1 91.94 378 GLU B CA 1
ATOM 5991 C C . GLU B 1 378 ? -7.352 3.232 -12.562 1 91.94 378 GLU B C 1
ATOM 5993 O O . GLU B 1 378 ? -6.641 3.924 -11.828 1 91.94 378 GLU B O 1
ATOM 5998 N N . GLY B 1 379 ? -7.422 1.973 -12.594 1 93 379 GLY B N 1
ATOM 5999 C CA . GLY B 1 379 ? -6.773 1.218 -11.531 1 93 379 GLY B CA 1
ATOM 6000 C C . GLY B 1 379 ? -5.258 1.268 -11.609 1 93 379 GLY B C 1
ATOM 6001 O O . GLY B 1 379 ? -4.586 1.433 -10.586 1 93 379 GLY B O 1
ATOM 6002 N N . LEU B 1 380 ? -4.738 1.151 -12.742 1 94.5 380 LEU B N 1
ATOM 6003 C CA . LEU B 1 380 ? -3.287 1.09 -12.883 1 94.5 380 LEU B CA 1
ATOM 6004 C C . LEU B 1 380 ? -2.652 2.439 -12.562 1 94.5 380 LEU B C 1
ATOM 6006 O O . LEU B 1 380 ? -1.687 2.508 -11.797 1 94.5 380 LEU B O 1
ATOM 6010 N N . PRO B 1 381 ? -3.17 3.504 -13.164 1 94.31 381 PRO B N 1
ATOM 6011 C CA . PRO B 1 381 ? -2.615 4.805 -12.781 1 94.31 381 PRO B CA 1
ATOM 6012 C C . PRO B 1 381 ? -2.707 5.066 -11.281 1 94.31 381 PRO B C 1
ATOM 6014 O O . PRO B 1 381 ? -1.775 5.621 -10.688 1 94.31 381 PRO B O 1
ATOM 6017 N N . ALA B 1 382 ? -3.836 4.695 -10.703 1 94.56 382 ALA B N 1
ATOM 6018 C CA . ALA B 1 382 ? -4 4.859 -9.258 1 94.56 382 ALA B CA 1
ATOM 6019 C C . ALA B 1 382 ? -2.973 4.031 -8.492 1 94.56 382 ALA B C 1
ATOM 6021 O O . ALA B 1 382 ? -2.369 4.516 -7.531 1 94.56 382 ALA B O 1
ATOM 6022 N N . PHE B 1 383 ? -2.834 2.875 -8.906 1 95.56 383 PHE B N 1
ATOM 6023 C CA . PHE B 1 383 ? -1.9 1.966 -8.25 1 95.56 383 PHE B CA 1
ATOM 6024 C C . PHE B 1 383 ? -0.472 2.488 -8.359 1 95.56 383 PHE B C 1
ATOM 6026 O O . PHE B 1 383 ? 0.273 2.471 -7.375 1 95.56 383 PHE B O 1
ATOM 6033 N N . LEU B 1 384 ? -0.078 2.939 -9.516 1 95.5 384 LEU B N 1
ATOM 6034 C CA . LEU B 1 384 ? 1.264 3.475 -9.719 1 95.5 384 LEU B CA 1
ATOM 6035 C C . LEU B 1 384 ? 1.493 4.715 -8.867 1 95.5 384 LEU B C 1
ATOM 6037 O O . LEU B 1 384 ? 2.59 4.918 -8.336 1 95.5 384 LEU B O 1
ATOM 6041 N N . THR B 1 385 ? 0.492 5.527 -8.789 1 93.62 385 THR B N 1
ATOM 6042 C CA . THR B 1 385 ? 0.584 6.688 -7.91 1 93.62 385 THR B CA 1
ATOM 6043 C C . THR B 1 385 ? 0.852 6.258 -6.469 1 93.62 385 THR B C 1
ATOM 6045 O O . THR B 1 385 ? 1.728 6.812 -5.805 1 93.62 385 THR B O 1
ATOM 6048 N N . ILE B 1 386 ? 0.147 5.285 -6.008 1 94.44 386 ILE B N 1
ATOM 6049 C CA . ILE B 1 386 ? 0.179 4.828 -4.621 1 94.44 386 ILE B CA 1
ATOM 6050 C C . ILE B 1 386 ? 1.547 4.227 -4.309 1 94.44 386 ILE B C 1
ATOM 6052 O O . ILE B 1 386 ? 2.166 4.57 -3.299 1 94.44 386 ILE B O 1
ATOM 6056 N N . ILE B 1 387 ? 2.057 3.385 -5.148 1 94.94 387 ILE B N 1
ATOM 6057 C CA . ILE B 1 387 ? 3.23 2.596 -4.789 1 94.94 387 ILE B CA 1
ATOM 6058 C C . ILE B 1 387 ? 4.496 3.408 -5.047 1 94.94 387 ILE B C 1
ATOM 6060 O O . ILE B 1 387 ? 5.508 3.223 -4.367 1 94.94 387 ILE B O 1
ATOM 6064 N N . MET B 1 388 ? 4.48 4.297 -6.004 1 93.06 388 MET B N 1
ATOM 6065 C CA . MET B 1 388 ? 5.703 5.012 -6.371 1 93.06 388 MET B CA 1
ATOM 6066 C C . MET B 1 388 ? 6.062 6.051 -5.312 1 93.06 388 MET B C 1
ATOM 6068 O O . MET B 1 388 ? 7.23 6.418 -5.168 1 93.06 388 MET B O 1
ATOM 6072 N N . MET B 1 389 ? 5.152 6.535 -4.543 1 91.06 389 MET B N 1
ATOM 6073 C CA . MET B 1 389 ? 5.441 7.539 -3.525 1 91.06 389 MET B CA 1
ATOM 6074 C C . MET B 1 389 ? 6.34 6.965 -2.434 1 91.06 389 MET B C 1
ATOM 6076 O O . MET B 1 389 ? 7.422 7.492 -2.176 1 91.06 389 MET B O 1
ATOM 6080 N N . PRO B 1 390 ? 5.926 5.848 -1.845 1 91.19 390 PRO B N 1
ATOM 6081 C CA . PRO B 1 390 ? 6.824 5.289 -0.833 1 91.19 390 PRO B CA 1
ATOM 6082 C C . PRO B 1 390 ? 8.062 4.629 -1.442 1 91.19 390 PRO B C 1
ATOM 6084 O O . PRO B 1 390 ? 9.156 4.742 -0.893 1 91.19 390 PRO B O 1
ATOM 6087 N N . PHE B 1 391 ? 7.949 4.023 -2.604 1 91.56 391 PHE B N 1
ATOM 6088 C CA . PHE B 1 391 ? 9.047 3.236 -3.158 1 91.56 391 PHE B CA 1
ATOM 6089 C C . PHE B 1 391 ? 10.086 4.137 -3.812 1 91.56 391 PHE B C 1
ATOM 6091 O O . PHE B 1 391 ? 11.242 3.746 -3.973 1 91.56 391 PHE B O 1
ATOM 6098 N N . ALA B 1 392 ? 9.688 5.273 -4.242 1 87.75 392 ALA B N 1
ATOM 6099 C CA . ALA B 1 392 ? 10.648 6.238 -4.773 1 87.75 392 ALA B CA 1
ATOM 6100 C C . ALA B 1 392 ? 10.977 7.309 -3.738 1 87.75 392 ALA B C 1
ATOM 6102 O O . ALA B 1 392 ? 11.742 8.234 -4.016 1 87.75 392 ALA B O 1
ATOM 6103 N N . TYR B 1 393 ? 10.375 7.172 -2.598 1 83.69 393 TYR B N 1
ATOM 6104 C CA . TYR B 1 393 ? 10.578 8.117 -1.506 1 83.69 393 TYR B CA 1
ATOM 6105 C C . TYR B 1 393 ? 10.32 9.547 -1.968 1 83.69 393 TYR B C 1
ATOM 6107 O O . TYR B 1 393 ? 11.117 10.445 -1.696 1 83.69 393 TYR B O 1
ATOM 6115 N N . SER B 1 394 ? 9.281 9.727 -2.795 1 83.81 394 SER B N 1
ATOM 6116 C CA . SER B 1 394 ? 8.953 11.039 -3.35 1 83.81 394 SER B CA 1
ATOM 6117 C C . SER B 1 394 ? 7.484 11.117 -3.74 1 83.81 394 SER B C 1
ATOM 6119 O O . SER B 1 394 ? 7.012 10.344 -4.57 1 83.81 394 SER B O 1
ATOM 6121 N N . ILE B 1 395 ? 6.828 12.109 -3.115 1 86.94 395 ILE B N 1
ATOM 6122 C CA . ILE B 1 395 ? 5.43 12.344 -3.453 1 86.94 395 ILE B CA 1
ATOM 6123 C C . ILE B 1 395 ? 5.324 12.828 -4.898 1 86.94 395 ILE B C 1
ATOM 6125 O O . ILE B 1 395 ? 4.43 12.414 -5.633 1 86.94 395 ILE B O 1
ATOM 6129 N N . GLY B 1 396 ? 6.32 13.641 -5.309 1 83.56 396 GLY B N 1
ATOM 6130 C CA . GLY B 1 396 ? 6.34 14.172 -6.66 1 83.56 396 GLY B CA 1
ATOM 6131 C C . GLY B 1 396 ? 6.43 13.094 -7.727 1 83.56 396 GLY B C 1
ATOM 6132 O O . GLY B 1 396 ? 5.707 13.141 -8.727 1 83.56 396 GLY B O 1
ATOM 6133 N N . VAL B 1 397 ? 7.242 12.133 -7.512 1 87.38 397 VAL B N 1
ATOM 6134 C CA . VAL B 1 397 ? 7.418 11.047 -8.469 1 87.38 397 VAL B CA 1
ATOM 6135 C C . VAL B 1 397 ? 6.133 10.234 -8.57 1 87.38 397 VAL B C 1
ATOM 6137 O O . VAL B 1 397 ? 5.75 9.797 -9.656 1 87.38 397 VAL B O 1
ATOM 6140 N N . GLY B 1 398 ? 5.492 10.016 -7.453 1 90.06 398 GLY B N 1
ATOM 6141 C CA . GLY B 1 398 ? 4.227 9.305 -7.465 1 90.06 398 GLY B CA 1
ATOM 6142 C C . GLY B 1 398 ? 3.164 9.984 -8.305 1 90.06 398 GLY B C 1
ATOM 6143 O O . GLY B 1 398 ? 2.486 9.336 -9.109 1 90.06 398 GLY B O 1
ATOM 6144 N N . ILE B 1 399 ? 3.064 11.25 -8.109 1 87.06 399 ILE B N 1
ATOM 6145 C CA . ILE B 1 399 ? 2.076 12.023 -8.852 1 87.06 399 ILE B CA 1
ATOM 6146 C C . ILE B 1 399 ? 2.422 12.008 -10.344 1 87.06 399 ILE B C 1
ATOM 6148 O O . ILE B 1 399 ? 1.539 11.852 -11.188 1 87.06 399 ILE B O 1
ATOM 6152 N N . GLU B 1 400 ? 3.652 12.18 -10.617 1 88.06 400 GLU B N 1
ATOM 6153 C CA . GLU B 1 400 ? 4.113 12.172 -12 1 88.06 400 GLU B CA 1
ATOM 6154 C C . GLU B 1 400 ? 3.75 10.859 -12.688 1 88.06 400 GLU B C 1
ATOM 6156 O O . GLU B 1 400 ? 3.182 10.867 -13.781 1 88.06 400 GLU B O 1
ATOM 6161 N N . TRP B 1 401 ? 4.059 9.789 -12.102 1 91.31 401 TRP B N 1
ATOM 6162 C CA . TRP B 1 401 ? 3.787 8.484 -12.688 1 91.31 401 TRP B CA 1
ATOM 6163 C C . TRP B 1 401 ? 2.287 8.242 -12.812 1 91.31 401 TRP B C 1
ATOM 6165 O O . TRP B 1 401 ? 1.83 7.637 -13.781 1 91.31 401 TRP B O 1
ATOM 6175 N N . GLY 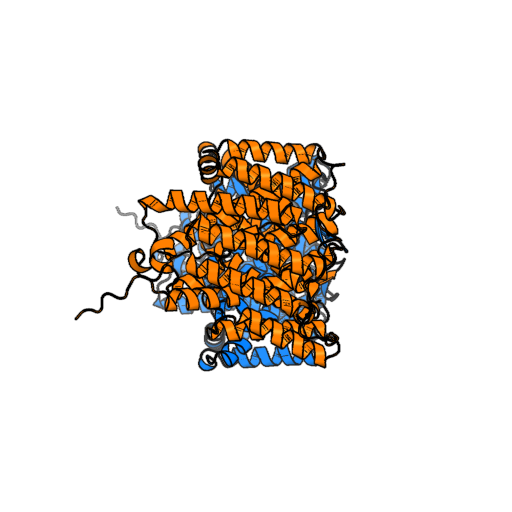B 1 402 ? 1.564 8.68 -11.828 1 91.62 402 GLY B N 1
ATOM 6176 C CA . GLY B 1 402 ? 0.119 8.531 -11.883 1 91.62 402 GLY B CA 1
ATOM 6177 C C . GLY B 1 402 ? -0.521 9.336 -13.008 1 91.62 402 GLY B C 1
ATOM 6178 O O . GLY B 1 402 ? -1.312 8.797 -13.781 1 91.62 402 GLY B O 1
ATOM 6179 N N . LEU B 1 403 ? -0.118 10.531 -13.117 1 89 403 LEU B N 1
ATOM 6180 C CA . LEU B 1 403 ? -0.712 11.422 -14.109 1 89 403 LEU B CA 1
ATOM 6181 C C . LEU B 1 403 ? -0.324 11 -15.523 1 89 403 LEU B C 1
ATOM 6183 O O . LEU B 1 403 ? -1.173 10.945 -16.422 1 89 403 LEU B O 1
ATOM 6187 N N . ILE B 1 404 ? 0.91 10.727 -15.734 1 91.94 404 ILE B N 1
ATOM 6188 C CA . ILE B 1 404 ? 1.387 10.344 -17.062 1 91.94 404 ILE B CA 1
ATOM 6189 C C . ILE B 1 404 ? 0.738 9.031 -17.484 1 91.94 404 ILE B C 1
ATOM 6191 O O . ILE B 1 404 ? 0.274 8.891 -18.625 1 91.94 404 ILE B O 1
ATOM 6195 N N . SER B 1 405 ? 0.752 8.102 -16.609 1 93.44 405 SER B N 1
ATOM 6196 C CA . SER B 1 405 ? 0.161 6.812 -16.938 1 93.44 405 SER B CA 1
ATOM 6197 C C . SER B 1 405 ? -1.332 6.945 -17.219 1 93.44 405 SER B C 1
ATOM 6199 O O . SER B 1 405 ? -1.859 6.285 -18.125 1 93.44 405 SER B O 1
ATOM 6201 N N . TYR B 1 406 ? -2.004 7.758 -16.406 1 93.06 406 TYR B N 1
ATOM 6202 C CA . TYR B 1 406 ? -3.434 7.969 -16.625 1 93.06 406 TYR B CA 1
ATOM 6203 C C . TYR B 1 406 ? -3.713 8.477 -18.031 1 93.06 406 TYR B C 1
ATOM 6205 O O . TYR B 1 406 ? -4.566 7.934 -18.734 1 93.06 406 TYR B O 1
ATOM 6213 N N . VAL B 1 407 ? -2.99 9.453 -18.469 1 92.88 407 VAL B N 1
ATOM 6214 C CA . VAL B 1 407 ? -3.191 10.062 -19.766 1 92.88 407 VAL B CA 1
ATOM 6215 C C . VAL B 1 407 ? -2.812 9.07 -20.875 1 92.88 407 VAL B C 1
ATOM 6217 O O . VAL B 1 407 ? -3.561 8.891 -21.844 1 92.88 407 VAL B O 1
ATOM 6220 N N . LEU B 1 408 ? -1.71 8.43 -20.734 1 92.12 408 LEU B N 1
ATOM 6221 C CA . LEU B 1 408 ? -1.225 7.5 -21.75 1 92.12 408 LEU B CA 1
ATOM 6222 C C . LEU B 1 408 ? -2.184 6.328 -21.922 1 92.12 408 LEU B C 1
ATOM 6224 O O . LEU B 1 408 ? -2.516 5.949 -23.047 1 92.12 408 LEU B O 1
ATOM 6228 N N . ILE B 1 409 ? -2.611 5.773 -20.828 1 91.69 409 ILE B N 1
ATOM 6229 C CA . ILE B 1 409 ? -3.459 4.59 -20.891 1 91.69 409 ILE B CA 1
ATOM 6230 C C . ILE B 1 409 ? -4.836 4.965 -21.438 1 91.69 409 ILE B C 1
ATOM 6232 O O . ILE B 1 409 ? -5.418 4.23 -22.234 1 91.69 409 ILE B O 1
ATOM 6236 N N . LYS B 1 410 ? -5.363 6.082 -20.969 1 93.12 410 LYS B N 1
ATOM 6237 C CA . LYS B 1 410 ? -6.664 6.523 -21.469 1 93.12 410 LYS B CA 1
ATOM 6238 C C . LYS B 1 410 ? -6.617 6.797 -22.969 1 93.12 410 LYS B C 1
ATOM 6240 O O . LYS B 1 410 ? -7.539 6.426 -23.688 1 93.12 410 LYS B O 1
ATOM 6245 N N . VAL B 1 411 ? -5.57 7.375 -23.453 1 91.94 411 VAL B N 1
ATOM 6246 C CA . VAL B 1 411 ? -5.43 7.699 -24.859 1 91.94 411 VAL B CA 1
ATOM 6247 C C . VAL B 1 411 ? -5.266 6.414 -25.672 1 91.94 411 VAL B C 1
ATOM 6249 O O . VAL B 1 411 ? -5.902 6.246 -26.719 1 91.94 411 VAL B O 1
ATOM 6252 N N . LEU B 1 412 ? -4.535 5.48 -25.203 1 91.81 412 LEU B N 1
ATOM 6253 C CA . LEU B 1 412 ? -4.207 4.273 -25.953 1 91.81 412 LEU B CA 1
ATOM 6254 C C . LEU B 1 412 ? -5.34 3.254 -25.875 1 91.81 412 LEU B C 1
ATOM 6256 O O . LEU B 1 412 ? -5.402 2.32 -26.672 1 91.81 412 LEU B O 1
ATOM 6260 N N . THR B 1 413 ? -6.16 3.424 -24.906 1 90 413 THR B N 1
ATOM 6261 C CA . THR B 1 413 ? -7.32 2.545 -24.797 1 90 413 THR B CA 1
ATOM 6262 C C . THR B 1 413 ? -8.531 3.162 -25.5 1 90 413 THR B C 1
ATOM 6264 O O . THR B 1 413 ? -9.625 2.604 -25.453 1 90 413 THR B O 1
ATOM 6267 N N . GLY B 1 414 ? -8.391 4.297 -26.031 1 86.94 414 GLY B N 1
ATOM 6268 C CA . GLY B 1 414 ? -9.43 4.938 -26.828 1 86.94 414 GLY B CA 1
ATOM 6269 C C . GLY B 1 414 ? -10.352 5.82 -26.016 1 86.94 414 GLY B C 1
ATOM 6270 O O . GLY B 1 414 ? -11.414 6.227 -26.484 1 86.94 414 GLY B O 1
ATOM 6271 N N . LYS B 1 415 ? -10.008 6.098 -24.859 1 90.56 415 LYS B N 1
ATOM 6272 C CA . LYS B 1 415 ? -10.828 6.938 -23.984 1 90.56 415 LYS B CA 1
ATOM 6273 C C . LYS B 1 415 ? -10.234 8.336 -23.844 1 90.56 415 LYS B C 1
ATOM 6275 O O . LYS B 1 415 ? -10.18 8.891 -22.75 1 90.56 415 LYS B O 1
ATOM 6280 N N . TYR B 1 416 ? -9.734 8.852 -24.875 1 87.69 416 TYR B N 1
ATOM 6281 C CA . TYR B 1 416 ? -9.031 10.133 -24.859 1 87.69 416 TYR B CA 1
ATOM 6282 C C . TYR B 1 416 ? -9.984 11.266 -24.5 1 87.69 416 TYR B C 1
ATOM 6284 O O . TYR B 1 416 ? -9.547 12.32 -24.016 1 87.69 416 TYR B O 1
ATOM 6292 N N . ARG B 1 417 ? -11.281 11.164 -24.578 1 84.88 417 ARG B N 1
ATOM 6293 C CA . ARG B 1 417 ? -12.25 12.211 -24.297 1 84.88 417 ARG B CA 1
ATOM 6294 C C . ARG B 1 417 ? -12.461 12.367 -22.781 1 84.88 417 ARG B C 1
ATOM 6296 O O . ARG B 1 417 ? -12.953 13.398 -22.328 1 84.88 417 ARG B O 1
ATOM 6303 N N . ASP B 1 418 ? -12.078 11.352 -22.078 1 85.12 418 ASP B N 1
ATOM 6304 C CA . ASP B 1 418 ? -12.258 11.375 -20.625 1 85.12 418 ASP B CA 1
ATOM 6305 C C . ASP B 1 418 ? -11.164 12.195 -19.953 1 85.12 418 ASP B C 1
ATOM 6307 O O . ASP B 1 418 ? -11.281 12.547 -18.781 1 85.12 418 ASP B O 1
ATOM 6311 N N . VAL B 1 419 ? -10.188 12.547 -20.75 1 88.62 419 VAL B N 1
ATOM 6312 C CA . VAL B 1 419 ? -9.031 13.234 -20.188 1 88.62 419 VAL B CA 1
ATOM 6313 C C . VAL B 1 419 ? -9.172 14.742 -20.391 1 88.62 419 VAL B C 1
ATOM 6315 O O . VAL B 1 419 ? -9.445 15.203 -21.5 1 88.62 419 VAL B O 1
ATOM 6318 N N . SER B 1 420 ? -9.07 15.484 -19.328 1 85.19 420 SER B N 1
ATOM 6319 C CA . SER B 1 420 ? -9.172 16.938 -19.391 1 85.19 420 SER B CA 1
ATOM 6320 C C . SER B 1 420 ? -7.926 17.562 -20.016 1 85.19 420 SER B C 1
ATOM 6322 O O . SER B 1 420 ? -6.867 16.922 -20.047 1 85.19 420 SER B O 1
ATOM 6324 N N . GLY B 1 421 ? -8.078 18.75 -20.5 1 84.25 421 GLY B N 1
ATOM 6325 C CA . GLY B 1 421 ? -6.957 19.469 -21.094 1 84.25 421 GLY B CA 1
ATOM 6326 C C . GLY B 1 421 ? -5.836 19.719 -20.109 1 84.25 421 GLY B C 1
ATOM 6327 O O . GLY B 1 421 ? -4.656 19.672 -20.469 1 84.25 421 GLY B O 1
ATOM 6328 N N . VAL B 1 422 ? -6.242 19.938 -18.938 1 78.69 422 VAL B N 1
ATOM 6329 C CA . VAL B 1 422 ? -5.262 20.203 -17.875 1 78.69 422 VAL B CA 1
ATOM 6330 C C . VAL B 1 422 ? -4.383 18.969 -17.688 1 78.69 422 VAL B C 1
ATOM 6332 O O . VAL B 1 422 ? -3.168 19.078 -17.516 1 78.69 422 VAL B O 1
ATOM 6335 N N . MET B 1 423 ? -5.008 17.844 -17.719 1 84.94 423 MET B N 1
ATOM 6336 C CA . MET B 1 423 ? -4.254 16.609 -17.531 1 84.94 423 MET B CA 1
ATOM 6337 C C . MET B 1 423 ? -3.252 16.406 -18.656 1 84.94 423 MET B C 1
ATOM 6339 O O . MET B 1 423 ? -2.135 15.938 -18.422 1 84.94 423 MET B O 1
ATOM 6343 N N . TYR B 1 424 ? -3.678 16.719 -19.891 1 88.38 424 TYR B N 1
ATOM 6344 C CA . TYR B 1 424 ? -2.775 16.625 -21.031 1 88.38 424 TYR B CA 1
ATOM 6345 C C . TYR B 1 424 ? -1.596 17.578 -20.875 1 88.38 424 TYR B C 1
ATOM 6347 O O . TYR B 1 424 ? -0.453 17.203 -21.156 1 88.38 424 TYR B O 1
ATOM 6355 N N . PHE B 1 425 ? -1.959 18.672 -20.438 1 84.19 425 PHE B N 1
ATOM 6356 C CA . PHE B 1 425 ? -0.935 19.703 -20.266 1 84.19 425 PHE B CA 1
ATOM 6357 C C . PHE B 1 425 ? 0.071 19.281 -19.203 1 84.19 425 PHE B C 1
ATOM 6359 O O . PHE B 1 425 ? 1.282 19.391 -19.406 1 84.19 425 PHE B O 1
ATOM 6366 N N . LEU B 1 426 ? -0.398 18.844 -18.156 1 79.44 426 LEU B N 1
ATOM 6367 C CA . LEU B 1 426 ? 0.47 18.422 -17.062 1 79.44 426 LEU B CA 1
ATOM 6368 C C . LEU B 1 426 ? 1.328 17.234 -17.469 1 79.44 426 LEU B C 1
ATOM 6370 O O . LEU B 1 426 ? 2.518 17.172 -17.141 1 79.44 426 LEU B O 1
ATOM 6374 N N . ALA B 1 427 ? 0.703 16.281 -18.062 1 86.31 427 ALA B N 1
ATOM 6375 C CA . ALA B 1 427 ? 1.445 15.109 -18.516 1 86.31 427 ALA B CA 1
ATOM 6376 C C . ALA B 1 427 ? 2.586 15.516 -19.453 1 86.31 427 ALA B C 1
ATOM 6378 O O . ALA B 1 427 ? 3.689 14.977 -19.359 1 86.31 427 ALA B O 1
ATOM 6379 N N . LEU B 1 428 ? 2.32 16.438 -20.328 1 85.81 428 LEU B N 1
ATOM 6380 C CA . LEU B 1 428 ? 3.328 16.906 -21.266 1 85.81 428 LEU B CA 1
ATOM 6381 C C . LEU B 1 428 ? 4.492 17.578 -20.547 1 85.81 428 LEU B C 1
ATOM 6383 O O . LEU B 1 428 ? 5.652 17.344 -20.891 1 85.81 428 LEU B O 1
ATOM 6387 N N . ILE B 1 429 ? 4.18 18.328 -19.594 1 79.5 429 ILE B N 1
ATOM 6388 C CA . ILE B 1 429 ? 5.211 19.031 -18.828 1 79.5 429 ILE B CA 1
ATOM 6389 C C . ILE B 1 429 ? 6.109 18.016 -18.125 1 79.5 429 ILE B C 1
ATOM 6391 O O . ILE B 1 429 ? 7.332 18.156 -18.125 1 79.5 429 ILE B O 1
ATOM 6395 N N . PHE B 1 430 ? 5.516 17.031 -17.562 1 82.19 430 PHE B N 1
ATOM 6396 C CA . PHE B 1 430 ? 6.285 16.047 -16.812 1 82.19 430 PHE B CA 1
ATOM 6397 C C . PHE B 1 430 ? 7.117 15.18 -17.75 1 82.19 430 PHE B C 1
ATOM 6399 O O . PHE B 1 430 ? 8.234 14.781 -17.406 1 82.19 430 PHE B O 1
ATOM 6406 N N . ILE B 1 431 ? 6.59 14.867 -18.844 1 84.38 431 ILE B N 1
ATOM 6407 C CA . ILE B 1 431 ? 7.336 14.086 -19.828 1 84.38 431 ILE B CA 1
ATOM 6408 C C . ILE B 1 431 ? 8.539 14.891 -20.328 1 84.38 431 ILE B C 1
ATOM 6410 O O . ILE B 1 431 ? 9.633 14.352 -20.469 1 84.38 431 ILE B O 1
ATOM 6414 N N . LEU B 1 432 ? 8.297 16.141 -20.562 1 80 432 LEU B N 1
ATOM 6415 C CA . LEU B 1 432 ? 9.375 17.016 -21.031 1 80 432 LEU B CA 1
ATOM 6416 C C . LEU B 1 432 ? 10.453 17.156 -19.969 1 80 432 LEU B C 1
ATOM 6418 O O . LEU B 1 432 ? 11.641 17.219 -20.281 1 80 432 LEU B O 1
ATOM 6422 N N . LYS B 1 433 ? 10.031 17.188 -18.797 1 76.5 433 LYS B N 1
ATOM 6423 C CA . LYS B 1 433 ? 10.992 17.25 -17.703 1 76.5 433 LYS B CA 1
ATOM 6424 C C . LYS B 1 433 ? 11.875 16.016 -17.672 1 76.5 433 LYS B C 1
ATOM 6426 O O . LYS B 1 433 ? 13.086 16.109 -17.438 1 76.5 433 LYS B O 1
ATOM 6431 N N . GLU B 1 434 ? 11.305 14.93 -17.859 1 76.44 434 GLU B N 1
ATOM 6432 C CA . GLU B 1 434 ? 12.047 13.672 -17.812 1 76.44 434 GLU B CA 1
ATOM 6433 C C . GLU B 1 434 ? 13.008 13.555 -19 1 76.44 434 GLU B C 1
ATOM 6435 O O . GLU B 1 434 ? 14.086 12.977 -18.875 1 76.44 434 GLU B O 1
ATOM 6440 N N . ILE B 1 435 ? 12.555 14.078 -20.047 1 75.25 435 ILE B N 1
ATOM 6441 C CA . ILE B 1 435 ? 13.383 13.992 -21.25 1 75.25 435 ILE B CA 1
ATOM 6442 C C . ILE B 1 435 ? 14.547 14.969 -21.141 1 75.25 435 ILE B C 1
ATOM 6444 O O . ILE B 1 435 ? 15.672 14.656 -21.547 1 75.25 435 ILE B O 1
ATOM 6448 N N . PHE B 1 436 ? 14.273 16.094 -20.562 1 68.25 436 PHE B N 1
ATOM 6449 C CA . PHE B 1 436 ? 15.297 17.125 -20.562 1 68.25 436 PHE B CA 1
ATOM 6450 C C . PHE B 1 436 ? 16.141 17.031 -19.297 1 68.25 436 PHE B C 1
ATOM 6452 O O . PHE B 1 436 ? 17.188 17.688 -19.188 1 68.25 436 PHE B O 1
ATOM 6459 N N . MET B 1 437 ? 15.734 16.297 -18.312 1 61 437 MET B N 1
ATOM 6460 C CA . MET B 1 437 ? 16.562 16.172 -17.125 1 61 437 MET B CA 1
ATOM 6461 C C . MET B 1 437 ? 17.406 14.898 -17.172 1 61 437 MET B C 1
ATOM 6463 O O . MET B 1 437 ? 16.938 13.852 -17.625 1 61 437 MET B O 1
#

Secondary structure (DSSP, 8-state):
--------HHHHHHTTGGGT--HHHHHHHHHHHHHHHTTHHHHHHHHHHTTT--HHHHHHHHHHHHHHHHHHIIIII--S--EEE-HHHHHIIIIIIIIIT---HHHHHHHHHHHHHHHHHHHHSTHHHHHHHHS-HHHHHHHHHHHHHHHHHHHHHHTTSEEEETTTEEEE--TTSHHHHHHHHHHHHHHHHHHTT-TTHHHHHHHHHHHHHHHTTSSPPPS-S--PPPPSTTTTT---GGGTTSHHHHHHHHHHHHHHHHHHHHHHHHHHHHTT--HHHHHHHHHHHHHHHHHHHHHHHHHT-PPEEE-TTHHHHHHTT--SHHHHHHHHHHHHHHGGGHHHHHT--HHHHHHHHHHHHHHHHGGGGGS-TTSHHHHHHHHHHHHHHHHTT-HHHHHHHHHHHHHHHHHHTT-GGGS-HHHHHHHHHHHHHHHH-/--------HHHHHHTTGGGT--HHHHHHHHHHHHHHHTTHHHHHHHHHHTTT--HHHHHHHHHHHHHHHHHHIIIII--S--EEE-HHHHHIIIIIIIIIT---HHHHHHHHHHHHHHHHHHHHSTHHHHHHHHS-HHHHHHHHHHHHHHHHHHHHHHTTSEEEETTTEEEE--TTSHHHHHHHHHHHHHHHHHHTT-TTHHHHHHHHHHHHHHHTTSSPPPS-S--PPPPSTTTTT---GGGTTSHHHHHHHHHHHHHHHHHHHHHHHHHHHHTT--HHHHHHHHHHHHHHHHHHHHHHHHHT-PPEEE-TTHHHHHHTT--SHHHHHHHHHHHHHHGGGHHHHHT--HHHHHHHHHHHHHHHHGGGGGS-TTSHHHHHHHHHHHHHHHHTT-HHHHHHHHHHHHHHHHHHTT-GGGS-HHHHHHHHHHHHHHHH-

pLDDT: mean 86.37, std 9.16, range [20.27, 96.81]

InterPro domains:
  IPR006043 Nucleobase cation symporter 2 family [PF00860] (26-397)
  IPR026033 Azaguanine-like transporters, bacteria and archaea type [PIRSF005353] (4-436)
  IPR045018 Azaguanine-like transporters [PTHR43337] (3-430)

Organism: Veillonella parvula (NCBI:txid29466)

Nearest PDB structures (foldseek):
  8irn-assembly1_B  TM=9.512E-01  e=3.707E-25  Arabidopsis thaliana
  8wo7-assembly1_A  TM=9.466E-01  e=2.453E-24  Arabidopsis thaliana
  5da0-assembly1_A  TM=8.146E-01  e=1.182E-10  Deinococcus geothermalis DSM 11300
  5iof-assembly1_A  TM=8.150E-01  e=1.235E-10  Deinococcus geothermalis DSM 11300
  6ki1-assembly1_A  TM=7.485E-01  e=7.822E-10  Synechocystis sp. PCC 6803

Solvent-accessible surface area (backbone atoms only — not comparable to full-atom values): 40368 Å² total; per-residue (Å²): 128,82,69,76,73,77,69,48,77,59,33,70,73,46,41,31,64,82,63,74,36,48,72,68,33,15,48,50,8,7,51,46,22,35,36,56,52,53,45,49,62,44,40,50,20,54,46,39,31,72,37,71,43,58,42,55,24,26,30,38,23,46,42,51,38,21,28,52,29,7,38,44,31,14,71,73,47,41,28,37,39,42,30,33,66,33,71,57,56,30,46,41,48,14,50,26,45,20,61,65,68,62,42,52,58,30,44,51,29,34,26,38,34,53,17,15,51,52,40,32,53,31,41,76,37,77,53,42,62,53,55,61,67,35,51,57,68,51,50,56,34,16,49,44,19,8,39,11,50,27,39,23,49,50,16,36,38,67,18,38,45,29,37,57,26,86,89,58,24,27,22,63,36,63,63,80,40,68,44,24,45,32,19,52,48,18,39,50,39,27,48,33,25,52,58,64,66,40,86,25,19,59,37,52,19,32,51,52,22,28,53,53,32,35,75,70,65,75,32,64,80,58,93,45,61,67,43,78,59,48,62,44,72,90,37,44,63,43,63,41,75,86,52,65,82,36,70,64,34,53,52,50,16,46,41,50,31,52,53,47,52,49,51,34,52,56,40,42,57,53,46,41,57,68,47,62,52,56,77,91,48,42,63,60,47,47,41,46,46,42,36,44,32,16,48,24,12,34,50,12,21,41,39,39,34,47,48,31,28,55,43,67,51,21,50,59,8,29,73,56,41,14,49,21,9,57,11,7,41,40,29,24,52,51,37,58,58,48,41,34,36,43,40,55,45,70,41,52,42,59,23,22,42,18,25,54,33,36,54,51,12,49,65,31,35,50,42,49,49,77,48,57,56,84,45,48,58,50,21,49,19,22,44,44,14,25,51,33,11,41,47,29,44,22,63,56,58,4,51,49,50,15,47,37,41,29,52,52,40,24,46,70,55,68,44,49,83,78,54,34,69,62,47,53,51,51,31,49,53,53,51,49,46,58,69,73,96,130,81,73,76,70,76,70,49,77,59,32,69,75,46,41,30,64,82,65,73,36,48,73,68,33,16,47,50,10,8,52,45,21,35,36,54,53,52,45,50,61,43,40,48,20,54,45,39,30,71,39,72,43,59,42,55,25,26,30,36,22,47,42,52,38,22,27,52,29,6,39,43,31,16,70,72,46,42,28,37,39,42,30,33,65,33,70,57,55,30,47,42,49,15,49,26,44,19,61,64,69,62,43,53,57,28,43,51,30,35,25,38,33,52,16,15,51,50,41,32,52,31,42,76,37,78,53,43,60,51,56,59,68,35,53,57,68,49,49,56,35,17,49,43,20,8,39,11,50,27,38,23,49,51,15,35,38,68,19,37,45,28,36,58,26,85,87,58,25,26,22,63,37,61,63,80,40,67,45,23,46,32,19,51,49,16,40,50,38,28,47,33,26,50,60,64,65,39,84,24,19,59,38,52,20,31,51,52,22,28,54,52,31,35,74,72,64,75,32,64,79,57,92,45,62,67,43,78,58,48,63,44,73,89,37,44,63,45,62,40,76,86,51,64,83,35,70,65,35,52,51,50,17,47,41,50,32,53,54,48,51,50,52,35,52,56,38,42,56,53,46,40,56,68,47,63,50,56,76,90,47,41,62,60,47,47,41,44,46,41,36,43,32,16,49,27,12,34,50,13,19,41,39,37,34,48,47,32,28,56,42,66,51,22,51,59,8,30,74,58,41,14,49,20,8,56,10,8,40,41,28,25,51,52,38,60,57,48,42,35,36,44,40,56,44,69,41,50,43,60,24,23,41,18,26,53,33,34,54,51,12,48,64,32,35,50,40,48,50,76,48,60,56,84,45,48,56,49,22,48,21,23,46,43,14,27,52,33,10,42,47,30,45,23,64,57,58,3,50,49,49,16,48,37,42,30,54,52,40,24,46,70,54,69,42,50,82,79,54,35,69,62,47,54,51,51,31,50,52,53,51,50,46,58,70,74,96

Foldseek 3Di:
DPDPPPQPPVCVQWVQVVLPHDLVLLLVLLVLLLLQCVLCLQQQLVLVVLLVDDSLLQSLLQLVLQLQLLLCCFRVLFFLWTKTFDLLQSNQLRCVVCVPVPDHSQLLLQLLLLLLVVLLVCLVDVVLVVVVQQDDPLQLLLLLLQSLVQLLLVLCVLLQQKDADPVVRIDGGDCPDLSNVLLVQLLVQLVVCVVVVPRSSNVVSLLVSQVVCVVVPNFPAFPDQFDARDDLVRAAQSHDCPCCPPPVSVLSSVLLNVNQSSQALVLLVVRCVLLVPDPVCSVVSSSSSSNSQSVSSNSSSRSHGGRMHIDSSSSSSSVSPNRTSSSSNSSSVVSVVCSGRSSSSNRRDSSSSSSVSNVVSVVSSVSCVPFDCVDVLSNVLSVQLNPCCNVVVHNSVSSLSSLLSNCVSCVVVPNNVSRGPVSVVVNVVSVVVVVVD/DPDPPPQPPVCVQWVQVVLPHDLVLLLVLLVLLLLQCVLCLQQQLVLVVLLVDDSLLQSLLQLVLQLVLLLCCFRVLFFLWTKTFDLLQSNQLRCVVCVPVPDHSQLLLQLLLLLLVVLLVCLVDVVLVVVVQQDDPLQLLLLLLQSLVQLLLVLCVLLQQKDADPVVRIDGGDCPDLSNVLLVQLLVQLVVCVVVVPRSSNVVSLLVSQVVCVVVPNFPAFPDQFDARDDLVRAAQSHDCPCCPPPVSVLSSVLLNVNQSSQALVLLVVRCVLLVPDPVCSVVSSSSSSNSQSVSSNSSSRSHGGRMHIDSSSSSSSVSPHRTSSSSNSSSVVSVVCSGRSSSSSRRDSSSSSSVSNVVSVVSSVSCVPFDCVDVLSNVLSVQLNPCCNVVVHNSVSSLSSLLSNCVSCVVVPNNVSRHPVSVVSNVVSVVVVVVD

Sequence (874 aa):
MREQVQGSVWDKVFKISERGSSISRELFAGATTFLCVSYVLAVNPAILGAAGMDVGAVFTATAVSAIIMTLLLALYSNMPFAGLSGMGINAFFAYTIVVQMGHSFAFALTAQLIAGLAFLLIAVTPLKEYLFNAIPYTIKLAVTAGIGLFIALIGLSSAGLIVSNPATIVSIGDLQTPSSLISILGIILIAVFTGRNVKGGIFLAVIIAAVVGFFCGITKLPSTIFSMPPSLAPIWFHYDMSELLSVDMVFVAFTFLFVNLFNVVGVLIGLTNQAEVPQDKQLGVQSSCMKVSALGTIIGSALGTSPHIVAVESAAGIAEGGRTGLTALTIAGLFIASLFLAPLLMVIPVAATAPVLIVVGLFMMASVKDIDFGDISEGLPAFLTIIMMPFAYSIGVGIEWGLISYVLIKVLTGKYRDVSGVMYFLALIFILKEIFMMREQVQGSVWDKVFKISERGSSISRELFAGATTFLCVSYVLAVNPAILGAAGMDVGAVFTATAVSAIIMTLLLALYSNMPFAGLSGMGINAFFAYTIVVQMGHSFAFALTAQLIAGLAFLLIAVTPLKEYLFNAIPYTIKLAVTAGIGLFIALIGLSSAGLIVSNPATIVSIGDLQTPSSLISILGIILIAVFTGRNVKGGIFLAVIIAAVVGFFCGITKLPSTIFSMPPSLAPIWFHYDMSELLSVDMVFVAFTFLFVNLFNVVGVLIGLTNQAEVPQDKQLGVQSSCMKVSALGTIIGSALGTSPHIVAVESAAGIAEGGRTGLTALTIAGLFIASLFLAPLLMVIPVAATAPVLIVVGLFMMASVKDIDFGDISEGLPAFLTIIMMPFAYSIGVGIEWGLISYVLIKVLTGKYRDVSGVMYFLALIFILKEIFM